Protein AF-0000000072905154 (afdb_homodimer)

Radius of gyration: 29.33 Å; Cα contacts (8 Å, |Δi|>4): 2226; chains: 2; bounding box: 59×84×64 Å

Sequence (910 aa):
MSSIKIYSPINNEYIGEVPAMTKEHIDDMIKELKENFKAFSELAVTKRAEYLKKVSAVLKEHSEELAVLMTKEISKGYKDSLTEVLRSVEMIDYTIEEGIRLQGEMSSGESYGVKDKICLSIREPLGVVLCIAPFNYPINLSLSKIVPALITGNVVLFKPPTQGSVVCTRLVELMNEVLPKGVLKIVTGRGSEIGDYINTHKDISFINFTGSTKVGERISNQAGLKGLMMELGGKDAAIVLQDADLEKASSEIVKGAFSYSGQRCTAIKRVLVVESVKEELVQLILDKVGKIKVGDPMDNATVTPLIDDKSADYVQGLIDDAKSKGAKVLIGDKREKNLIYPCVLDGVKENMRIYFEEPFGPVLPIISIKDVEEGIEIANKSEYGLQSSVFTKDMKKAFYVARKLEVGSVHINNKTQRGPDNFPFLGVKNSGLGVQGIKYSIESMTRLKNIIFDIMSSIKIYSPINNEYIGEVPAMTKEHIDDMIKELKENFKAFSELAVTKRAEYLKKVSAVLKEHSEELAVLMTKEISKGYKDSLTEVLRSVEMIDYTIEEGIRLQGEMSSGESYGVKDKICLSIREPLGVVLCIAPFNYPINLSLSKIVPALITGNVVLFKPPTQGSVVCTRLVELMNEVLPKGVLKIVTGRGSEIGDYINTHKDISFINFTGSTKVGERISNQAGLKGLMMELGGKDAAIVLQDADLEKASSEIVKGAFSYSGQRCTAIKRVLVVESVKEELVQLILDKVGKIKVGDPMDNATVTPLIDDKSADYVQGLIDDAKSKGAKVLIGDKREKNLIYPCVLDGVKENMRIYFEEPFGPVLPIISIKDVEEGIEIANKSEYGLQSSVFTKDMKKAFYVARKLEVGSVHINNKTQRGPDNFPFLGVKNSGLGVQGIKYSIESMTRLKNIIFDI

InterPro domains:
  IPR015590 Aldehyde dehydrogenase domain [PF00171] (3-451)
  IPR016160 Aldehyde dehydrogenase, cysteine active site [PS00070] (258-269)
  IPR016161 Aldehyde/histidinol dehydrogenase [SSF53720] (4-453)
  IPR016162 Aldehyde dehydrogenase, N-terminal [G3DSA:3.40.605.10] (3-232)
  IPR016163 Aldehyde dehydrogenase, C-terminal [G3DSA:3.40.309.10] (235-425)
  IPR029510 Aldehyde dehydrogenase, glutamic acid active site [PS00687] (230-237)
  IPR051020 Aldehyde dehydrogenase-related metabolic enzymes [PTHR42991] (2-453)

Organism: NCBI:txid187101

pLDDT: mean 97.35, std 2.44, range [71.38, 98.94]

Foldseek 3Di:
DDWDWAAFLFPRHTLDIDDADALVNVVVLQVLQQVCLVVQLPDDLVVLLVLLLQLLVLLLVCLQVLLVSLCRLFVAFSVVSSVLSNLLSVQLNVLSVLLNPDDWDKDDCVVVPDPQKIKTKGKGFQEEEEEEEESLSQRNSRSLQQSLNSSNRYAYEYEYDQRNVVSVVVSVVSSCVRDPPSRYDYHYHDCVRCVLVVLQPPRHQAYEEEEALVSVVVSVVRNPPHHYWYFYAAQAEEEEEDAFPLLLSLVQLLCQCQAQQNLDRQRNLEYEYAPVCVVVSVVSNVVVLVPFAFGGSHVVGRFTFGRAQVLQVQLLVLVVQQVVVPKDWPDFSDDDRRGGRATEIEPGDDVGPSLADRSSGRYYYYDYDNHLVRVQVSQQVHQWAFEYEYGHPDVVVRVVSQVSHRHDYYHYSHGGDCPRQQDWGAIDRSRIDFIGGSNRSSVSSIDIDIDMDGD/DDWAWAAFLFPRHTLDIGDADALVNVVVLLVLQQVCLVVQQPDDLVVLLVLLLQLLVLLLVCLQVLLVSLCRLQVAFSVVSSVLSNLLSVQLNVLSVLLNVDDWDKDACVVVPDPQKIKTKGKGFQEEEEEEEESLSQRNSRSLQQSLNSSNRYAYEYEYDQRNVVSVVVSVVSSCVRDPPSRYHYHYHDCVRCVLVVLQPPRHQAYEEEEELVSVVVSVVRNPPHHYWYFYAAQAEEEEEDAFPLLLSLVQLLLQCQAQQNLDRQRHLEYEYAPVCQVVSVVSNCVVLVPFAFGGSHVVGRFTFGRAQVLQVQLLVLVVQQVVVPKDWPDFSDDDRRGGRATEIEPGDDVGPSLADRSSGRYYYYDYDNHLVRVQVSQQVHQWAFEYEYGHPDVVVRVVSQVSHRHPYYHYSHGGDCPRQQDWGAIDRSRIDFIGGSNRSSVSSIDIDIDMDGD

Nearest PDB structures (foldseek):
  1euh-assembly1_A  TM=9.919E-01  e=2.123E-71  Streptococcus mutans
  7pkj-assembly1_C  TM=9.924E-01  e=4.894E-71  Streptococcus pyogenes M49 591
  2id2-assembly1_C  TM=9.933E-01  e=1.063E-70  Streptococcus mutans
  1qi1-assembly1_C  TM=9.931E-01  e=1.350E-70  Streptococcus mutans
  7pkc-assembly3_I  TM=9.903E-01  e=6.367E-70  Streptococcus pyogenes M49 591

Secondary structure (DSSP, 8-state):
--EEEEE-TTT--EEEEEE---HHHHHHHHHHHHHHHHHHHHS-HHHHHHHHHHHHHHHHHTHHHHHHHHHHHH---HHHHHHHHHHHHHHHHHHHHHHHT---EEEEGGGGT-TTEEEEEEEEE-SEEEEE--SSSTTHHHHHHHHHHHHTT-EEEEE--STTHHHHHHHHHHHHTTSPTTSEEE--S-IIIIIHHHHH-TTEEEEEEES-HHHHHHHHTT-TT-EEEEE-----EEEE-TTS-HHHHHHHHHHHHHGGGG-STTS--EEEEEHHHHHHHHHHHHHHHTT--BS-GGGT-SB---SSHHHHHHHHHHHHHHHHTT-EEEE---EETTEE--EEEES--TTSGGGTS---SSEEEEEEESSHHHHHHHHHHSSEESEEEEE-S-HHHHHHHHHHS-SSEEEESS-----STTS-B--EETTEES-BSHHHHHHHTEEEEEEEEE-/--EEEEE-TTT--EEEEEE---HHHHHHHHHHHHHHHHHHHHS-HHHHHHHHHHHHHHHHHTHHHHHHHHHHHH---HHHHHHHHHHHHHHHHHHHHHHHT---EEEEGGGGT-TTEEEEEEEEE-SEEEEE--SSSTTHHHHHHHHHHHHTT-EEEEE--STTHHHHHHHHHHHHTTSPTTSEEE--S-IIIIIHHHHH-TTEEEEEEES-HHHHHHHHTT-TT-EEEEE-----EEEE-TTS-HHHHHHHHHHHHHGGGG-STTS--EEEEEHHHHHHHHHHHHHHHTT--BS-GGGT-SB---SSHHHHHHHHHHHHHHHHTT-EEEE---EETTEE--EEEES--TTSGGGTS---SSEEEEEEESSHHHHHHHHHHSSEESEEEEE-S-HHHHHHHHHHS-SSEEEESS-----STTS-B--EETTEES-BSHHHHHHHTEEEEEEEEE-

Solvent-accessible surface area (backbone atoms only — not comparable to full-atom values): 44276 Å² total; per-residue (Å²): 128,58,64,44,78,41,54,15,41,74,78,61,43,81,75,47,66,46,57,42,54,50,72,66,56,50,52,52,52,52,52,45,27,59,67,35,27,61,65,54,43,69,47,54,52,69,56,44,37,50,35,48,50,49,34,33,51,53,49,59,75,40,27,65,61,49,10,51,48,38,17,48,40,45,24,33,18,32,64,58,28,35,47,40,46,54,51,35,32,52,47,49,56,52,39,43,57,50,49,69,62,64,72,62,48,74,46,62,25,55,89,73,74,37,76,50,33,38,33,42,32,37,71,38,48,65,45,36,32,35,34,34,24,37,46,76,48,41,61,36,56,35,46,65,45,51,49,37,29,41,45,52,23,23,16,38,44,33,35,55,22,75,65,34,32,63,51,41,49,52,50,50,52,59,37,56,72,57,38,69,83,52,40,68,46,79,51,47,49,58,56,94,74,43,39,66,57,63,52,53,35,85,75,46,40,30,40,42,39,35,46,52,39,70,58,50,38,51,47,35,37,46,35,43,64,40,50,68,34,33,44,28,35,28,61,14,34,37,36,37,45,82,65,28,60,50,70,59,48,26,51,30,46,50,52,22,20,31,48,59,17,8,51,42,63,46,20,33,43,30,35,35,26,25,60,91,45,36,68,65,37,49,51,51,33,50,59,54,57,72,66,58,46,72,44,55,18,85,73,50,18,40,27,19,31,36,72,36,58,67,57,30,50,50,36,50,46,33,53,51,47,27,44,76,72,63,24,42,78,78,43,56,86,42,70,60,83,25,27,54,44,63,23,36,33,35,68,53,46,82,92,25,58,56,65,68,52,63,61,64,30,29,51,38,40,35,29,79,24,88,43,71,68,52,41,44,50,58,57,50,68,39,68,31,7,22,36,25,18,40,28,51,73,47,62,71,57,48,52,53,51,51,72,67,41,64,35,15,30,30,20,49,69,40,46,37,61,79,71,51,64,81,41,78,44,40,20,28,65,52,3,20,34,59,54,36,31,46,66,39,33,38,55,67,46,31,41,69,32,33,43,32,38,73,108,128,59,65,44,78,40,52,14,42,74,77,60,44,81,74,47,68,45,56,41,55,51,71,68,56,49,52,52,52,52,53,46,26,59,67,37,27,62,65,54,42,67,47,52,51,69,58,43,36,52,36,50,51,48,33,31,51,53,49,59,73,41,27,66,62,50,11,51,47,37,18,46,39,44,23,34,18,32,66,59,29,35,46,40,45,52,52,35,33,52,48,47,56,52,38,42,56,50,50,69,64,63,74,63,48,77,43,64,25,53,89,74,73,37,76,50,34,38,35,42,32,37,73,37,50,65,45,35,33,35,34,34,25,37,44,76,47,41,61,38,54,35,47,64,46,50,49,36,29,41,43,52,23,23,16,37,43,31,33,56,23,74,63,35,33,64,50,41,50,53,51,50,53,57,38,56,72,57,38,69,81,52,42,67,46,80,52,47,48,58,55,93,74,44,40,67,57,63,53,52,35,85,74,46,42,31,41,42,38,36,45,51,39,70,58,49,37,52,46,36,37,47,34,42,63,42,50,69,33,33,44,28,35,28,60,12,34,36,36,36,44,82,65,28,59,49,72,59,49,26,51,31,47,50,54,24,20,31,48,58,18,7,49,42,61,46,19,32,44,31,35,35,25,25,59,93,43,36,67,64,36,50,50,51,33,50,59,54,57,72,65,58,47,70,43,55,18,86,75,50,17,40,28,17,30,35,72,35,57,68,56,29,51,50,37,51,48,35,53,49,46,26,44,75,71,64,23,42,77,77,43,56,87,43,70,58,84,25,28,55,44,64,23,37,33,35,67,55,47,82,92,25,58,56,66,69,52,63,62,62,30,29,51,38,40,35,28,78,24,88,42,70,69,52,41,44,50,58,58,50,68,40,68,32,7,22,38,27,18,40,27,50,72,47,62,71,56,47,52,51,51,51,72,68,42,64,34,15,30,29,20,49,70,39,44,35,61,80,71,52,63,81,40,76,43,40,19,29,64,52,4,19,34,60,52,36,32,47,67,40,34,37,54,68,48,31,40,71,32,34,42,31,38,72,108

Structure (mmCIF, N/CA/C/O backbone):
data_AF-0000000072905154-model_v1
#
loop_
_entity.id
_entity.type
_entity.pdbx_description
1 polymer 'Glyceraldehyde-3-phosphate dehydrogenase'
#
loop_
_atom_site.group_PDB
_atom_site.id
_atom_site.type_symbol
_atom_site.label_atom_id
_atom_site.label_alt_id
_atom_site.label_comp_id
_atom_site.label_asym_id
_atom_site.label_entity_id
_atom_site.label_seq_id
_atom_site.pdbx_PDB_ins_code
_atom_site.Cartn_x
_atom_site.Cartn_y
_atom_site.Cartn_z
_atom_site.occupancy
_atom_site.B_iso_or_equiv
_atom_site.auth_seq_id
_atom_site.auth_comp_id
_atom_site.auth_asym_id
_atom_site.auth_atom_id
_atom_site.pdbx_PDB_model_num
ATOM 1 N N . MET A 1 1 ? -30.547 -6.383 -22.703 1 71.44 1 MET A N 1
ATOM 2 C CA . MET A 1 1 ? -29.141 -6.215 -22.375 1 71.44 1 MET A CA 1
ATOM 3 C C . MET A 1 1 ? -28.281 -7.227 -23.125 1 71.44 1 MET A C 1
ATOM 5 O O . MET A 1 1 ? -28.703 -8.367 -23.344 1 71.44 1 MET A O 1
ATOM 9 N N . SER A 1 2 ? -27.281 -6.738 -23.828 1 90.06 2 SER A N 1
ATOM 10 C CA . SER A 1 2 ? -26.375 -7.633 -24.531 1 90.06 2 SER A CA 1
ATOM 11 C C . SER A 1 2 ? -25.75 -8.641 -23.578 1 90.06 2 SER A C 1
ATOM 13 O O . SER A 1 2 ? -25.734 -8.43 -22.359 1 90.06 2 SER A O 1
ATOM 15 N N . SER A 1 3 ? -25.531 -9.922 -24.031 1 95.38 3 SER A N 1
ATOM 16 C CA . SER A 1 3 ? -24.969 -10.977 -23.188 1 95.38 3 SER A CA 1
ATOM 17 C C . SER A 1 3 ? -23.672 -11.508 -23.75 1 95.38 3 SER A C 1
ATOM 19 O O . SER A 1 3 ? -23.359 -11.305 -24.938 1 95.38 3 SER A O 1
ATOM 21 N N . ILE A 1 4 ? -22.906 -12.016 -22.938 1 96.81 4 ILE A N 1
ATOM 22 C CA . ILE A 1 4 ? -21.688 -12.727 -23.297 1 96.81 4 ILE A CA 1
ATOM 23 C C . ILE A 1 4 ? -21.906 -14.234 -23.156 1 96.81 4 ILE A C 1
ATOM 25 O O . ILE A 1 4 ? -22.203 -14.727 -22.078 1 96.81 4 ILE A O 1
ATOM 29 N N . LYS A 1 5 ? -21.734 -14.906 -24.266 1 97.75 5 LYS A N 1
ATOM 30 C CA . LYS A 1 5 ? -21.875 -16.359 -24.25 1 97.75 5 LYS A CA 1
ATOM 31 C C . LYS A 1 5 ? -20.578 -17.031 -23.859 1 97.75 5 LYS A C 1
ATOM 33 O O . LYS A 1 5 ? -19.5 -16.641 -24.312 1 97.75 5 LYS A O 1
ATOM 38 N N . ILE A 1 6 ? -20.703 -18 -23.031 1 97.94 6 ILE A N 1
ATOM 39 C CA . ILE A 1 6 ? -19.531 -18.719 -22.531 1 97.94 6 ILE A CA 1
ATOM 40 C C . ILE A 1 6 ? -19.547 -20.156 -23.047 1 97.94 6 ILE A C 1
ATOM 42 O O . ILE A 1 6 ? -20.562 -20.859 -22.938 1 97.94 6 ILE A O 1
ATOM 46 N N . TYR A 1 7 ? -18.422 -20.547 -23.594 1 98.25 7 TYR A N 1
ATOM 47 C CA . TYR A 1 7 ? -18.281 -21.891 -24.141 1 98.25 7 TYR A CA 1
ATOM 48 C C . TYR A 1 7 ? -17.172 -22.656 -23.438 1 98.25 7 TYR A C 1
ATOM 50 O O . TYR A 1 7 ? -16.188 -22.062 -23.016 1 98.25 7 TYR A O 1
ATOM 58 N N . SER A 1 8 ? -17.359 -23.969 -23.344 1 98.38 8 SER A N 1
ATOM 59 C CA . SER A 1 8 ? -16.391 -24.828 -22.703 1 98.38 8 SER A CA 1
ATOM 60 C C . SER A 1 8 ? -15.117 -24.953 -23.531 1 98.38 8 SER A C 1
ATOM 62 O O . SER A 1 8 ? -15.188 -25.219 -24.734 1 98.38 8 SER A O 1
ATOM 64 N N . PRO A 1 9 ? -13.953 -24.781 -22.906 1 98.19 9 PRO A N 1
ATOM 65 C CA . PRO A 1 9 ? -12.703 -25.016 -23.625 1 98.19 9 PRO A CA 1
ATOM 66 C C . PRO A 1 9 ? -12.5 -26.484 -23.969 1 98.19 9 PRO A C 1
ATOM 68 O O . PRO A 1 9 ? -11.617 -26.828 -24.766 1 98.19 9 PRO A O 1
ATOM 71 N N . ILE A 1 10 ? -13.289 -27.359 -23.375 1 98 10 ILE A N 1
ATOM 72 C CA . ILE A 1 10 ? -13.117 -28.797 -23.531 1 98 10 ILE A CA 1
ATOM 73 C C . ILE A 1 10 ? -13.625 -29.219 -24.906 1 98 10 ILE A C 1
ATOM 75 O O . ILE A 1 10 ? -12.938 -29.938 -25.641 1 98 10 ILE A O 1
ATOM 79 N N . ASN A 1 11 ? -14.805 -28.734 -25.328 1 96.75 11 ASN A N 1
ATOM 80 C CA . ASN A 1 11 ? -15.453 -29.219 -26.547 1 96.75 11 ASN A CA 1
ATOM 81 C C . ASN A 1 11 ? -16.312 -28.125 -27.188 1 96.75 11 ASN A C 1
ATOM 83 O O . ASN A 1 11 ? -17.125 -28.422 -28.062 1 96.75 11 ASN A O 1
ATOM 87 N N . ASN A 1 12 ? -16.25 -26.891 -26.641 1 96.75 12 ASN A N 1
ATOM 88 C CA . ASN A 1 12 ? -16.953 -25.734 -27.172 1 96.75 12 ASN A CA 1
ATOM 89 C C . ASN A 1 12 ? -18.453 -25.828 -26.922 1 96.75 12 ASN A C 1
ATOM 91 O O . ASN A 1 12 ? -19.25 -25.188 -27.609 1 96.75 12 ASN A O 1
ATOM 95 N N . GLU A 1 13 ? -18.75 -26.609 -25.953 1 97.44 13 GLU A N 1
ATOM 96 C CA . GLU A 1 13 ? -20.156 -26.672 -25.531 1 97.44 13 GLU A CA 1
ATOM 97 C C . GLU A 1 13 ? -20.594 -25.359 -24.891 1 97.44 13 GLU A C 1
ATOM 99 O O . GLU A 1 13 ? -19.828 -24.75 -24.141 1 97.44 13 GLU A O 1
ATOM 104 N N . TYR A 1 14 ? -21.828 -25.016 -25.203 1 98 14 TYR A N 1
ATOM 105 C CA . TYR A 1 14 ? -22.406 -23.844 -24.562 1 98 14 TYR A CA 1
ATOM 106 C C . TYR A 1 14 ? -22.625 -24.094 -23.062 1 98 14 TYR A C 1
ATOM 108 O O . TYR A 1 14 ? -23.312 -25.047 -22.688 1 98 14 TYR A O 1
ATOM 116 N N . ILE A 1 15 ? -22.094 -23.281 -22.188 1 97.5 15 ILE A N 1
ATOM 117 C CA . ILE A 1 15 ? -22.172 -23.422 -20.75 1 97.5 15 ILE A CA 1
ATOM 118 C C . ILE A 1 15 ? -23.266 -22.516 -20.188 1 97.5 15 ILE A C 1
ATOM 120 O O . ILE A 1 15 ? -24 -22.906 -19.281 1 97.5 15 ILE A O 1
ATOM 124 N N . GLY A 1 16 ? -23.281 -21.312 -20.703 1 97.56 16 GLY A N 1
ATOM 125 C CA . GLY A 1 16 ? -24.203 -20.281 -20.25 1 97.56 16 GLY A CA 1
ATOM 126 C C . GLY A 1 16 ? -23.859 -18.906 -20.766 1 97.56 16 GLY A C 1
ATOM 127 O O . GLY A 1 16 ? -23.078 -18.766 -21.703 1 97.56 16 GLY A O 1
ATOM 128 N N . GLU A 1 17 ? -24.562 -17.953 -20.312 1 97.5 17 GLU A N 1
ATOM 129 C CA . GLU A 1 17 ? -24.297 -16.578 -20.688 1 97.5 17 GLU A CA 1
ATOM 130 C C . GLU A 1 17 ? -24.453 -15.625 -19.516 1 97.5 17 GLU A C 1
ATOM 132 O O . GLU A 1 17 ? -25.156 -15.938 -18.547 1 97.5 17 GLU A O 1
ATOM 137 N N . VAL A 1 18 ? -23.797 -14.562 -19.516 1 97.5 18 VAL A N 1
ATOM 138 C CA . VAL A 1 18 ? -23.859 -13.523 -18.484 1 97.5 18 VAL A CA 1
ATOM 139 C C . VAL A 1 18 ? -24.125 -12.164 -19.141 1 97.5 18 VAL A C 1
ATOM 141 O O . VAL A 1 18 ? -23.781 -11.953 -20.312 1 97.5 18 VAL A O 1
ATOM 144 N N . PRO A 1 19 ? -24.766 -11.203 -18.469 1 96.81 19 PRO A N 1
ATOM 145 C CA . PRO A 1 19 ? -25.047 -9.891 -19.047 1 96.81 19 PRO A CA 1
ATOM 146 C C . PRO A 1 19 ? -23.766 -9.102 -19.344 1 96.81 19 PRO A C 1
ATOM 148 O O . PRO A 1 19 ? -22.812 -9.148 -18.578 1 96.81 19 PRO A O 1
ATOM 151 N N . ALA A 1 20 ? -23.656 -8.508 -20.469 1 96.81 20 ALA A N 1
ATOM 152 C CA . ALA A 1 20 ? -22.672 -7.465 -20.734 1 96.81 20 ALA A CA 1
ATOM 153 C C . ALA A 1 20 ? -23.109 -6.125 -20.156 1 96.81 20 ALA A C 1
ATOM 155 O O . ALA A 1 20 ? -23.75 -5.324 -20.844 1 96.81 20 ALA A O 1
ATOM 156 N N . MET A 1 21 ? -22.734 -5.836 -19 1 96 21 MET A N 1
ATOM 157 C CA . MET A 1 21 ? -23.266 -4.707 -18.25 1 96 21 MET A CA 1
ATOM 158 C C . MET A 1 21 ? -22.641 -3.398 -18.719 1 96 21 MET A C 1
ATOM 160 O O . MET A 1 21 ? -21.5 -3.385 -19.188 1 96 21 MET A O 1
ATOM 164 N N . THR A 1 22 ? -23.359 -2.34 -18.609 1 95.06 22 THR A N 1
ATOM 165 C CA . THR A 1 22 ? -22.938 -1.014 -19.047 1 95.06 22 THR A CA 1
ATOM 166 C C . THR A 1 22 ? -22.484 -0.169 -17.844 1 95.06 22 THR A C 1
ATOM 168 O O . THR A 1 22 ? -22.625 -0.584 -16.703 1 95.06 22 THR A O 1
ATOM 171 N N . LYS A 1 23 ? -21.969 1.022 -18.156 1 95.75 23 LYS A N 1
ATOM 172 C CA . LYS A 1 23 ? -21.562 1.971 -17.125 1 95.75 23 LYS A CA 1
ATOM 173 C C . LYS A 1 23 ? -22.734 2.346 -16.219 1 95.75 23 LYS A C 1
ATOM 175 O O . LYS A 1 23 ? -22.562 2.514 -15.016 1 95.75 23 LYS A O 1
ATOM 180 N N . GLU A 1 24 ? -23.875 2.455 -16.812 1 96 24 GLU A N 1
ATOM 181 C CA . GLU A 1 24 ? -25.062 2.814 -16.047 1 96 24 GLU A CA 1
ATOM 182 C C . GLU A 1 24 ? -25.406 1.732 -15.031 1 96 24 GLU A C 1
ATOM 184 O O . GLU A 1 24 ? -25.75 2.037 -13.883 1 96 24 GLU A O 1
ATOM 189 N N . HIS A 1 25 ? -25.375 0.448 -15.469 1 96.19 25 HIS A N 1
ATOM 190 C CA . HIS A 1 25 ? -25.594 -0.66 -14.547 1 96.19 25 HIS A CA 1
ATOM 191 C C . HIS A 1 25 ? -24.625 -0.602 -13.375 1 96.19 25 HIS A C 1
ATOM 193 O O . HIS A 1 25 ? -25.016 -0.781 -12.219 1 96.19 25 HIS A O 1
ATOM 199 N N . ILE A 1 26 ? -23.422 -0.346 -13.703 1 97.25 26 ILE A N 1
ATOM 200 C CA . ILE A 1 26 ? -22.344 -0.323 -12.719 1 97.25 26 ILE A CA 1
ATOM 201 C C . ILE A 1 26 ? -22.594 0.812 -11.727 1 97.25 26 ILE A C 1
ATOM 203 O O . ILE A 1 26 ? -22.438 0.627 -10.516 1 97.25 26 ILE A O 1
ATOM 207 N N . ASP A 1 27 ? -22.953 1.985 -12.203 1 97.75 27 ASP A N 1
ATOM 208 C CA . ASP A 1 27 ? -23.25 3.125 -11.344 1 97.75 27 ASP A CA 1
ATOM 209 C C . ASP A 1 27 ? -24.375 2.785 -10.352 1 97.75 27 ASP A C 1
ATOM 211 O O . ASP A 1 27 ? -24.266 3.113 -9.172 1 97.75 27 ASP A O 1
ATOM 215 N N . ASP A 1 28 ? -25.359 2.129 -10.867 1 97.88 28 ASP A N 1
ATOM 216 C CA . ASP A 1 28 ? -26.484 1.749 -10.016 1 97.88 28 ASP A CA 1
ATOM 217 C C . ASP A 1 28 ? -26.047 0.764 -8.938 1 97.88 28 ASP A C 1
ATOM 219 O O . ASP A 1 28 ? -26.469 0.868 -7.781 1 97.88 28 ASP A O 1
ATOM 223 N N . MET A 1 29 ? -25.266 -0.196 -9.312 1 97.88 29 MET A N 1
ATOM 224 C CA . MET A 1 29 ? -24.766 -1.196 -8.367 1 97.88 29 MET A CA 1
ATOM 225 C C . MET A 1 29 ? -23.922 -0.548 -7.281 1 97.88 29 MET A C 1
ATOM 227 O O . MET A 1 29 ? -24.094 -0.84 -6.098 1 97.88 29 MET A O 1
ATOM 231 N N . ILE A 1 30 ? -23.031 0.333 -7.695 1 98.31 30 ILE A N 1
ATOM 232 C CA . ILE A 1 30 ? -22.141 0.992 -6.746 1 98.31 30 ILE A CA 1
ATOM 233 C C . ILE A 1 30 ? -22.953 1.885 -5.812 1 98.31 30 ILE A C 1
ATOM 235 O O . ILE A 1 30 ? -22.672 1.945 -4.609 1 98.31 30 ILE A O 1
ATOM 239 N N . LYS A 1 31 ? -23.922 2.598 -6.375 1 97.94 31 LYS A N 1
ATOM 240 C CA . LYS A 1 31 ? -24.812 3.418 -5.551 1 97.94 31 LYS A CA 1
ATOM 241 C C . LYS A 1 31 ? -25.5 2.58 -4.477 1 97.94 31 LYS A C 1
ATOM 243 O O . LYS A 1 31 ? -25.562 2.986 -3.316 1 97.94 31 LYS A O 1
ATOM 248 N N . GLU A 1 32 ? -26.016 1.456 -4.84 1 98.25 32 GLU A N 1
ATOM 249 C CA . GLU A 1 32 ? -26.688 0.567 -3.896 1 98.25 32 GLU A CA 1
ATOM 250 C C . GLU A 1 32 ? -25.703 0.052 -2.84 1 98.25 32 GLU A C 1
ATOM 252 O O . GLU A 1 32 ? -26.047 -0.026 -1.658 1 98.25 32 GLU A O 1
ATOM 257 N N . LEU A 1 33 ? -24.531 -0.36 -3.256 1 98.75 33 LEU A N 1
ATOM 258 C CA . LEU A 1 33 ? -23.5 -0.809 -2.322 1 98.75 33 LEU A CA 1
ATOM 259 C C . LEU A 1 33 ? -23.188 0.274 -1.294 1 98.75 33 LEU A C 1
ATOM 261 O O . LEU A 1 33 ? -23.125 -0.002 -0.094 1 98.75 33 LEU A O 1
ATOM 265 N N . LYS A 1 34 ? -23.016 1.493 -1.736 1 97.19 34 LYS A N 1
ATOM 266 C CA . LYS A 1 34 ? -22.703 2.609 -0.849 1 97.19 34 LYS A CA 1
ATOM 267 C C . LYS A 1 34 ? -23.812 2.83 0.169 1 97.19 34 LYS A C 1
ATOM 269 O O . LYS A 1 34 ? -23.547 3.096 1.343 1 97.19 34 LYS A O 1
ATOM 274 N N . GLU A 1 35 ? -25.031 2.729 -0.334 1 96.88 35 GLU A N 1
ATOM 275 C CA . GLU A 1 35 ? -26.188 2.92 0.53 1 96.88 35 GLU A CA 1
ATOM 276 C C . GLU A 1 35 ? -26.25 1.859 1.625 1 96.88 35 GLU A C 1
ATOM 278 O O . GLU A 1 35 ? -26.656 2.145 2.754 1 96.88 35 GLU A O 1
ATOM 283 N N . ASN A 1 36 ? -25.828 0.671 1.287 1 98 36 ASN A N 1
ATOM 284 C CA . ASN A 1 36 ? -25.922 -0.446 2.221 1 98 36 ASN A CA 1
ATOM 285 C C . ASN A 1 36 ? -24.672 -0.539 3.105 1 98 36 ASN A C 1
ATOM 287 O O . ASN A 1 36 ? -24.688 -1.229 4.125 1 98 36 ASN A O 1
ATOM 291 N N . PHE A 1 37 ? -23.656 0.137 2.771 1 98 37 PHE A N 1
ATOM 292 C CA . PHE A 1 37 ? -22.391 0.09 3.492 1 98 37 PHE A CA 1
ATOM 293 C C . PHE A 1 37 ? -22.578 0.519 4.945 1 98 37 PHE A C 1
ATOM 295 O O . PHE A 1 37 ? -22.062 -0.125 5.859 1 98 37 PHE A O 1
ATOM 302 N N . LYS A 1 38 ? -23.25 1.621 5.129 1 93.75 38 LYS A N 1
ATOM 303 C CA . LYS A 1 38 ? -23.391 2.164 6.477 1 93.75 38 LYS A CA 1
ATOM 304 C C . LYS A 1 38 ? -24.016 1.142 7.418 1 93.75 38 LYS A C 1
ATOM 306 O O . LYS A 1 38 ? -23.438 0.814 8.461 1 93.75 38 LYS A O 1
ATOM 311 N N . ALA A 1 39 ? -25.141 0.595 6.988 1 96.31 39 ALA A N 1
ATOM 312 C CA . ALA A 1 39 ? -25.844 -0.374 7.832 1 96.31 39 ALA A CA 1
ATOM 313 C C . ALA A 1 39 ? -25.016 -1.64 8.016 1 96.31 39 ALA A C 1
ATOM 315 O O . ALA A 1 39 ? -24.953 -2.197 9.117 1 96.31 39 ALA A O 1
ATOM 316 N N . PHE A 1 40 ? -24.406 -2.139 7 1 98.31 40 PHE A N 1
ATOM 317 C CA . PHE A 1 40 ? -23.641 -3.383 7.051 1 98.31 40 PHE A CA 1
ATOM 318 C C . PHE A 1 40 ? -22.406 -3.227 7.93 1 98.31 40 PHE A C 1
ATOM 320 O O . PHE A 1 40 ? -22.094 -4.113 8.719 1 98.31 40 PHE A O 1
ATOM 327 N N . SER A 1 41 ? -21.703 -2.082 7.805 1 97 41 SER A N 1
ATOM 328 C CA . SER A 1 41 ? -20.469 -1.826 8.555 1 97 41 SER A CA 1
ATOM 329 C C . SER A 1 41 ? -20.75 -1.684 10.047 1 97 41 SER A C 1
ATOM 331 O O . SER A 1 41 ? -19.875 -1.918 10.875 1 97 41 SER A O 1
ATOM 333 N N . GLU A 1 42 ? -21.922 -1.327 10.398 1 95.06 42 GLU A N 1
ATOM 334 C CA . GLU A 1 42 ? -22.266 -1.088 11.797 1 95.06 42 GLU A CA 1
ATOM 335 C C . GLU A 1 42 ? -22.703 -2.377 12.484 1 95.06 42 GLU A C 1
ATOM 337 O O . GLU A 1 42 ? -22.812 -2.428 13.711 1 95.06 42 GLU A O 1
ATOM 342 N N . LEU A 1 43 ? -22.922 -3.426 11.688 1 97.12 43 LEU A N 1
ATOM 343 C CA . LEU A 1 43 ? -23.203 -4.715 12.312 1 97.12 43 LEU A CA 1
ATOM 344 C C . LEU A 1 43 ? -22.031 -5.176 13.164 1 97.12 43 LEU A C 1
ATOM 346 O O . LEU A 1 43 ? -20.875 -4.961 12.797 1 97.12 43 LEU A O 1
ATOM 350 N N . ALA A 1 44 ? -22.375 -5.855 14.258 1 96.62 44 ALA A N 1
ATOM 351 C CA . ALA A 1 44 ? -21.328 -6.516 15.023 1 96.62 44 ALA A CA 1
ATOM 352 C C . ALA A 1 44 ? -20.578 -7.535 14.164 1 96.62 44 ALA A C 1
ATOM 354 O O . ALA A 1 44 ? -21.188 -8.211 13.328 1 96.62 44 ALA A O 1
ATOM 355 N N . VAL A 1 45 ? -19.328 -7.68 14.391 1 97.44 45 VAL A N 1
ATOM 356 C CA . VAL A 1 45 ? -18.516 -8.617 13.617 1 97.44 45 VAL A CA 1
ATOM 357 C C . VAL A 1 45 ? -19.078 -10.031 13.773 1 97.44 45 VAL A C 1
ATOM 359 O O . VAL A 1 45 ? -19.047 -10.828 12.828 1 97.44 45 VAL A O 1
ATOM 362 N N . THR A 1 46 ? -19.672 -10.32 14.922 1 98.06 46 THR A N 1
ATOM 363 C CA . THR A 1 46 ? -20.25 -11.641 15.172 1 98.06 46 THR A CA 1
ATOM 364 C C . THR A 1 46 ? -21.469 -11.883 14.281 1 98.06 46 THR A C 1
ATOM 366 O O . THR A 1 46 ? -21.719 -13.016 13.867 1 98.06 46 THR A O 1
ATOM 369 N N . LYS A 1 47 ? -22.203 -10.82 13.984 1 98.44 47 LYS A N 1
ATOM 370 C CA . LYS A 1 47 ? -23.328 -10.953 13.086 1 98.44 47 LYS A CA 1
ATOM 371 C C . LYS A 1 47 ? -22.875 -11.148 11.641 1 98.44 47 LYS A C 1
ATOM 373 O O . LYS A 1 47 ? -23.438 -11.969 10.914 1 98.44 47 LYS A O 1
ATOM 378 N N . ARG A 1 48 ? -21.891 -10.414 11.227 1 98.69 48 ARG A N 1
ATOM 379 C CA . ARG A 1 48 ? -21.312 -10.633 9.906 1 98.69 48 ARG A CA 1
ATOM 380 C C . ARG A 1 48 ? -20.734 -12.039 9.781 1 98.69 48 ARG A C 1
ATOM 382 O O . ARG A 1 48 ? -20.891 -12.695 8.75 1 98.69 48 ARG A O 1
ATOM 389 N N . ALA A 1 49 ? -20.094 -12.516 10.867 1 98.81 49 ALA A N 1
ATOM 390 C CA . ALA A 1 49 ? -19.562 -13.875 10.922 1 98.81 49 ALA A CA 1
ATOM 391 C C . ALA A 1 49 ? -20.672 -14.906 10.742 1 98.81 49 ALA A C 1
ATOM 393 O O . ALA A 1 49 ? -20.484 -15.922 10.062 1 98.81 49 ALA A O 1
ATOM 394 N N . GLU A 1 50 ? -21.812 -14.617 11.344 1 98.75 50 GLU A N 1
ATOM 395 C CA . GLU A 1 50 ? -22.953 -15.516 11.211 1 98.75 50 GLU A CA 1
ATOM 396 C C . GLU A 1 50 ? -23.375 -15.648 9.75 1 98.75 50 GLU A C 1
ATOM 398 O O . GLU A 1 50 ? -23.656 -16.75 9.281 1 98.75 50 GLU A O 1
ATOM 403 N N . TYR A 1 51 ? -23.484 -14.547 9.039 1 98.81 51 TYR A N 1
ATOM 404 C CA . TYR A 1 51 ? -23.828 -14.57 7.625 1 98.81 51 TYR A CA 1
ATOM 405 C C . TYR A 1 51 ? -22.812 -15.375 6.828 1 98.81 51 TYR A C 1
ATOM 407 O O . TYR A 1 51 ? -23.172 -16.172 5.965 1 98.81 51 TYR A O 1
ATOM 415 N N . LEU A 1 52 ? -21.531 -15.211 7.113 1 98.94 52 LEU A N 1
ATOM 416 C CA . LEU A 1 52 ? -20.469 -15.875 6.352 1 98.94 52 LEU A CA 1
ATOM 417 C C . LEU A 1 52 ? -20.422 -17.359 6.664 1 98.94 52 LEU A C 1
ATOM 419 O O . LEU A 1 52 ? -20.094 -18.172 5.797 1 98.94 52 LEU A O 1
ATOM 423 N N . LYS A 1 53 ? -20.781 -17.719 7.902 1 98.81 53 LYS A N 1
ATOM 424 C CA . LYS A 1 53 ? -20.906 -19.141 8.227 1 98.81 53 LYS A CA 1
ATOM 425 C C . LYS A 1 53 ? -22 -19.797 7.391 1 98.81 53 LYS A C 1
ATOM 427 O O . LYS A 1 53 ? -21.844 -20.938 6.957 1 98.81 53 LYS A O 1
ATOM 432 N N . LYS A 1 54 ? -23.078 -19.078 7.219 1 98.88 54 LYS A N 1
ATOM 433 C CA . LYS A 1 54 ? -24.141 -19.578 6.355 1 98.88 54 LYS A CA 1
ATOM 434 C C . LYS A 1 54 ? -23.656 -19.703 4.91 1 98.88 54 LYS A C 1
ATOM 436 O O . LYS A 1 54 ? -24.047 -20.641 4.199 1 98.88 54 LYS A O 1
ATOM 441 N N . VAL A 1 55 ? -22.844 -18.734 4.496 1 98.88 55 VAL A N 1
ATOM 442 C CA . VAL A 1 55 ? -22.25 -18.812 3.164 1 98.88 55 VAL A CA 1
ATOM 443 C C . VAL A 1 55 ? -21.422 -20.094 3.037 1 98.88 55 VAL A C 1
ATOM 445 O O . VAL A 1 55 ? -21.547 -20.812 2.047 1 98.88 55 VAL A O 1
ATOM 448 N N . SER A 1 56 ? -20.562 -20.328 4.023 1 98.75 56 SER A N 1
ATOM 449 C CA . SER A 1 56 ? -19.75 -21.531 4.047 1 98.75 56 SER A CA 1
ATOM 450 C C . SER A 1 56 ? -20.609 -22.781 3.908 1 98.75 56 SER A C 1
ATOM 452 O O . SER A 1 56 ? -20.312 -23.672 3.1 1 98.75 56 SER A O 1
ATOM 454 N N . ALA A 1 57 ? -21.688 -22.844 4.602 1 98.81 57 ALA A N 1
ATOM 455 C CA . ALA A 1 57 ? -22.578 -24 4.598 1 98.81 57 ALA A CA 1
ATOM 456 C C . ALA A 1 57 ? -23.234 -24.172 3.234 1 98.81 57 ALA A C 1
ATOM 458 O O . ALA A 1 57 ? -23.281 -25.281 2.705 1 98.81 57 ALA A O 1
ATOM 459 N N . VAL A 1 58 ? -23.734 -23.109 2.67 1 98.81 58 VAL A N 1
ATOM 460 C CA . VAL A 1 58 ? -24.438 -23.172 1.395 1 98.81 58 VAL A CA 1
ATOM 461 C C . VAL A 1 58 ? -23.469 -23.609 0.293 1 98.81 58 VAL A C 1
ATOM 463 O O . VAL A 1 58 ? -23.828 -24.406 -0.569 1 98.81 58 VAL A O 1
ATOM 466 N N . LEU A 1 59 ? -22.281 -23.094 0.328 1 98.88 59 LEU A N 1
ATOM 467 C CA . LEU A 1 59 ? -21.297 -23.453 -0.691 1 98.88 59 LEU A CA 1
ATOM 468 C C . LEU A 1 59 ? -20.891 -24.906 -0.554 1 98.88 59 LEU A C 1
ATOM 470 O O . LEU A 1 59 ? -20.672 -25.594 -1.557 1 98.88 59 LEU A O 1
ATOM 474 N N . LYS A 1 60 ? -20.719 -25.359 0.686 1 98.75 60 LYS A N 1
ATOM 475 C CA . LYS A 1 60 ? -20.406 -26.766 0.918 1 98.75 60 LYS A CA 1
ATOM 476 C C . LYS A 1 60 ? -21.5 -27.672 0.359 1 98.75 60 LYS A C 1
ATOM 478 O O . LYS A 1 60 ? -21.203 -28.688 -0.278 1 98.75 60 LYS A O 1
ATOM 483 N N . GLU A 1 61 ? -22.734 -27.281 0.553 1 98.69 61 GLU A N 1
ATOM 484 C CA . GLU A 1 61 ? -23.875 -28.047 0.077 1 98.69 61 GLU A CA 1
ATOM 485 C C . GLU A 1 61 ? -23.906 -28.109 -1.447 1 98.69 61 GLU A C 1
ATOM 487 O O . GLU A 1 61 ? -24.359 -29.109 -2.02 1 98.69 61 GLU A O 1
ATOM 492 N N . HIS A 1 62 ? -23.406 -27.141 -2.123 1 98.81 62 HIS A N 1
ATOM 493 C CA . HIS A 1 62 ? -23.453 -27.062 -3.578 1 98.81 62 HIS A CA 1
ATOM 494 C C . HIS A 1 62 ? -22.094 -27.328 -4.195 1 98.81 62 HIS A C 1
ATOM 496 O O . HIS A 1 62 ? -21.828 -26.938 -5.332 1 98.81 62 HIS A O 1
ATOM 502 N N . SER A 1 63 ? -21.172 -27.906 -3.439 1 98.75 63 SER A N 1
ATOM 503 C CA . SER A 1 63 ? -19.781 -28.062 -3.85 1 98.75 63 SER A CA 1
ATOM 504 C C . SER A 1 63 ? -19.672 -28.844 -5.148 1 98.75 63 SER A C 1
ATOM 506 O O . SER A 1 63 ? -18.906 -28.469 -6.047 1 98.75 63 SER A O 1
ATOM 508 N N . GLU A 1 64 ? -20.438 -29.922 -5.328 1 98.69 64 GLU A N 1
ATOM 509 C CA . GLU A 1 64 ? -20.359 -30.75 -6.527 1 98.69 64 GLU A CA 1
ATOM 510 C C . GLU A 1 64 ? -20.891 -30 -7.75 1 98.69 64 GLU A C 1
ATOM 512 O O . GLU A 1 64 ? -20.297 -30.062 -8.828 1 98.69 64 GLU A O 1
ATOM 517 N N . GLU A 1 65 ? -21.984 -29.328 -7.551 1 98.75 65 GLU A N 1
ATOM 518 C CA . GLU A 1 65 ? -22.547 -28.516 -8.625 1 98.75 65 GLU A CA 1
ATOM 519 C C . GLU A 1 65 ? -21.531 -27.484 -9.125 1 98.75 65 GLU A C 1
ATOM 521 O O . GLU A 1 65 ? -21.312 -27.359 -10.328 1 98.75 65 GLU A O 1
ATOM 526 N N . LEU A 1 66 ? -20.969 -26.797 -8.203 1 98.88 66 LEU A N 1
ATOM 527 C CA . LEU A 1 66 ? -19.984 -25.75 -8.539 1 98.88 66 LEU A CA 1
ATOM 528 C C . LEU A 1 66 ? -18.75 -26.359 -9.203 1 98.88 66 LEU A C 1
ATOM 530 O O . LEU A 1 66 ? -18.219 -25.797 -10.156 1 98.88 66 LEU A O 1
ATOM 534 N N . ALA A 1 67 ? -18.312 -27.531 -8.703 1 98.81 67 ALA A N 1
ATOM 535 C CA . ALA A 1 67 ? -17.125 -28.188 -9.234 1 98.81 67 ALA A CA 1
ATOM 536 C C . ALA A 1 67 ? -17.344 -28.609 -10.688 1 98.81 67 ALA A C 1
ATOM 538 O O . ALA A 1 67 ? -16.469 -28.391 -11.539 1 98.81 67 ALA A O 1
ATOM 539 N N . VAL A 1 68 ? -18.5 -29.188 -10.953 1 98.75 68 VAL A N 1
ATOM 540 C CA . VAL A 1 68 ? -18.812 -29.641 -12.305 1 98.75 68 VAL A CA 1
ATOM 541 C C . VAL A 1 68 ? -18.859 -28.453 -13.258 1 98.75 68 VAL A C 1
ATOM 543 O O . VAL A 1 68 ? -18.281 -28.484 -14.344 1 98.75 68 VAL A O 1
ATOM 546 N N . LEU A 1 69 ? -19.578 -27.453 -12.82 1 98.62 69 LEU A N 1
ATOM 547 C CA . LEU A 1 69 ? -19.688 -26.234 -13.633 1 98.62 69 LEU A CA 1
ATOM 548 C C . LEU A 1 69 ? -18.312 -25.625 -13.891 1 98.62 69 LEU A C 1
ATOM 550 O O . LEU A 1 69 ? -18.016 -25.219 -15.023 1 98.62 69 LEU A O 1
ATOM 554 N N . MET A 1 70 ? -17.531 -25.547 -12.875 1 98.62 70 MET A N 1
ATOM 555 C CA . MET A 1 70 ? -16.172 -25 -12.984 1 98.62 70 MET A CA 1
ATOM 556 C C . MET A 1 70 ? -15.328 -25.828 -13.945 1 98.62 70 MET A C 1
ATOM 558 O O . MET A 1 70 ? -14.641 -25.266 -14.805 1 98.62 70 MET A O 1
ATOM 562 N N . THR A 1 71 ? -15.352 -27.156 -13.82 1 98.75 71 THR A N 1
ATOM 563 C CA . THR A 1 71 ? -14.602 -28.047 -14.695 1 98.75 71 THR A CA 1
ATOM 564 C C . THR A 1 71 ? -14.969 -27.812 -16.156 1 98.75 71 THR A C 1
ATOM 566 O O . THR A 1 71 ? -14.094 -27.641 -17 1 98.75 71 THR A O 1
ATOM 569 N N . LYS A 1 72 ? -16.25 -27.734 -16.391 1 98.62 72 LYS A N 1
ATOM 570 C CA . LYS A 1 72 ? -16.719 -27.547 -17.766 1 98.62 72 LYS A CA 1
ATOM 571 C C . LYS A 1 72 ? -16.312 -26.172 -18.297 1 98.62 72 LYS A C 1
ATOM 573 O O . LYS A 1 72 ? -16 -26.031 -19.484 1 98.62 72 LYS A O 1
ATOM 578 N N . GLU A 1 73 ? -16.312 -25.266 -17.422 1 98.56 73 GLU A N 1
ATOM 579 C CA . GLU A 1 73 ? -16.156 -23.875 -17.875 1 98.56 73 GLU A CA 1
ATOM 580 C C . GLU A 1 73 ? -14.68 -23.531 -18.062 1 98.56 73 GLU A C 1
ATOM 582 O O . GLU A 1 73 ? -14.336 -22.703 -18.906 1 98.56 73 GLU A O 1
ATOM 587 N N . ILE A 1 74 ? -13.773 -24.125 -17.281 1 98.56 74 ILE A N 1
ATOM 588 C CA . ILE A 1 74 ? -12.398 -23.641 -17.375 1 98.56 74 ILE A CA 1
ATOM 589 C C . ILE A 1 74 ? -11.445 -24.812 -17.594 1 98.56 74 ILE A C 1
ATOM 591 O O . ILE A 1 74 ? -10.227 -24.641 -17.547 1 98.56 74 ILE A O 1
ATOM 595 N N . SER A 1 75 ? -11.93 -26 -17.719 1 98.56 75 SER A N 1
ATOM 596 C CA . SER A 1 75 ? -11.172 -27.203 -18.062 1 98.56 75 SER A CA 1
ATOM 597 C C . SER A 1 75 ? -10.242 -27.625 -16.938 1 98.56 75 SER A C 1
ATOM 599 O O . SER A 1 75 ? -9.148 -28.141 -17.172 1 98.56 75 SER A O 1
ATOM 601 N N . LYS A 1 76 ? -10.523 -27.297 -15.711 1 98.5 76 LYS A N 1
ATOM 602 C CA . LYS A 1 76 ? -9.82 -27.828 -14.547 1 98.5 76 LYS A CA 1
ATOM 603 C C . LYS A 1 76 ? -10.312 -29.234 -14.219 1 98.5 76 LYS A C 1
ATOM 605 O O . LYS A 1 76 ? -11.508 -29.531 -14.32 1 98.5 76 LYS A O 1
ATOM 610 N N . GLY A 1 77 ? -9.414 -30.125 -13.836 1 98.44 77 GLY A N 1
ATOM 611 C CA . GLY A 1 77 ? -9.844 -31.469 -13.461 1 98.44 77 GLY A CA 1
ATOM 612 C C . GLY A 1 77 ? -10.938 -31.469 -12.406 1 98.44 77 GLY A C 1
ATOM 613 O O . GLY A 1 77 ? -10.906 -30.656 -11.477 1 98.44 77 GLY A O 1
ATOM 614 N N . TYR A 1 78 ? -11.867 -32.406 -12.539 1 98.44 78 TYR A N 1
ATOM 615 C CA . TYR A 1 78 ? -13.023 -32.406 -11.648 1 98.44 78 TYR A CA 1
ATOM 616 C C . TYR A 1 78 ? -12.594 -32.5 -10.195 1 98.44 78 TYR A C 1
ATOM 618 O O . TYR A 1 78 ? -13.078 -31.75 -9.352 1 98.44 78 TYR A O 1
ATOM 626 N N . LYS A 1 79 ? -11.727 -33.375 -9.875 1 98.44 79 LYS A N 1
ATOM 627 C CA . LYS A 1 79 ? -11.281 -33.562 -8.492 1 98.44 79 LYS A CA 1
ATOM 628 C C . LYS A 1 79 ? -10.641 -32.281 -7.973 1 98.44 79 LYS A C 1
ATOM 630 O O . LYS A 1 79 ? -10.859 -31.891 -6.824 1 98.44 79 LYS A O 1
ATOM 635 N N . ASP A 1 80 ? -9.82 -31.641 -8.82 1 98.25 80 ASP A N 1
ATOM 636 C CA . ASP A 1 80 ? -9.195 -30.391 -8.438 1 98.25 80 ASP A CA 1
ATOM 637 C C . ASP A 1 80 ? -10.234 -29.281 -8.266 1 98.25 80 ASP A C 1
ATOM 639 O O . ASP A 1 80 ? -10.094 -28.422 -7.398 1 98.25 80 ASP A O 1
ATOM 643 N N . SER A 1 81 ? -11.234 -29.234 -9.125 1 98.75 81 SER A N 1
ATOM 644 C CA . SER A 1 81 ? -12.328 -28.281 -8.992 1 98.75 81 SER A CA 1
ATOM 645 C C . SER A 1 81 ? -13.07 -28.453 -7.672 1 98.75 81 SER A C 1
ATOM 647 O O . SER A 1 81 ? -13.344 -27.484 -6.973 1 98.75 81 SER A O 1
ATOM 649 N N . LEU A 1 82 ? -13.375 -29.719 -7.395 1 98.81 82 LEU A N 1
ATOM 650 C CA . LEU A 1 82 ? -14.055 -30.016 -6.137 1 98.81 82 LEU A CA 1
ATOM 651 C C . LEU A 1 82 ? -13.195 -29.594 -4.949 1 98.81 82 LEU A C 1
ATOM 653 O O . LEU A 1 82 ? -13.688 -29 -3.996 1 98.81 82 LEU A O 1
ATOM 657 N N . THR A 1 83 ? -11.938 -29.922 -5.023 1 98.06 83 THR A N 1
ATOM 658 C CA . THR A 1 83 ? -11 -29.547 -3.975 1 98.06 83 THR A CA 1
ATOM 659 C C . THR A 1 83 ? -10.961 -28.031 -3.803 1 98.06 83 THR A C 1
ATOM 661 O O . THR A 1 83 ? -10.898 -27.531 -2.678 1 98.06 83 THR A O 1
ATOM 664 N N . GLU A 1 84 ? -10.969 -27.297 -4.891 1 98.25 84 GLU A N 1
ATOM 665 C CA . GLU A 1 84 ? -10.969 -25.844 -4.809 1 98.25 84 GLU A CA 1
ATOM 666 C C . GLU A 1 84 ? -12.172 -25.328 -4.023 1 98.25 84 GLU A C 1
ATOM 668 O O . GLU A 1 84 ? -12.039 -24.453 -3.17 1 98.25 84 GLU A O 1
ATOM 673 N N . VAL A 1 85 ? -13.352 -25.859 -4.332 1 98.81 85 VAL A N 1
ATOM 674 C CA . VAL A 1 85 ? -14.555 -25.422 -3.645 1 98.81 85 VAL A CA 1
ATOM 675 C C . VAL A 1 85 ? -14.445 -25.719 -2.152 1 98.81 85 VAL A C 1
ATOM 677 O O . VAL A 1 85 ? -14.68 -24.844 -1.314 1 98.81 85 VAL A O 1
ATOM 680 N N . LEU A 1 86 ? -14.023 -26.938 -1.852 1 98.31 86 LEU A N 1
ATOM 681 C CA . LEU A 1 86 ? -13.977 -27.359 -0.458 1 98.31 86 LEU A CA 1
ATOM 682 C C . LEU A 1 86 ? -12.906 -26.594 0.313 1 98.31 86 LEU A C 1
ATOM 684 O O . LEU A 1 86 ? -13.125 -26.219 1.468 1 98.31 86 LEU A O 1
ATOM 688 N N . ARG A 1 87 ? -11.805 -26.406 -0.344 1 96.88 87 ARG A N 1
ATOM 689 C CA . ARG A 1 87 ? -10.75 -25.594 0.255 1 96.88 87 ARG A CA 1
ATOM 690 C C . ARG A 1 87 ? -11.242 -24.172 0.515 1 96.88 87 ARG A C 1
ATOM 692 O O . ARG A 1 87 ? -10.852 -23.547 1.504 1 96.88 87 ARG A O 1
ATOM 699 N N . SER A 1 88 ? -12.008 -23.656 -0.344 1 98.25 88 SER A N 1
ATOM 700 C CA . SER A 1 88 ? -12.555 -22.297 -0.196 1 98.25 88 SER A CA 1
ATOM 701 C C . SER A 1 88 ? -13.5 -22.219 0.996 1 98.25 88 SER A C 1
ATOM 703 O O . SER A 1 88 ? -13.531 -21.203 1.698 1 98.25 88 SER A O 1
ATOM 705 N N . VAL A 1 89 ? -14.273 -23.266 1.192 1 98.38 89 VAL A N 1
ATOM 706 C CA . VAL A 1 89 ? -15.148 -23.344 2.354 1 98.38 89 VAL A CA 1
ATOM 707 C C . VAL A 1 89 ? -14.32 -23.266 3.635 1 98.38 89 VAL A C 1
ATOM 709 O O . VAL A 1 89 ? -14.648 -22.5 4.547 1 98.38 89 VAL A O 1
ATOM 712 N N . GLU A 1 90 ? -13.258 -24.031 3.656 1 97.19 90 GLU A N 1
ATOM 713 C CA . GLU A 1 90 ? -12.359 -24 4.805 1 97.19 90 GLU A CA 1
ATOM 714 C C . GLU A 1 90 ? -11.758 -22.609 5 1 97.19 90 GLU A C 1
ATOM 716 O O . GLU A 1 90 ? -11.602 -22.156 6.133 1 97.19 90 GLU A O 1
ATOM 721 N N . MET A 1 91 ? -11.398 -22.031 3.938 1 97.62 91 MET A N 1
ATOM 722 C CA . MET A 1 91 ? -10.812 -20.703 3.982 1 97.62 91 MET A CA 1
ATOM 723 C C . MET A 1 91 ? -11.797 -19.688 4.566 1 97.62 91 MET A C 1
ATOM 725 O O . MET A 1 91 ? -11.406 -18.812 5.332 1 97.62 91 MET A O 1
ATOM 729 N N . ILE A 1 92 ? -13.086 -19.781 4.211 1 98.62 92 ILE A N 1
ATOM 730 C CA . ILE A 1 92 ? -14.109 -18.906 4.77 1 98.62 92 ILE A CA 1
ATOM 731 C C . ILE A 1 92 ? -14.125 -19.031 6.293 1 98.62 92 ILE A C 1
ATOM 733 O O . ILE A 1 92 ? -14.094 -18.031 7.008 1 98.62 92 ILE A O 1
ATOM 737 N N . ASP A 1 93 ? -14.109 -20.25 6.746 1 98.12 93 ASP A N 1
ATOM 738 C CA . ASP A 1 93 ? -14.188 -20.5 8.18 1 98.12 93 ASP A CA 1
ATOM 739 C C . ASP A 1 93 ? -12.984 -19.922 8.914 1 98.12 93 ASP A C 1
ATOM 741 O O . ASP A 1 93 ? -13.125 -19.312 9.969 1 98.12 93 ASP A O 1
ATOM 745 N N . TYR A 1 94 ? -11.844 -20.141 8.336 1 97.31 94 TYR A N 1
ATOM 746 C CA . TYR A 1 94 ? -10.633 -19.594 8.938 1 97.31 94 TYR A CA 1
ATOM 747 C C . TYR A 1 94 ? -10.664 -18.062 8.906 1 97.31 94 TYR A C 1
ATOM 749 O O . TYR A 1 94 ? -10.227 -17.406 9.859 1 97.31 94 TYR A O 1
ATOM 757 N N . THR A 1 95 ? -11.133 -17.484 7.844 1 98.31 95 THR A N 1
ATOM 758 C CA . THR A 1 95 ? -11.219 -16.031 7.707 1 98.31 95 THR A CA 1
ATOM 759 C C . THR A 1 95 ? -12.141 -15.453 8.781 1 98.31 95 THR A C 1
ATOM 761 O O . THR A 1 95 ? -11.844 -14.398 9.344 1 98.31 95 THR A O 1
ATOM 764 N N . ILE A 1 96 ? -13.227 -16.141 9.047 1 98.38 96 ILE A N 1
ATOM 765 C CA . ILE A 1 96 ? -14.148 -15.727 10.102 1 98.38 96 ILE A CA 1
ATOM 766 C C . ILE A 1 96 ? -13.414 -15.664 11.438 1 98.38 96 ILE A C 1
ATOM 768 O O . ILE A 1 96 ? -13.523 -14.672 12.164 1 98.38 96 ILE A O 1
ATOM 772 N N . GLU A 1 97 ? -12.609 -16.688 11.711 1 97.44 97 GLU A N 1
ATOM 773 C CA . GLU A 1 97 ? -11.875 -16.75 12.969 1 97.44 97 GLU A CA 1
ATOM 774 C C . GLU A 1 97 ? -10.891 -15.594 13.086 1 97.44 97 GLU A C 1
ATOM 776 O O . GLU A 1 97 ? -10.773 -14.977 14.148 1 97.44 97 GLU A O 1
ATOM 781 N N . GLU A 1 98 ? -10.195 -15.328 12.016 1 96.5 98 GLU A N 1
ATOM 782 C CA . GLU A 1 98 ? -9.25 -14.219 12.016 1 96.5 98 GLU A CA 1
ATOM 783 C C . GLU A 1 98 ? -9.977 -12.875 12.133 1 96.5 98 GLU A C 1
ATOM 785 O O . GLU A 1 98 ? -9.508 -11.969 12.82 1 96.5 98 GLU A O 1
ATOM 790 N N . GLY A 1 99 ? -11.102 -12.758 11.445 1 97 99 GLY A N 1
ATOM 791 C CA . GLY A 1 99 ? -11.852 -11.516 11.438 1 97 99 GLY A CA 1
ATOM 792 C C . GLY A 1 99 ? -12.406 -11.148 12.797 1 97 99 GLY A C 1
ATOM 793 O O . GLY A 1 99 ? -12.367 -9.977 13.195 1 97 99 GLY A O 1
ATOM 794 N N . ILE A 1 100 ? -12.859 -12.125 13.555 1 96.56 100 ILE A N 1
ATOM 795 C CA . ILE A 1 100 ? -13.453 -11.898 14.867 1 96.56 100 ILE A CA 1
ATOM 796 C C . ILE A 1 100 ? -12.367 -11.492 15.859 1 96.56 100 ILE A C 1
ATOM 798 O O . ILE A 1 100 ? -12.633 -10.773 16.828 1 96.56 100 ILE A O 1
ATOM 802 N N . ARG A 1 101 ? -11.109 -11.852 15.562 1 94.12 101 ARG A N 1
ATOM 803 C CA . ARG A 1 101 ? -10.016 -11.609 16.5 1 94.12 101 ARG A CA 1
ATOM 804 C C . ARG A 1 101 ? -9.203 -10.391 16.078 1 94.12 101 ARG A C 1
ATOM 806 O O . ARG A 1 101 ? -8.141 -10.117 16.641 1 94.12 101 ARG A O 1
ATOM 813 N N . LEU A 1 102 ? -9.672 -9.734 15.047 1 91.69 102 LEU A N 1
ATOM 814 C CA . LEU A 1 102 ? -8.992 -8.523 14.609 1 91.69 102 LEU A CA 1
ATOM 815 C C . LEU A 1 102 ? -8.922 -7.504 15.742 1 91.69 102 LEU A C 1
ATOM 817 O O . LEU A 1 102 ? -9.938 -7.188 16.359 1 91.69 102 LEU A O 1
ATOM 821 N N . GLN A 1 103 ? -7.699 -7.043 16.047 1 88.19 103 GLN A N 1
ATOM 822 C CA . GLN A 1 103 ? -7.508 -6.137 17.172 1 88.19 103 GLN A CA 1
ATOM 823 C C . GLN A 1 103 ? -6.957 -4.789 16.703 1 88.19 103 GLN A C 1
ATOM 825 O O . GLN A 1 103 ? -6.328 -4.703 15.656 1 88.19 103 GLN A O 1
ATOM 830 N N . GLY A 1 104 ? -7.289 -3.701 17.531 1 90.5 104 GLY A N 1
ATOM 831 C CA . GLY A 1 104 ? -6.605 -2.428 17.391 1 90.5 104 GLY A CA 1
ATOM 832 C C . GLY A 1 104 ? -5.32 -2.35 18.203 1 90.5 104 GLY A C 1
ATOM 833 O O . GLY A 1 104 ? -4.816 -3.369 18.672 1 90.5 104 GLY A O 1
ATOM 834 N N . GLU A 1 105 ? -4.68 -1.231 18.094 1 93.75 105 GLU A N 1
ATOM 835 C CA . GLU A 1 105 ? -3.443 -0.987 18.828 1 93.75 105 GLU A CA 1
ATOM 836 C C . GLU A 1 105 ? -3.572 0.234 19.734 1 93.75 105 GLU A C 1
ATOM 838 O O . GLU A 1 105 ? -4.449 1.077 19.531 1 93.75 105 GLU A O 1
ATOM 843 N N . MET A 1 106 ? -2.83 0.181 20.766 1 94.12 106 MET A N 1
ATOM 844 C CA . MET A 1 106 ? -2.721 1.334 21.656 1 94.12 106 MET A CA 1
ATOM 845 C C . MET A 1 106 ? -1.271 1.791 21.781 1 94.12 106 MET A C 1
ATOM 847 O O . MET A 1 106 ? -0.374 0.974 22 1 94.12 106 MET A O 1
ATOM 851 N N . SER A 1 107 ? -1.035 3.043 21.547 1 93.94 107 SER A N 1
ATOM 852 C CA . SER A 1 107 ? 0.276 3.652 21.75 1 93.94 107 SER A CA 1
ATOM 853 C C . SER A 1 107 ? 0.236 4.699 22.859 1 93.94 107 SER A C 1
ATOM 855 O O . SER A 1 107 ? -0.763 5.406 23.016 1 93.94 107 SER A O 1
ATOM 857 N N . SER A 1 108 ? 1.333 4.684 23.625 1 94.31 108 SER A N 1
ATOM 858 C CA . SER A 1 108 ? 1.505 5.691 24.656 1 94.31 108 SER A CA 1
ATOM 859 C C . SER A 1 108 ? 2.592 6.695 24.281 1 94.31 108 SER A C 1
ATOM 861 O O . SER A 1 108 ? 3.629 6.316 23.734 1 94.31 108 SER A O 1
ATOM 863 N N . GLY A 1 109 ? 2.309 7.938 24.578 1 93.25 109 GLY A N 1
ATOM 864 C CA . GLY A 1 109 ? 3.316 8.961 24.344 1 93.25 109 GLY A CA 1
ATOM 865 C C . GLY A 1 109 ? 4.469 8.891 25.328 1 93.25 109 GLY A C 1
ATOM 866 O O . GLY A 1 109 ? 5.492 9.555 25.156 1 93.25 109 GLY A O 1
ATOM 867 N N . GLU A 1 110 ? 4.414 8.07 26.25 1 90.62 110 GLU A N 1
ATOM 868 C CA . GLU A 1 110 ? 5.395 8.016 27.328 1 90.62 110 GLU A CA 1
ATOM 869 C C . GLU A 1 110 ? 6.781 7.66 26.797 1 90.62 110 GLU A C 1
ATOM 871 O O . GLU A 1 110 ? 7.785 8.195 27.266 1 90.62 110 GLU A O 1
ATOM 876 N N . SER A 1 111 ? 6.801 6.801 25.875 1 86.06 111 SER A N 1
ATOM 877 C CA . SER A 1 111 ? 8.086 6.367 25.328 1 86.06 111 SER A CA 1
ATOM 878 C C . SER A 1 111 ? 8.773 7.488 24.562 1 86.06 111 SER A C 1
ATOM 880 O O . SER A 1 111 ? 9.961 7.406 24.266 1 86.06 111 SER A O 1
ATOM 882 N N . TYR A 1 112 ? 8.016 8.539 24.281 1 89.38 112 TYR A N 1
ATOM 883 C CA . TYR A 1 112 ? 8.57 9.703 23.609 1 89.38 112 TYR A CA 1
ATOM 884 C C . TYR A 1 112 ? 8.617 10.906 24.547 1 89.38 112 TYR A C 1
ATOM 886 O O . TYR A 1 112 ? 8.773 12.039 24.094 1 89.38 112 TYR A O 1
ATOM 894 N N . GLY A 1 113 ? 8.336 10.703 25.766 1 88.19 113 GLY A N 1
ATOM 895 C CA . GLY A 1 113 ? 8.461 11.734 26.781 1 88.19 113 GLY A CA 1
ATOM 896 C C . GLY A 1 113 ? 7.203 12.562 26.953 1 88.19 113 GLY A C 1
ATOM 897 O O . GLY A 1 113 ? 7.23 13.617 27.594 1 88.19 113 GLY A O 1
ATOM 898 N N . VAL A 1 114 ? 6.121 12.203 26.297 1 91.69 114 VAL A N 1
ATOM 899 C CA . VAL A 1 114 ? 4.852 12.906 26.453 1 91.69 114 VAL A CA 1
ATOM 900 C C . VAL A 1 114 ? 3.922 12.109 27.359 1 91.69 114 VAL A C 1
ATOM 902 O O . VAL A 1 114 ? 3.281 11.156 26.922 1 91.69 114 VAL A O 1
ATOM 905 N N . LYS A 1 115 ? 3.777 12.633 28.531 1 90.94 115 LYS A N 1
ATOM 906 C CA . LYS A 1 115 ? 3 11.914 29.547 1 90.94 115 LYS A CA 1
ATOM 907 C C . LYS A 1 115 ? 1.503 12.07 29.297 1 90.94 115 LYS A C 1
ATOM 909 O O . LYS A 1 115 ? 1.049 13.117 28.828 1 90.94 115 LYS A O 1
ATOM 914 N N . ASP A 1 116 ? 0.772 11.094 29.516 1 91.94 116 ASP A N 1
ATOM 915 C CA . ASP A 1 116 ? -0.684 11.078 29.609 1 91.94 116 ASP A CA 1
ATOM 916 C C . ASP A 1 116 ? -1.335 11.258 28.25 1 91.94 116 ASP A C 1
ATOM 918 O O . ASP A 1 116 ? -2.441 11.797 28.141 1 91.94 116 ASP A O 1
ATOM 922 N N . LYS A 1 117 ? -0.657 11 27.219 1 96 117 LYS A N 1
ATOM 923 C CA . LYS A 1 117 ? -1.226 11.031 25.859 1 96 117 LYS A CA 1
ATOM 924 C C . LYS A 1 117 ? -1.343 9.625 25.281 1 96 117 LYS A C 1
ATOM 926 O O . LYS A 1 117 ? -0.38 8.852 25.312 1 96 117 LYS A O 1
ATOM 931 N N . ILE A 1 118 ? -2.52 9.336 24.812 1 96.12 118 ILE A N 1
ATOM 932 C CA . ILE A 1 118 ? -2.807 7.992 24.344 1 96.12 118 ILE A CA 1
ATOM 933 C C . ILE A 1 118 ? -3.34 8.055 22.906 1 96.12 118 ILE A C 1
ATOM 935 O O . ILE A 1 118 ? -4.086 8.977 22.562 1 96.12 118 ILE A O 1
ATOM 939 N N . CYS A 1 119 ? -2.941 7.145 22.141 1 97.31 119 CYS A N 1
ATOM 940 C CA . CYS A 1 119 ? -3.48 6.945 20.797 1 97.31 119 CYS A CA 1
ATOM 941 C C . CYS A 1 119 ? -4.102 5.562 20.672 1 97.31 119 CYS A C 1
ATOM 943 O O . CYS A 1 119 ? -3.402 4.551 20.75 1 97.31 119 CYS A O 1
ATOM 945 N N . LEU A 1 120 ? -5.41 5.52 20.594 1 97.38 120 LEU A N 1
ATOM 946 C CA . LEU A 1 120 ? -6.102 4.289 20.219 1 97.38 120 LEU A CA 1
ATOM 947 C C . LEU A 1 120 ? -6.199 4.164 18.703 1 97.38 120 LEU A C 1
ATOM 949 O O . LEU A 1 120 ? -6.781 5.027 18.031 1 97.38 120 LEU A O 1
ATOM 953 N N . SER A 1 121 ? -5.582 3.195 18.141 1 97.12 121 SER A N 1
ATOM 954 C CA . SER A 1 121 ? -5.664 2.914 16.703 1 97.12 121 SER A CA 1
ATOM 955 C C . SER A 1 121 ? -6.594 1.74 16.422 1 97.12 121 SER A C 1
ATOM 957 O O . SER A 1 121 ? -6.223 0.583 16.625 1 97.12 121 SER A O 1
ATOM 959 N N . ILE A 1 122 ? -7.742 2.037 15.969 1 96.5 122 ILE A N 1
ATOM 960 C CA . ILE A 1 122 ? -8.727 1.001 15.688 1 96.5 122 ILE A CA 1
ATOM 961 C C . ILE A 1 122 ? -8.781 0.737 14.18 1 96.5 122 ILE A C 1
ATOM 963 O O . ILE A 1 122 ? -8.305 1.551 13.383 1 96.5 122 ILE A O 1
ATOM 967 N N . ARG A 1 123 ? -9.305 -0.399 13.781 1 96.12 123 ARG A N 1
ATOM 968 C CA . ARG A 1 123 ? -9.422 -0.72 12.367 1 96.12 123 ARG A CA 1
ATOM 969 C C . ARG A 1 123 ? -10.844 -0.471 11.867 1 96.12 123 ARG A C 1
ATOM 971 O O . ARG A 1 123 ? -11.812 -0.802 12.555 1 96.12 123 ARG A O 1
ATOM 978 N N . GLU A 1 124 ? -10.922 0.161 10.758 1 96.19 124 GLU A N 1
ATOM 979 C CA . GLU A 1 124 ? -12.203 0.48 10.133 1 96.19 124 GLU A CA 1
ATOM 980 C C . GLU A 1 124 ? -12.258 -0.029 8.695 1 96.19 124 GLU A C 1
ATOM 982 O O . GLU A 1 124 ? -11.234 -0.091 8.016 1 96.19 124 GLU A O 1
ATOM 987 N N . PRO A 1 125 ? -13.531 -0.444 8.273 1 97.44 125 PRO A N 1
ATOM 988 C CA . PRO A 1 125 ? -13.656 -0.825 6.863 1 97.44 125 PRO A CA 1
ATOM 989 C C . PRO A 1 125 ? -13.414 0.343 5.91 1 97.44 125 PRO A C 1
ATOM 991 O O . PRO A 1 125 ? -13.469 1.504 6.324 1 97.44 125 PRO A O 1
ATOM 994 N N . LEU A 1 126 ? -13.195 0.061 4.664 1 97.5 126 LEU A N 1
ATOM 995 C CA . LEU A 1 126 ? -12.773 1.054 3.68 1 97.5 126 LEU A CA 1
ATOM 996 C C . LEU A 1 126 ? -13.977 1.582 2.902 1 97.5 126 LEU A C 1
ATOM 998 O O . LEU A 1 126 ? -13.953 2.711 2.406 1 97.5 126 LEU A O 1
ATOM 1002 N N . GLY A 1 127 ? -14.969 0.839 2.703 1 97.94 127 GLY A N 1
ATOM 1003 C CA . GLY A 1 127 ? -16.109 1.195 1.871 1 97.94 127 GLY A CA 1
ATOM 1004 C C . GLY A 1 127 ? -16.438 0.146 0.826 1 97.94 127 GLY A C 1
ATOM 1005 O O . GLY A 1 127 ? -16.594 -1.031 1.15 1 97.94 127 GLY A O 1
ATOM 1006 N N . VAL A 1 128 ? -16.5 0.559 -0.472 1 98.62 128 VAL A N 1
ATOM 1007 C CA . VAL A 1 128 ? -16.734 -0.358 -1.585 1 98.62 128 VAL A CA 1
ATOM 1008 C C . VAL A 1 128 ? -15.398 -0.923 -2.066 1 98.62 128 VAL A C 1
ATOM 1010 O O . VAL A 1 128 ? -14.531 -0.177 -2.533 1 98.62 128 VAL A O 1
ATOM 1013 N N . VAL A 1 129 ? -15.242 -2.215 -1.958 1 98.81 129 VAL A N 1
ATOM 1014 C CA . VAL A 1 129 ? -14.031 -2.896 -2.395 1 98.81 129 VAL A CA 1
ATOM 1015 C C . VAL A 1 129 ? -14.281 -3.586 -3.734 1 98.81 129 VAL A C 1
ATOM 1017 O O . VAL A 1 129 ? -15.25 -4.328 -3.889 1 98.81 129 VAL A O 1
ATOM 1020 N N . LEU A 1 130 ? -13.445 -3.281 -4.699 1 98.75 130 LEU A N 1
ATOM 1021 C CA . LEU A 1 130 ? -13.484 -3.961 -5.988 1 98.75 130 LEU A CA 1
ATOM 1022 C C . LEU A 1 130 ? -12.609 -5.215 -5.969 1 98.75 130 LEU A C 1
ATOM 1024 O O . LEU A 1 130 ? -11.398 -5.129 -5.75 1 98.75 130 LEU A O 1
ATOM 1028 N N . CYS A 1 131 ? -13.234 -6.355 -6.141 1 98.75 131 CYS A N 1
ATOM 1029 C CA . CYS A 1 131 ? -12.539 -7.637 -6.215 1 98.75 131 CYS A CA 1
ATOM 1030 C C . CYS A 1 131 ? -12.516 -8.164 -7.645 1 98.75 131 CYS A C 1
ATOM 1032 O O . CYS A 1 131 ? -13.57 -8.359 -8.25 1 98.75 131 CYS A O 1
ATOM 1034 N N . ILE A 1 132 ? -11.352 -8.336 -8.211 1 98.38 132 ILE A N 1
ATOM 1035 C CA . ILE A 1 132 ? -11.18 -8.859 -9.562 1 98.38 132 ILE A CA 1
ATOM 1036 C C . ILE A 1 132 ? -10.398 -10.164 -9.516 1 98.38 132 ILE A C 1
ATOM 1038 O O . ILE A 1 132 ? -9.258 -10.203 -9.039 1 98.38 132 ILE A O 1
ATOM 1042 N N . ALA A 1 133 ? -10.961 -11.195 -9.984 1 97.81 133 ALA A N 1
ATOM 1043 C CA . ALA A 1 133 ? -10.383 -12.531 -9.844 1 97.81 133 ALA A CA 1
ATOM 1044 C C . ALA A 1 133 ? -10.023 -13.117 -11.211 1 97.81 133 ALA A C 1
ATOM 1046 O O . ALA A 1 133 ? -10.602 -12.734 -12.227 1 97.81 133 ALA A O 1
ATOM 1047 N N . PRO A 1 134 ? -9.102 -14.016 -11.289 1 97.81 134 PRO A N 1
ATOM 1048 C CA . PRO A 1 134 ? -8.688 -14.688 -12.523 1 97.81 134 PRO A CA 1
ATOM 1049 C C . PRO A 1 134 ? -9.492 -15.953 -12.805 1 97.81 134 PRO A C 1
ATOM 1051 O O . PRO A 1 134 ? -10.258 -16.406 -11.945 1 97.81 134 PRO A O 1
ATOM 1054 N N . PHE A 1 135 ? -9.273 -16.562 -13.938 1 98.06 135 PHE A N 1
ATOM 1055 C CA . PHE A 1 135 ? -10.117 -17.672 -14.375 1 98.06 135 PHE A CA 1
ATOM 1056 C C . PHE A 1 135 ? -9.648 -18.984 -13.742 1 98.06 135 PHE A C 1
ATOM 1058 O O . PHE A 1 135 ? -10.43 -19.938 -13.625 1 98.06 135 PHE A O 1
ATOM 1065 N N . ASN A 1 136 ? -8.383 -19.047 -13.336 1 98.12 136 ASN A N 1
ATOM 1066 C CA . ASN A 1 136 ? -7.82 -20.375 -13.086 1 98.12 136 ASN A CA 1
ATOM 1067 C C . ASN A 1 136 ? -8.234 -20.906 -11.719 1 98.12 136 ASN A C 1
ATOM 1069 O O . ASN A 1 136 ? -8.234 -22.125 -11.5 1 98.12 136 ASN A O 1
ATOM 1073 N N . TYR A 1 137 ? -8.5 -20.062 -10.758 1 98.19 137 TYR A N 1
ATOM 1074 C CA . TYR A 1 137 ? -9.133 -20.422 -9.5 1 98.19 137 TYR A CA 1
ATOM 1075 C C . TYR A 1 137 ? -10.289 -19.484 -9.18 1 98.19 137 TYR A C 1
ATOM 1077 O O . TYR A 1 137 ? -10.242 -18.75 -8.188 1 98.19 137 TYR A O 1
ATOM 1085 N N . PRO A 1 138 ? -11.297 -19.547 -9.953 1 98.38 138 PRO A N 1
ATOM 1086 C CA . PRO A 1 138 ? -12.336 -18.516 -9.945 1 98.38 138 PRO A CA 1
ATOM 1087 C C . PRO A 1 138 ? -13.148 -18.5 -8.648 1 98.38 138 PRO A C 1
ATOM 1089 O O . PRO A 1 138 ? -13.75 -17.484 -8.312 1 98.38 138 PRO A O 1
ATOM 1092 N N . ILE A 1 139 ? -13.211 -19.594 -7.926 1 98.69 139 ILE A N 1
ATOM 1093 C CA . ILE A 1 139 ? -13.953 -19.625 -6.672 1 98.69 139 ILE A CA 1
ATOM 1094 C C . ILE A 1 139 ? -13.023 -19.234 -5.52 1 98.69 139 ILE A C 1
ATOM 1096 O O . ILE A 1 139 ? -13.305 -18.281 -4.785 1 98.69 139 ILE A O 1
ATOM 1100 N N . ASN A 1 140 ? -11.922 -19.906 -5.414 1 98.44 140 ASN A N 1
ATOM 1101 C CA . ASN A 1 140 ? -11.023 -19.703 -4.289 1 98.44 140 ASN A CA 1
ATOM 1102 C C . ASN A 1 140 ? -10.461 -18.281 -4.27 1 98.44 140 ASN A C 1
ATOM 1104 O O . ASN A 1 140 ? -10.461 -17.625 -3.227 1 98.44 140 ASN A O 1
ATOM 1108 N N . LEU A 1 141 ? -9.977 -17.844 -5.418 1 98.25 141 LEU A N 1
ATOM 1109 C CA . LEU A 1 141 ? -9.336 -16.531 -5.461 1 98.25 141 LEU A CA 1
ATOM 1110 C C . LEU A 1 141 ? -10.375 -15.414 -5.355 1 98.25 141 LEU A C 1
ATOM 1112 O O . LEU A 1 141 ? -10.07 -14.32 -4.875 1 98.25 141 LEU A O 1
ATOM 1116 N N . SER A 1 142 ? -11.625 -15.648 -5.762 1 98.62 142 SER A N 1
ATOM 1117 C CA . SER A 1 142 ? -12.703 -14.695 -5.512 1 98.62 142 SER A CA 1
ATOM 1118 C C . SER A 1 142 ? -13.008 -14.578 -4.02 1 98.62 142 SER A C 1
ATOM 1120 O O . SER A 1 142 ? -13.055 -13.477 -3.477 1 98.62 142 SER A O 1
ATOM 1122 N N . LEU A 1 143 ? -13.156 -15.727 -3.406 1 98.81 143 LEU A N 1
ATOM 1123 C CA . LEU A 1 143 ? -13.555 -15.734 -2.004 1 98.81 143 LEU A CA 1
ATOM 1124 C C . LEU A 1 143 ? -12.422 -15.227 -1.111 1 98.81 143 LEU A C 1
ATOM 1126 O O . LEU A 1 143 ? -12.672 -14.633 -0.061 1 98.81 143 LEU A O 1
ATOM 1130 N N . SER A 1 144 ? -11.195 -15.438 -1.568 1 98.31 144 SER A N 1
ATOM 1131 C CA . SER A 1 144 ? -10.047 -14.938 -0.819 1 98.31 144 SER A CA 1
ATOM 1132 C C . SER A 1 144 ? -10.031 -13.414 -0.775 1 98.31 144 SER A C 1
ATOM 1134 O O . SER A 1 144 ? -9.328 -12.812 0.035 1 98.31 144 SER A O 1
ATOM 1136 N N . LYS A 1 145 ? -10.805 -12.766 -1.595 1 98.56 145 LYS A N 1
ATOM 1137 C CA . LYS A 1 145 ? -10.953 -11.312 -1.625 1 98.56 145 LYS A CA 1
ATOM 1138 C C . LYS A 1 145 ? -12.266 -10.883 -0.983 1 98.56 145 LYS A C 1
ATOM 1140 O O . LYS A 1 145 ? -12.297 -9.961 -0.167 1 98.56 145 LYS A O 1
ATOM 1145 N N . ILE A 1 146 ? -13.32 -11.562 -1.33 1 98.94 146 ILE A N 1
ATOM 1146 C CA . ILE A 1 146 ? -14.68 -11.172 -0.971 1 98.94 146 ILE A CA 1
ATOM 1147 C C . ILE A 1 146 ? -14.891 -11.367 0.528 1 98.94 146 ILE A C 1
ATOM 1149 O O . ILE A 1 146 ? -15.406 -10.477 1.209 1 98.94 146 ILE A O 1
ATOM 1153 N N . VAL A 1 147 ? -14.469 -12.477 1.07 1 98.94 147 VAL A N 1
ATOM 1154 C CA . VAL A 1 147 ? -14.812 -12.852 2.439 1 98.94 147 VAL A CA 1
ATOM 1155 C C . VAL A 1 147 ? -14.07 -11.945 3.422 1 98.94 147 VAL A C 1
ATOM 1157 O O . VAL A 1 147 ? -14.68 -11.414 4.355 1 98.94 147 VAL A O 1
ATOM 1160 N N . PRO A 1 148 ? -12.742 -11.727 3.201 1 98.69 148 PRO A N 1
ATOM 1161 C CA . PRO A 1 148 ? -12.078 -10.766 4.09 1 98.69 148 PRO A CA 1
ATOM 1162 C C . PRO A 1 148 ? -12.695 -9.375 4.023 1 98.69 148 PRO A C 1
ATOM 1164 O O . PRO A 1 148 ? -12.75 -8.672 5.031 1 98.69 148 PRO A O 1
ATOM 1167 N N . ALA A 1 149 ? -13.141 -8.961 2.869 1 98.81 149 ALA A N 1
ATOM 1168 C CA . ALA A 1 149 ? -13.789 -7.66 2.734 1 98.81 149 ALA A CA 1
ATOM 1169 C C . ALA A 1 149 ? -15.094 -7.613 3.529 1 98.81 149 ALA A C 1
ATOM 1171 O O . ALA A 1 149 ? -15.336 -6.664 4.281 1 98.81 149 ALA A O 1
ATOM 1172 N N . LEU A 1 150 ? -15.883 -8.641 3.43 1 98.94 150 LEU A N 1
ATOM 1173 C CA . LEU A 1 150 ? -17.188 -8.664 4.059 1 98.94 150 LEU A CA 1
ATOM 1174 C C . LEU A 1 150 ? -17.062 -8.773 5.574 1 98.94 150 LEU A C 1
ATOM 1176 O O . LEU A 1 150 ? -17.781 -8.094 6.312 1 98.94 150 LEU A O 1
ATOM 1180 N N . ILE A 1 151 ? -16.156 -9.625 6.078 1 98.81 151 ILE A N 1
ATOM 1181 C CA . ILE A 1 151 ? -16.062 -9.867 7.516 1 98.81 151 ILE A CA 1
ATOM 1182 C C . ILE A 1 151 ? -15.641 -8.578 8.227 1 98.81 151 ILE A C 1
ATOM 1184 O O . ILE A 1 151 ? -15.977 -8.367 9.391 1 98.81 151 ILE A O 1
ATOM 1188 N N . THR A 1 152 ? -14.969 -7.695 7.504 1 97.88 152 THR A N 1
ATOM 1189 C CA . THR A 1 152 ? -14.469 -6.469 8.117 1 97.88 152 THR A CA 1
ATOM 1190 C C . THR A 1 152 ? -15.484 -5.336 7.961 1 97.88 152 THR A C 1
ATOM 1192 O O . THR A 1 152 ? -15.266 -4.227 8.453 1 97.88 152 THR A O 1
ATOM 1195 N N . GLY A 1 153 ? -16.562 -5.598 7.25 1 98.38 153 GLY A N 1
ATOM 1196 C CA . GLY A 1 153 ? -17.656 -4.645 7.18 1 98.38 153 GLY A CA 1
ATOM 1197 C C . GLY A 1 153 ? -17.688 -3.867 5.875 1 98.38 153 GLY A C 1
ATOM 1198 O O . GLY A 1 153 ? -18.484 -2.938 5.723 1 98.38 153 GLY A O 1
ATOM 1199 N N . ASN A 1 154 ? -16.812 -4.145 4.918 1 98.81 154 ASN A N 1
ATOM 1200 C CA . ASN A 1 154 ? -16.875 -3.568 3.578 1 98.81 154 ASN A CA 1
ATOM 1201 C C . ASN A 1 154 ? -18.016 -4.176 2.764 1 98.81 154 ASN A C 1
ATOM 1203 O O . ASN A 1 154 ? -18.531 -5.246 3.104 1 98.81 154 ASN A O 1
ATOM 1207 N N . VAL A 1 155 ? -18.391 -3.471 1.734 1 98.88 155 VAL A N 1
ATOM 1208 C CA . VAL A 1 155 ? -19.234 -4.051 0.692 1 98.88 155 VAL A CA 1
ATOM 1209 C C . VAL A 1 155 ? -18.406 -4.285 -0.569 1 98.88 155 VAL A C 1
ATOM 1211 O O . VAL A 1 155 ? -17.328 -3.713 -0.725 1 98.88 155 VAL A O 1
ATOM 1214 N N . VAL A 1 156 ? -18.938 -5.188 -1.481 1 98.94 156 VAL A N 1
ATOM 1215 C CA . VAL A 1 156 ? -18.016 -5.699 -2.492 1 98.94 156 VAL A CA 1
ATOM 1216 C C . VAL A 1 156 ? -18.656 -5.574 -3.877 1 98.94 156 VAL A C 1
ATOM 1218 O O . VAL A 1 156 ? -19.797 -5.977 -4.078 1 98.94 156 VAL A O 1
ATOM 1221 N N . LEU A 1 157 ? -18.016 -4.934 -4.773 1 98.88 157 LEU A N 1
ATOM 1222 C CA . LEU A 1 157 ? -18.219 -5.09 -6.207 1 98.88 157 LEU A CA 1
ATOM 1223 C C . LEU A 1 157 ? -17.266 -6.125 -6.785 1 98.88 157 LEU A C 1
ATOM 1225 O O . LEU A 1 157 ? -16.047 -5.941 -6.754 1 98.88 157 LEU A O 1
ATOM 1229 N N . PHE A 1 158 ? -17.812 -7.23 -7.301 1 98.81 158 PHE A N 1
ATOM 1230 C CA . PHE A 1 158 ? -17 -8.352 -7.758 1 98.81 158 PHE A CA 1
ATOM 1231 C C . PHE A 1 158 ? -17.031 -8.445 -9.281 1 98.81 158 PHE A C 1
ATOM 1233 O O . PHE A 1 158 ? -18.094 -8.516 -9.891 1 98.81 158 PHE A O 1
ATOM 1240 N N . LYS A 1 159 ? -15.891 -8.336 -9.938 1 98.44 159 LYS A N 1
ATOM 1241 C CA . LYS A 1 159 ? -15.719 -8.586 -11.359 1 98.44 159 LYS A CA 1
ATOM 1242 C C . LYS A 1 159 ? -15.047 -9.93 -11.609 1 98.44 159 LYS A C 1
ATOM 1244 O O . LYS A 1 159 ? -13.82 -10.047 -11.5 1 98.44 159 LYS A O 1
ATOM 1249 N N . PRO A 1 160 ? -15.758 -10.93 -12.008 1 98.06 160 PRO A N 1
ATOM 1250 C CA . PRO A 1 160 ? -15.18 -12.242 -12.328 1 98.06 160 PRO A CA 1
ATOM 1251 C C . PRO A 1 160 ? -14.43 -12.242 -13.656 1 98.06 160 PRO A C 1
ATOM 1253 O O . PRO A 1 160 ? -14.531 -11.289 -14.43 1 98.06 160 PRO A O 1
ATOM 1256 N N . PRO A 1 161 ? -13.547 -13.219 -13.844 1 96.5 161 PRO A N 1
ATOM 1257 C CA . PRO A 1 161 ? -13.039 -13.383 -15.211 1 96.5 161 PRO A CA 1
ATOM 1258 C C . PRO A 1 161 ? -14.156 -13.656 -16.219 1 96.5 161 PRO A C 1
ATOM 1260 O O . PRO A 1 161 ? -15.234 -14.109 -15.852 1 96.5 161 PRO A O 1
ATOM 1263 N N . THR A 1 162 ? -13.875 -13.281 -17.484 1 95.44 162 THR A N 1
ATOM 1264 C CA . THR A 1 162 ? -14.891 -13.578 -18.484 1 95.44 162 THR A CA 1
ATOM 1265 C C . THR A 1 162 ? -15.117 -15.078 -18.594 1 95.44 162 THR A C 1
ATOM 1267 O O . THR A 1 162 ? -16.25 -15.555 -18.484 1 95.44 162 THR A O 1
ATOM 1270 N N . GLN A 1 163 ? -14.023 -15.812 -18.922 1 96.38 163 GLN A N 1
ATOM 1271 C CA . GLN A 1 163 ? -14.094 -17.266 -18.859 1 96.38 163 GLN A CA 1
ATOM 1272 C C . GLN A 1 163 ? -14.086 -17.75 -17.406 1 96.38 163 GLN A C 1
ATOM 1274 O O . GLN A 1 163 ? -13.023 -17.859 -16.797 1 96.38 163 GLN A O 1
ATOM 1279 N N . GLY A 1 164 ? -15.086 -18.062 -16.766 1 97.38 164 GLY A N 1
ATOM 1280 C CA . GLY A 1 164 ? -15.312 -18.344 -15.352 1 97.38 164 GLY A CA 1
ATOM 1281 C C . GLY A 1 164 ? -16.438 -17.531 -14.758 1 97.38 164 GLY A C 1
ATOM 1282 O O . GLY A 1 164 ? -16.766 -17.672 -13.57 1 97.38 164 GLY A O 1
ATOM 1283 N N . SER A 1 165 ? -17.125 -16.734 -15.562 1 98.06 165 SER A N 1
ATOM 1284 C CA . SER A 1 165 ? -18.141 -15.82 -15.078 1 98.06 165 SER A CA 1
ATOM 1285 C C . SER A 1 165 ? -19.438 -16.562 -14.734 1 98.06 165 SER A C 1
ATOM 1287 O O . SER A 1 165 ? -20.203 -16.109 -13.883 1 98.06 165 SER A O 1
ATOM 1289 N N . VAL A 1 166 ? -19.688 -17.703 -15.391 1 98.56 166 VAL A N 1
ATOM 1290 C CA . VAL A 1 166 ? -20.906 -18.453 -15.109 1 98.56 166 VAL A CA 1
ATOM 1291 C C . VAL A 1 166 ? -20.828 -19.078 -13.719 1 98.56 166 VAL A C 1
ATOM 1293 O O . VAL A 1 166 ? -21.75 -18.922 -12.906 1 98.56 166 VAL A O 1
ATOM 1296 N N . VAL A 1 167 ? -19.719 -19.719 -13.445 1 98.81 167 VAL A N 1
ATOM 1297 C CA . VAL A 1 167 ? -19.562 -20.344 -12.133 1 98.81 167 VAL A CA 1
ATOM 1298 C C . VAL A 1 167 ? -19.531 -19.266 -11.055 1 98.81 167 VAL A C 1
ATOM 1300 O O . VAL A 1 167 ? -20.078 -19.453 -9.961 1 98.81 167 VAL A O 1
ATOM 1303 N N . CYS A 1 168 ? -18.906 -18.125 -11.297 1 98.81 168 CYS A N 1
ATOM 1304 C CA . CYS A 1 168 ? -18.844 -17.031 -10.336 1 98.81 168 CYS A CA 1
ATOM 1305 C C . CYS A 1 168 ? -20.219 -16.422 -10.117 1 98.81 168 CYS A C 1
ATOM 1307 O O . CYS A 1 168 ? -20.547 -15.977 -9.016 1 98.81 168 CYS A O 1
ATOM 1309 N N . THR A 1 169 ? -20.984 -16.328 -11.203 1 98.69 169 THR A N 1
ATOM 1310 C CA . THR A 1 169 ? -22.344 -15.836 -11.062 1 98.69 169 THR A CA 1
ATOM 1311 C C . THR A 1 169 ? -23.156 -16.75 -10.148 1 98.69 169 THR A C 1
ATOM 1313 O O . THR A 1 169 ? -23.891 -16.281 -9.281 1 98.69 169 THR A O 1
ATOM 1316 N N . ARG A 1 170 ? -23.031 -18.062 -10.367 1 98.81 170 ARG A N 1
ATOM 1317 C CA . ARG A 1 170 ? -23.719 -19.016 -9.508 1 98.81 170 ARG A CA 1
ATOM 1318 C C . ARG A 1 170 ? -23.234 -18.891 -8.07 1 98.81 170 ARG A C 1
ATOM 1320 O O . ARG A 1 170 ? -24.047 -18.953 -7.137 1 98.81 170 ARG A O 1
ATOM 1327 N N . LEU A 1 171 ? -21.922 -18.719 -7.871 1 98.88 171 LEU A N 1
ATOM 1328 C CA . LEU A 1 171 ? -21.328 -18.484 -6.559 1 98.88 171 LEU A CA 1
ATOM 1329 C C . LEU A 1 171 ? -21.984 -17.312 -5.855 1 98.88 171 LEU A C 1
ATOM 1331 O O . LEU A 1 171 ? -22.438 -17.438 -4.711 1 98.88 171 LEU A O 1
ATOM 1335 N N . VAL A 1 172 ? -22.094 -16.188 -6.527 1 98.88 172 VAL A N 1
ATOM 1336 C CA . VAL A 1 172 ? -22.625 -14.961 -5.945 1 98.88 172 VAL A CA 1
ATOM 1337 C C . VAL A 1 172 ? -24.109 -15.141 -5.652 1 98.88 172 VAL A C 1
ATOM 1339 O O . VAL A 1 172 ? -24.609 -14.641 -4.641 1 98.88 172 VAL A O 1
ATOM 1342 N N . GLU A 1 173 ? -24.828 -15.875 -6.555 1 98.75 173 GLU A N 1
ATOM 1343 C CA . GLU A 1 173 ? -26.234 -16.188 -6.312 1 98.75 173 GLU A CA 1
ATOM 1344 C C . GLU A 1 173 ? -26.422 -16.938 -4.996 1 98.75 173 GLU A C 1
ATOM 1346 O O . GLU A 1 173 ? -27.281 -16.594 -4.191 1 98.75 173 GLU A O 1
ATOM 1351 N N . LEU A 1 174 ? -25.609 -17.953 -4.824 1 98.88 174 LEU A N 1
ATOM 1352 C CA . LEU A 1 174 ? -25.672 -18.75 -3.611 1 98.88 174 LEU A CA 1
ATOM 1353 C C . LEU A 1 174 ? -25.344 -17.906 -2.383 1 98.88 174 LEU A C 1
ATOM 1355 O O . LEU A 1 174 ? -26.016 -18.016 -1.354 1 98.88 174 LEU A O 1
ATOM 1359 N N . MET A 1 175 ? -24.328 -17.062 -2.438 1 98.94 175 MET A N 1
ATOM 1360 C CA . MET A 1 175 ? -23.938 -16.219 -1.316 1 98.94 175 MET A CA 1
ATOM 1361 C C . MET A 1 175 ? -25.062 -15.234 -0.969 1 98.94 175 MET A C 1
ATOM 1363 O O . MET A 1 175 ? -25.375 -15.039 0.206 1 98.94 175 MET A O 1
ATOM 1367 N N . ASN A 1 176 ? -25.656 -14.688 -2.02 1 98.75 176 ASN A N 1
ATOM 1368 C CA . ASN A 1 176 ? -26.672 -13.656 -1.828 1 98.75 176 ASN A CA 1
ATOM 1369 C C . ASN A 1 176 ? -27.953 -14.234 -1.263 1 98.75 176 ASN A C 1
ATOM 1371 O O . ASN A 1 176 ? -28.828 -13.492 -0.805 1 98.75 176 ASN A O 1
ATOM 1375 N N . GLU A 1 177 ? -28.109 -15.539 -1.287 1 98.38 177 GLU A N 1
ATOM 1376 C CA . GLU A 1 177 ? -29.25 -16.188 -0.632 1 98.38 177 GLU A CA 1
ATOM 1377 C C . GLU A 1 177 ? -29.219 -15.953 0.877 1 98.38 177 GLU A C 1
ATOM 1379 O O . GLU A 1 177 ? -30.25 -15.984 1.538 1 98.38 177 GLU A O 1
ATOM 1384 N N . VAL A 1 178 ? -28.031 -15.773 1.413 1 98.44 178 VAL A N 1
ATOM 1385 C CA . VAL A 1 178 ? -27.938 -15.758 2.869 1 98.44 178 VAL A CA 1
ATOM 1386 C C . VAL A 1 178 ? -27.328 -14.43 3.326 1 98.44 178 VAL A C 1
ATOM 1388 O O . VAL A 1 178 ? -27.516 -14.023 4.477 1 98.44 178 VAL A O 1
ATOM 1391 N N . LEU A 1 179 ? -26.625 -13.703 2.494 1 98.75 179 LEU A N 1
ATOM 1392 C CA . LEU A 1 179 ? -26.062 -12.406 2.84 1 98.75 179 LEU A CA 1
ATOM 1393 C C . LEU A 1 179 ? -27.141 -11.336 2.889 1 98.75 179 LEU A C 1
ATOM 1395 O O . LEU A 1 179 ? -28.172 -11.461 2.225 1 98.75 179 LEU A O 1
ATOM 1399 N N . PRO A 1 180 ? -26.875 -10.242 3.68 1 98.19 180 PRO A N 1
ATOM 1400 C CA . PRO A 1 180 ? -27.781 -9.102 3.57 1 98.19 180 PRO A CA 1
ATOM 1401 C C . PRO A 1 180 ? -27.859 -8.539 2.152 1 98.19 180 PRO A C 1
ATOM 1403 O O . PRO A 1 180 ? -26.859 -8.562 1.42 1 98.19 180 PRO A O 1
ATOM 1406 N N . LYS A 1 181 ? -29.016 -8.07 1.812 1 96.56 181 LYS A N 1
ATOM 1407 C CA . LYS A 1 181 ? -29.25 -7.566 0.46 1 96.56 181 LYS A CA 1
ATOM 1408 C C . LYS A 1 181 ? -28.312 -6.418 0.127 1 96.56 181 LYS A C 1
ATOM 1410 O O . LYS A 1 181 ? -28.141 -5.484 0.919 1 96.56 181 LYS A O 1
ATOM 1415 N N . GLY A 1 182 ? -27.672 -6.547 -0.964 1 97.62 182 GLY A N 1
ATOM 1416 C CA . GLY A 1 182 ? -26.969 -5.422 -1.559 1 97.62 182 GLY A CA 1
ATOM 1417 C C . GLY A 1 182 ? -25.562 -5.238 -1.016 1 97.62 182 GLY A C 1
ATOM 1418 O O . GLY A 1 182 ? -24.953 -4.18 -1.188 1 97.62 182 GLY A O 1
ATOM 1419 N N . VAL A 1 183 ? -24.938 -6.203 -0.285 1 98.81 183 VAL A N 1
ATOM 1420 C CA . VAL A 1 183 ? -23.594 -6.016 0.253 1 98.81 183 VAL A CA 1
ATOM 1421 C C . VAL A 1 183 ? -22.578 -6.68 -0.665 1 98.81 183 VAL A C 1
ATOM 1423 O O . VAL A 1 183 ? -21.375 -6.461 -0.523 1 98.81 183 VAL A O 1
ATOM 1426 N N . LEU A 1 184 ? -23 -7.5 -1.573 1 98.94 184 LEU A N 1
ATOM 1427 C CA . LEU A 1 184 ? -22.188 -8.156 -2.592 1 98.94 184 LEU A CA 1
ATOM 1428 C C . LEU A 1 184 ? -22.859 -8.086 -3.957 1 98.94 184 LEU A C 1
ATOM 1430 O O . LEU A 1 184 ? -23.969 -8.578 -4.129 1 98.94 184 LEU A O 1
ATOM 1434 N N . LYS A 1 185 ? -22.188 -7.465 -4.922 1 98.75 185 LYS A N 1
ATOM 1435 C CA . LYS A 1 185 ? -22.688 -7.375 -6.293 1 98.75 185 LYS A CA 1
ATOM 1436 C C . LYS A 1 185 ? -21.656 -7.891 -7.289 1 98.75 185 LYS A C 1
ATOM 1438 O O . LYS A 1 185 ? -20.453 -7.66 -7.121 1 98.75 185 LYS A O 1
ATOM 1443 N N . ILE A 1 186 ? -22.094 -8.562 -8.312 1 98.62 186 ILE A N 1
ATOM 1444 C CA . ILE A 1 186 ? -21.234 -9.078 -9.367 1 98.62 186 ILE A CA 1
ATOM 1445 C C . ILE A 1 186 ? -21.453 -8.281 -10.656 1 98.62 186 ILE A C 1
ATOM 1447 O O . ILE A 1 186 ? -22.594 -8.039 -11.055 1 98.62 186 ILE A O 1
ATOM 1451 N N . VAL A 1 187 ? -20.391 -7.844 -11.242 1 97.81 187 VAL A N 1
ATOM 1452 C CA . VAL A 1 187 ? -20.438 -7.113 -12.5 1 97.81 187 VAL A CA 1
ATOM 1453 C C . VAL A 1 187 ? -19.781 -7.949 -13.602 1 97.81 187 VAL A C 1
ATOM 1455 O O . VAL A 1 187 ? -18.625 -8.367 -13.477 1 97.81 187 VAL A O 1
ATOM 1458 N N . THR A 1 188 ? -20.5 -8.148 -14.656 1 97.06 188 THR A N 1
ATOM 1459 C CA . THR A 1 188 ? -19.969 -8.914 -15.781 1 97.06 188 THR A CA 1
ATOM 1460 C C . THR A 1 188 ? -19.875 -8.039 -17.031 1 97.06 188 THR A C 1
ATOM 1462 O O . THR A 1 188 ? -20.625 -7.066 -17.172 1 97.06 188 THR A O 1
ATOM 1465 N N . GLY A 1 189 ? -18.969 -8.25 -17.812 1 92.25 189 GLY A N 1
ATOM 1466 C CA . GLY A 1 189 ? -18.609 -7.539 -19.031 1 92.25 189 GLY A CA 1
ATOM 1467 C C . GLY A 1 189 ? -17.156 -7.691 -19.406 1 92.25 189 GLY A C 1
ATOM 1468 O O . GLY A 1 189 ? -16.328 -8.117 -18.594 1 92.25 189 GLY A O 1
ATOM 1469 N N . ARG A 1 190 ? -16.906 -7.426 -20.672 1 87.88 190 ARG A N 1
ATOM 1470 C CA . ARG A 1 190 ? -15.516 -7.523 -21.094 1 87.88 190 ARG A CA 1
ATOM 1471 C C . ARG A 1 190 ? -14.664 -6.438 -20.453 1 87.88 190 ARG A C 1
ATOM 1473 O O . ARG A 1 190 ? -15.078 -5.273 -20.391 1 87.88 190 ARG A O 1
ATOM 1480 N N . GLY A 1 191 ? -13.539 -6.816 -20.016 1 86.19 191 GLY A N 1
ATOM 1481 C CA . GLY A 1 191 ? -12.609 -5.883 -19.391 1 86.19 191 GLY A CA 1
ATOM 1482 C C . GLY A 1 191 ? -12.297 -4.684 -20.266 1 86.19 191 GLY A C 1
ATOM 1483 O O . GLY A 1 191 ? -12.164 -3.564 -19.766 1 86.19 191 GLY A O 1
ATOM 1484 N N . SER A 1 192 ? -12.219 -4.855 -21.547 1 85.56 192 SER A N 1
ATOM 1485 C CA . SER A 1 192 ? -11.875 -3.801 -22.5 1 85.56 192 SER A CA 1
ATOM 1486 C C . SER A 1 192 ? -12.969 -2.744 -22.562 1 85.56 192 SER A C 1
ATOM 1488 O O . SER A 1 192 ? -12.734 -1.62 -23.016 1 85.56 192 SER A O 1
ATOM 1490 N N . GLU A 1 193 ? -14.133 -3.15 -22.047 1 88.94 193 GLU A N 1
ATOM 1491 C CA . GLU A 1 193 ? -15.273 -2.25 -22.156 1 88.94 193 GLU A CA 1
ATOM 1492 C C . GLU A 1 193 ? -15.562 -1.553 -20.828 1 88.94 193 GLU A C 1
ATOM 1494 O O . GLU A 1 193 ? -15.828 -0.348 -20.797 1 88.94 193 GLU A O 1
ATOM 1499 N N . ILE A 1 194 ? -15.445 -2.32 -19.781 1 94.31 194 ILE A N 1
ATOM 1500 C CA . ILE A 1 194 ? -15.922 -1.74 -18.531 1 94.31 194 ILE A CA 1
ATOM 1501 C C . ILE A 1 194 ? -14.773 -1.661 -17.531 1 94.31 194 ILE A C 1
ATOM 1503 O O . ILE A 1 194 ? -14.891 -1.016 -16.484 1 94.31 194 ILE A O 1
ATOM 1507 N N . GLY A 1 195 ? -13.656 -2.275 -17.859 1 94.5 195 GLY A N 1
ATOM 1508 C CA . GLY A 1 195 ? -12.555 -2.385 -16.906 1 94.5 195 GLY A CA 1
ATOM 1509 C C . GLY A 1 195 ? -12.055 -1.04 -16.422 1 94.5 195 GLY A C 1
ATOM 1510 O O . GLY A 1 195 ? -12 -0.796 -15.211 1 94.5 195 GLY A O 1
ATOM 1511 N N . ASP A 1 196 ? -11.734 -0.156 -17.312 1 94.75 196 ASP A N 1
ATOM 1512 C CA . ASP A 1 196 ? -11.227 1.164 -16.969 1 94.75 196 ASP A CA 1
ATOM 1513 C C . ASP A 1 196 ? -12.242 1.94 -16.125 1 94.75 196 ASP A C 1
ATOM 1515 O O . ASP A 1 196 ? -11.859 2.676 -15.211 1 94.75 196 ASP A O 1
ATOM 1519 N N . TYR A 1 197 ? -13.492 1.743 -16.516 1 96.5 197 TYR A N 1
ATOM 1520 C CA . TYR A 1 197 ? -14.547 2.48 -15.82 1 96.5 197 TYR A CA 1
ATOM 1521 C C . TYR A 1 197 ? -14.625 2.076 -14.352 1 96.5 197 TYR A C 1
ATOM 1523 O O . TYR A 1 197 ? -14.688 2.934 -13.469 1 96.5 197 TYR A O 1
ATOM 1531 N N . ILE A 1 198 ? -14.602 0.806 -14.055 1 96.69 198 ILE A N 1
ATOM 1532 C CA . ILE A 1 198 ? -14.703 0.334 -12.68 1 96.69 198 ILE A CA 1
ATOM 1533 C C . ILE A 1 198 ? -13.43 0.701 -11.906 1 96.69 198 ILE A C 1
ATOM 1535 O O . ILE A 1 198 ? -13.5 1.097 -10.742 1 96.69 198 ILE A O 1
ATOM 1539 N N . ASN A 1 199 ? -12.266 0.588 -12.594 1 95.44 199 ASN A N 1
ATOM 1540 C CA . ASN A 1 199 ? -10.984 0.878 -11.961 1 95.44 199 ASN A CA 1
ATOM 1541 C C . ASN A 1 199 ? -10.898 2.336 -11.516 1 95.44 199 ASN A C 1
ATOM 1543 O O . ASN A 1 199 ? -10.242 2.646 -10.516 1 95.44 199 ASN A O 1
ATOM 1547 N N . THR A 1 200 ? -11.492 3.211 -12.273 1 96.25 200 THR A N 1
ATOM 1548 C CA . THR A 1 200 ? -11.297 4.641 -12.047 1 96.25 200 THR A CA 1
ATOM 1549 C C . THR A 1 200 ? -12.492 5.23 -11.297 1 96.25 200 THR A C 1
ATOM 1551 O O . THR A 1 200 ? -12.523 6.434 -11.023 1 96.25 200 THR A O 1
ATOM 1554 N N . HIS A 1 201 ? -13.484 4.383 -11.016 1 97.38 201 HIS A N 1
ATOM 1555 C CA . HIS A 1 201 ? -14.688 4.91 -10.383 1 97.38 201 HIS A CA 1
ATOM 1556 C C . HIS A 1 201 ? -14.367 5.539 -9.031 1 97.38 201 HIS A C 1
ATOM 1558 O O . HIS A 1 201 ? -13.742 4.902 -8.18 1 97.38 201 HIS A O 1
ATOM 1564 N N . LYS A 1 202 ? -14.867 6.699 -8.781 1 94.62 202 LYS A N 1
ATOM 1565 C CA . LYS A 1 202 ? -14.461 7.512 -7.637 1 94.62 202 LYS A CA 1
ATOM 1566 C C . LYS A 1 202 ? -14.922 6.875 -6.328 1 94.62 202 LYS A C 1
ATOM 1568 O O . LYS A 1 202 ? -14.328 7.117 -5.273 1 94.62 202 LYS A O 1
ATOM 1573 N N . ASP A 1 203 ? -15.977 6.023 -6.359 1 96.25 203 ASP A N 1
ATOM 1574 C CA . ASP A 1 203 ? -16.562 5.52 -5.125 1 96.25 203 ASP A CA 1
ATOM 1575 C C . ASP A 1 203 ? -15.953 4.172 -4.734 1 96.25 203 ASP A C 1
ATOM 1577 O O . ASP A 1 203 ? -16.328 3.582 -3.723 1 96.25 203 ASP A O 1
ATOM 1581 N N . ILE A 1 204 ? -15.016 3.652 -5.555 1 97.56 204 ILE A N 1
ATOM 1582 C CA . ILE A 1 204 ? -14.258 2.469 -5.172 1 97.56 204 ILE A CA 1
ATOM 1583 C C . ILE A 1 204 ? -13.102 2.869 -4.258 1 97.56 204 ILE A C 1
ATOM 1585 O O . ILE A 1 204 ? -12.289 3.729 -4.613 1 97.56 204 ILE A O 1
ATOM 1589 N N . SER A 1 205 ? -13.055 2.205 -3.152 1 96.81 205 SER A N 1
ATOM 1590 C CA . SER A 1 205 ? -12.086 2.609 -2.141 1 96.81 205 SER A CA 1
ATOM 1591 C C . SER A 1 205 ? -10.828 1.758 -2.211 1 96.81 205 SER A C 1
ATOM 1593 O O . SER A 1 205 ? -9.766 2.162 -1.724 1 96.81 205 SER A O 1
ATOM 1595 N N . PHE A 1 206 ? -10.906 0.607 -2.695 1 97.94 206 PHE A N 1
ATOM 1596 C CA . PHE A 1 206 ? -9.82 -0.367 -2.705 1 97.94 206 PHE A CA 1
ATOM 1597 C C . PHE A 1 206 ? -9.992 -1.357 -3.85 1 97.94 206 PHE A C 1
ATOM 1599 O O . PHE A 1 206 ? -11.117 -1.739 -4.184 1 97.94 206 PHE A O 1
ATOM 1606 N N . ILE A 1 207 ? -8.906 -1.761 -4.48 1 98.44 207 ILE A N 1
ATOM 1607 C CA . ILE A 1 207 ? -8.953 -2.748 -5.555 1 98.44 207 ILE A CA 1
ATOM 1608 C C . ILE A 1 207 ? -8.086 -3.951 -5.191 1 98.44 207 ILE A C 1
ATOM 1610 O O . ILE A 1 207 ? -6.887 -3.805 -4.934 1 98.44 207 ILE A O 1
ATOM 1614 N N . ASN A 1 208 ? -8.648 -5.109 -5.047 1 98.56 208 ASN A N 1
ATOM 1615 C CA . ASN A 1 208 ? -7.977 -6.395 -4.895 1 98.56 208 ASN A CA 1
ATOM 1616 C C . ASN A 1 208 ? -7.996 -7.195 -6.195 1 98.56 208 ASN A C 1
ATOM 1618 O O . ASN A 1 208 ? -9.047 -7.68 -6.617 1 98.56 208 ASN A O 1
ATOM 1622 N N . PHE A 1 209 ? -6.805 -7.285 -6.809 1 98.38 209 PHE A N 1
ATOM 1623 C CA . PHE A 1 209 ? -6.738 -7.805 -8.164 1 98.38 209 PHE A CA 1
ATOM 1624 C C . PHE A 1 209 ? -5.793 -9 -8.242 1 98.38 209 PHE A C 1
ATOM 1626 O O . PHE A 1 209 ? -4.703 -8.969 -7.664 1 98.38 209 PHE A O 1
ATOM 1633 N N . THR A 1 210 ? -6.18 -10.031 -8.867 1 98.31 210 THR A N 1
ATOM 1634 C CA . THR A 1 210 ? -5.305 -11.102 -9.32 1 98.31 210 THR A CA 1
ATOM 1635 C C . THR A 1 210 ? -5.426 -11.289 -10.836 1 98.31 210 THR A C 1
ATOM 1637 O O . THR A 1 210 ? -6.527 -11.438 -11.359 1 98.31 210 THR A O 1
ATOM 1640 N N . GLY A 1 211 ? -4.328 -11.242 -11.562 1 96.88 211 GLY A N 1
ATOM 1641 C CA . GLY A 1 211 ? -4.328 -11.398 -13.008 1 96.88 211 GLY A CA 1
ATOM 1642 C C . GLY A 1 211 ? -2.969 -11.156 -13.633 1 96.88 211 GLY A C 1
ATOM 1643 O O . GLY A 1 211 ? -1.938 -11.406 -13.008 1 96.88 211 GLY A O 1
ATOM 1644 N N . SER A 1 212 ? -2.996 -10.75 -14.875 1 95.5 212 SER A N 1
ATOM 1645 C CA . SER A 1 212 ? -1.742 -10.555 -15.602 1 95.5 212 SER A CA 1
ATOM 1646 C C . SER A 1 212 ? -1.047 -9.266 -15.156 1 95.5 212 SER A C 1
ATOM 1648 O O . SER A 1 212 ? -1.701 -8.32 -14.711 1 95.5 212 SER A O 1
ATOM 1650 N N . THR A 1 213 ? 0.251 -9.273 -15.305 1 95.62 213 THR A N 1
ATOM 1651 C CA . THR A 1 213 ? 1.07 -8.117 -14.953 1 95.62 213 THR A CA 1
ATOM 1652 C C . THR A 1 213 ? 0.652 -6.891 -15.766 1 95.62 213 THR A C 1
ATOM 1654 O O . THR A 1 213 ? 0.556 -5.789 -15.219 1 95.62 213 THR A O 1
ATOM 1657 N N . LYS A 1 214 ? 0.384 -7.082 -17 1 94.81 214 LYS A N 1
ATOM 1658 C CA . LYS A 1 214 ? 0.013 -5.977 -17.875 1 94.81 214 LYS A CA 1
ATOM 1659 C C . LYS A 1 214 ? -1.26 -5.289 -17.375 1 94.81 214 LYS A C 1
ATOM 1661 O O . LYS A 1 214 ? -1.319 -4.062 -17.297 1 94.81 214 LYS A O 1
ATOM 1666 N N . VAL A 1 215 ? -2.234 -6.09 -17.047 1 95.44 215 VAL A N 1
ATOM 1667 C CA . VAL A 1 215 ? -3.494 -5.547 -16.547 1 95.44 215 VAL A CA 1
ATOM 1668 C C . VAL A 1 215 ? -3.273 -4.902 -15.18 1 95.44 215 VAL A C 1
ATOM 1670 O O . VAL A 1 215 ? -3.816 -3.832 -14.891 1 95.44 215 VAL A O 1
ATOM 1673 N N . GLY A 1 216 ? -2.479 -5.594 -14.328 1 96.62 216 GLY A N 1
ATOM 1674 C CA . GLY A 1 216 ? -2.158 -5.039 -13.023 1 96.62 216 GLY A CA 1
ATOM 1675 C C . GLY A 1 216 ? -1.516 -3.668 -13.094 1 96.62 216 GLY A C 1
ATOM 1676 O O . GLY A 1 216 ? -1.883 -2.764 -12.344 1 96.62 216 GLY A O 1
ATOM 1677 N N . GLU A 1 217 ? -0.547 -3.506 -13.969 1 95.38 217 GLU A N 1
ATOM 1678 C CA . GLU A 1 217 ? 0.124 -2.223 -14.164 1 95.38 217 GLU A CA 1
ATOM 1679 C C . GLU A 1 217 ? -0.859 -1.15 -14.617 1 95.38 217 GLU A C 1
ATOM 1681 O O . GLU A 1 217 ? -0.789 -0.004 -14.172 1 95.38 217 GLU A O 1
ATOM 1686 N N . ARG A 1 218 ? -1.717 -1.519 -15.508 1 95.88 218 ARG A N 1
ATOM 1687 C CA . ARG A 1 218 ? -2.73 -0.586 -15.992 1 95.88 218 ARG A CA 1
ATOM 1688 C C . ARG A 1 218 ? -3.637 -0.127 -14.859 1 95.88 218 ARG A C 1
ATOM 1690 O O . ARG A 1 218 ? -3.902 1.067 -14.711 1 95.88 218 ARG A O 1
ATOM 1697 N N . ILE A 1 219 ? -4.129 -1.106 -14.086 1 96.81 219 ILE A N 1
ATOM 1698 C CA . ILE A 1 219 ? -4.988 -0.789 -12.945 1 96.81 219 ILE A CA 1
ATOM 1699 C C . ILE A 1 219 ? -4.266 0.164 -12 1 96.81 219 ILE A C 1
ATOM 1701 O O . ILE A 1 219 ? -4.836 1.167 -11.562 1 96.81 219 ILE A O 1
ATOM 1705 N N . SER A 1 220 ? -3.004 -0.178 -11.688 1 96.19 220 SER A N 1
ATOM 1706 C CA . SER A 1 220 ? -2.207 0.645 -10.781 1 96.19 220 SER A CA 1
ATOM 1707 C C . SER A 1 220 ? -2.084 2.074 -11.305 1 96.19 220 SER A C 1
ATOM 1709 O O . SER A 1 220 ? -2.238 3.031 -10.539 1 96.19 220 SER A O 1
ATOM 1711 N N . ASN A 1 221 ? -1.914 2.252 -12.578 1 95.12 221 ASN A N 1
ATOM 1712 C CA . ASN A 1 221 ? -1.698 3.562 -13.188 1 95.12 221 ASN A CA 1
ATOM 1713 C C . ASN A 1 221 ? -3.01 4.324 -13.359 1 95.12 221 ASN A C 1
ATOM 1715 O O . ASN A 1 221 ? -3.021 5.434 -13.891 1 95.12 221 ASN A O 1
ATOM 1719 N N . GLN A 1 222 ? -4.109 3.672 -12.945 1 94.5 222 GLN A N 1
ATOM 1720 C CA . GLN A 1 222 ? -5.422 4.301 -13.047 1 94.5 222 GLN A CA 1
ATOM 1721 C C . GLN A 1 222 ? -6.059 4.473 -11.672 1 94.5 222 GLN A C 1
ATOM 1723 O O . GLN A 1 222 ? -7.129 5.07 -11.555 1 94.5 222 GLN A O 1
ATOM 1728 N N . ALA A 1 223 ? -5.488 3.951 -10.688 1 93 223 ALA A N 1
ATOM 1729 C CA . ALA A 1 223 ? -6.152 3.752 -9.398 1 93 223 ALA A CA 1
ATOM 1730 C C . ALA A 1 223 ? -6.211 5.055 -8.609 1 93 223 ALA A C 1
ATOM 1732 O O . ALA A 1 223 ? -7.004 5.184 -7.672 1 93 223 ALA A O 1
ATOM 1733 N N . GLY A 1 224 ? -5.355 6.105 -8.984 1 93.62 224 GLY A N 1
ATOM 1734 C CA . GLY A 1 224 ? -5.266 7.289 -8.141 1 93.62 224 GLY A CA 1
ATOM 1735 C C . GLY A 1 224 ? -4.734 6.988 -6.754 1 93.62 224 GLY A C 1
ATOM 1736 O O . GLY A 1 224 ? -3.678 6.371 -6.605 1 93.62 224 GLY A O 1
ATOM 1737 N N . LEU A 1 225 ? -5.492 7.375 -5.734 1 94.44 225 LEU A N 1
ATOM 1738 C CA . LEU A 1 225 ? -5.027 7.195 -4.363 1 94.44 225 LEU A CA 1
ATOM 1739 C C . LEU A 1 225 ? -5.762 6.043 -3.689 1 94.44 225 LEU A C 1
ATOM 1741 O O . LEU A 1 225 ? -5.801 5.961 -2.459 1 94.44 225 LEU A O 1
ATOM 1745 N N . LYS A 1 226 ? -6.402 5.152 -4.441 1 95 226 LYS A N 1
ATOM 1746 C CA . LYS A 1 226 ? -7.012 3.939 -3.904 1 95 226 LYS A CA 1
ATOM 1747 C C . LYS A 1 226 ? -5.945 2.973 -3.391 1 95 226 LYS A C 1
ATOM 1749 O O . LYS A 1 226 ? -4.867 2.859 -3.979 1 95 226 LYS A O 1
ATOM 1754 N N . GLY A 1 227 ? -6.328 2.277 -2.268 1 94.69 227 GLY A N 1
ATOM 1755 C CA . GLY A 1 227 ? -5.484 1.151 -1.898 1 94.69 227 GLY A CA 1
ATOM 1756 C C . GLY A 1 227 ? -5.52 0.024 -2.914 1 94.69 227 GLY A C 1
ATOM 1757 O O . GLY A 1 227 ? -6.535 -0.194 -3.574 1 94.69 227 GLY A O 1
ATOM 1758 N N . LEU A 1 228 ? -4.367 -0.647 -3.039 1 96.5 228 LEU A N 1
ATOM 1759 C CA . LEU A 1 228 ? -4.238 -1.727 -4.012 1 96.5 228 LEU A CA 1
ATOM 1760 C C . LEU A 1 228 ? -3.635 -2.969 -3.369 1 96.5 228 LEU A C 1
ATOM 1762 O O . LEU A 1 228 ? -2.736 -2.865 -2.531 1 96.5 228 LEU A O 1
ATOM 1766 N N . MET A 1 229 ? -4.09 -4.09 -3.742 1 97.06 229 MET A N 1
ATOM 1767 C CA . MET A 1 229 ? -3.482 -5.398 -3.525 1 97.06 229 MET A CA 1
ATOM 1768 C C . MET A 1 229 ? -3.531 -6.238 -4.797 1 97.06 229 MET A C 1
ATOM 1770 O O . MET A 1 229 ? -4.605 -6.449 -5.363 1 97.06 229 MET A O 1
ATOM 1774 N N . MET A 1 230 ? -2.324 -6.676 -5.227 1 97.25 230 MET A N 1
ATOM 1775 C CA . MET A 1 230 ? -2.279 -7.309 -6.539 1 97.25 230 MET A CA 1
ATOM 1776 C C . MET A 1 230 ? -1.426 -8.57 -6.508 1 97.25 230 MET A C 1
ATOM 1778 O O . MET A 1 230 ? -0.312 -8.562 -5.98 1 97.25 230 MET A O 1
ATOM 1782 N N . GLU A 1 231 ? -1.96 -9.586 -6.988 1 97.31 231 GLU A N 1
ATOM 1783 C CA . GLU A 1 231 ? -1.24 -10.812 -7.309 1 97.31 231 GLU A CA 1
ATOM 1784 C C . GLU A 1 231 ? -1.12 -11 -8.82 1 97.31 231 GLU A C 1
ATOM 1786 O O . GLU A 1 231 ? -2.129 -11.125 -9.516 1 97.31 231 GLU A O 1
ATOM 1791 N N . LEU A 1 232 ? 0.106 -11.109 -9.266 1 97.94 232 LEU A N 1
ATOM 1792 C CA . LEU A 1 232 ? 0.321 -11.055 -10.711 1 97.94 232 LEU A CA 1
ATOM 1793 C C . LEU A 1 232 ? 1.171 -12.234 -11.172 1 97.94 232 LEU A C 1
ATOM 1795 O O . LEU A 1 232 ? 1.128 -13.312 -10.57 1 97.94 232 LEU A O 1
ATOM 1799 N N . GLY A 1 233 ? 1.766 -12.094 -12.312 1 95.81 233 GLY A N 1
ATOM 1800 C CA . GLY A 1 233 ? 2.439 -13.211 -12.945 1 95.81 233 GLY A CA 1
ATOM 1801 C C . GLY A 1 233 ? 3.707 -13.633 -12.227 1 95.81 233 GLY A C 1
ATOM 1802 O O . GLY A 1 233 ? 4.102 -13.008 -11.234 1 95.81 233 GLY A O 1
ATOM 1803 N N . GLY A 1 234 ? 4.27 -14.75 -12.688 1 96.94 234 GLY A N 1
ATOM 1804 C CA . GLY A 1 234 ? 5.492 -15.297 -12.117 1 96.94 234 GLY A CA 1
ATOM 1805 C C . GLY A 1 234 ? 6.289 -16.125 -13.109 1 96.94 234 GLY A C 1
ATOM 1806 O O . GLY A 1 234 ? 5.746 -16.594 -14.109 1 96.94 234 GLY A O 1
ATOM 1807 N N . LYS A 1 235 ? 7.555 -16.188 -12.914 1 98.44 235 LYS A N 1
ATOM 1808 C CA . LYS A 1 235 ? 8.469 -17.094 -13.609 1 98.44 235 LYS A CA 1
ATOM 1809 C C . LYS A 1 235 ? 9.219 -17.984 -12.617 1 98.44 235 LYS A C 1
ATOM 1811 O O . LYS A 1 235 ? 10.453 -18.016 -12.617 1 98.44 235 LYS A O 1
ATOM 1816 N N . ASP A 1 236 ? 8.445 -18.734 -11.883 1 98.88 236 ASP A N 1
ATOM 1817 C CA . ASP A 1 236 ? 8.906 -19.484 -10.719 1 98.88 236 ASP A CA 1
ATOM 1818 C C . ASP A 1 236 ? 9.945 -20.531 -11.125 1 98.88 236 ASP A C 1
ATOM 1820 O O . ASP A 1 236 ? 9.703 -21.344 -12.016 1 98.88 236 ASP A O 1
ATOM 1824 N N . ALA A 1 237 ? 11.086 -20.562 -10.422 1 98.88 237 ALA A N 1
ATOM 1825 C CA . ALA A 1 237 ? 12.203 -21.453 -10.758 1 98.88 237 ALA A CA 1
ATOM 1826 C C . ALA A 1 237 ? 12.352 -22.562 -9.734 1 98.88 237 ALA A C 1
ATOM 1828 O O . ALA A 1 237 ? 12.133 -22.359 -8.539 1 98.88 237 ALA A O 1
ATOM 1829 N N . ALA A 1 238 ? 12.672 -23.719 -10.203 1 98.94 238 ALA A N 1
ATOM 1830 C CA . ALA A 1 238 ? 13.203 -24.781 -9.367 1 98.94 238 ALA A CA 1
ATOM 1831 C C . ALA A 1 238 ? 14.711 -24.906 -9.516 1 98.94 238 ALA A C 1
ATOM 1833 O O . ALA A 1 238 ? 15.211 -25.312 -10.57 1 98.94 238 ALA A O 1
ATOM 1834 N N . ILE A 1 239 ? 15.391 -24.531 -8.508 1 98.94 239 ILE A N 1
ATOM 1835 C CA . ILE A 1 239 ? 16.844 -24.625 -8.523 1 98.94 239 ILE A CA 1
ATOM 1836 C C . ILE A 1 239 ? 17.281 -25.953 -7.895 1 98.94 239 ILE A C 1
ATOM 1838 O O . ILE A 1 239 ? 17.016 -26.203 -6.719 1 98.94 239 ILE A O 1
ATOM 1842 N N . VAL A 1 240 ? 17.984 -26.766 -8.664 1 98.94 240 VAL A N 1
ATOM 1843 C CA . VAL A 1 240 ? 18.375 -28.094 -8.203 1 98.94 240 VAL A CA 1
ATOM 1844 C C . VAL A 1 240 ? 19.891 -28.172 -8.078 1 98.94 240 VAL A C 1
ATOM 1846 O O . VAL A 1 240 ? 20.609 -28.078 -9.078 1 98.94 240 VAL A O 1
ATOM 1849 N N . LEU A 1 241 ? 20.328 -28.406 -6.883 1 98.75 241 LEU A N 1
ATOM 1850 C CA . LEU A 1 241 ? 21.766 -28.422 -6.609 1 98.75 241 LEU A CA 1
ATOM 1851 C C . LEU A 1 241 ? 22.297 -29.844 -6.609 1 98.75 241 LEU A C 1
ATOM 1853 O O . LEU A 1 241 ? 21.516 -30.812 -6.734 1 98.75 241 LEU A O 1
ATOM 1857 N N . GLN A 1 242 ? 23.609 -30.016 -6.434 1 98.19 242 GLN A N 1
ATOM 1858 C CA . GLN A 1 242 ? 24.328 -31.266 -6.641 1 98.19 242 GLN A CA 1
ATOM 1859 C C . GLN A 1 242 ? 23.891 -32.312 -5.629 1 98.19 242 GLN A C 1
ATOM 1861 O O . GLN A 1 242 ? 23.844 -33.5 -5.953 1 98.19 242 GLN A O 1
ATOM 1866 N N . ASP A 1 243 ? 23.547 -31.922 -4.441 1 98.44 243 ASP A N 1
ATOM 1867 C CA . ASP A 1 243 ? 23.281 -32.875 -3.375 1 98.44 243 ASP A CA 1
ATOM 1868 C C . ASP A 1 243 ? 21.781 -33.125 -3.205 1 98.44 243 ASP A C 1
ATOM 1870 O O . ASP A 1 243 ? 21.359 -33.75 -2.23 1 98.44 243 ASP A O 1
ATOM 1874 N N . ALA A 1 244 ? 20.984 -32.594 -4.16 1 98.62 244 ALA A N 1
ATOM 1875 C CA . ALA A 1 244 ? 19.531 -32.719 -4.062 1 98.62 244 ALA A CA 1
ATOM 1876 C C . ALA A 1 244 ? 19.094 -34.188 -4.094 1 98.62 244 ALA A C 1
ATOM 1878 O O . ALA A 1 244 ? 19.75 -35.031 -4.711 1 98.62 244 ALA A O 1
ATOM 1879 N N . ASP A 1 245 ? 18.016 -34.469 -3.355 1 98.75 245 ASP A N 1
ATOM 1880 C CA . ASP A 1 245 ? 17.281 -35.719 -3.605 1 98.75 245 ASP A CA 1
ATOM 1881 C C . ASP A 1 245 ? 16.562 -35.688 -4.949 1 98.75 245 ASP A C 1
ATOM 1883 O O . ASP A 1 245 ? 15.445 -35.156 -5.039 1 98.75 245 ASP A O 1
ATOM 1887 N N . LEU A 1 246 ? 17.156 -36.25 -5.938 1 98.81 246 LEU A N 1
ATOM 1888 C CA . LEU A 1 246 ? 16.703 -36.031 -7.312 1 98.81 246 LEU A CA 1
ATOM 1889 C C . LEU A 1 246 ? 15.352 -36.719 -7.547 1 98.81 246 LEU A C 1
ATOM 1891 O O . LEU A 1 246 ? 14.555 -36.219 -8.352 1 98.81 246 LEU A O 1
ATOM 1895 N N . GLU A 1 247 ? 15.141 -37.812 -6.863 1 98.81 247 GLU A N 1
ATOM 1896 C CA . GLU A 1 247 ? 13.836 -38.469 -6.969 1 98.81 247 GLU A CA 1
ATOM 1897 C C . GLU A 1 247 ? 12.727 -37.562 -6.449 1 98.81 247 GLU A C 1
ATOM 1899 O O . GLU A 1 247 ? 11.703 -37.375 -7.113 1 98.81 247 GLU A O 1
ATOM 1904 N N . LYS A 1 248 ? 12.945 -37 -5.32 1 98.69 248 LYS A N 1
ATOM 1905 C CA . LYS A 1 248 ? 11.961 -36.094 -4.754 1 98.69 248 LYS A CA 1
ATOM 1906 C C . LYS A 1 248 ? 11.836 -34.812 -5.602 1 98.69 248 LYS A C 1
ATOM 1908 O O . LYS A 1 248 ? 10.734 -34.344 -5.871 1 98.69 248 LYS A O 1
ATOM 1913 N N . ALA A 1 249 ? 12.977 -34.281 -5.965 1 98.88 249 ALA A N 1
ATOM 1914 C CA . ALA A 1 249 ? 12.992 -33.062 -6.766 1 98.88 249 ALA A CA 1
ATOM 1915 C C . ALA A 1 249 ? 12.203 -33.219 -8.055 1 98.88 249 ALA A C 1
ATOM 1917 O O . ALA A 1 249 ? 11.367 -32.375 -8.406 1 98.88 249 ALA A O 1
ATOM 1918 N N . SER A 1 250 ? 12.477 -34.344 -8.773 1 98.88 250 SER A N 1
ATOM 1919 C CA . SER A 1 250 ? 11.781 -34.594 -10.031 1 98.88 250 SER A CA 1
ATOM 1920 C C . SER A 1 250 ? 10.281 -34.719 -9.82 1 98.88 250 SER A C 1
ATOM 1922 O O . SER A 1 250 ? 9.492 -34.188 -10.617 1 98.88 250 SER A O 1
ATOM 1924 N N . SER A 1 251 ? 9.906 -35.406 -8.742 1 98.88 251 SER A N 1
ATOM 1925 C CA . SER A 1 251 ? 8.492 -35.562 -8.438 1 98.88 251 SER A CA 1
ATOM 1926 C C . SER A 1 251 ? 7.828 -34.219 -8.172 1 98.88 251 SER A C 1
ATOM 1928 O O . SER A 1 251 ? 6.77 -33.906 -8.734 1 98.88 251 SER A O 1
ATOM 1930 N N . GLU A 1 252 ? 8.445 -33.375 -7.328 1 98.81 252 GLU A N 1
ATOM 1931 C CA . GLU A 1 252 ? 7.918 -32.062 -6.996 1 98.81 252 GLU A CA 1
ATOM 1932 C C . GLU A 1 252 ? 7.898 -31.156 -8.219 1 98.81 252 GLU A C 1
ATOM 1934 O O . GLU A 1 252 ? 6.934 -30.406 -8.43 1 98.81 252 GLU A O 1
ATOM 1939 N N . ILE A 1 253 ? 8.898 -31.188 -8.992 1 98.94 253 ILE A N 1
ATOM 1940 C CA . ILE A 1 253 ? 9.016 -30.344 -10.18 1 98.94 253 ILE A CA 1
ATOM 1941 C C . ILE A 1 253 ? 7.91 -30.688 -11.172 1 98.94 253 ILE A C 1
ATOM 1943 O O . ILE A 1 253 ? 7.23 -29.797 -11.688 1 98.94 253 ILE A O 1
ATOM 1947 N N . VAL A 1 254 ? 7.727 -32 -11.422 1 98.94 254 VAL A N 1
ATOM 1948 C CA . VAL A 1 254 ? 6.738 -32.438 -12.398 1 98.94 254 VAL A CA 1
ATOM 1949 C C . VAL A 1 254 ? 5.336 -32.094 -11.914 1 98.94 254 VAL A C 1
ATOM 1951 O O . VAL A 1 254 ? 4.535 -31.531 -12.664 1 98.94 254 VAL A O 1
ATOM 1954 N N . LYS A 1 255 ? 5.07 -32.375 -10.695 1 98.56 255 LYS A N 1
ATOM 1955 C CA . LYS A 1 255 ? 3.775 -32 -10.125 1 98.56 255 LYS A CA 1
ATOM 1956 C C . LYS A 1 255 ? 3.574 -30.5 -10.156 1 98.56 255 LYS A C 1
ATOM 1958 O O . LYS A 1 255 ? 2.486 -30.016 -10.477 1 98.56 255 LYS A O 1
ATOM 1963 N N . GLY A 1 256 ? 4.586 -29.766 -9.797 1 98.62 256 GLY A N 1
ATOM 1964 C CA . GLY A 1 256 ? 4.527 -28.312 -9.742 1 98.62 256 GLY A CA 1
ATOM 1965 C C . GLY A 1 256 ? 4.371 -27.672 -11.102 1 98.62 256 GLY A C 1
ATOM 1966 O O . GLY A 1 256 ? 3.77 -26.594 -11.219 1 98.62 256 GLY A O 1
ATOM 1967 N N . ALA A 1 257 ? 4.871 -28.234 -12.109 1 98.81 257 ALA A N 1
ATOM 1968 C CA . ALA A 1 257 ? 4.902 -27.641 -13.438 1 98.81 257 ALA A CA 1
ATOM 1969 C C . ALA A 1 257 ? 3.619 -27.938 -14.211 1 98.81 257 ALA A C 1
ATOM 1971 O O . ALA A 1 257 ? 3.102 -27.078 -14.93 1 98.81 257 ALA A O 1
ATOM 1972 N N . PHE A 1 258 ? 3.049 -29.156 -14 1 98.81 258 PHE A N 1
ATOM 1973 C CA . PHE A 1 258 ? 2.109 -29.609 -15.016 1 98.81 258 PHE A CA 1
ATOM 1974 C C . PHE A 1 258 ? 0.699 -29.703 -14.445 1 98.81 258 PHE A C 1
ATOM 1976 O O . PHE A 1 258 ? -0.268 -29.859 -15.195 1 98.81 258 PHE A O 1
ATOM 1983 N N . SER A 1 259 ? 0.581 -29.625 -13.047 1 98.19 259 SER A N 1
ATOM 1984 C CA . SER A 1 259 ? -0.772 -29.609 -12.5 1 98.19 259 SER A CA 1
ATOM 1985 C C . SER A 1 259 ? -1.613 -28.516 -13.156 1 98.19 259 SER A C 1
ATOM 1987 O O . SER A 1 259 ? -1.134 -27.391 -13.367 1 98.19 259 SER A O 1
ATOM 1989 N N . TYR A 1 260 ? -2.887 -28.922 -13.562 1 98.5 260 TYR A N 1
ATOM 1990 C CA . TYR A 1 260 ? -3.822 -28.047 -14.258 1 98.5 260 TYR A CA 1
ATOM 1991 C C . TYR A 1 260 ? -3.184 -27.453 -15.508 1 98.5 260 TYR A C 1
ATOM 1993 O O . TYR A 1 260 ? -3.312 -26.25 -15.766 1 98.5 260 TYR A O 1
ATOM 2001 N N . SER A 1 261 ? -2.357 -28.266 -16.188 1 98.62 261 SER A N 1
ATOM 2002 C CA . SER A 1 261 ? -1.698 -27.906 -17.438 1 98.62 261 SER A CA 1
ATOM 2003 C C . SER A 1 261 ? -0.79 -26.703 -17.266 1 98.62 261 SER A C 1
ATOM 2005 O O . SER A 1 261 ? -0.65 -25.891 -18.188 1 98.62 261 SER A O 1
ATOM 2007 N N . GLY A 1 262 ? -0.315 -26.453 -16.047 1 98.44 262 GLY A N 1
ATOM 2008 C CA . GLY A 1 262 ? 0.583 -25.328 -15.797 1 98.44 262 GLY A CA 1
ATOM 2009 C C . GLY A 1 262 ? -0.131 -24 -15.734 1 98.44 262 GLY A C 1
ATOM 2010 O O . GLY A 1 262 ? 0.509 -22.953 -15.609 1 98.44 262 GLY A O 1
ATOM 2011 N N . GLN A 1 263 ? -1.487 -23.969 -15.742 1 98.31 263 GLN A N 1
ATOM 2012 C CA . GLN A 1 263 ? -2.25 -22.719 -15.711 1 98.31 263 GLN A CA 1
ATOM 2013 C C . GLN A 1 263 ? -2.408 -22.219 -14.281 1 98.31 263 GLN A C 1
ATOM 2015 O O . GLN A 1 263 ? -3.523 -21.938 -13.836 1 98.31 263 GLN A O 1
ATOM 2020 N N . ARG A 1 264 ? -1.307 -22.062 -13.641 1 97.88 264 ARG A N 1
ATOM 2021 C CA . ARG A 1 264 ? -1.199 -21.578 -12.266 1 97.88 264 ARG A CA 1
ATOM 2022 C C . ARG A 1 264 ? -0.096 -20.531 -12.141 1 97.88 264 ARG A C 1
ATOM 2024 O O . ARG A 1 264 ? 0.99 -20.688 -12.703 1 97.88 264 ARG A O 1
ATOM 2031 N N . CYS A 1 265 ? -0.36 -19.516 -11.43 1 97.31 265 CYS A N 1
ATOM 2032 C CA . CYS A 1 265 ? 0.671 -18.5 -11.227 1 97.31 265 CYS A CA 1
ATOM 2033 C C . CYS A 1 265 ? 1.864 -19.078 -10.477 1 97.31 265 CYS A C 1
ATOM 2035 O O . CYS A 1 265 ? 3 -18.656 -10.68 1 97.31 265 CYS A O 1
ATOM 2037 N N . THR A 1 266 ? 1.591 -20.156 -9.633 1 98 266 THR A N 1
ATOM 2038 C CA . THR A 1 266 ? 2.635 -20.734 -8.797 1 98 266 THR A CA 1
ATOM 2039 C C . THR A 1 266 ? 3.281 -21.922 -9.484 1 98 266 THR A C 1
ATOM 2041 O O . THR A 1 266 ? 4.098 -22.641 -8.883 1 98 266 THR A O 1
ATOM 2044 N N . ALA A 1 267 ? 2.949 -22.234 -10.68 1 98.69 267 ALA A N 1
ATOM 2045 C CA . ALA A 1 267 ? 3.564 -23.359 -11.367 1 98.69 267 ALA A CA 1
ATOM 2046 C C . ALA A 1 267 ? 5.07 -23.172 -11.508 1 98.69 267 ALA A C 1
ATOM 2048 O O . ALA A 1 267 ? 5.547 -22.047 -11.648 1 98.69 267 ALA A O 1
ATOM 2049 N N . ILE A 1 268 ? 5.828 -24.266 -11.391 1 98.81 268 ILE A N 1
ATOM 2050 C CA . ILE A 1 268 ? 7.234 -24.219 -11.766 1 98.81 268 ILE A CA 1
ATOM 2051 C C . ILE A 1 268 ? 7.359 -23.984 -13.273 1 98.81 268 ILE A C 1
ATOM 2053 O O . ILE A 1 268 ? 6.809 -24.75 -14.07 1 98.81 268 ILE A O 1
ATOM 2057 N N . LYS A 1 269 ? 8.078 -22.984 -13.664 1 98.75 269 LYS A N 1
ATOM 2058 C CA . LYS A 1 269 ? 8.07 -22.562 -15.062 1 98.75 269 LYS A CA 1
ATOM 2059 C C . LYS A 1 269 ? 9.453 -22.734 -15.688 1 98.75 269 LYS A C 1
ATOM 2061 O O . LYS A 1 269 ? 9.617 -22.609 -16.906 1 98.75 269 LYS A O 1
ATOM 2066 N N . ARG A 1 270 ? 10.414 -23.047 -14.898 1 98.81 270 ARG A N 1
ATOM 2067 C CA . ARG A 1 270 ? 11.75 -23.375 -15.383 1 98.81 270 ARG A CA 1
ATOM 2068 C C . ARG A 1 270 ? 12.547 -24.109 -14.312 1 98.81 270 ARG A C 1
ATOM 2070 O O . ARG A 1 270 ? 12.375 -23.875 -13.117 1 98.81 270 ARG A O 1
ATOM 2077 N N . VAL A 1 271 ? 13.406 -24.984 -14.773 1 98.94 271 VAL A N 1
ATOM 2078 C CA . VAL A 1 271 ? 14.328 -25.719 -13.906 1 98.94 271 VAL A CA 1
ATOM 2079 C C . VAL A 1 271 ? 15.75 -25.234 -14.141 1 98.94 271 VAL A C 1
ATOM 2081 O O . VAL A 1 271 ? 16.219 -25.172 -15.281 1 98.94 271 VAL A O 1
ATOM 2084 N N . LEU A 1 272 ? 16.391 -24.797 -13.133 1 98.94 272 LEU A N 1
ATOM 2085 C CA . LEU A 1 272 ? 17.812 -24.484 -13.117 1 98.94 272 LEU A CA 1
ATOM 2086 C C . LEU A 1 272 ? 18.594 -25.562 -12.391 1 98.94 272 LEU A C 1
ATOM 2088 O O . LEU A 1 272 ? 18.531 -25.688 -11.172 1 98.94 272 LEU A O 1
ATOM 2092 N N . VAL A 1 273 ? 19.344 -26.359 -13.125 1 98.88 273 VAL A N 1
ATOM 2093 C CA . VAL A 1 273 ? 19.953 -27.547 -12.523 1 98.88 273 VAL A CA 1
ATOM 2094 C C . VAL A 1 273 ? 21.453 -27.531 -12.766 1 98.88 273 VAL A C 1
ATOM 2096 O O . VAL A 1 273 ? 21.922 -27.203 -13.859 1 98.88 273 VAL A O 1
ATOM 2099 N N . VAL A 1 274 ? 22.203 -27.828 -11.766 1 98.5 274 VAL A N 1
ATOM 2100 C CA . VAL A 1 274 ? 23.641 -27.922 -11.898 1 98.5 274 VAL A CA 1
ATOM 2101 C C . VAL A 1 274 ? 24 -29.047 -12.867 1 98.5 274 VAL A C 1
ATOM 2103 O O . VAL A 1 274 ? 23.359 -30.109 -12.859 1 98.5 274 VAL A O 1
ATOM 2106 N N . GLU A 1 275 ? 25.031 -28.875 -13.562 1 97.94 275 GLU A N 1
ATOM 2107 C CA . GLU A 1 275 ? 25.422 -29.734 -14.688 1 97.94 275 GLU A CA 1
ATOM 2108 C C . GLU A 1 275 ? 25.656 -31.172 -14.227 1 97.94 275 GLU A C 1
ATOM 2110 O O . GLU A 1 275 ? 25.297 -32.125 -14.93 1 97.94 275 GLU A O 1
ATOM 2115 N N . SER A 1 276 ? 26.203 -31.375 -13.141 1 98.06 276 SER A N 1
ATOM 2116 C CA . SER A 1 276 ? 26.672 -32.688 -12.68 1 98.06 276 SER A CA 1
ATOM 2117 C C . SER A 1 276 ? 25.5 -33.625 -12.438 1 98.06 276 SER A C 1
ATOM 2119 O O . SER A 1 276 ? 25.672 -34.844 -12.445 1 98.06 276 SER A O 1
ATOM 2121 N N . VAL A 1 277 ? 24.281 -33.094 -12.234 1 98.44 277 VAL A N 1
ATOM 2122 C CA . VAL A 1 277 ? 23.172 -33.969 -11.914 1 98.44 277 VAL A CA 1
ATOM 2123 C C . VAL A 1 277 ? 22.062 -33.812 -12.953 1 98.44 277 VAL A C 1
ATOM 2125 O O . VAL A 1 277 ? 20.969 -34.344 -12.797 1 98.44 277 VAL A O 1
ATOM 2128 N N . LYS A 1 278 ? 22.281 -33.062 -13.977 1 98.56 278 LYS A N 1
ATOM 2129 C CA . LYS A 1 278 ? 21.266 -32.719 -14.961 1 98.56 278 LYS A CA 1
ATOM 2130 C C . LYS A 1 278 ? 20.719 -33.938 -15.664 1 98.56 278 LYS A C 1
ATOM 2132 O O . LYS A 1 278 ? 19.5 -34.125 -15.734 1 98.56 278 LYS A O 1
ATOM 2137 N N . GLU A 1 279 ? 21.594 -34.781 -16.141 1 98.56 279 GLU A N 1
ATOM 2138 C CA . GLU A 1 279 ? 21.172 -35.938 -16.938 1 98.56 279 GLU A CA 1
ATOM 2139 C C . GLU A 1 279 ? 20.25 -36.844 -16.109 1 98.56 279 GLU A C 1
ATOM 2141 O O . GLU A 1 279 ? 19.203 -37.281 -16.594 1 98.56 279 GLU A O 1
ATOM 2146 N N . GLU A 1 280 ? 20.703 -37.125 -14.93 1 98.75 280 GLU A N 1
ATOM 2147 C CA . GLU A 1 280 ? 19.906 -37.969 -14.062 1 98.75 280 GLU A CA 1
ATOM 2148 C C . GLU A 1 280 ? 18.562 -37.344 -13.742 1 98.75 280 GLU A C 1
ATOM 2150 O O . GLU A 1 280 ? 17.531 -38 -13.789 1 98.75 280 GLU A O 1
ATOM 2155 N N . LEU A 1 281 ? 18.531 -36.062 -13.414 1 98.88 281 LEU A N 1
ATOM 2156 C CA . LEU A 1 281 ? 17.297 -35.344 -13.109 1 98.88 281 LEU A CA 1
ATOM 2157 C C . LEU A 1 281 ? 16.359 -35.375 -14.305 1 98.88 281 LEU A C 1
ATOM 2159 O O . LEU A 1 281 ? 15.156 -35.625 -14.156 1 98.88 281 LEU A O 1
ATOM 2163 N N . VAL A 1 282 ? 16.859 -35.094 -15.453 1 98.75 282 VAL A N 1
ATOM 2164 C CA . VAL A 1 282 ? 16.062 -35 -16.672 1 98.75 282 VAL A CA 1
ATOM 2165 C C . VAL A 1 282 ? 15.406 -36.344 -16.953 1 98.75 282 VAL A C 1
ATOM 2167 O O . VAL A 1 282 ? 14.227 -36.406 -17.312 1 98.75 282 VAL A O 1
ATOM 2170 N N . GLN A 1 283 ? 16.203 -37.375 -16.797 1 98.81 283 GLN A N 1
ATOM 2171 C CA . GLN A 1 283 ? 15.641 -38.719 -17.031 1 98.81 283 GLN A CA 1
ATOM 2172 C C . GLN A 1 283 ? 14.477 -39 -16.094 1 98.81 283 GLN A C 1
ATOM 2174 O O . GLN A 1 283 ? 13.445 -39.531 -16.5 1 98.81 283 GLN A O 1
ATOM 2179 N N . LEU A 1 284 ? 14.711 -38.688 -14.828 1 98.88 284 LEU A N 1
ATOM 2180 C CA . LEU A 1 284 ? 13.656 -38.875 -13.844 1 98.88 284 LEU A CA 1
ATOM 2181 C C . LEU A 1 284 ? 12.422 -38.031 -14.195 1 98.88 284 LEU A C 1
ATOM 2183 O O . LEU A 1 284 ? 11.289 -38.5 -14.062 1 98.88 284 LEU A O 1
ATOM 2187 N N . ILE A 1 285 ? 12.602 -36.781 -14.648 1 98.88 285 ILE A N 1
ATOM 2188 C CA . ILE A 1 285 ? 11.508 -35.906 -15.047 1 98.88 285 ILE A CA 1
ATOM 2189 C C . ILE A 1 285 ? 10.766 -36.5 -16.234 1 98.88 285 ILE A C 1
ATOM 2191 O O . ILE A 1 285 ? 9.531 -36.562 -16.234 1 98.88 285 ILE A O 1
ATOM 2195 N N . LEU A 1 286 ? 11.531 -37 -17.234 1 98.88 286 LEU A N 1
ATOM 2196 C CA . LEU A 1 286 ? 10.93 -37.531 -18.438 1 98.88 286 LEU A CA 1
ATOM 2197 C C . LEU A 1 286 ? 10.086 -38.781 -18.109 1 98.88 286 LEU A C 1
ATOM 2199 O O . LEU A 1 286 ? 9 -38.969 -18.672 1 98.88 286 LEU A O 1
ATOM 2203 N N . ASP A 1 287 ? 10.609 -39.594 -17.219 1 98.75 287 ASP A N 1
ATOM 2204 C CA . ASP A 1 287 ? 9.875 -40.781 -16.797 1 98.75 287 ASP A CA 1
ATOM 2205 C C . ASP A 1 287 ? 8.531 -40.406 -16.188 1 98.75 287 ASP A C 1
ATOM 2207 O O . ASP A 1 287 ? 7.52 -41.062 -16.438 1 98.75 287 ASP A O 1
ATOM 2211 N N . LYS A 1 288 ? 8.562 -39.438 -15.406 1 98.75 288 LYS A N 1
ATOM 2212 C CA . LYS A 1 288 ? 7.348 -39 -14.711 1 98.75 288 LYS A CA 1
ATOM 2213 C C . LYS A 1 288 ? 6.414 -38.25 -15.656 1 98.75 288 LYS A C 1
ATOM 2215 O O . LYS A 1 288 ? 5.191 -38.406 -15.586 1 98.75 288 LYS A O 1
ATOM 2220 N N . VAL A 1 289 ? 6.945 -37.438 -16.562 1 98.81 289 VAL A N 1
ATOM 2221 C CA . VAL A 1 289 ? 6.145 -36.688 -17.516 1 98.81 289 VAL A CA 1
ATOM 2222 C C . VAL A 1 289 ? 5.434 -37.656 -18.469 1 98.81 289 VAL A C 1
ATOM 2224 O O . VAL A 1 289 ? 4.277 -37.438 -18.828 1 98.81 289 VAL A O 1
ATOM 2227 N N . GLY A 1 290 ? 6.133 -38.688 -18.828 1 98.31 290 GLY A N 1
ATOM 2228 C CA . GLY A 1 290 ? 5.566 -39.688 -19.719 1 98.31 290 GLY A CA 1
ATOM 2229 C C . GLY A 1 290 ? 4.344 -40.375 -19.141 1 98.31 290 GLY A C 1
ATOM 2230 O O . GLY A 1 290 ? 3.551 -40.969 -19.875 1 98.31 290 GLY A O 1
ATOM 2231 N N . LYS A 1 291 ? 4.156 -40.281 -17.844 1 98.19 291 LYS A N 1
ATOM 2232 C CA . LYS A 1 291 ? 3.07 -40.969 -17.156 1 98.19 291 LYS A CA 1
ATOM 2233 C C . LYS A 1 291 ? 1.897 -40.031 -16.891 1 98.19 291 LYS A C 1
ATOM 2235 O O . LYS A 1 291 ? 0.861 -40.438 -16.375 1 98.19 291 LYS A O 1
ATOM 2240 N N . ILE A 1 292 ? 2.025 -38.812 -17.25 1 98.5 292 ILE A N 1
ATOM 2241 C CA . ILE A 1 292 ? 0.985 -37.812 -16.984 1 98.5 292 ILE A CA 1
ATOM 2242 C C . ILE A 1 292 ? -0.244 -38.125 -17.828 1 98.5 292 ILE A C 1
ATOM 2244 O O . ILE A 1 292 ? -0.128 -38.375 -19.031 1 98.5 292 ILE A O 1
ATOM 2248 N N . LYS A 1 293 ? -1.396 -38.125 -17.219 1 98.38 293 LYS A N 1
ATOM 2249 C CA . LYS A 1 293 ? -2.656 -38.312 -17.938 1 98.38 293 LYS A CA 1
ATOM 2250 C C . LYS A 1 293 ? -3.055 -37 -18.656 1 98.38 293 LYS A C 1
ATOM 2252 O O . LYS A 1 293 ? -3.156 -35.969 -18.031 1 98.38 293 LYS A O 1
ATOM 2257 N N . VAL A 1 294 ? -3.268 -37.062 -20 1 98.5 294 VAL A N 1
ATOM 2258 C CA . VAL A 1 294 ? -3.641 -35.938 -20.828 1 98.5 294 VAL A CA 1
ATOM 2259 C C . VAL A 1 294 ? -5.031 -36.156 -21.422 1 98.5 294 VAL A C 1
ATOM 2261 O O . VAL A 1 294 ? -5.32 -37.25 -21.938 1 98.5 294 VAL A O 1
ATOM 2264 N N . GLY A 1 295 ? -5.867 -35.219 -21.234 1 97.88 295 GLY A N 1
ATOM 2265 C CA . GLY A 1 295 ? -7.145 -35.406 -21.906 1 97.88 295 GLY A CA 1
ATOM 2266 C C . GLY A 1 295 ? -8.289 -34.688 -21.219 1 97.88 295 GLY A C 1
ATOM 2267 O O . GLY A 1 295 ? -8.195 -33.5 -20.906 1 97.88 295 GLY A O 1
ATOM 2268 N N . ASP A 1 296 ? -9.344 -35.375 -21 1 97.5 296 ASP A N 1
ATOM 2269 C CA . ASP A 1 296 ? -10.609 -34.812 -20.531 1 97.5 296 ASP A CA 1
ATOM 2270 C C . ASP A 1 296 ? -10.555 -34.5 -19.047 1 97.5 296 ASP A C 1
ATOM 2272 O O . ASP A 1 296 ? -10.289 -35.375 -18.219 1 97.5 296 ASP A O 1
ATOM 2276 N N . PRO A 1 297 ? -10.82 -33.25 -18.672 1 98.38 297 PRO A N 1
ATOM 2277 C CA . PRO A 1 297 ? -10.797 -32.875 -17.266 1 98.38 297 PRO A CA 1
ATOM 2278 C C . PRO A 1 297 ? -11.812 -33.656 -16.422 1 98.38 297 PRO A C 1
ATOM 2280 O O . PRO A 1 297 ? -11.602 -33.875 -15.234 1 98.38 297 PRO A O 1
ATOM 2283 N N . MET A 1 298 ? -12.867 -34.125 -17 1 97.44 298 MET A N 1
ATOM 2284 C CA . MET A 1 298 ? -13.875 -34.875 -16.266 1 97.44 298 MET A CA 1
ATOM 2285 C C . MET A 1 298 ? -13.336 -36.25 -15.867 1 97.44 298 MET A C 1
ATOM 2287 O O . MET A 1 298 ? -13.875 -36.906 -14.969 1 97.44 298 MET A O 1
ATOM 2291 N N . ASP A 1 299 ? -12.25 -36.656 -16.531 1 97.62 299 ASP A N 1
ATOM 2292 C CA . ASP A 1 299 ? -11.57 -37.906 -16.188 1 97.62 299 ASP A CA 1
ATOM 2293 C C . ASP A 1 299 ? -10.375 -37.656 -15.273 1 97.62 299 ASP A C 1
ATOM 2295 O O . ASP A 1 299 ? -9.484 -38.5 -15.148 1 97.62 299 ASP A O 1
ATOM 2299 N N . ASN A 1 300 ? -10.336 -36.438 -14.797 1 97.56 300 ASN A N 1
ATOM 2300 C CA . ASN A 1 300 ? -9.305 -36 -13.859 1 97.56 300 ASN A CA 1
ATOM 2301 C C . ASN A 1 300 ? -7.914 -36.062 -14.492 1 97.56 300 ASN A C 1
ATOM 2303 O O . ASN A 1 300 ? -6.949 -36.469 -13.836 1 97.56 300 ASN A O 1
ATOM 2307 N N . ALA A 1 301 ? -7.871 -35.781 -15.75 1 98.25 301 ALA A N 1
ATOM 2308 C CA . ALA A 1 301 ? -6.562 -35.656 -16.375 1 98.25 301 ALA A CA 1
ATOM 2309 C C . ALA A 1 301 ? -5.77 -34.5 -15.742 1 98.25 301 ALA A C 1
ATOM 2311 O O . ALA A 1 301 ? -6.344 -33.5 -15.328 1 98.25 301 ALA A O 1
ATOM 2312 N N . THR A 1 302 ? -4.461 -34.719 -15.609 1 97.88 302 THR A N 1
ATOM 2313 C CA . THR A 1 302 ? -3.568 -33.688 -15.07 1 97.88 302 THR A CA 1
ATOM 2314 C C . THR A 1 302 ? -3.379 -32.562 -16.078 1 97.88 302 THR A C 1
ATOM 2316 O O . THR A 1 302 ? -3.367 -31.375 -15.695 1 97.88 302 THR A O 1
ATOM 2319 N N . VAL A 1 303 ? -3.184 -32.906 -17.266 1 98.69 303 VAL A N 1
ATOM 2320 C CA . VAL A 1 303 ? -3.051 -31.938 -18.359 1 98.69 303 VAL A CA 1
ATOM 2321 C C . VAL A 1 303 ? -4.32 -31.922 -19.203 1 98.69 303 VAL A C 1
ATOM 2323 O O . VAL A 1 303 ? -4.707 -32.969 -19.766 1 98.69 303 VAL A O 1
ATOM 2326 N N . THR A 1 304 ? -4.98 -30.859 -19.172 1 98.75 304 THR A N 1
ATOM 2327 C CA . THR A 1 304 ? -6.258 -30.641 -19.844 1 98.75 304 THR A CA 1
ATOM 2328 C C . THR A 1 304 ? -6.16 -29.5 -20.859 1 98.75 304 THR A C 1
ATOM 2330 O O . THR A 1 304 ? -5.129 -28.828 -20.938 1 98.75 304 THR A O 1
ATOM 2333 N N . PRO A 1 305 ? -7.18 -29.312 -21.672 1 98.62 305 PRO A N 1
ATOM 2334 C CA . PRO A 1 305 ? -7.137 -28.203 -22.625 1 98.62 305 PRO A CA 1
ATOM 2335 C C . PRO A 1 305 ? -6.902 -26.844 -21.953 1 98.62 305 PRO A C 1
ATOM 2337 O O . PRO A 1 305 ? -7.43 -26.594 -20.859 1 98.62 305 PRO A O 1
ATOM 2340 N N . LEU A 1 306 ? -6.039 -26.047 -22.594 1 98.69 306 LEU A N 1
ATOM 2341 C CA . LEU A 1 306 ? -5.867 -24.672 -22.125 1 98.69 306 LEU A CA 1
ATOM 2342 C C . LEU A 1 306 ? -7.164 -23.875 -22.266 1 98.69 306 LEU A C 1
ATOM 2344 O O . LEU A 1 306 ? -8.094 -24.328 -22.938 1 98.69 306 LEU A O 1
ATOM 2348 N N . ILE A 1 307 ? -7.25 -22.734 -21.703 1 98.25 307 ILE A N 1
ATOM 2349 C CA . ILE A 1 307 ? -8.477 -21.984 -21.484 1 98.25 307 ILE A CA 1
ATOM 2350 C C . ILE A 1 307 ? -9.062 -21.547 -22.812 1 98.25 307 ILE A C 1
ATOM 2352 O O . ILE A 1 307 ? -10.273 -21.328 -22.938 1 98.25 307 ILE A O 1
ATOM 2356 N N . ASP A 1 308 ? -8.234 -21.359 -23.828 1 97.5 308 ASP A N 1
ATOM 2357 C CA . ASP A 1 308 ? -8.703 -21 -25.156 1 97.5 308 ASP A CA 1
ATOM 2358 C C . ASP A 1 308 ? -7.602 -21.219 -26.203 1 97.5 308 ASP A C 1
ATOM 2360 O O . ASP A 1 308 ? -6.48 -21.594 -25.859 1 97.5 308 ASP A O 1
ATOM 2364 N N . ASP A 1 309 ? -7.961 -20.969 -27.438 1 97.62 309 ASP A N 1
ATOM 2365 C CA . ASP A 1 309 ? -7.035 -21.172 -28.562 1 97.62 309 ASP A CA 1
ATOM 2366 C C . ASP A 1 309 ? -5.898 -20.156 -28.516 1 97.62 309 ASP A C 1
ATOM 2368 O O . ASP A 1 309 ? -4.758 -20.469 -28.859 1 97.62 309 ASP A O 1
ATOM 2372 N N . LYS A 1 310 ? -6.203 -19.016 -28.156 1 97.56 310 LYS A N 1
ATOM 2373 C CA . LYS A 1 310 ? -5.188 -17.969 -28.094 1 97.56 310 LYS A CA 1
ATOM 2374 C C . LYS A 1 310 ? -4.074 -18.328 -27.109 1 97.56 310 LYS A C 1
ATOM 2376 O O . LYS A 1 310 ? -2.893 -18.125 -27.406 1 97.56 310 LYS A O 1
ATOM 2381 N N . SER A 1 311 ? -4.469 -18.828 -25.953 1 98.19 311 SER A N 1
ATOM 2382 C CA . SER A 1 311 ? -3.49 -19.281 -24.969 1 98.19 311 SER A CA 1
ATOM 2383 C C . SER A 1 311 ? -2.643 -20.422 -25.516 1 98.19 311 SER A C 1
ATOM 2385 O O . SER A 1 311 ? -1.426 -20.453 -25.312 1 98.19 311 SER A O 1
ATOM 2387 N N . ALA A 1 312 ? -3.303 -21.344 -26.156 1 98.56 312 ALA A N 1
ATOM 2388 C CA . ALA A 1 312 ? -2.582 -22.469 -26.766 1 98.56 312 ALA A CA 1
ATOM 2389 C C . ALA A 1 312 ? -1.606 -21.984 -27.828 1 98.56 312 ALA A C 1
ATOM 2391 O O . ALA A 1 312 ? -0.475 -22.469 -27.906 1 98.56 312 ALA A O 1
ATOM 2392 N N . ASP A 1 313 ? -2.078 -21.031 -28.656 1 98.75 313 ASP A N 1
ATOM 2393 C CA . ASP A 1 313 ? -1.215 -20.438 -29.672 1 98.75 313 ASP A CA 1
ATOM 2394 C C . ASP A 1 313 ? 0.02 -19.797 -29.047 1 98.75 313 ASP A C 1
ATOM 2396 O O . ASP A 1 313 ? 1.129 -19.938 -29.578 1 98.75 313 ASP A O 1
ATOM 2400 N N . TYR A 1 314 ? -0.206 -19.141 -28.016 1 98.62 314 TYR A N 1
ATOM 2401 C CA . TYR A 1 314 ? 0.887 -18.469 -27.328 1 98.62 314 TYR A CA 1
ATOM 2402 C C . TYR A 1 314 ? 1.91 -19.469 -26.812 1 98.62 314 TYR A C 1
ATOM 2404 O O . TYR A 1 314 ? 3.109 -19.328 -27.062 1 98.62 314 TYR A O 1
ATOM 2412 N N . VAL A 1 315 ? 1.467 -20.531 -26.109 1 98.75 315 VAL A N 1
ATOM 2413 C CA . VAL A 1 315 ? 2.348 -21.547 -25.531 1 98.75 315 VAL A CA 1
ATOM 2414 C C . VAL A 1 315 ? 3.09 -22.266 -26.656 1 98.75 315 VAL A C 1
ATOM 2416 O O . VAL A 1 315 ? 4.301 -22.484 -26.578 1 98.75 315 VAL A O 1
ATOM 2419 N N . GLN A 1 316 ? 2.336 -22.625 -27.672 1 98.75 316 GLN A N 1
ATOM 2420 C CA . GLN A 1 316 ? 2.973 -23.266 -28.812 1 98.75 316 GLN A CA 1
ATOM 2421 C C . GLN A 1 316 ? 4.031 -22.359 -29.438 1 98.75 316 GLN A C 1
ATOM 2423 O O . GLN A 1 316 ? 5.078 -22.828 -29.875 1 98.75 316 GLN A O 1
ATOM 2428 N N . GLY A 1 317 ? 3.719 -21.062 -29.5 1 98.81 317 GLY A N 1
ATOM 2429 C CA . GLY A 1 317 ? 4.68 -20.094 -30 1 98.81 317 GLY A CA 1
ATOM 2430 C C . GLY A 1 317 ? 5.98 -20.094 -29.219 1 98.81 317 GLY A C 1
ATOM 2431 O O . GLY A 1 317 ? 7.055 -19.922 -29.797 1 98.81 317 GLY A O 1
ATOM 2432 N N . LEU A 1 318 ? 5.926 -20.219 -27.906 1 98.81 318 LEU A N 1
ATOM 2433 C CA . LEU A 1 318 ? 7.121 -20.281 -27.078 1 98.81 318 LEU A CA 1
ATOM 2434 C C . LEU A 1 318 ? 7.941 -21.531 -27.406 1 98.81 318 LEU A C 1
ATOM 2436 O O . LEU A 1 318 ? 9.172 -21.453 -27.484 1 98.81 318 LEU A O 1
ATOM 2440 N N . ILE A 1 319 ? 7.262 -22.672 -27.547 1 98.75 319 ILE A N 1
ATOM 2441 C CA . ILE A 1 319 ? 7.922 -23.938 -27.875 1 98.75 319 ILE A CA 1
ATOM 2442 C C . ILE A 1 319 ? 8.609 -23.828 -29.234 1 98.75 319 ILE A C 1
ATOM 2444 O O . ILE A 1 319 ? 9.781 -24.172 -29.375 1 98.75 319 ILE A O 1
ATOM 2448 N N . ASP A 1 320 ? 7.871 -23.266 -30.203 1 98.81 320 ASP A N 1
ATOM 2449 C CA . ASP A 1 320 ? 8.391 -23.125 -31.562 1 98.81 320 ASP A CA 1
ATOM 2450 C C . ASP A 1 320 ? 9.602 -22.203 -31.594 1 98.81 320 ASP A C 1
ATOM 2452 O O . ASP A 1 320 ? 10.586 -22.469 -32.281 1 98.81 320 ASP A O 1
ATOM 2456 N N . ASP A 1 321 ? 9.469 -21.109 -30.906 1 98.81 321 ASP A N 1
ATOM 2457 C CA . ASP A 1 321 ? 10.594 -20.188 -30.828 1 98.81 321 ASP A CA 1
ATOM 2458 C C . ASP A 1 321 ? 11.836 -20.875 -30.266 1 98.81 321 ASP A C 1
ATOM 2460 O O . ASP A 1 321 ? 12.93 -20.719 -30.812 1 98.81 321 ASP A O 1
ATOM 2464 N N . ALA A 1 322 ? 11.703 -21.609 -29.188 1 98.75 322 ALA A N 1
ATOM 2465 C CA . ALA A 1 322 ? 12.82 -22.297 -28.547 1 98.75 322 ALA A CA 1
ATOM 2466 C C . ALA A 1 322 ? 13.445 -23.312 -29.5 1 98.75 322 ALA A C 1
ATOM 2468 O O . ALA A 1 322 ? 14.664 -23.375 -29.641 1 98.75 322 ALA A O 1
ATOM 2469 N N . LYS A 1 323 ? 12.617 -24.078 -30.188 1 98.19 323 LYS A N 1
ATOM 2470 C CA . LYS A 1 323 ? 13.086 -25.078 -31.141 1 98.19 323 LYS A CA 1
ATOM 2471 C C . LYS A 1 323 ? 13.883 -24.422 -32.281 1 98.19 323 LYS A C 1
ATOM 2473 O O . LYS A 1 323 ? 14.969 -24.891 -32.625 1 98.19 323 LYS A O 1
ATOM 2478 N N . SER A 1 324 ? 13.312 -23.391 -32.75 1 98.5 324 SER A N 1
ATOM 2479 C CA . SER A 1 324 ? 13.945 -22.703 -33.875 1 98.5 324 SER A CA 1
ATOM 2480 C C . SER A 1 324 ? 15.297 -22.125 -33.469 1 98.5 324 SER A C 1
ATOM 2482 O O . SER A 1 324 ? 16.172 -21.922 -34.312 1 98.5 324 SER A O 1
ATOM 2484 N N . LYS A 1 325 ? 15.469 -21.938 -32.25 1 98.56 325 LYS A N 1
ATOM 2485 C CA . LYS A 1 325 ? 16.703 -21.297 -31.781 1 98.56 325 LYS A CA 1
ATOM 2486 C C . LYS A 1 325 ? 17.625 -22.328 -31.141 1 98.56 325 LYS A C 1
ATOM 2488 O O . LYS A 1 325 ? 18.578 -21.969 -30.453 1 98.56 325 LYS A O 1
ATOM 2493 N N . GLY A 1 326 ? 17.281 -23.609 -31.234 1 98.19 326 GLY A N 1
ATOM 2494 C CA . GLY A 1 326 ? 18.25 -24.641 -30.953 1 98.19 326 GLY A CA 1
ATOM 2495 C C . GLY A 1 326 ? 17.906 -25.469 -29.734 1 98.19 326 GLY A C 1
ATOM 2496 O O . GLY A 1 326 ? 18.625 -26.406 -29.375 1 98.19 326 GLY A O 1
ATOM 2497 N N . ALA A 1 327 ? 16.812 -25.234 -29.062 1 98.56 327 ALA A N 1
ATOM 2498 C CA . ALA A 1 327 ? 16.406 -26.078 -27.938 1 98.56 327 ALA A CA 1
ATOM 2499 C C . ALA A 1 327 ? 15.961 -27.453 -28.422 1 98.56 327 ALA A C 1
ATOM 2501 O O . ALA A 1 327 ? 15.461 -27.594 -29.531 1 98.56 327 ALA A O 1
ATOM 2502 N N . LYS A 1 328 ? 16.156 -28.391 -27.609 1 98.56 328 LYS A N 1
ATOM 2503 C CA . LYS A 1 328 ? 15.758 -29.766 -27.922 1 98.56 328 LYS A CA 1
ATOM 2504 C C . LYS A 1 328 ? 14.469 -30.141 -27.203 1 98.56 328 LYS A C 1
ATOM 2506 O O . LYS A 1 328 ? 14.375 -29.984 -25.984 1 98.56 328 LYS A O 1
ATOM 2511 N N . VAL A 1 329 ? 13.508 -30.594 -27.969 1 98.62 329 VAL A N 1
ATOM 2512 C CA . VAL A 1 329 ? 12.305 -31.156 -27.375 1 98.62 329 VAL A CA 1
ATOM 2513 C C . VAL A 1 329 ? 12.586 -32.562 -26.875 1 98.62 329 VAL A C 1
ATOM 2515 O O . VAL A 1 329 ? 12.836 -33.5 -27.672 1 98.62 329 VAL A O 1
ATOM 2518 N N . LEU A 1 330 ? 12.547 -32.812 -25.609 1 98.75 330 LEU A N 1
ATOM 2519 C CA . LEU A 1 330 ? 12.82 -34.125 -25.047 1 98.75 330 LEU A CA 1
ATOM 2520 C C . LEU A 1 330 ? 11.555 -34.969 -25.016 1 98.75 330 LEU A C 1
ATOM 2522 O O . LEU A 1 330 ? 11.625 -36.188 -25.125 1 98.75 330 LEU A O 1
ATOM 2526 N N . ILE A 1 331 ? 10.477 -34.375 -24.797 1 98.5 331 ILE A N 1
ATOM 2527 C CA . ILE A 1 331 ? 9.156 -34.969 -24.844 1 98.5 331 ILE A CA 1
ATOM 2528 C C . ILE A 1 331 ? 8.102 -33.906 -25.141 1 98.5 331 ILE A C 1
ATOM 2530 O O . ILE A 1 331 ? 8.266 -32.75 -24.781 1 98.5 331 ILE A O 1
ATOM 2534 N N . GLY A 1 332 ? 7.02 -34.375 -25.797 1 97.5 332 GLY A N 1
ATOM 2535 C CA . GLY A 1 332 ? 5.914 -33.469 -26.047 1 97.5 332 GLY A CA 1
ATOM 2536 C C . GLY A 1 332 ? 5.977 -32.812 -27.422 1 97.5 332 GLY A C 1
ATOM 2537 O O . GLY A 1 332 ? 6.242 -33.5 -28.422 1 97.5 332 GLY A O 1
ATOM 2538 N N . ASP A 1 333 ? 5.629 -31.516 -27.484 1 96.62 333 ASP A N 1
ATOM 2539 C CA . ASP A 1 333 ? 5.469 -30.781 -28.734 1 96.62 333 ASP A CA 1
ATOM 2540 C C . ASP A 1 333 ? 4.348 -31.375 -29.578 1 96.62 333 ASP A C 1
ATOM 2542 O O . ASP A 1 333 ? 4.551 -31.688 -30.766 1 96.62 333 ASP A O 1
ATOM 2546 N N . LYS A 1 334 ? 3.34 -31.688 -28.938 1 98.12 334 LYS A N 1
ATOM 2547 C CA . LYS A 1 334 ? 2.092 -32.188 -29.516 1 98.12 334 LYS A CA 1
ATOM 2548 C C . LYS A 1 334 ? 0.906 -31.344 -29.062 1 98.12 334 LYS A C 1
ATOM 2550 O O . LYS A 1 334 ? 0.822 -30.938 -27.906 1 98.12 334 LYS A O 1
ATOM 2555 N N . ARG A 1 335 ? 0.126 -31.031 -30.016 1 97.88 335 ARG A N 1
ATOM 2556 C CA . ARG A 1 335 ? -1.012 -30.156 -29.75 1 97.88 335 ARG A CA 1
ATOM 2557 C C . ARG A 1 335 ? -2.256 -30.625 -30.484 1 97.88 335 ARG A C 1
ATOM 2559 O O . ARG A 1 335 ? -2.174 -31.047 -31.641 1 97.88 335 ARG A O 1
ATOM 2566 N N . GLU A 1 336 ? -3.332 -30.688 -29.891 1 98.12 336 GLU A N 1
ATOM 2567 C CA . GLU A 1 336 ? -4.668 -30.844 -30.453 1 98.12 336 GLU A CA 1
ATOM 2568 C C . GLU A 1 336 ? -5.582 -29.688 -30.062 1 98.12 336 GLU A C 1
ATOM 2570 O O . GLU A 1 336 ? -6.137 -29.672 -28.953 1 98.12 336 GLU A O 1
ATOM 2575 N N . LYS A 1 337 ? -5.73 -28.75 -31 1 97.19 337 LYS A N 1
ATOM 2576 C CA . LYS A 1 337 ? -6.484 -27.531 -30.703 1 97.19 337 LYS A CA 1
ATOM 2577 C C . LYS A 1 337 ? -5.91 -26.812 -29.484 1 97.19 337 LYS A C 1
ATOM 2579 O O . LYS A 1 337 ? -4.719 -26.5 -29.453 1 97.19 337 LYS A O 1
ATOM 2584 N N . ASN A 1 338 ? -6.734 -26.703 -28.453 1 98.44 338 ASN A N 1
ATOM 2585 C CA . ASN A 1 338 ? -6.227 -25.984 -27.281 1 98.44 338 ASN A CA 1
ATOM 2586 C C . ASN A 1 338 ? -5.66 -26.953 -26.25 1 98.44 338 ASN A C 1
ATOM 2588 O O . ASN A 1 338 ? -5.426 -26.562 -25.094 1 98.44 338 ASN A O 1
ATOM 2592 N N . LEU A 1 339 ? -5.457 -28.188 -26.609 1 98.69 339 LEU A N 1
ATOM 2593 C CA . LEU A 1 339 ? -4.777 -29.156 -25.75 1 98.69 339 LEU A CA 1
ATOM 2594 C C . LEU A 1 339 ? -3.309 -29.281 -26.141 1 98.69 339 LEU A C 1
ATOM 2596 O O . LEU A 1 339 ? -2.988 -29.766 -27.234 1 98.69 339 LEU A O 1
ATOM 2600 N N . ILE A 1 340 ? -2.477 -28.828 -25.281 1 98.75 340 ILE A N 1
ATOM 2601 C CA . ILE A 1 340 ? -1.035 -28.953 -25.469 1 98.75 340 ILE A CA 1
ATOM 2602 C C . ILE A 1 340 ? -0.495 -30.047 -24.547 1 98.75 340 ILE A C 1
ATOM 2604 O O . ILE A 1 340 ? -0.74 -30.016 -23.344 1 98.75 340 ILE A O 1
ATOM 2608 N N . TYR A 1 341 ? 0.154 -31 -25.078 1 98.69 341 TYR A N 1
ATOM 2609 C CA . TYR A 1 341 ? 0.736 -32.094 -24.281 1 98.69 341 TYR A CA 1
ATOM 2610 C C . TYR A 1 341 ? 1.958 -31.594 -23.516 1 98.69 341 TYR A C 1
ATOM 2612 O O . TYR A 1 341 ? 2.617 -30.641 -23.922 1 98.69 341 TYR A O 1
ATOM 2620 N N . PRO A 1 342 ? 2.236 -32.25 -22.344 1 98.81 342 PRO A N 1
ATOM 2621 C CA . PRO A 1 342 ? 3.404 -31.844 -21.562 1 98.81 342 PRO A CA 1
ATOM 2622 C C . PRO A 1 342 ? 4.691 -31.828 -22.391 1 98.81 342 PRO A C 1
ATOM 2624 O O . PRO A 1 342 ? 5.004 -32.812 -23.062 1 98.81 342 PRO A O 1
ATOM 2627 N N . CYS A 1 343 ? 5.352 -30.719 -22.297 1 98.88 343 CYS A N 1
ATOM 2628 C CA . CYS A 1 343 ? 6.555 -30.547 -23.109 1 98.88 343 CYS A CA 1
ATOM 2629 C C . CYS A 1 343 ? 7.75 -30.188 -22.219 1 98.88 343 CYS A C 1
ATOM 2631 O O . CYS A 1 343 ? 7.645 -29.359 -21.328 1 98.88 343 CYS A O 1
ATOM 2633 N N . VAL A 1 344 ? 8.836 -30.922 -22.391 1 98.88 344 VAL A N 1
ATOM 2634 C CA . VAL A 1 344 ? 10.086 -30.609 -21.703 1 98.88 344 VAL A CA 1
ATOM 2635 C C . VAL A 1 344 ? 11.141 -30.188 -22.719 1 98.88 344 VAL A C 1
ATOM 2637 O O . VAL A 1 344 ? 11.391 -30.906 -23.703 1 98.88 344 VAL A O 1
ATOM 2640 N N . LEU A 1 345 ? 11.68 -29.031 -22.516 1 98.88 345 LEU A N 1
ATOM 2641 C CA . LEU A 1 345 ? 12.688 -28.469 -23.422 1 98.88 345 LEU A CA 1
ATOM 2642 C C . LEU A 1 345 ? 14.062 -28.453 -22.75 1 98.88 345 LEU A C 1
ATOM 2644 O O . LEU A 1 345 ? 14.188 -28.031 -21.609 1 98.88 345 LEU A O 1
ATOM 2648 N N . ASP A 1 346 ? 15.008 -28.906 -23.438 1 98.5 346 ASP A N 1
ATOM 2649 C CA . ASP A 1 346 ? 16.406 -28.844 -22.984 1 98.5 346 ASP A CA 1
ATOM 2650 C C . ASP A 1 346 ? 17.203 -27.859 -23.844 1 98.5 346 ASP A C 1
ATOM 2652 O O . ASP A 1 346 ? 16.797 -27.516 -24.953 1 98.5 346 ASP A O 1
ATOM 2656 N N . GLY A 1 347 ? 18.266 -27.344 -23.266 1 96.88 347 GLY A N 1
ATOM 2657 C CA . GLY A 1 347 ? 19.125 -26.438 -23.984 1 96.88 347 GLY A CA 1
ATOM 2658 C C . GLY A 1 347 ? 18.547 -25.047 -24.156 1 96.88 347 GLY A C 1
ATOM 2659 O O . GLY A 1 347 ? 18.766 -24.391 -25.172 1 96.88 347 GLY A O 1
ATOM 2660 N N . VAL A 1 348 ? 17.703 -24.656 -23.281 1 98.31 348 VAL A N 1
ATOM 2661 C CA . VAL A 1 348 ? 17.078 -23.344 -23.344 1 98.31 348 VAL A CA 1
ATOM 2662 C C . VAL A 1 348 ? 18.094 -22.266 -22.953 1 98.31 348 VAL A C 1
ATOM 2664 O O . VAL A 1 348 ? 18.828 -22.406 -21.984 1 98.31 348 VAL A O 1
ATOM 2667 N N . LYS A 1 349 ? 18.094 -21.188 -23.75 1 97.56 349 LYS A N 1
ATOM 2668 C CA . LYS A 1 349 ? 19.062 -20.094 -23.578 1 97.56 349 LYS A CA 1
ATOM 2669 C C . LYS A 1 349 ? 18.359 -18.75 -23.516 1 97.56 349 LYS A C 1
ATOM 2671 O O . LYS A 1 349 ? 17.156 -18.656 -23.781 1 97.56 349 LYS A O 1
ATOM 2676 N N . GLU A 1 350 ? 19.109 -17.75 -23.25 1 97.19 350 GLU A N 1
ATOM 2677 C CA . GLU A 1 350 ? 18.594 -16.422 -22.969 1 97.19 350 GLU A CA 1
ATOM 2678 C C . GLU A 1 350 ? 17.938 -15.805 -24.188 1 97.19 350 GLU A C 1
ATOM 2680 O O . GLU A 1 350 ? 17.047 -14.945 -24.078 1 97.19 350 GLU A O 1
ATOM 2685 N N . ASN A 1 351 ? 18.359 -16.156 -25.359 1 98.06 351 ASN A N 1
ATOM 2686 C CA . ASN A 1 351 ? 17.828 -15.57 -26.578 1 98.06 351 ASN A CA 1
ATOM 2687 C C . ASN A 1 351 ? 16.469 -16.156 -26.938 1 98.06 351 ASN A C 1
ATOM 2689 O O . ASN A 1 351 ? 15.844 -15.742 -27.922 1 98.06 351 ASN A O 1
ATOM 2693 N N . MET A 1 352 ? 15.992 -17.141 -26.203 1 98.75 352 MET A N 1
ATOM 2694 C CA . MET A 1 352 ? 14.695 -17.781 -26.422 1 98.75 352 MET A CA 1
ATOM 2695 C C . MET A 1 352 ? 13.617 -17.109 -25.578 1 98.75 352 MET A C 1
ATOM 2697 O O . MET A 1 352 ? 13.859 -16.781 -24.406 1 98.75 352 MET A O 1
ATOM 2701 N N . ARG A 1 353 ? 12.367 -16.938 -26.078 1 98.62 353 ARG A N 1
ATOM 2702 C CA . ARG A 1 353 ? 11.266 -16.266 -25.391 1 98.62 353 ARG A CA 1
ATOM 2703 C C . ARG A 1 353 ? 10.914 -17 -24.094 1 98.62 353 ARG A C 1
ATOM 2705 O O . ARG A 1 353 ? 10.672 -16.375 -23.062 1 98.62 353 ARG A O 1
ATOM 2712 N N . ILE A 1 354 ? 10.977 -18.328 -24.109 1 98.69 354 ILE A N 1
ATOM 2713 C CA . ILE A 1 354 ? 10.539 -19.156 -22.984 1 98.69 354 ILE A CA 1
ATOM 2714 C C . ILE A 1 354 ? 11.484 -18.984 -21.812 1 98.69 354 ILE A C 1
ATOM 2716 O O . ILE A 1 354 ? 11.156 -19.359 -20.672 1 98.69 354 ILE A O 1
ATOM 2720 N N . TYR A 1 355 ? 12.688 -18.406 -22.062 1 98.62 355 TYR A N 1
ATOM 2721 C CA . TYR A 1 355 ? 13.648 -18.125 -21 1 98.62 355 TYR A CA 1
ATOM 2722 C C . TYR A 1 355 ? 13.117 -17.062 -20.031 1 98.62 355 TYR A C 1
ATOM 2724 O O . TYR A 1 355 ? 13.32 -17.156 -18.828 1 98.62 355 TYR A O 1
ATOM 2732 N N . PHE A 1 356 ? 12.273 -16.109 -20.531 1 98 356 PHE A N 1
ATOM 2733 C CA . PHE A 1 356 ? 11.867 -14.953 -19.734 1 98 356 PHE A CA 1
ATOM 2734 C C . PHE A 1 356 ? 10.352 -14.922 -19.562 1 98 356 PHE A C 1
ATOM 2736 O O . PHE A 1 356 ? 9.859 -14.555 -18.5 1 98 356 PHE A O 1
ATOM 2743 N N . GLU A 1 357 ? 9.609 -15.266 -20.578 1 98.25 357 GLU A N 1
ATOM 2744 C CA . GLU A 1 357 ? 8.156 -15.078 -20.594 1 98.25 357 GLU A CA 1
ATOM 2745 C C . GLU A 1 357 ? 7.453 -16.156 -19.781 1 98.25 357 GLU A C 1
ATOM 2747 O O . GLU A 1 357 ? 7.914 -17.297 -19.719 1 98.25 357 GLU A O 1
ATOM 2752 N N . GLU A 1 358 ? 6.398 -15.82 -19.062 1 98.06 358 GLU A N 1
ATOM 2753 C CA . GLU A 1 358 ? 5.547 -16.781 -18.391 1 98.06 358 GLU A CA 1
ATOM 2754 C C . GLU A 1 358 ? 4.695 -17.562 -19.375 1 98.06 358 GLU A C 1
ATOM 2756 O O . GLU A 1 358 ? 3.875 -16.984 -20.094 1 98.06 358 GLU A O 1
ATOM 2761 N N . PRO A 1 359 ? 4.879 -18.859 -19.344 1 97.88 359 PRO A N 1
ATOM 2762 C CA . PRO A 1 359 ? 4.133 -19.625 -20.344 1 97.88 359 PRO A CA 1
ATOM 2763 C C . PRO A 1 359 ? 2.662 -19.797 -19.969 1 97.88 359 PRO A C 1
ATOM 2765 O O . PRO A 1 359 ? 1.792 -19.75 -20.844 1 97.88 359 PRO A O 1
ATOM 2768 N N . PHE A 1 360 ? 2.414 -20.047 -18.641 1 98.19 360 PHE A N 1
ATOM 2769 C CA . PHE A 1 360 ? 1.072 -20.359 -18.156 1 98.19 360 PHE A CA 1
ATOM 2770 C C . PHE A 1 360 ? 0.476 -21.516 -18.953 1 98.19 360 PHE A C 1
ATOM 2772 O O . PHE A 1 360 ? -0.67 -21.438 -19.406 1 98.19 360 PHE A O 1
ATOM 2779 N N . GLY A 1 361 ? 1.221 -22.531 -19.203 1 98.62 361 GLY A N 1
ATOM 2780 C CA . GLY A 1 361 ? 0.932 -23.75 -19.953 1 98.62 361 GLY A CA 1
ATOM 2781 C C . GLY A 1 361 ? 1.877 -24.891 -19.625 1 98.62 361 GLY A C 1
ATOM 2782 O O . GLY A 1 361 ? 2.811 -24.719 -18.828 1 98.62 361 GLY A O 1
ATOM 2783 N N . PRO A 1 362 ? 1.642 -26.031 -20.188 1 98.81 362 PRO A N 1
ATOM 2784 C CA . PRO A 1 362 ? 2.359 -27.234 -19.766 1 98.81 362 PRO A CA 1
ATOM 2785 C C . PRO A 1 362 ? 3.695 -27.422 -20.484 1 98.81 362 PRO A C 1
ATOM 2787 O O . PRO A 1 362 ? 3.922 -28.438 -21.125 1 98.81 362 PRO A O 1
ATOM 2790 N N . VAL A 1 363 ? 4.586 -26.484 -20.312 1 98.81 363 VAL A N 1
ATOM 2791 C CA . VAL A 1 363 ? 5.922 -26.516 -20.906 1 98.81 363 VAL A CA 1
ATOM 2792 C C . VAL A 1 363 ? 6.969 -26.25 -19.828 1 98.81 363 VAL A C 1
ATOM 2794 O O . VAL A 1 363 ? 6.824 -25.312 -19.031 1 98.81 363 VAL A O 1
ATOM 2797 N N . LEU A 1 364 ? 8 -27.062 -19.766 1 98.81 364 LEU A N 1
ATOM 2798 C CA . LEU A 1 364 ? 9.016 -26.984 -18.719 1 98.81 364 LEU A CA 1
ATOM 2799 C C . LEU A 1 364 ? 10.414 -26.891 -19.328 1 98.81 364 LEU A C 1
ATOM 2801 O O . LEU A 1 364 ? 10.961 -27.906 -19.781 1 98.81 364 LEU A O 1
ATOM 2805 N N . PRO A 1 365 ? 10.977 -25.734 -19.406 1 98.88 365 PRO A N 1
ATOM 2806 C CA . PRO A 1 365 ? 12.367 -25.609 -19.859 1 98.88 365 PRO A CA 1
ATOM 2807 C C . PRO A 1 365 ? 13.375 -26.031 -18.797 1 98.88 365 PRO A C 1
ATOM 2809 O O . PRO A 1 365 ? 13.195 -25.734 -17.609 1 98.88 365 PRO A O 1
ATOM 2812 N N . ILE A 1 366 ? 14.391 -26.688 -19.203 1 98.75 366 ILE A N 1
ATOM 2813 C CA . ILE A 1 366 ? 15.531 -27.062 -18.359 1 98.75 366 ILE A CA 1
ATOM 2814 C C . ILE A 1 366 ? 16.75 -26.234 -18.75 1 98.75 366 ILE A C 1
ATOM 2816 O O . ILE A 1 366 ? 17.141 -26.203 -19.922 1 98.75 366 ILE A O 1
ATOM 2820 N N . ILE A 1 367 ? 17.297 -25.578 -17.844 1 98.69 367 ILE A N 1
ATOM 2821 C CA . ILE A 1 367 ? 18.469 -24.734 -18.016 1 98.69 367 ILE A CA 1
ATOM 2822 C C . ILE A 1 367 ? 19.609 -25.234 -17.141 1 98.69 367 ILE A C 1
ATOM 2824 O O . ILE A 1 367 ? 19.453 -25.375 -15.93 1 98.69 367 ILE A O 1
ATOM 2828 N N . SER A 1 368 ? 20.703 -25.516 -17.781 1 98 368 SER A N 1
ATOM 2829 C CA . SER A 1 368 ? 21.891 -25.953 -17.031 1 98 368 SER A CA 1
ATOM 2830 C C . SER A 1 368 ? 22.594 -24.766 -16.391 1 98 368 SER A C 1
ATOM 2832 O O . SER A 1 368 ? 22.719 -23.703 -17.016 1 98 368 SER A O 1
ATOM 2834 N N . ILE A 1 369 ? 23.047 -24.969 -15.18 1 98.44 369 ILE A N 1
ATOM 2835 C CA . ILE A 1 369 ? 23.812 -23.938 -14.5 1 98.44 369 ILE A CA 1
ATOM 2836 C C . ILE A 1 369 ? 25.125 -24.531 -13.992 1 98.44 369 ILE A C 1
ATOM 2838 O O . ILE A 1 369 ? 25.219 -25.719 -13.719 1 98.44 369 ILE A O 1
ATOM 2842 N N . LYS A 1 370 ? 26.109 -23.688 -13.805 1 97.88 370 LYS A N 1
ATOM 2843 C CA . LYS A 1 370 ? 27.422 -24.125 -13.352 1 97.88 370 LYS A CA 1
ATOM 2844 C C . LYS A 1 370 ? 27.438 -24.344 -11.844 1 97.88 370 LYS A C 1
ATOM 2846 O O . LYS A 1 370 ? 28.125 -25.234 -11.344 1 97.88 370 LYS A O 1
ATOM 2851 N N . ASP A 1 371 ? 26.812 -23.469 -11.117 1 97.44 371 ASP A N 1
ATOM 2852 C CA . ASP A 1 371 ? 26.781 -23.516 -9.656 1 97.44 371 ASP A CA 1
ATOM 2853 C C . ASP A 1 371 ? 25.578 -22.75 -9.109 1 97.44 371 ASP A C 1
ATOM 2855 O O . ASP A 1 371 ? 24.75 -22.266 -9.875 1 97.44 371 ASP A O 1
ATOM 2859 N N . VAL A 1 372 ? 25.516 -22.75 -7.812 1 97.75 372 VAL A N 1
ATOM 2860 C CA . VAL A 1 372 ? 24.375 -22.156 -7.129 1 97.75 372 VAL A CA 1
ATOM 2861 C C . VAL A 1 372 ? 24.328 -20.656 -7.406 1 97.75 372 VAL A C 1
ATOM 2863 O O . VAL A 1 372 ? 23.25 -20.062 -7.531 1 97.75 372 VAL A O 1
ATOM 2866 N N . GLU A 1 373 ? 25.453 -19.969 -7.551 1 98.25 373 GLU A N 1
ATOM 2867 C CA . GLU A 1 373 ? 25.516 -18.531 -7.797 1 98.25 373 GLU A CA 1
ATOM 2868 C C . GLU A 1 373 ? 24.906 -18.172 -9.148 1 98.25 373 GLU A C 1
ATOM 2870 O O . GLU A 1 373 ? 24.172 -17.188 -9.273 1 98.25 373 GLU A O 1
ATOM 2875 N N . GLU A 1 374 ? 25.219 -18.969 -10.109 1 98.38 374 GLU A N 1
ATOM 2876 C CA . GLU A 1 374 ? 24.625 -18.75 -11.43 1 98.38 374 GLU A CA 1
ATOM 2877 C C . GLU A 1 374 ? 23.109 -18.969 -11.391 1 98.38 374 GLU A C 1
ATOM 2879 O O . GLU A 1 374 ? 22.359 -18.25 -12.062 1 98.38 374 GLU A O 1
ATOM 2884 N N . GLY A 1 375 ? 22.641 -20.016 -10.656 1 98.5 375 GLY A N 1
ATOM 2885 C CA . GLY A 1 375 ? 21.219 -20.234 -10.484 1 98.5 375 GLY A CA 1
ATOM 2886 C C . GLY A 1 375 ? 20.5 -19.031 -9.898 1 98.5 375 GLY A C 1
ATOM 2887 O O . GLY A 1 375 ? 19.438 -18.625 -10.391 1 98.5 375 GLY A O 1
ATOM 2888 N N . ILE A 1 376 ? 21.094 -18.438 -8.875 1 98.56 376 ILE A N 1
ATOM 2889 C CA . ILE A 1 376 ? 20.547 -17.25 -8.219 1 98.56 376 ILE A CA 1
ATOM 2890 C C . ILE A 1 376 ? 20.5 -16.094 -9.219 1 98.56 376 ILE A C 1
ATOM 2892 O O . ILE A 1 376 ? 19.5 -15.391 -9.312 1 98.56 376 ILE A O 1
ATOM 2896 N N . GLU A 1 377 ? 21.547 -15.93 -9.938 1 98.12 377 GLU A N 1
ATOM 2897 C CA . GLU A 1 377 ? 21.641 -14.844 -10.906 1 98.12 377 GLU A CA 1
ATOM 2898 C C . GLU A 1 377 ? 20.562 -14.961 -11.969 1 98.12 377 GLU A C 1
ATOM 2900 O O . GLU A 1 377 ? 19.891 -13.977 -12.281 1 98.12 377 GLU A O 1
ATOM 2905 N N . ILE A 1 378 ? 20.438 -16.141 -12.523 1 98.44 378 ILE A N 1
ATOM 2906 C CA . ILE A 1 378 ? 19.453 -16.375 -13.578 1 98.44 378 ILE A CA 1
ATOM 2907 C C . ILE A 1 378 ? 18.047 -16.156 -13.023 1 98.44 378 ILE A C 1
ATOM 2909 O O . ILE A 1 378 ? 17.219 -15.484 -13.664 1 98.44 378 ILE A O 1
ATOM 2913 N N . ALA A 1 379 ? 17.75 -16.688 -11.867 1 98.5 379 ALA A N 1
ATOM 2914 C CA . ALA A 1 379 ? 16.438 -16.531 -11.25 1 98.5 379 ALA A CA 1
ATOM 2915 C C . ALA A 1 379 ? 16.109 -15.055 -11.023 1 98.5 379 ALA A C 1
ATOM 2917 O O . ALA A 1 379 ? 15.008 -14.609 -11.312 1 98.5 379 ALA A O 1
ATOM 2918 N N . ASN A 1 380 ? 17.078 -14.289 -10.602 1 97.5 380 ASN A N 1
ATOM 2919 C CA . ASN A 1 380 ? 16.875 -12.891 -10.242 1 97.5 380 ASN A CA 1
ATOM 2920 C C . ASN A 1 380 ? 16.797 -12 -11.484 1 97.5 380 ASN A C 1
ATOM 2922 O O . ASN A 1 380 ? 16.312 -10.875 -11.414 1 97.5 380 ASN A O 1
ATOM 2926 N N . LYS A 1 381 ? 17.25 -12.492 -12.594 1 97.38 381 LYS A N 1
ATOM 2927 C CA . LYS A 1 381 ? 17.234 -11.719 -13.828 1 97.38 381 LYS A CA 1
ATOM 2928 C C . LYS A 1 381 ? 15.805 -11.562 -14.352 1 97.38 381 LYS A C 1
ATOM 2930 O O . LYS A 1 381 ? 15.531 -10.672 -15.164 1 97.38 381 LYS A O 1
ATOM 2935 N N . SER A 1 382 ? 14.93 -12.375 -13.859 1 97.44 382 SER A N 1
ATOM 2936 C CA . SER A 1 382 ? 13.531 -12.328 -14.258 1 97.44 382 SER A CA 1
ATOM 2937 C C . SER A 1 382 ? 12.867 -11.031 -13.797 1 97.44 382 SER A C 1
ATOM 2939 O O . SER A 1 382 ? 13.172 -10.523 -12.711 1 97.44 382 SER A O 1
ATOM 2941 N N . GLU A 1 383 ? 11.938 -10.484 -14.609 1 96.31 383 GLU A N 1
ATOM 2942 C CA . GLU A 1 383 ? 11.156 -9.328 -14.18 1 96.31 383 GLU A CA 1
ATOM 2943 C C . GLU A 1 383 ? 10.117 -9.719 -13.125 1 96.31 383 GLU A C 1
ATOM 2945 O O . GLU A 1 383 ? 9.523 -8.852 -12.484 1 96.31 383 GLU A O 1
ATOM 2950 N N . TYR A 1 384 ? 9.938 -10.969 -12.992 1 97.75 384 TYR A N 1
ATOM 2951 C CA . TYR A 1 384 ? 8.984 -11.5 -12.023 1 97.75 384 TYR A CA 1
ATOM 2952 C C . TYR A 1 384 ? 9.68 -11.898 -10.727 1 97.75 384 TYR A C 1
ATOM 2954 O O . TYR A 1 384 ? 10.883 -12.164 -10.719 1 97.75 384 TYR A O 1
ATOM 2962 N N . GLY A 1 385 ? 8.945 -11.906 -9.633 1 98.25 385 GLY A N 1
ATOM 2963 C CA . GLY A 1 385 ? 9.43 -12.328 -8.328 1 98.25 385 GLY A CA 1
ATOM 2964 C C . GLY A 1 385 ? 8.352 -12.93 -7.449 1 98.25 385 GLY A C 1
ATOM 2965 O O . GLY A 1 385 ? 8.211 -12.547 -6.285 1 98.25 385 GLY A O 1
ATOM 2966 N N . LEU A 1 386 ? 7.598 -13.922 -7.992 1 98.25 386 LEU A N 1
ATOM 2967 C CA . LEU A 1 386 ? 6.535 -14.539 -7.203 1 98.25 386 LEU A CA 1
ATOM 2968 C C . LEU A 1 386 ? 7.102 -15.602 -6.262 1 98.25 386 LEU A C 1
ATOM 2970 O O . LEU A 1 386 ? 7.141 -15.398 -5.047 1 98.25 386 LEU A O 1
ATOM 2974 N N . GLN A 1 387 ? 7.617 -16.734 -6.867 1 98.62 387 GLN A N 1
ATOM 2975 C CA . GLN A 1 387 ? 8.156 -17.797 -6.02 1 98.62 387 GLN A CA 1
ATOM 2976 C C . GLN A 1 387 ? 9.359 -18.453 -6.676 1 98.62 387 GLN A C 1
ATOM 2978 O O . GLN A 1 387 ? 9.625 -18.25 -7.863 1 98.62 387 GLN A O 1
ATOM 2983 N N . SER A 1 388 ? 10.078 -19.188 -5.852 1 98.81 388 SER A N 1
ATOM 2984 C CA . SER A 1 388 ? 11.102 -20.125 -6.289 1 98.81 388 SER A CA 1
ATOM 2985 C C . SER A 1 388 ? 11.195 -21.328 -5.352 1 98.81 388 SER A C 1
ATOM 2987 O O . SER A 1 388 ? 10.672 -21.297 -4.234 1 98.81 388 SER A O 1
ATOM 2989 N N . SER A 1 389 ? 11.766 -22.359 -5.84 1 98.81 389 SER A N 1
ATOM 2990 C CA . SER A 1 389 ? 12.141 -23.5 -5.023 1 98.81 389 SER A CA 1
ATOM 2991 C 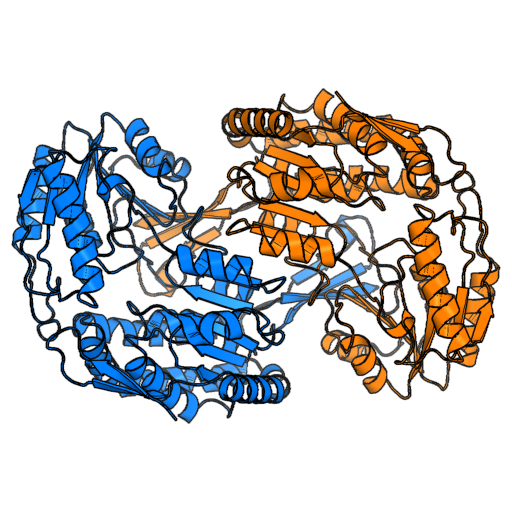C . SER A 1 389 ? 13.633 -23.781 -5.113 1 98.81 389 SER A C 1
ATOM 2993 O O . SER A 1 389 ? 14.266 -23.484 -6.129 1 98.81 389 SER A O 1
ATOM 2995 N N . VAL A 1 390 ? 14.148 -24.312 -4.062 1 98.94 390 VAL A N 1
ATOM 2996 C CA . VAL A 1 390 ? 15.531 -24.797 -4.062 1 98.94 390 VAL A CA 1
ATOM 2997 C C . VAL A 1 390 ? 15.578 -26.219 -3.506 1 98.94 390 VAL A C 1
ATOM 2999 O O . VAL A 1 390 ? 14.953 -26.516 -2.482 1 98.94 390 VAL A O 1
ATOM 3002 N N . PHE A 1 391 ? 16.234 -27.094 -4.215 1 98.94 391 PHE A N 1
ATOM 3003 C CA . PHE A 1 391 ? 16.375 -28.5 -3.812 1 98.94 391 PHE A CA 1
ATOM 3004 C C . PHE A 1 391 ? 17.828 -28.797 -3.434 1 98.94 391 PHE A C 1
ATOM 3006 O O . PHE A 1 391 ? 18.719 -28.719 -4.273 1 98.94 391 PHE A O 1
ATOM 3013 N N . THR A 1 392 ? 18.094 -29.078 -2.232 1 98.81 392 THR A N 1
ATOM 3014 C CA . THR A 1 392 ? 19.406 -29.391 -1.657 1 98.81 392 THR A CA 1
ATOM 3015 C C . THR A 1 392 ? 19.25 -30.062 -0.29 1 98.81 392 THR A C 1
ATOM 3017 O O . THR A 1 392 ? 18.266 -29.797 0.421 1 98.81 392 THR A O 1
ATOM 3020 N N . LYS A 1 393 ? 20.125 -30.922 0.1 1 98.19 393 LYS A N 1
ATOM 3021 C CA . LYS A 1 393 ? 20.125 -31.531 1.423 1 98.19 393 LYS A CA 1
ATOM 3022 C C . LYS A 1 393 ? 20.828 -30.641 2.443 1 98.19 393 LYS A C 1
ATOM 3024 O O . LYS A 1 393 ? 20.734 -30.891 3.65 1 98.19 393 LYS A O 1
ATOM 3029 N N . ASP A 1 394 ? 21.5 -29.641 1.951 1 97.94 394 ASP A N 1
ATOM 3030 C CA . ASP A 1 394 ? 22.234 -28.703 2.801 1 97.94 394 ASP A CA 1
ATOM 3031 C C . ASP A 1 394 ? 21.344 -27.516 3.191 1 97.94 394 ASP A C 1
ATOM 3033 O O . ASP A 1 394 ? 21.203 -26.562 2.422 1 97.94 394 ASP A O 1
ATOM 3037 N N . MET A 1 395 ? 20.859 -27.531 4.406 1 96.94 395 MET A N 1
ATOM 3038 C CA . MET A 1 395 ? 19.922 -26.516 4.855 1 96.94 395 MET A CA 1
ATOM 3039 C C . MET A 1 395 ? 20.578 -25.141 4.922 1 96.94 395 MET A C 1
ATOM 3041 O O . MET A 1 395 ? 19.938 -24.125 4.668 1 96.94 395 MET A O 1
ATOM 3045 N N . LYS A 1 396 ? 21.844 -25.125 5.324 1 97.25 396 LYS A N 1
ATOM 3046 C CA . LYS A 1 396 ? 22.562 -23.859 5.336 1 97.25 396 LYS A CA 1
ATOM 3047 C C . LYS A 1 396 ? 22.594 -23.234 3.941 1 97.25 396 LYS A C 1
ATOM 3049 O O . LYS A 1 396 ? 22.391 -22.031 3.789 1 97.25 396 LYS A O 1
ATOM 3054 N N . LYS A 1 397 ? 22.844 -24.094 2.967 1 97.31 397 LYS A N 1
ATOM 3055 C CA . LYS A 1 397 ? 22.875 -23.625 1.581 1 97.31 397 LYS A CA 1
ATOM 3056 C C . LYS A 1 397 ? 21.484 -23.203 1.115 1 97.31 397 LYS A C 1
ATOM 3058 O O . LYS A 1 397 ? 21.328 -22.219 0.385 1 97.31 397 LYS A O 1
ATOM 3063 N N . ALA A 1 398 ? 20.5 -24 1.473 1 98.31 398 ALA A N 1
ATOM 3064 C CA . ALA A 1 398 ? 19.109 -23.672 1.12 1 98.31 398 ALA A CA 1
ATOM 3065 C C . ALA A 1 398 ? 18.75 -22.281 1.61 1 98.31 398 ALA A C 1
ATOM 3067 O O . ALA A 1 398 ? 18.172 -21.469 0.858 1 98.31 398 ALA A O 1
ATOM 3068 N N . PHE A 1 399 ? 19.078 -21.938 2.838 1 97.81 399 PHE A N 1
ATOM 3069 C CA . PHE A 1 399 ? 18.75 -20.641 3.422 1 97.81 399 PHE A CA 1
ATOM 3070 C C . PHE A 1 399 ? 19.547 -19.531 2.752 1 97.81 399 PHE A C 1
ATOM 3072 O O . PHE A 1 399 ? 19.047 -18.422 2.549 1 97.81 399 PHE A O 1
ATOM 3079 N N . TYR A 1 400 ? 20.797 -19.875 2.451 1 97.56 400 TYR A N 1
ATOM 3080 C CA . TYR A 1 400 ? 21.625 -18.922 1.716 1 97.56 400 TYR A CA 1
ATOM 3081 C C . TYR A 1 400 ? 20.969 -18.531 0.396 1 97.56 400 TYR A C 1
ATOM 3083 O O . TYR A 1 400 ? 20.828 -17.359 0.088 1 97.56 400 TYR A O 1
ATOM 3091 N N . VAL A 1 401 ? 20.547 -19.516 -0.354 1 98.44 401 VAL A N 1
ATOM 3092 C CA . VAL A 1 401 ? 19.906 -19.29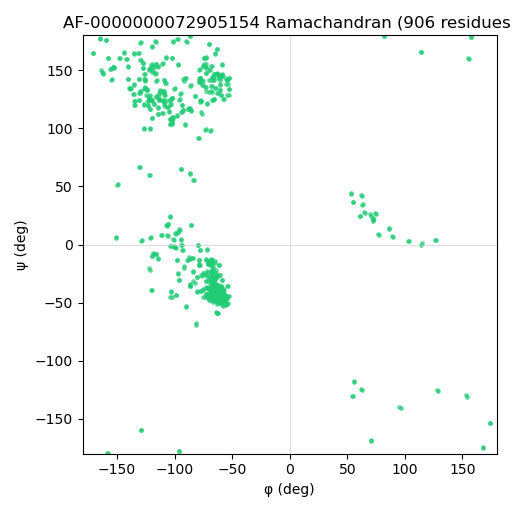7 -1.643 1 98.44 401 VAL A CA 1
ATOM 3093 C C . VAL A 1 401 ? 18.609 -18.516 -1.443 1 98.44 401 VAL A C 1
ATOM 3095 O O . VAL A 1 401 ? 18.344 -17.547 -2.168 1 98.44 401 VAL A O 1
ATOM 3098 N N . ALA A 1 402 ? 17.812 -18.906 -0.463 1 98.44 402 ALA A N 1
ATOM 3099 C CA . ALA A 1 402 ? 16.516 -18.266 -0.196 1 98.44 402 ALA A CA 1
ATOM 3100 C C . ALA A 1 402 ? 16.688 -16.781 0.078 1 98.44 402 ALA A C 1
ATOM 3102 O O . ALA A 1 402 ? 15.898 -15.953 -0.401 1 98.44 402 ALA A O 1
ATOM 3103 N N . ARG A 1 403 ? 17.703 -16.391 0.757 1 95.88 403 ARG A N 1
ATOM 3104 C CA . ARG A 1 403 ? 17.938 -15 1.14 1 95.88 403 ARG A CA 1
ATOM 3105 C C . ARG A 1 403 ? 18.422 -14.18 -0.05 1 95.88 403 ARG A C 1
ATOM 3107 O O . ARG A 1 403 ? 18.203 -12.969 -0.098 1 95.88 403 ARG A O 1
ATOM 3114 N N . LYS A 1 404 ? 19 -14.883 -0.986 1 96.81 404 LYS A N 1
ATOM 3115 C CA . LYS A 1 404 ? 19.578 -14.164 -2.111 1 96.81 404 LYS A CA 1
ATOM 3116 C C . LYS A 1 404 ? 18.594 -14.023 -3.26 1 96.81 404 LYS A C 1
ATOM 3118 O O . LYS A 1 404 ? 18.781 -13.195 -4.156 1 96.81 404 LYS A O 1
ATOM 3123 N N . LEU A 1 405 ? 17.562 -14.844 -3.268 1 98.31 405 LEU A N 1
ATOM 3124 C CA . LEU A 1 405 ? 16.578 -14.805 -4.34 1 98.31 405 LEU A CA 1
ATOM 3125 C C . LEU A 1 405 ? 15.641 -13.602 -4.172 1 98.31 405 LEU A C 1
ATOM 3127 O O . LEU A 1 405 ? 15.227 -13.289 -3.055 1 98.31 405 LEU A O 1
ATOM 3131 N N . GLU A 1 406 ? 15.328 -12.898 -5.254 1 97.06 406 GLU A N 1
ATOM 3132 C CA . GLU A 1 406 ? 14.438 -11.742 -5.258 1 97.06 406 GLU A CA 1
ATOM 3133 C C . GLU A 1 406 ? 13.008 -12.141 -5.609 1 97.06 406 GLU A C 1
ATOM 3135 O O . GLU A 1 406 ? 12.477 -11.719 -6.637 1 97.06 406 GLU A O 1
ATOM 3140 N N . VAL A 1 407 ? 12.391 -12.938 -4.746 1 98.5 407 VAL A N 1
ATOM 3141 C CA . VAL A 1 407 ? 11.031 -13.438 -4.902 1 98.5 407 VAL A CA 1
ATOM 3142 C C . VAL A 1 407 ? 10.273 -13.312 -3.58 1 98.5 407 VAL A C 1
ATOM 3144 O O . VAL A 1 407 ? 10.883 -13.086 -2.531 1 98.5 407 VAL A O 1
ATOM 3147 N N . GLY A 1 408 ? 8.992 -13.43 -3.645 1 98.19 408 GLY A N 1
ATOM 3148 C CA . GLY A 1 408 ? 8.164 -13.336 -2.453 1 98.19 408 GLY A CA 1
ATOM 3149 C C . GLY A 1 408 ? 8.289 -14.547 -1.543 1 98.19 408 GLY A C 1
ATOM 3150 O O . GLY A 1 408 ? 8.281 -14.414 -0.318 1 98.19 408 GLY A O 1
ATOM 3151 N N . SER A 1 409 ? 8.406 -15.75 -2.184 1 98.62 409 SER A N 1
ATOM 3152 C CA . SER A 1 409 ? 8.477 -16.984 -1.391 1 98.62 409 SER A CA 1
ATOM 3153 C C . SER A 1 409 ? 9.477 -17.969 -1.979 1 98.62 409 SER A C 1
ATOM 3155 O O . SER A 1 409 ? 9.594 -18.078 -3.199 1 98.62 409 SER A O 1
ATOM 3157 N N . VAL A 1 410 ? 10.148 -18.625 -1.097 1 98.88 410 VAL A N 1
ATOM 3158 C CA . VAL A 1 410 ? 11.055 -19.703 -1.496 1 98.88 410 VAL A CA 1
ATOM 3159 C C . VAL A 1 410 ? 10.656 -21 -0.788 1 98.88 410 VAL A C 1
ATOM 3161 O O . VAL A 1 410 ? 10.578 -21.047 0.442 1 98.88 410 VAL A O 1
ATOM 3164 N N . HIS A 1 411 ? 10.398 -22.016 -1.525 1 98.88 411 HIS A N 1
ATOM 3165 C CA . HIS A 1 411 ? 10.109 -23.344 -1.005 1 98.88 411 HIS A CA 1
ATOM 3166 C C . HIS A 1 411 ? 11.359 -24.219 -0.984 1 98.88 411 HIS A C 1
ATOM 3168 O O . HIS A 1 411 ? 12.016 -24.391 -2.016 1 98.88 411 HIS A O 1
ATOM 3174 N N . ILE A 1 412 ? 11.688 -24.75 0.15 1 98.75 412 ILE A N 1
ATOM 3175 C CA . ILE A 1 412 ? 12.852 -25.625 0.264 1 98.75 412 ILE A CA 1
ATOM 3176 C C . ILE A 1 412 ? 12.422 -27.078 0.092 1 98.75 412 ILE A C 1
ATOM 3178 O O . ILE A 1 412 ? 11.625 -27.594 0.877 1 98.75 412 ILE A O 1
ATOM 3182 N N . ASN A 1 413 ? 12.875 -27.688 -0.96 1 98.69 413 ASN A N 1
ATOM 3183 C CA . ASN A 1 413 ? 12.68 -29.094 -1.294 1 98.69 413 ASN A CA 1
ATOM 3184 C C . ASN A 1 413 ? 11.211 -29.406 -1.553 1 98.69 413 ASN A C 1
ATOM 3186 O O . ASN A 1 413 ? 10.742 -30.516 -1.244 1 98.69 413 ASN A O 1
ATOM 3190 N N . ASN A 1 414 ? 10.508 -28.438 -1.983 1 98.19 414 ASN A N 1
ATOM 3191 C CA . ASN A 1 414 ? 9.117 -28.562 -2.385 1 98.19 414 ASN A CA 1
ATOM 3192 C C . ASN A 1 414 ? 8.805 -27.703 -3.604 1 98.19 414 ASN A C 1
ATOM 3194 O O . ASN A 1 414 ? 9.539 -26.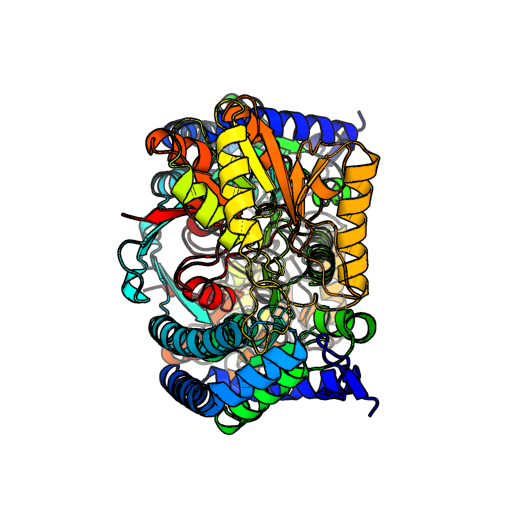766 -3.906 1 98.19 414 ASN A O 1
ATOM 3198 N N . LYS A 1 415 ? 7.766 -28.062 -4.242 1 98.44 415 LYS A N 1
ATOM 3199 C CA . LYS A 1 415 ? 7.328 -27.266 -5.379 1 98.44 415 LYS A CA 1
ATOM 3200 C C . LYS A 1 415 ? 6.828 -25.891 -4.922 1 98.44 415 LYS A C 1
ATOM 3202 O O . LYS A 1 415 ? 6.422 -25.719 -3.771 1 98.44 415 LYS A O 1
ATOM 3207 N N . THR A 1 416 ? 6.91 -24.906 -5.801 1 98.25 416 THR A N 1
ATOM 3208 C CA . THR A 1 416 ? 6.211 -23.656 -5.59 1 98.25 416 THR A CA 1
ATOM 3209 C C . THR A 1 416 ? 4.703 -23.875 -5.508 1 98.25 416 THR A C 1
ATOM 3211 O O . THR A 1 416 ? 4.152 -24.703 -6.238 1 98.25 416 THR A O 1
ATOM 3214 N N . GLN A 1 417 ? 4.094 -23.219 -4.621 1 96.62 417 GLN A N 1
ATOM 3215 C CA . GLN A 1 417 ? 2.666 -23.359 -4.355 1 96.62 417 GLN A CA 1
ATOM 3216 C C . GLN A 1 417 ? 2.178 -22.297 -3.385 1 96.62 417 GLN A C 1
ATOM 3218 O O . GLN A 1 417 ? 2.982 -21.609 -2.744 1 96.62 417 GLN A O 1
ATOM 3223 N N . ARG A 1 418 ? 0.937 -22.125 -3.307 1 92.12 418 ARG A N 1
ATOM 3224 C CA . ARG A 1 418 ? 0.343 -21.219 -2.33 1 92.12 418 ARG A CA 1
ATOM 3225 C C . ARG A 1 418 ? 0.561 -21.719 -0.908 1 92.12 418 ARG A C 1
ATOM 3227 O O . ARG A 1 418 ? 0.814 -20.938 0.006 1 92.12 418 ARG A O 1
ATOM 3234 N N . GLY A 1 419 ? 0.546 -23.062 -0.648 1 88.88 419 GLY A N 1
ATOM 3235 C CA . GLY A 1 419 ? 0.602 -23.625 0.692 1 88.88 419 GLY A CA 1
ATOM 3236 C C . GLY A 1 419 ? -0.67 -23.391 1.487 1 88.88 419 GLY A C 1
ATOM 3237 O O . GLY A 1 419 ? -1.727 -23.125 0.914 1 88.88 419 GLY A O 1
ATOM 3238 N N . PRO A 1 420 ? -0.555 -23.688 2.768 1 92.56 420 PRO A N 1
ATOM 3239 C CA . PRO A 1 420 ? -1.711 -23.375 3.611 1 92.56 420 PRO A CA 1
ATOM 3240 C C . PRO A 1 420 ? -2.145 -21.906 3.502 1 92.56 420 PRO A C 1
ATOM 3242 O O . PRO A 1 420 ? -1.298 -21.016 3.447 1 92.56 420 PRO A O 1
ATOM 3245 N N . ASP A 1 421 ? -3.393 -21.703 3.521 1 92.56 421 ASP A N 1
ATOM 3246 C CA . ASP A 1 421 ? -3.93 -20.375 3.205 1 92.56 421 ASP A CA 1
ATOM 3247 C C . ASP A 1 421 ? -3.617 -19.375 4.316 1 92.56 421 ASP A C 1
ATOM 3249 O O . ASP A 1 421 ? -3.748 -18.172 4.125 1 92.56 421 ASP A O 1
ATOM 3253 N N . ASN A 1 422 ? -3.207 -19.875 5.488 1 93.44 422 ASN A N 1
ATOM 3254 C CA . ASN A 1 422 ? -2.861 -18.953 6.566 1 93.44 422 ASN A CA 1
ATOM 3255 C C . ASN A 1 422 ? -1.468 -18.359 6.375 1 93.44 422 ASN A C 1
ATOM 3257 O O . ASN A 1 422 ? -1.072 -17.453 7.098 1 93.44 422 ASN A O 1
ATOM 3261 N N . PHE A 1 423 ? -0.675 -18.969 5.426 1 96.12 423 PHE A N 1
ATOM 3262 C CA . PHE A 1 423 ? 0.624 -18.375 5.117 1 96.12 423 PHE A CA 1
ATOM 3263 C C . PHE A 1 423 ? 0.462 -17.094 4.324 1 96.12 423 PHE A C 1
ATOM 3265 O O . PHE A 1 423 ? -0.47 -16.953 3.527 1 96.12 423 PHE A O 1
ATOM 3272 N N . PRO A 1 424 ? 1.396 -16.156 4.562 1 96.19 424 PRO A N 1
ATOM 3273 C CA . PRO A 1 424 ? 1.399 -14.984 3.676 1 96.19 424 PRO A CA 1
ATOM 3274 C C . PRO A 1 424 ? 1.769 -15.336 2.236 1 96.19 424 PRO A C 1
ATOM 3276 O O . PRO A 1 424 ? 2.559 -16.25 2.008 1 96.19 424 PRO A O 1
ATOM 3279 N N . PHE A 1 425 ? 1.157 -14.734 1.338 1 96.94 425 PHE A N 1
ATOM 3280 C CA . PHE A 1 425 ? 1.387 -14.906 -0.092 1 96.94 425 PHE A CA 1
ATOM 3281 C C . PHE A 1 425 ? 1.651 -13.562 -0.762 1 96.94 425 PHE A C 1
ATOM 3283 O O . PHE A 1 425 ? 0.827 -12.648 -0.681 1 96.94 425 PHE A O 1
ATOM 3290 N N . LEU A 1 426 ? 2.842 -13.422 -1.402 1 96.56 426 LEU A N 1
ATOM 3291 C CA . LEU A 1 426 ? 3.152 -12.141 -2.033 1 96.56 426 LEU A CA 1
ATOM 3292 C C . LEU A 1 426 ? 4.133 -12.328 -3.186 1 96.56 426 LEU A C 1
ATOM 3294 O O . LEU A 1 426 ? 4.867 -13.32 -3.227 1 96.56 426 LEU A O 1
ATOM 3298 N N . GLY A 1 427 ? 4.059 -11.438 -4.129 1 96.62 427 GLY A N 1
ATOM 3299 C CA . GLY A 1 427 ? 5.055 -11.281 -5.172 1 96.62 427 GLY A CA 1
ATOM 3300 C C . GLY A 1 427 ? 5.785 -9.953 -5.102 1 96.62 427 GLY A C 1
ATOM 3301 O O . GLY A 1 427 ? 5.258 -8.977 -4.574 1 96.62 427 GLY A O 1
ATOM 3302 N N . VAL A 1 428 ? 6.988 -10.008 -5.602 1 96.25 428 VAL A N 1
ATOM 3303 C CA . VAL A 1 428 ? 7.781 -8.789 -5.691 1 96.25 428 VAL A CA 1
ATOM 3304 C C . VAL A 1 428 ? 8.055 -8.453 -7.156 1 96.25 428 VAL A C 1
ATOM 3306 O O . VAL A 1 428 ? 7.664 -9.211 -8.055 1 96.25 428 VAL A O 1
ATOM 3309 N N . LYS A 1 429 ? 8.68 -7.301 -7.418 1 95.69 429 LYS A N 1
ATOM 3310 C CA . LYS A 1 429 ? 8.867 -6.848 -8.789 1 95.69 429 LYS A CA 1
ATOM 3311 C C . LYS A 1 429 ? 7.543 -6.793 -9.539 1 95.69 429 LYS A C 1
ATOM 3313 O O . LYS A 1 429 ? 6.574 -6.199 -9.062 1 95.69 429 LYS A O 1
ATOM 3318 N N . ASN A 1 430 ? 7.484 -7.363 -10.719 1 96.56 430 ASN A N 1
ATOM 3319 C CA . ASN A 1 430 ? 6.281 -7.305 -11.547 1 96.56 430 ASN A CA 1
ATOM 3320 C C . ASN A 1 430 ? 5.297 -8.414 -11.188 1 96.56 430 ASN A C 1
ATOM 3322 O O . ASN A 1 430 ? 4.359 -8.68 -11.938 1 96.56 430 ASN A O 1
ATOM 3326 N N . SER A 1 431 ? 5.477 -9.047 -9.984 1 97.88 431 SER A N 1
ATOM 3327 C CA . SER A 1 431 ? 4.617 -10.164 -9.602 1 97.88 431 SER A CA 1
ATOM 3328 C C . SER A 1 431 ? 3.572 -9.727 -8.578 1 97.88 431 SER A C 1
ATOM 3330 O O . SER A 1 431 ? 2.734 -10.531 -8.164 1 97.88 431 SER A O 1
ATOM 3332 N N . GLY A 1 432 ? 3.65 -8.469 -8.211 1 96.19 432 GLY A N 1
ATOM 3333 C CA . GLY A 1 432 ? 2.527 -8.109 -7.359 1 96.19 432 GLY A CA 1
ATOM 3334 C C . GLY A 1 432 ? 2.809 -6.91 -6.477 1 96.19 432 GLY A C 1
ATOM 3335 O O . GLY A 1 432 ? 3.873 -6.293 -6.574 1 96.19 432 GLY A O 1
ATOM 3336 N N . LEU A 1 433 ? 1.792 -6.52 -5.684 1 95.62 433 LEU A N 1
ATOM 3337 C CA . LEU A 1 433 ? 1.791 -5.461 -4.676 1 95.62 433 LEU A CA 1
ATOM 3338 C C . LEU A 1 433 ? 1.024 -5.898 -3.432 1 95.62 433 LEU A C 1
ATOM 3340 O O . LEU A 1 433 ? -0.076 -6.445 -3.535 1 95.62 433 LEU A O 1
ATOM 3344 N N . GLY A 1 434 ? 1.629 -5.629 -2.281 1 94.19 434 GLY A N 1
ATOM 3345 C CA . GLY A 1 434 ? 0.958 -6 -1.046 1 94.19 434 GLY A CA 1
ATOM 3346 C C . GLY A 1 434 ? 1.148 -7.457 -0.678 1 94.19 434 GLY A C 1
ATOM 3347 O O . GLY A 1 434 ? 1.879 -8.188 -1.355 1 94.19 434 GLY A O 1
ATOM 3348 N N . VAL A 1 435 ? 0.597 -7.832 0.398 1 95.38 435 VAL A N 1
ATOM 3349 C CA . VAL A 1 435 ? 0.672 -9.195 0.905 1 95.38 435 VAL A CA 1
ATOM 3350 C C . VAL A 1 435 ? -0.734 -9.781 1.033 1 95.38 435 VAL A C 1
ATOM 3352 O O . VAL A 1 435 ? -1.611 -9.172 1.65 1 95.38 435 VAL A O 1
ATOM 3355 N N . GLN A 1 436 ? -0.892 -10.852 0.423 1 93.81 436 GLN A N 1
ATOM 3356 C CA . GLN A 1 436 ? -2.162 -11.562 0.526 1 93.81 436 GLN A CA 1
ATOM 3357 C C . GLN A 1 436 ? -2.1 -12.648 1.593 1 93.81 436 GLN A C 1
ATOM 3359 O O . GLN A 1 436 ? -1.078 -12.812 2.262 1 93.81 436 GLN A O 1
ATOM 3364 N N . GLY A 1 437 ? -3.168 -13.367 1.73 1 93.69 437 GLY A N 1
ATOM 3365 C CA . GLY A 1 437 ? -3.416 -14.258 2.855 1 93.69 437 GLY A CA 1
ATOM 3366 C C . GLY A 1 437 ? -4.578 -13.812 3.721 1 93.69 437 GLY A C 1
ATOM 3367 O O . GLY A 1 437 ? -4.996 -12.648 3.662 1 93.69 437 GLY A O 1
ATOM 3368 N N . ILE A 1 438 ? -5.008 -14.688 4.527 1 96.25 438 ILE A N 1
ATOM 3369 C CA . ILE A 1 438 ? -6.242 -14.422 5.258 1 96.25 438 ILE A CA 1
ATOM 3370 C C . ILE A 1 438 ? -6.047 -13.219 6.184 1 96.25 438 ILE A C 1
ATOM 3372 O O . ILE A 1 438 ? -6.707 -12.195 6.023 1 96.25 438 ILE A O 1
ATOM 3376 N N . LYS A 1 439 ? -5.07 -13.344 7.078 1 94.88 439 LYS A N 1
ATOM 3377 C CA . LYS A 1 439 ? -4.781 -12.258 8.008 1 94.88 439 LYS A CA 1
ATOM 3378 C C . LYS A 1 439 ? -4.406 -10.977 7.266 1 94.88 439 LYS A C 1
ATOM 3380 O O . LYS A 1 439 ? -4.93 -9.906 7.566 1 94.88 439 LYS A O 1
ATOM 3385 N N . TYR A 1 440 ? -3.615 -11.078 6.301 1 95 440 TYR A N 1
ATOM 3386 C CA . TYR A 1 440 ? -3.059 -9.938 5.582 1 95 440 TYR A CA 1
ATOM 3387 C C . TYR A 1 440 ? -4.117 -9.273 4.707 1 95 440 TYR A C 1
ATOM 3389 O O . TYR A 1 440 ? -4.133 -8.047 4.562 1 95 440 TYR A O 1
ATOM 3397 N N . SER A 1 441 ? -4.977 -10.086 4.133 1 96.81 441 SER A N 1
ATOM 3398 C CA . SER A 1 441 ? -6.074 -9.539 3.344 1 96.81 441 SER A CA 1
ATOM 3399 C C . SER A 1 441 ? -7.031 -8.734 4.211 1 96.81 441 SER A C 1
ATOM 3401 O O . SER A 1 441 ? -7.496 -7.664 3.807 1 96.81 441 SER A O 1
ATOM 3403 N N . ILE A 1 442 ? -7.34 -9.273 5.387 1 97.62 442 ILE A N 1
ATOM 3404 C CA . ILE A 1 442 ? -8.195 -8.578 6.344 1 97.62 442 ILE A CA 1
ATOM 3405 C C . ILE A 1 442 ? -7.566 -7.23 6.703 1 97.62 442 ILE A C 1
ATOM 3407 O O . ILE A 1 442 ? -8.242 -6.199 6.676 1 97.62 442 ILE A O 1
ATOM 3411 N N . GLU A 1 443 ? -6.293 -7.25 6.949 1 95.5 443 GLU A N 1
ATOM 3412 C CA . GLU A 1 443 ? -5.586 -6.027 7.328 1 95.5 443 GLU A CA 1
ATOM 3413 C C . GLU A 1 443 ? -5.547 -5.035 6.172 1 95.5 443 GLU A C 1
ATOM 3415 O O . GLU A 1 443 ? -5.719 -3.83 6.375 1 95.5 443 GLU A O 1
ATOM 3420 N N . SER A 1 444 ? -5.328 -5.559 4.973 1 95.62 444 SER A N 1
ATOM 3421 C CA . SER A 1 444 ? -5.207 -4.703 3.797 1 95.62 444 SER A CA 1
ATOM 3422 C C . SER A 1 444 ? -6.539 -4.047 3.447 1 95.62 444 SER A C 1
ATOM 3424 O O . SER A 1 444 ? -6.57 -2.965 2.861 1 95.62 444 SER A O 1
ATOM 3426 N N . MET A 1 445 ? -7.602 -4.676 3.809 1 97.31 445 MET A N 1
ATOM 3427 C CA . MET A 1 445 ? -8.906 -4.148 3.424 1 97.31 445 MET A CA 1
ATOM 3428 C C . MET A 1 445 ? -9.586 -3.471 4.605 1 97.31 445 MET A C 1
ATOM 3430 O O . MET A 1 445 ? -10.82 -3.441 4.688 1 97.31 445 MET A O 1
ATOM 3434 N N . THR A 1 446 ? -8.812 -3.043 5.543 1 97.06 446 THR A N 1
ATOM 3435 C CA . THR A 1 446 ? -9.156 -2.107 6.609 1 97.06 446 THR A CA 1
ATOM 3436 C C . THR A 1 446 ? -8.109 -1.006 6.719 1 97.06 446 THR A C 1
ATOM 3438 O O . THR A 1 446 ? -7.039 -1.097 6.109 1 97.06 446 THR A O 1
ATOM 3441 N N . ARG A 1 447 ? -8.422 0.005 7.387 1 96.19 447 ARG A N 1
ATOM 3442 C CA . ARG A 1 447 ? -7.477 1.073 7.684 1 96.19 447 ARG A CA 1
ATOM 3443 C C . ARG A 1 447 ? -7.473 1.405 9.172 1 96.19 447 ARG A C 1
ATOM 3445 O O . ARG A 1 447 ? -8.469 1.171 9.867 1 96.19 447 ARG A O 1
ATOM 3452 N N . LEU A 1 448 ? -6.383 2.021 9.586 1 96.31 448 LEU A N 1
ATOM 3453 C CA . LEU A 1 448 ? -6.32 2.527 10.953 1 96.31 448 LEU A CA 1
ATOM 3454 C C . LEU A 1 448 ? -7.098 3.834 11.086 1 96.31 448 LEU A C 1
ATOM 3456 O O . LEU A 1 448 ? -7.152 4.629 10.148 1 96.31 448 LEU A O 1
ATOM 3460 N N . LYS A 1 449 ? -7.711 4.008 12.133 1 97.44 449 LYS A N 1
ATOM 3461 C CA . LYS A 1 449 ? -8.25 5.262 12.648 1 97.44 449 LYS A CA 1
ATOM 3462 C C . LYS A 1 449 ? -7.691 5.574 14.039 1 97.44 449 LYS A C 1
ATOM 3464 O O . LYS A 1 449 ? -7.871 4.793 14.969 1 97.44 449 LYS A O 1
ATOM 3469 N N . ASN A 1 450 ? -7.039 6.676 14.109 1 98.19 450 ASN A N 1
ATOM 3470 C CA . ASN A 1 450 ? -6.434 7.051 15.383 1 98.19 450 ASN A CA 1
ATOM 3471 C C . ASN A 1 450 ? -7.344 7.977 16.188 1 98.19 450 ASN A C 1
ATOM 3473 O O . ASN A 1 450 ? -7.859 8.961 15.648 1 98.19 450 ASN A O 1
ATOM 3477 N N . ILE A 1 451 ? -7.562 7.66 17.375 1 98.5 451 ILE A N 1
ATOM 3478 C CA . ILE A 1 451 ? -8.227 8.523 18.344 1 98.5 451 ILE A CA 1
ATOM 3479 C C . ILE A 1 451 ? -7.246 8.906 19.453 1 98.5 451 ILE A C 1
ATOM 3481 O O . ILE A 1 451 ? -6.805 8.055 20.219 1 98.5 451 ILE A O 1
ATOM 3485 N N . ILE A 1 452 ? -6.91 10.102 19.5 1 98.38 452 ILE A N 1
ATOM 3486 C CA . ILE A 1 452 ? -5.848 10.578 20.391 1 98.38 452 ILE A CA 1
ATOM 3487 C C . ILE A 1 452 ? -6.441 11.469 21.469 1 98.38 452 ILE A C 1
ATOM 3489 O O . ILE A 1 452 ? -7.262 12.344 21.188 1 98.38 452 ILE A O 1
ATOM 3493 N N . PHE A 1 453 ? -6.094 11.273 22.688 1 97.06 453 PHE A N 1
ATOM 3494 C CA . PHE A 1 453 ? -6.613 12.086 23.781 1 97.06 453 PHE A CA 1
ATOM 3495 C C . PHE A 1 453 ? -5.68 12.023 24.984 1 97.06 453 PHE A C 1
ATOM 3497 O O . PHE A 1 453 ? -4.816 11.148 25.062 1 97.06 453 PHE A O 1
ATOM 3504 N N . ASP A 1 454 ? -5.816 12.984 25.859 1 95.25 454 ASP A N 1
ATOM 3505 C CA . ASP A 1 454 ? -5.066 13.039 27.109 1 95.25 454 ASP A CA 1
ATOM 3506 C C . ASP A 1 454 ? -5.828 12.336 28.234 1 95.25 454 ASP A C 1
ATOM 3508 O O . ASP A 1 454 ? -7.059 12.383 28.281 1 95.25 454 ASP A O 1
ATOM 3512 N N . ILE A 1 455 ? -5.047 11.664 29.109 1 91.62 455 ILE A N 1
ATOM 3513 C CA . ILE A 1 455 ? -5.668 11.039 30.266 1 91.62 455 ILE A CA 1
ATOM 3514 C C . ILE A 1 455 ? -5.133 11.68 31.547 1 91.62 455 ILE A C 1
ATOM 3516 O O . ILE A 1 455 ? -3.996 12.156 31.578 1 91.62 455 ILE A O 1
ATOM 3520 N N . MET B 1 1 ? 26.875 23.297 -15 1 71.38 1 MET B N 1
ATOM 3521 C CA . MET B 1 1 ? 25.531 22.828 -14.68 1 71.38 1 MET B CA 1
ATOM 3522 C C . MET B 1 1 ? 24.625 23.969 -14.242 1 71.38 1 MET B C 1
ATOM 3524 O O . MET B 1 1 ? 25.094 24.906 -13.586 1 71.38 1 MET B O 1
ATOM 3528 N N . SER B 1 2 ? 23.5 24.109 -14.883 1 90.19 2 SER B N 1
ATOM 3529 C CA . SER B 1 2 ? 22.547 25.125 -14.484 1 90.19 2 SER B CA 1
ATOM 3530 C C . SER B 1 2 ? 22.172 25 -13.008 1 90.19 2 SER B C 1
ATOM 3532 O O . SER B 1 2 ? 22.375 23.953 -12.406 1 90.19 2 SER B O 1
ATOM 3534 N N . SER B 1 3 ? 21.984 26.172 -12.281 1 95.44 3 SER B N 1
ATOM 3535 C CA . SER B 1 3 ? 21.672 26.156 -10.859 1 95.44 3 SER B CA 1
ATOM 3536 C C . SER B 1 3 ? 20.328 26.844 -10.586 1 95.44 3 SER B C 1
ATOM 3538 O O . SER B 1 3 ? 19.812 27.562 -11.43 1 95.44 3 SER B O 1
ATOM 3540 N N . ILE B 1 4 ? 19.766 26.469 -9.562 1 96.81 4 ILE B N 1
ATOM 3541 C CA . ILE B 1 4 ? 18.547 27.109 -9.039 1 96.81 4 ILE B CA 1
ATOM 3542 C C . ILE B 1 4 ? 18.906 28 -7.855 1 96.81 4 ILE B C 1
ATOM 3544 O O . ILE B 1 4 ? 19.438 27.531 -6.848 1 96.81 4 ILE B O 1
ATOM 3548 N N . LYS B 1 5 ? 18.594 29.266 -8.008 1 97.69 5 LYS B N 1
ATOM 3549 C CA . LYS B 1 5 ? 18.859 30.203 -6.922 1 97.69 5 LYS B CA 1
ATOM 3550 C C . LYS B 1 5 ? 17.703 30.25 -5.934 1 97.69 5 LYS B C 1
ATOM 3552 O O . LYS B 1 5 ? 16.531 30.234 -6.336 1 97.69 5 LYS B O 1
ATOM 3557 N N . ILE B 1 6 ? 18.062 30.25 -4.699 1 97.94 6 ILE B N 1
ATOM 3558 C CA . ILE B 1 6 ? 17.047 30.234 -3.641 1 97.94 6 ILE B CA 1
ATOM 3559 C C . ILE B 1 6 ? 17.094 31.562 -2.879 1 97.94 6 ILE B C 1
ATOM 3561 O O . ILE B 1 6 ? 18.156 32 -2.465 1 97.94 6 ILE B O 1
ATOM 3565 N N . TYR B 1 7 ? 15.922 32.156 -2.748 1 98.25 7 TYR B N 1
ATOM 3566 C CA . TYR B 1 7 ? 15.805 33.406 -2.051 1 98.25 7 TYR B CA 1
ATOM 3567 C C . TYR B 1 7 ? 14.898 33.281 -0.833 1 98.25 7 TYR B C 1
ATOM 3569 O O . TYR B 1 7 ? 13.945 32.5 -0.838 1 98.25 7 TYR B O 1
ATOM 3577 N N . SER B 1 8 ? 15.195 34.094 0.182 1 98.38 8 SER B N 1
ATOM 3578 C CA . SER B 1 8 ? 14.422 34.062 1.416 1 98.38 8 SER B CA 1
ATOM 3579 C C . SER B 1 8 ? 13.039 34.688 1.205 1 98.38 8 SER B C 1
ATOM 3581 O O . SER B 1 8 ? 12.922 35.781 0.644 1 98.38 8 SER B O 1
ATOM 3583 N N . PRO B 1 9 ? 12 34 1.669 1 98.19 9 PRO B N 1
ATOM 3584 C CA . PRO B 1 9 ? 10.672 34.625 1.608 1 98.19 9 PRO B CA 1
ATOM 3585 C C . PRO B 1 9 ? 10.523 35.812 2.545 1 98.19 9 PRO B C 1
ATOM 3587 O O . PRO B 1 9 ? 9.547 36.562 2.451 1 98.19 9 PRO B O 1
ATOM 3590 N N . ILE B 1 10 ? 11.469 35.969 3.439 1 98.06 10 ILE B N 1
ATOM 3591 C CA . ILE B 1 10 ? 11.398 37.031 4.453 1 98.06 10 ILE B CA 1
ATOM 3592 C C . ILE B 1 10 ? 11.688 38.375 3.82 1 98.06 10 ILE B C 1
ATOM 3594 O O . ILE B 1 10 ? 10.953 39.344 4.031 1 98.06 10 ILE B O 1
ATOM 3598 N N . ASN B 1 11 ? 12.727 38.469 2.982 1 96.81 11 ASN B N 1
ATOM 3599 C CA . ASN B 1 11 ? 13.188 39.75 2.469 1 96.81 11 ASN B CA 1
ATOM 3600 C C . ASN B 1 11 ? 13.836 39.625 1.094 1 96.81 11 ASN B C 1
ATOM 3602 O O . ASN B 1 11 ? 14.508 40.531 0.619 1 96.81 11 ASN B O 1
ATOM 3606 N N . ASN B 1 12 ? 13.766 38.375 0.515 1 96.75 12 ASN B N 1
ATOM 3607 C CA . ASN B 1 12 ? 14.273 38.094 -0.817 1 96.75 12 ASN B CA 1
ATOM 3608 C C . ASN B 1 12 ? 15.805 38.094 -0.846 1 96.75 12 ASN B C 1
ATOM 3610 O O . ASN B 1 12 ? 16.406 38.281 -1.903 1 96.75 12 ASN B O 1
ATOM 3614 N N . GLU B 1 13 ? 16.328 37.875 0.302 1 97.38 13 GLU B N 1
ATOM 3615 C CA . GLU B 1 13 ? 17.781 37.719 0.364 1 97.38 13 GLU B CA 1
ATOM 3616 C C . GLU B 1 13 ? 18.219 36.406 -0.292 1 97.38 13 GLU B C 1
ATOM 3618 O O . GLU B 1 13 ? 17.547 35.375 -0.15 1 97.38 13 GLU B O 1
ATOM 3623 N N . TYR B 1 14 ? 19.344 36.531 -0.969 1 98 14 TYR B N 1
ATOM 3624 C CA . TYR B 1 14 ? 19.938 35.312 -1.549 1 98 14 TYR B CA 1
ATOM 3625 C C . TYR B 1 14 ? 20.422 34.375 -0.46 1 98 14 TYR B C 1
ATOM 3627 O O . TYR B 1 14 ? 21.25 34.75 0.381 1 98 14 TYR B O 1
ATOM 3635 N N . ILE B 1 15 ? 19.984 33.156 -0.425 1 97.5 15 ILE B N 1
ATOM 3636 C CA . ILE B 1 15 ? 20.328 32.156 0.584 1 97.5 15 ILE B CA 1
ATOM 3637 C C . ILE B 1 15 ? 21.422 31.234 0.052 1 97.5 15 ILE B C 1
ATOM 3639 O O . ILE B 1 15 ? 22.344 30.859 0.79 1 97.5 15 ILE B O 1
ATOM 3643 N N . GLY B 1 16 ? 21.266 30.844 -1.177 1 97.56 16 GLY B N 1
ATOM 3644 C CA . GLY B 1 16 ? 22.156 29.906 -1.832 1 97.56 16 GLY B CA 1
ATOM 3645 C C . GLY B 1 16 ? 21.625 29.375 -3.145 1 97.56 16 GLY B C 1
ATOM 3646 O O . GLY B 1 16 ? 20.672 29.938 -3.703 1 97.56 16 GLY B O 1
ATOM 3647 N N . GLU B 1 17 ? 22.328 28.469 -3.701 1 97.5 17 GLU B N 1
ATOM 3648 C CA . GLU B 1 17 ? 21.875 27.844 -4.941 1 97.5 17 GLU B CA 1
ATOM 3649 C C . GLU B 1 17 ? 22.156 26.344 -4.941 1 97.5 17 GLU B C 1
ATOM 3651 O O . GLU B 1 17 ? 23.047 25.875 -4.211 1 97.5 17 GLU B O 1
ATOM 3656 N N . VAL B 1 18 ? 21.438 25.594 -5.637 1 97.56 18 VAL B N 1
ATOM 3657 C CA . VAL B 1 18 ? 21.594 24.156 -5.789 1 97.56 18 VAL B CA 1
ATOM 3658 C C . VAL B 1 18 ? 21.641 23.797 -7.27 1 97.56 18 VAL B C 1
ATOM 3660 O O . VAL B 1 18 ? 21.078 24.5 -8.109 1 97.56 18 VAL B O 1
ATOM 3663 N N . PRO B 1 19 ? 22.312 22.719 -7.676 1 96.81 19 PRO B N 1
ATOM 3664 C CA . PRO B 1 19 ? 22.359 22.328 -9.086 1 96.81 19 PRO B CA 1
ATOM 3665 C C . PRO B 1 19 ? 21 21.938 -9.648 1 96.81 19 PRO B C 1
ATOM 3667 O O . PRO B 1 19 ? 20.203 21.297 -8.961 1 96.81 19 PRO B O 1
ATOM 3670 N N . ALA B 1 20 ? 20.656 22.391 -10.797 1 96.81 20 ALA B N 1
ATOM 3671 C CA . ALA B 1 20 ? 19.547 21.844 -11.586 1 96.81 20 ALA B CA 1
ATOM 3672 C C . ALA B 1 20 ? 19.969 20.562 -12.312 1 96.81 20 ALA B C 1
ATOM 3674 O O . ALA B 1 20 ? 20.422 20.625 -13.461 1 96.81 20 ALA B O 1
ATOM 3675 N N . MET B 1 21 ? 19.781 19.469 -11.734 1 96 21 MET B N 1
ATOM 3676 C CA . MET B 1 21 ? 20.344 18.219 -12.211 1 96 21 MET B CA 1
ATOM 3677 C C . MET B 1 21 ? 19.531 17.672 -13.391 1 96 21 MET B C 1
ATOM 3679 O O . MET B 1 21 ? 18.328 17.922 -13.492 1 96 21 MET B O 1
ATOM 3683 N N . THR B 1 22 ? 20.188 16.969 -14.242 1 95.12 22 THR B N 1
ATOM 3684 C CA . THR B 1 22 ? 19.594 16.406 -15.445 1 95.12 22 THR B CA 1
ATOM 3685 C C . THR B 1 22 ? 19.281 14.922 -15.266 1 95.12 22 THR B C 1
ATOM 3687 O O . THR B 1 22 ? 19.656 14.328 -14.25 1 95.12 22 THR B O 1
ATOM 3690 N N . LYS B 1 23 ? 18.641 14.336 -16.266 1 95.75 23 LYS B N 1
ATOM 3691 C CA . LYS B 1 23 ? 18.328 12.906 -16.266 1 95.75 23 LYS B CA 1
ATOM 3692 C C . LYS B 1 23 ? 19.609 12.078 -16.188 1 95.75 23 LYS B C 1
ATOM 3694 O O . LYS B 1 23 ? 19.641 11.031 -15.531 1 95.75 23 LYS B O 1
ATOM 3699 N N . GLU B 1 24 ? 20.609 12.539 -16.844 1 96.06 24 GLU B N 1
ATOM 3700 C CA . GLU B 1 24 ? 21.891 11.828 -16.844 1 96.06 24 GLU B CA 1
ATOM 3701 C C . GLU B 1 24 ? 22.5 11.789 -15.445 1 96.06 24 GLU B C 1
ATOM 3703 O O . GLU B 1 24 ? 23 10.75 -15.016 1 96.06 24 GLU B O 1
ATOM 3708 N N . HIS B 1 25 ? 22.484 12.953 -14.742 1 96.25 25 HIS B N 1
ATOM 3709 C CA . HIS B 1 25 ? 22.953 12.992 -13.359 1 96.25 25 HIS B CA 1
ATOM 3710 C C . HIS B 1 25 ? 22.188 11.984 -12.492 1 96.25 25 HIS B C 1
ATOM 3712 O O . HIS B 1 25 ? 22.797 11.258 -11.703 1 96.25 25 HIS B O 1
ATOM 3718 N N . ILE B 1 26 ? 20.938 11.969 -12.688 1 97.31 26 ILE B N 1
ATOM 3719 C CA . ILE B 1 26 ? 20.062 11.117 -11.898 1 97.31 26 ILE B CA 1
ATOM 3720 C C . ILE B 1 26 ? 20.375 9.648 -12.172 1 97.31 26 ILE B C 1
ATOM 3722 O O . ILE B 1 26 ? 20.453 8.844 -11.242 1 97.31 26 ILE B O 1
ATOM 3726 N N . ASP B 1 27 ? 20.547 9.289 -13.43 1 97.75 27 ASP B N 1
ATOM 3727 C CA . ASP B 1 27 ? 20.906 7.922 -13.797 1 97.75 27 ASP B CA 1
ATOM 3728 C C . ASP B 1 27 ? 22.203 7.48 -13.109 1 97.75 27 ASP B C 1
ATOM 3730 O O . ASP B 1 27 ? 22.281 6.363 -12.594 1 97.75 27 ASP B O 1
ATOM 3734 N N . ASP B 1 28 ? 23.141 8.375 -13.117 1 97.88 28 ASP B N 1
ATOM 3735 C CA . ASP B 1 28 ? 24.422 8.07 -12.484 1 97.88 28 ASP B CA 1
ATOM 3736 C C . ASP B 1 28 ? 24.25 7.852 -10.984 1 97.88 28 ASP B C 1
ATOM 3738 O O . ASP B 1 28 ? 24.859 6.949 -10.414 1 97.88 28 ASP B O 1
ATOM 3742 N N . MET B 1 29 ? 23.5 8.703 -10.352 1 97.94 29 MET B N 1
ATOM 3743 C CA . MET B 1 29 ? 23.266 8.594 -8.922 1 97.94 29 MET B CA 1
ATOM 3744 C C . MET B 1 29 ? 22.562 7.285 -8.578 1 97.94 29 MET B C 1
ATOM 3746 O O . MET B 1 29 ? 22.953 6.59 -7.641 1 97.94 29 MET B O 1
ATOM 3750 N N . ILE B 1 30 ? 21.547 6.949 -9.352 1 98.31 30 ILE B N 1
ATOM 3751 C CA . ILE B 1 30 ? 20.781 5.73 -9.102 1 98.31 30 ILE B CA 1
ATOM 3752 C C . ILE B 1 30 ? 21.672 4.512 -9.328 1 98.31 30 ILE B C 1
ATOM 3754 O O . ILE B 1 30 ? 21.609 3.539 -8.57 1 98.31 30 ILE B O 1
ATOM 3758 N N . LYS B 1 31 ? 22.469 4.562 -10.383 1 97.94 31 LYS B N 1
ATOM 3759 C CA . LYS B 1 31 ? 23.422 3.479 -10.641 1 97.94 31 LYS B CA 1
ATOM 3760 C C . LYS B 1 31 ? 24.344 3.264 -9.453 1 97.94 31 LYS B C 1
ATOM 3762 O O . LYS B 1 31 ? 24.578 2.127 -9.039 1 97.94 31 LYS B O 1
ATOM 3767 N N . GLU B 1 32 ? 24.875 4.305 -8.922 1 98.25 32 GLU B N 1
ATOM 3768 C CA . GLU B 1 32 ? 25.766 4.219 -7.77 1 98.25 32 GLU B CA 1
ATOM 3769 C C . GLU B 1 32 ? 25.031 3.676 -6.547 1 98.25 32 GLU B C 1
ATOM 3771 O O . GLU B 1 32 ? 25.594 2.859 -5.801 1 98.25 32 GLU B O 1
ATOM 3776 N N . LEU B 1 33 ? 23.844 4.16 -6.293 1 98.75 33 LEU B N 1
ATOM 3777 C CA . LEU B 1 33 ? 23.031 3.66 -5.184 1 98.75 33 LEU B CA 1
ATOM 3778 C C . LEU B 1 33 ? 22.828 2.154 -5.305 1 98.75 33 LEU B C 1
ATOM 3780 O O . LEU B 1 33 ? 23 1.42 -4.328 1 98.75 33 LEU B O 1
ATOM 3784 N N . LYS B 1 34 ? 22.469 1.693 -6.48 1 97.25 34 LYS B N 1
ATOM 3785 C CA . LYS B 1 34 ? 22.234 0.272 -6.711 1 97.25 34 LYS B CA 1
ATOM 3786 C C . LYS B 1 34 ? 23.484 -0.548 -6.43 1 97.25 34 LYS B C 1
ATOM 3788 O O . LYS B 1 34 ? 23.406 -1.632 -5.848 1 97.25 34 LYS B O 1
ATOM 3793 N N . GLU B 1 35 ? 24.609 -0.007 -6.875 1 96.88 35 GLU B N 1
ATOM 3794 C CA . GLU B 1 35 ? 25.875 -0.691 -6.676 1 96.88 35 GLU B CA 1
ATOM 3795 C C . GLU B 1 35 ? 26.203 -0.828 -5.191 1 96.88 35 GLU B C 1
ATOM 3797 O O . GLU B 1 35 ? 26.781 -1.834 -4.77 1 96.88 35 GLU B O 1
ATOM 3802 N N . ASN B 1 36 ? 25.828 0.162 -4.434 1 98 36 ASN B N 1
ATOM 3803 C CA . ASN B 1 36 ? 26.172 0.183 -3.014 1 98 36 ASN B CA 1
ATOM 3804 C C . ASN B 1 36 ? 25.109 -0.53 -2.174 1 98 36 ASN B C 1
ATOM 3806 O O . ASN B 1 36 ? 25.344 -0.854 -1.01 1 98 36 ASN B O 1
ATOM 3810 N N . PHE B 1 37 ? 24 -0.801 -2.725 1 98.06 37 PHE B N 1
ATOM 3811 C CA . PHE B 1 37 ? 22.891 -1.418 -2.018 1 98.06 37 PHE B CA 1
ATOM 3812 C C . PHE B 1 37 ? 23.297 -2.777 -1.456 1 98.06 37 PHE B C 1
ATOM 3814 O O . PHE B 1 37 ? 23 -3.09 -0.302 1 98.06 37 PHE B O 1
ATOM 3821 N N . LYS B 1 38 ? 23.875 -3.586 -2.287 1 93.75 38 LYS B N 1
ATOM 3822 C CA . LYS B 1 38 ? 24.203 -4.949 -1.874 1 93.75 38 LYS B CA 1
ATOM 3823 C C . LYS B 1 38 ? 25.062 -4.949 -0.614 1 93.75 38 LYS B C 1
ATOM 3825 O O . LYS B 1 38 ? 24.703 -5.559 0.392 1 93.75 38 LYS B O 1
ATOM 3830 N N . ALA B 1 39 ? 26.156 -4.184 -0.665 1 96.25 39 ALA B N 1
ATOM 3831 C CA . ALA B 1 39 ? 27.062 -4.137 0.481 1 96.25 39 ALA B CA 1
ATOM 3832 C C . ALA B 1 39 ? 26.375 -3.521 1.697 1 96.25 39 ALA B C 1
ATOM 3834 O O . ALA B 1 39 ? 26.562 -3.996 2.822 1 96.25 39 ALA B O 1
ATOM 3835 N N . PHE B 1 40 ? 25.656 -2.482 1.533 1 98.31 40 PHE B N 1
ATOM 3836 C CA . PHE B 1 40 ? 25.016 -1.774 2.635 1 98.31 40 PHE B CA 1
ATOM 3837 C C . PHE B 1 40 ? 23.938 -2.639 3.281 1 98.31 40 PHE B C 1
ATOM 3839 O O . PHE B 1 40 ? 23.812 -2.684 4.508 1 98.31 40 PHE B O 1
ATOM 3846 N N . SER B 1 41 ? 23.125 -3.342 2.457 1 97 41 SER B N 1
ATOM 3847 C CA . SER B 1 41 ? 22.016 -4.172 2.945 1 97 41 SER B CA 1
ATOM 3848 C C . SER B 1 41 ? 22.547 -5.371 3.729 1 97 41 SER B C 1
ATOM 3850 O O . SER B 1 41 ? 21.844 -5.918 4.578 1 97 41 SER B O 1
ATOM 3852 N N . GLU B 1 42 ? 23.719 -5.773 3.486 1 95 42 GLU B N 1
ATOM 3853 C CA . GLU B 1 42 ? 24.297 -6.961 4.125 1 95 42 GLU B CA 1
ATOM 3854 C C . GLU B 1 42 ? 24.938 -6.609 5.461 1 95 42 GLU B C 1
ATOM 3856 O O . GLU B 1 42 ? 25.25 -7.496 6.254 1 95 42 GLU B O 1
ATOM 3861 N N . LEU B 1 43 ? 25.109 -5.312 5.723 1 97.12 43 LEU B N 1
ATOM 3862 C CA . LEU B 1 43 ? 25.594 -4.926 7.043 1 97.12 43 LEU B CA 1
ATOM 3863 C C . LEU B 1 43 ? 24.609 -5.367 8.133 1 97.12 43 LEU B C 1
ATOM 3865 O O . LEU B 1 43 ? 23.391 -5.316 7.938 1 97.12 43 LEU B O 1
ATOM 3869 N N . ALA B 1 44 ? 25.188 -5.742 9.273 1 96.56 44 ALA B N 1
ATOM 3870 C CA . ALA B 1 44 ? 24.344 -5.977 10.43 1 96.56 44 ALA B CA 1
ATOM 3871 C C . ALA B 1 44 ? 23.547 -4.727 10.789 1 96.56 44 ALA B C 1
ATOM 3873 O O . ALA B 1 44 ? 24.047 -3.605 10.664 1 96.56 44 ALA B O 1
ATOM 3874 N N . VAL B 1 45 ? 22.359 -4.895 11.266 1 97.44 45 VAL B N 1
ATOM 3875 C CA . VAL B 1 45 ? 21.516 -3.764 11.633 1 97.44 45 VAL B CA 1
ATOM 3876 C C . VAL B 1 45 ? 22.203 -2.918 12.695 1 97.44 45 VAL B C 1
ATOM 3878 O O . VAL B 1 45 ? 22.062 -1.693 12.711 1 97.44 45 VAL B O 1
ATOM 3881 N N . THR B 1 46 ? 23.016 -3.559 13.539 1 98.06 46 THR B N 1
ATOM 3882 C CA . THR B 1 46 ? 23.719 -2.842 14.594 1 98.06 46 THR B CA 1
ATOM 3883 C C . THR B 1 46 ? 24.781 -1.913 14 1 98.06 46 THR B C 1
ATOM 3885 O O . THR B 1 46 ? 25.047 -0.844 14.555 1 98.06 46 THR B O 1
ATOM 3888 N N . LYS B 1 47 ? 25.359 -2.312 12.891 1 98.44 47 LYS B N 1
ATOM 3889 C CA . LYS B 1 47 ? 26.344 -1.455 12.219 1 98.44 47 LYS B CA 1
ATOM 3890 C C . LYS B 1 47 ? 25.656 -0.273 11.547 1 98.44 47 LYS B C 1
ATOM 3892 O O . LYS B 1 47 ? 26.141 0.854 11.602 1 98.44 47 LYS B O 1
ATOM 3897 N N . ARG B 1 48 ? 24.547 -0.521 10.898 1 98.62 48 ARG B N 1
ATOM 3898 C CA . ARG B 1 48 ? 23.781 0.575 10.328 1 98.62 48 ARG B CA 1
ATOM 3899 C C . ARG B 1 48 ? 23.297 1.529 11.414 1 98.62 48 ARG B C 1
ATOM 3901 O O . ARG B 1 48 ? 23.328 2.748 11.234 1 98.62 48 ARG B O 1
ATOM 3908 N N . ALA B 1 49 ? 22.891 0.974 12.578 1 98.81 49 ALA B N 1
ATOM 3909 C CA . ALA B 1 49 ? 22.5 1.773 13.734 1 98.81 49 ALA B CA 1
ATOM 3910 C C . ALA B 1 49 ? 23.641 2.666 14.203 1 98.81 49 ALA B C 1
ATOM 3912 O O . ALA B 1 49 ? 23.422 3.822 14.578 1 98.81 49 ALA B O 1
ATOM 3913 N N . GLU B 1 50 ? 24.828 2.117 14.18 1 98.75 50 GLU B N 1
ATOM 3914 C CA . GLU B 1 50 ? 26 2.895 14.578 1 98.75 50 GLU B CA 1
ATOM 3915 C C . GLU B 1 50 ? 26.188 4.117 13.68 1 98.75 50 GLU B C 1
ATOM 3917 O O . GLU B 1 50 ? 26.453 5.215 14.172 1 98.75 50 GLU B O 1
ATOM 3922 N N . TYR B 1 51 ? 26.078 3.947 12.375 1 98.81 51 TYR B N 1
ATOM 3923 C CA . TYR B 1 51 ? 26.172 5.066 11.445 1 98.81 51 TYR B CA 1
ATOM 3924 C C . TYR B 1 51 ? 25.094 6.109 11.727 1 98.81 51 TYR B C 1
ATOM 3926 O O . TYR B 1 51 ? 25.375 7.309 11.719 1 98.81 51 TYR B O 1
ATOM 3934 N N . LEU B 1 52 ? 23.875 5.68 12.008 1 98.94 52 LEU B N 1
ATOM 3935 C CA . LEU B 1 52 ? 22.766 6.598 12.211 1 98.94 52 LEU B CA 1
ATOM 3936 C C . LEU B 1 52 ? 22.891 7.328 13.547 1 98.94 52 LEU B C 1
ATOM 3938 O O . LEU B 1 52 ? 22.469 8.484 13.672 1 98.94 52 LEU B O 1
ATOM 3942 N N . LYS B 1 53 ? 23.484 6.652 14.531 1 98.81 53 LYS B N 1
ATOM 3943 C CA . LYS B 1 53 ? 23.781 7.332 15.789 1 98.81 53 LYS B CA 1
ATOM 3944 C C . LYS B 1 53 ? 24.766 8.484 15.57 1 98.81 53 LYS B C 1
ATOM 3946 O O . LYS B 1 53 ? 24.625 9.539 16.188 1 98.81 53 LYS B O 1
ATOM 3951 N N . LYS B 1 54 ? 25.719 8.227 14.734 1 98.88 54 LYS B N 1
ATOM 3952 C CA . LYS B 1 54 ? 26.656 9.297 14.391 1 98.88 54 LYS B CA 1
ATOM 3953 C C . LYS B 1 54 ? 25.953 10.43 13.656 1 98.88 54 LYS B C 1
ATOM 3955 O O . LYS B 1 54 ? 26.281 11.602 13.844 1 98.88 54 LYS B O 1
ATOM 3960 N N . VAL B 1 55 ? 25 10.047 12.797 1 98.88 55 VAL B N 1
ATOM 3961 C CA . VAL B 1 55 ? 24.203 11.055 12.117 1 98.88 55 VAL B CA 1
ATOM 3962 C C . VAL B 1 55 ? 23.453 11.914 13.141 1 98.88 55 VAL B C 1
ATOM 3964 O O . VAL B 1 55 ? 23.453 13.141 13.047 1 98.88 55 VAL B O 1
ATOM 3967 N N . SER B 1 56 ? 22.812 11.25 14.094 1 98.75 56 SER B N 1
ATOM 3968 C CA . SER B 1 56 ? 22.109 11.945 15.156 1 98.75 56 SER B CA 1
ATOM 3969 C C . SER B 1 56 ? 23.031 12.93 15.875 1 98.75 56 SER B C 1
ATOM 3971 O O . SER B 1 56 ? 22.656 14.094 16.094 1 98.75 56 SER B O 1
ATOM 3973 N N . ALA B 1 57 ? 24.203 12.531 16.172 1 98.81 57 ALA B N 1
ATOM 3974 C CA . ALA B 1 57 ? 25.172 13.352 16.891 1 98.81 57 ALA B CA 1
ATOM 3975 C C . ALA B 1 57 ? 25.594 14.555 16.062 1 98.81 57 ALA B C 1
ATOM 3977 O O . ALA B 1 57 ? 25.656 15.68 16.562 1 98.81 57 ALA B O 1
ATOM 3978 N N . VAL B 1 58 ? 25.906 14.336 14.805 1 98.81 58 VAL B N 1
ATOM 3979 C CA . VAL B 1 58 ? 26.375 15.398 13.93 1 98.81 58 VAL B CA 1
ATOM 3980 C C . VAL B 1 58 ? 25.281 16.438 13.734 1 98.81 58 VAL B C 1
ATOM 3982 O O . VAL B 1 58 ? 25.547 17.641 13.742 1 98.81 58 VAL B O 1
ATOM 3985 N N . LEU B 1 59 ? 24.062 15.969 13.562 1 98.88 59 LEU B N 1
ATOM 3986 C CA . LEU B 1 59 ? 22.953 16.906 13.367 1 98.88 59 LEU B CA 1
ATOM 3987 C C . LEU B 1 59 ? 22.688 17.703 14.633 1 98.88 59 LEU B C 1
ATOM 3989 O O . LEU B 1 59 ? 22.359 18.891 14.555 1 98.88 59 LEU B O 1
ATOM 3993 N N . LYS B 1 60 ? 22.781 17.047 15.781 1 98.81 60 LYS B N 1
ATOM 3994 C CA . LYS B 1 60 ? 22.625 17.766 17.047 1 98.81 60 LYS B CA 1
ATOM 3995 C C . LYS B 1 60 ? 23.672 18.859 17.188 1 98.81 60 LYS B C 1
ATOM 3997 O O . LYS B 1 60 ? 23.359 19.984 17.609 1 98.81 60 LYS B O 1
ATOM 4002 N N . GLU B 1 61 ? 24.875 18.562 16.797 1 98.69 61 GLU B N 1
ATOM 4003 C CA . GLU B 1 61 ? 25.984 19.516 16.891 1 98.69 61 GLU B CA 1
ATOM 4004 C C . GLU B 1 61 ? 25.75 20.719 15.977 1 98.69 61 GLU B C 1
ATOM 4006 O O . GLU B 1 61 ? 26.172 21.828 16.281 1 98.69 61 GLU B O 1
ATOM 4011 N N . HIS B 1 62 ? 25.062 20.547 14.898 1 98.81 62 HIS B N 1
ATOM 4012 C CA . HIS B 1 62 ? 24.859 21.594 13.914 1 98.81 62 HIS B CA 1
ATOM 4013 C C . HIS B 1 62 ? 23.438 22.141 13.969 1 98.81 62 HIS B C 1
ATOM 4015 O O . HIS B 1 62 ? 22.953 22.719 12.992 1 98.81 62 HIS B O 1
ATOM 4021 N N . SER B 1 63 ? 22.719 21.859 15.039 1 98.81 63 SER B N 1
ATOM 4022 C CA . SER B 1 63 ? 21.281 22.156 15.125 1 98.81 63 SER B CA 1
ATOM 4023 C C . SER B 1 63 ? 21.016 23.641 14.938 1 98.81 63 SER B C 1
ATOM 4025 O O . SER B 1 63 ? 20.078 24.016 14.219 1 98.81 63 SER B O 1
ATOM 4027 N N . GLU B 1 64 ? 21.812 24.531 15.508 1 98.69 64 GLU B N 1
ATOM 4028 C CA . GLU B 1 64 ? 21.609 25.969 15.398 1 98.69 64 GLU B CA 1
ATOM 4029 C C . GLU B 1 64 ? 21.844 26.453 13.969 1 98.69 64 GLU B C 1
ATOM 4031 O O . GLU B 1 64 ? 21.078 27.281 13.453 1 98.69 64 GLU B O 1
ATOM 4036 N N . GLU B 1 65 ? 22.906 25.969 13.398 1 98.69 65 GLU B N 1
ATOM 4037 C CA . GLU B 1 65 ? 23.203 26.297 12.008 1 98.69 65 GLU B CA 1
ATOM 4038 C C . GLU B 1 65 ? 22.047 25.922 11.086 1 98.69 65 GLU B C 1
ATOM 4040 O O . GLU B 1 65 ? 21.609 26.75 10.273 1 98.69 65 GLU B O 1
ATOM 4045 N N . LEU B 1 66 ? 21.594 24.734 11.234 1 98.88 66 LEU B N 1
ATOM 4046 C CA . LEU B 1 66 ? 20.5 24.234 10.406 1 98.88 66 LEU B CA 1
ATOM 4047 C C . LEU B 1 66 ? 19.219 25.031 10.656 1 98.88 66 LEU B C 1
ATOM 4049 O O . LEU B 1 66 ? 18.484 25.344 9.719 1 98.88 66 LEU B O 1
ATOM 4053 N N . ALA B 1 67 ? 18.969 25.359 11.938 1 98.81 67 ALA B N 1
ATOM 4054 C CA . ALA B 1 67 ? 17.75 26.109 12.305 1 98.81 67 ALA B CA 1
ATOM 4055 C C . ALA B 1 67 ? 17.75 27.5 11.672 1 98.81 67 ALA B C 1
ATOM 4057 O O . ALA B 1 67 ? 16.734 27.938 11.133 1 98.81 67 ALA B O 1
ATOM 4058 N N . VAL B 1 68 ? 18.875 28.172 11.734 1 98.75 68 VAL B N 1
ATOM 4059 C CA . VAL B 1 68 ? 18.984 29.516 11.18 1 98.75 68 VAL B CA 1
ATOM 4060 C C . VAL B 1 68 ? 18.781 29.469 9.664 1 98.75 68 VAL B C 1
ATOM 4062 O O . VAL B 1 68 ? 18.016 30.266 9.109 1 98.75 68 VAL B O 1
ATOM 4065 N N . LEU B 1 69 ? 19.469 28.547 9.062 1 98.69 69 LEU B N 1
ATOM 4066 C CA . LEU B 1 69 ? 19.344 28.391 7.613 1 98.69 69 LEU B CA 1
ATOM 4067 C C . LEU B 1 69 ? 17.906 28.078 7.223 1 98.69 69 LEU B C 1
ATOM 4069 O O . LEU B 1 69 ? 17.375 28.641 6.262 1 98.69 69 LEU B O 1
ATOM 4073 N N . MET B 1 70 ? 17.297 27.188 7.945 1 98.62 70 MET B N 1
ATOM 4074 C CA . MET B 1 70 ? 15.914 26.797 7.699 1 98.62 70 MET B CA 1
ATOM 4075 C C . MET B 1 70 ? 14.984 28 7.863 1 98.62 70 MET B C 1
ATOM 4077 O O . MET B 1 70 ? 14.109 28.234 7.023 1 98.62 70 MET B O 1
ATOM 4081 N N . THR B 1 71 ? 15.133 28.766 8.945 1 98.75 71 THR B N 1
ATOM 4082 C CA . THR B 1 71 ? 14.32 29.953 9.203 1 98.75 71 THR B CA 1
ATOM 4083 C C . THR B 1 71 ? 14.406 30.938 8.031 1 98.75 71 THR B C 1
ATOM 4085 O O . THR B 1 71 ? 13.383 31.406 7.527 1 98.75 71 THR B O 1
ATOM 4088 N N . LYS B 1 72 ? 15.617 31.172 7.602 1 98.62 72 LYS B N 1
ATOM 4089 C CA . LYS B 1 72 ? 15.828 32.125 6.516 1 98.62 72 LYS B CA 1
ATOM 4090 C C . LYS B 1 72 ? 15.219 31.609 5.211 1 98.62 72 LYS B C 1
ATOM 4092 O O . LYS B 1 72 ? 14.695 32.406 4.414 1 98.62 72 LYS B O 1
ATOM 4097 N N . GLU B 1 73 ? 15.305 30.359 5.07 1 98.56 73 GLU B N 1
ATOM 4098 C CA . GLU B 1 73 ? 14.953 29.781 3.77 1 98.56 73 GLU B CA 1
ATOM 4099 C C . GLU B 1 73 ? 13.445 29.594 3.643 1 98.56 73 GLU B C 1
ATOM 4101 O O . GLU B 1 73 ? 12.898 29.656 2.541 1 98.56 73 GLU B O 1
ATOM 4106 N N . ILE B 1 74 ? 12.742 29.297 4.746 1 98.56 74 ILE B N 1
ATOM 4107 C CA . ILE B 1 74 ? 11.344 28.953 4.551 1 98.56 74 ILE B CA 1
ATOM 4108 C C . ILE B 1 74 ? 10.461 29.781 5.469 1 98.56 74 ILE B C 1
ATOM 4110 O O . ILE B 1 74 ? 9.258 29.547 5.574 1 98.56 74 ILE B O 1
ATOM 4114 N N . SER B 1 75 ? 11.016 30.703 6.223 1 98.62 75 SER B N 1
ATOM 4115 C CA . SER B 1 75 ? 10.305 31.688 7.039 1 98.62 75 SER B CA 1
ATOM 4116 C C . SER B 1 75 ? 9.625 31.016 8.234 1 98.62 75 SER B C 1
ATOM 4118 O O . SER B 1 75 ? 8.562 31.469 8.672 1 98.62 75 SER B O 1
ATOM 4120 N N . LYS B 1 76 ? 10.078 29.891 8.695 1 98.5 76 LYS B N 1
ATOM 4121 C CA . LYS B 1 76 ? 9.633 29.312 9.953 1 98.5 76 LYS B CA 1
ATOM 4122 C C . LYS B 1 76 ? 10.281 30 11.148 1 98.5 76 LYS B C 1
ATOM 4124 O O . LYS B 1 76 ? 11.461 30.359 11.094 1 98.5 76 LYS B O 1
ATOM 4129 N N . GLY B 1 77 ? 9.539 30.234 12.219 1 98.5 77 GLY B N 1
ATOM 4130 C CA . GLY B 1 77 ? 10.141 30.844 13.391 1 98.5 77 GLY B CA 1
ATOM 4131 C C . GLY B 1 77 ? 11.391 30.125 13.867 1 98.5 77 GLY B C 1
ATOM 4132 O O . GLY B 1 77 ? 11.453 28.906 13.844 1 98.5 77 GLY B O 1
ATOM 4133 N N . TYR B 1 78 ? 12.359 30.906 14.336 1 98.5 78 TYR B N 1
ATOM 4134 C CA . TYR B 1 78 ? 13.656 30.328 14.703 1 98.5 78 TYR B CA 1
ATOM 4135 C C . TYR B 1 78 ? 13.492 29.25 15.758 1 98.5 78 TYR B C 1
ATOM 4137 O O . TYR B 1 78 ? 14.047 28.156 15.625 1 98.5 78 TYR B O 1
ATOM 4145 N N . LYS B 1 79 ? 12.766 29.516 16.781 1 98.44 79 LYS B N 1
ATOM 4146 C CA . LYS B 1 79 ? 12.578 28.531 17.844 1 98.44 79 LYS B CA 1
ATOM 4147 C C . LYS B 1 79 ? 11.93 27.25 17.312 1 98.44 79 LYS B C 1
ATOM 4149 O O . LYS B 1 79 ?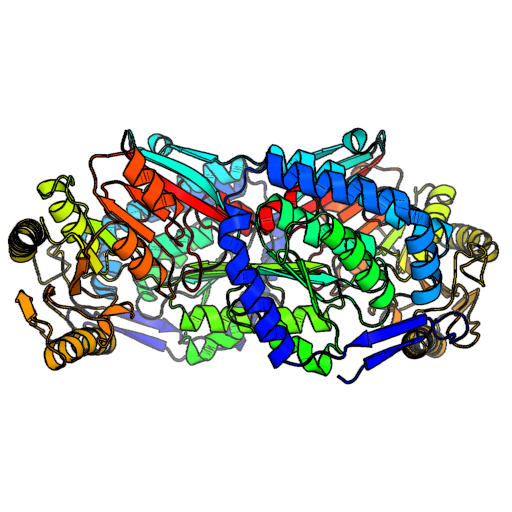 12.312 26.156 17.719 1 98.44 79 LYS B O 1
ATOM 4154 N N . ASP B 1 80 ? 10.93 27.422 16.453 1 98.31 80 ASP B N 1
ATOM 4155 C CA . ASP B 1 80 ? 10.273 26.266 15.836 1 98.31 80 ASP B CA 1
ATOM 4156 C C . ASP B 1 80 ? 11.242 25.5 14.93 1 98.31 80 ASP B C 1
ATOM 4158 O O . ASP B 1 80 ? 11.18 24.281 14.852 1 98.31 80 ASP B O 1
ATOM 4162 N N . SER B 1 81 ? 12.078 26.219 14.188 1 98.75 81 SER B N 1
ATOM 4163 C CA . SER B 1 81 ? 13.094 25.578 13.352 1 98.75 81 SER B CA 1
ATOM 4164 C C . SER B 1 81 ? 14.062 24.766 14.195 1 98.75 81 SER B C 1
ATOM 4166 O O . SER B 1 81 ? 14.383 23.625 13.844 1 98.75 81 SER B O 1
ATOM 4168 N N . LEU B 1 82 ? 14.516 25.406 15.273 1 98.81 82 LEU B N 1
ATOM 4169 C CA . LEU B 1 82 ? 15.43 24.688 16.172 1 98.81 82 LEU B CA 1
ATOM 4170 C C . LEU B 1 82 ? 14.758 23.453 16.75 1 98.81 82 LEU B C 1
ATOM 4172 O O . LEU B 1 82 ? 15.367 22.375 16.812 1 98.81 82 LEU B O 1
ATOM 4176 N N . THR B 1 83 ? 13.539 23.609 17.156 1 98.06 83 THR B N 1
ATOM 4177 C CA . THR B 1 83 ? 12.766 22.5 17.703 1 98.06 83 THR B CA 1
ATOM 4178 C C . THR B 1 83 ? 12.641 21.375 16.656 1 98.06 83 THR B C 1
ATOM 4180 O O . THR B 1 83 ? 12.734 20.203 17 1 98.06 83 THR B O 1
ATOM 4183 N N . GLU B 1 84 ? 12.398 21.734 15.422 1 98.25 84 GLU B N 1
ATOM 4184 C CA . GLU B 1 84 ? 12.297 20.719 14.367 1 98.25 84 GLU B CA 1
ATOM 4185 C C . GLU B 1 84 ? 13.578 19.891 14.266 1 98.25 84 GLU B C 1
ATOM 4187 O O . GLU B 1 84 ? 13.523 18.672 14.156 1 98.25 84 GLU B O 1
ATOM 4192 N N . VAL B 1 85 ? 14.719 20.578 14.273 1 98.81 85 VAL B N 1
ATOM 4193 C CA . VAL B 1 85 ? 15.984 19.859 14.156 1 98.81 85 VAL B CA 1
ATOM 4194 C C . VAL B 1 85 ? 16.156 18.922 15.344 1 98.81 85 VAL B C 1
ATOM 4196 O O . VAL B 1 85 ? 16.469 17.734 15.172 1 98.81 85 VAL B O 1
ATOM 4199 N N . LEU B 1 86 ? 15.898 19.453 16.531 1 98.31 86 LEU B N 1
ATOM 4200 C CA . LEU B 1 86 ? 16.125 18.672 17.734 1 98.31 86 LEU B CA 1
ATOM 4201 C C . LEU B 1 86 ? 15.148 17.5 17.828 1 98.31 86 LEU B C 1
ATOM 4203 O O . LEU B 1 86 ? 15.531 16.391 18.234 1 98.31 86 LEU B O 1
ATOM 4207 N N . ARG B 1 87 ? 13.938 17.781 17.469 1 96.88 87 ARG B N 1
ATOM 4208 C CA . ARG B 1 87 ? 12.945 16.719 17.406 1 96.88 87 ARG B CA 1
ATOM 4209 C C . ARG B 1 87 ? 13.352 15.633 16.406 1 96.88 87 ARG B C 1
ATOM 4211 O O . ARG B 1 87 ? 13.094 14.453 16.625 1 96.88 87 ARG B O 1
ATOM 4218 N N . SER B 1 88 ? 13.914 16.016 15.344 1 98.31 88 SER B N 1
ATOM 4219 C CA . SER B 1 88 ? 14.359 15.07 14.32 1 98.31 88 SER B CA 1
ATOM 4220 C C . SER B 1 88 ? 15.492 14.188 14.844 1 98.31 88 SER B C 1
ATOM 4222 O O . SER B 1 88 ? 15.562 13.008 14.516 1 98.31 88 SER B O 1
ATOM 4224 N N . VAL B 1 89 ? 16.375 14.789 15.625 1 98.38 89 VAL B N 1
ATOM 4225 C CA . VAL B 1 89 ? 17.438 14.031 16.266 1 98.38 89 VAL B CA 1
ATOM 4226 C C . VAL B 1 89 ? 16.844 12.953 17.156 1 98.38 89 VAL B C 1
ATOM 4228 O O . VAL B 1 89 ? 17.25 11.789 17.094 1 98.38 89 VAL B O 1
ATOM 4231 N N . GLU B 1 90 ? 15.859 13.336 17.938 1 97.25 90 GLU B N 1
ATOM 4232 C CA . GLU B 1 90 ? 15.172 12.375 18.797 1 97.25 90 GLU B CA 1
ATOM 4233 C C . GLU B 1 90 ? 14.5 11.281 17.969 1 97.25 90 GLU B C 1
ATOM 4235 O O . GLU B 1 90 ? 14.508 10.109 18.359 1 97.25 90 GLU B O 1
ATOM 4240 N N . MET B 1 91 ? 13.922 11.68 16.922 1 97.69 91 MET B N 1
ATOM 4241 C CA . MET B 1 91 ? 13.25 10.734 16.047 1 97.69 91 MET B CA 1
ATOM 4242 C C . MET B 1 91 ? 14.234 9.719 15.477 1 97.69 91 MET B C 1
ATOM 4244 O O . MET B 1 91 ? 13.914 8.531 15.359 1 97.69 91 MET B O 1
ATOM 4248 N N . ILE B 1 92 ? 15.445 10.156 15.102 1 98.69 92 ILE B N 1
ATOM 4249 C CA . ILE B 1 92 ? 16.484 9.25 14.609 1 98.69 92 ILE B CA 1
ATOM 4250 C C . ILE B 1 92 ? 16.766 8.18 15.656 1 98.69 92 ILE B C 1
ATOM 4252 O O . ILE B 1 92 ? 16.781 6.988 15.352 1 98.69 92 ILE B O 1
ATOM 4256 N N . ASP B 1 93 ? 16.938 8.625 16.875 1 98.19 93 ASP B N 1
ATOM 4257 C CA . ASP B 1 93 ? 17.281 7.711 17.953 1 98.19 93 ASP B CA 1
ATOM 4258 C C . ASP B 1 93 ? 16.172 6.684 18.188 1 98.19 93 ASP B C 1
ATOM 4260 O O . ASP B 1 93 ? 16.453 5.492 18.359 1 98.19 93 ASP B O 1
ATOM 4264 N N . TYR B 1 94 ? 14.969 7.168 18.188 1 97.38 94 TYR B N 1
ATOM 4265 C CA . TYR B 1 94 ? 13.844 6.258 18.344 1 97.38 94 TYR B CA 1
ATOM 4266 C C . TYR B 1 94 ? 13.75 5.289 17.172 1 97.38 94 TYR B C 1
ATOM 4268 O O . TYR B 1 94 ? 13.43 4.113 17.359 1 97.38 94 TYR B O 1
ATOM 4276 N N . THR B 1 95 ? 13.977 5.758 15.984 1 98.31 95 THR B N 1
ATOM 4277 C CA . THR B 1 95 ? 13.93 4.93 14.789 1 98.31 95 THR B CA 1
ATOM 4278 C C . THR B 1 95 ? 14.969 3.812 14.859 1 98.31 95 THR B C 1
ATOM 4280 O O . THR B 1 95 ? 14.695 2.676 14.469 1 98.31 95 THR B O 1
ATOM 4283 N N . ILE B 1 96 ? 16.141 4.145 15.359 1 98.38 96 ILE B N 1
ATOM 4284 C CA . ILE B 1 96 ? 17.188 3.152 15.555 1 98.38 96 ILE B CA 1
ATOM 4285 C C . ILE B 1 96 ? 16.688 2.039 16.469 1 98.38 96 ILE B C 1
ATOM 4287 O O . ILE B 1 96 ? 16.844 0.855 16.156 1 98.38 96 ILE B O 1
ATOM 4291 N N . GLU B 1 97 ? 16.031 2.439 17.562 1 97.38 97 GLU B N 1
ATOM 4292 C CA . GLU B 1 97 ? 15.531 1.468 18.516 1 97.38 97 GLU B CA 1
ATOM 4293 C C . GLU B 1 97 ? 14.492 0.545 17.891 1 97.38 97 GLU B C 1
ATOM 4295 O O . GLU B 1 97 ? 14.523 -0.669 18.094 1 97.38 97 GLU B O 1
ATOM 4300 N N . GLU B 1 98 ? 13.609 1.122 17.141 1 96.5 98 GLU B N 1
ATOM 4301 C CA . GLU B 1 98 ? 12.594 0.32 16.453 1 96.5 98 GLU B CA 1
ATOM 4302 C C . GLU B 1 98 ? 13.219 -0.571 15.391 1 96.5 98 GLU B C 1
ATOM 4304 O O . GLU B 1 98 ? 12.812 -1.721 15.211 1 96.5 98 GLU B O 1
ATOM 4309 N N . GLY B 1 99 ? 14.195 -0.038 14.672 1 97.06 99 GLY B N 1
ATOM 4310 C CA . GLY B 1 99 ? 14.836 -0.776 13.594 1 97.06 99 GLY B CA 1
ATOM 4311 C C . GLY B 1 99 ? 15.578 -2.004 14.078 1 97.06 99 GLY B C 1
ATOM 4312 O O . GLY B 1 99 ? 15.516 -3.062 13.453 1 97.06 99 GLY B O 1
ATOM 4313 N N . ILE B 1 100 ? 16.234 -1.893 15.219 1 96.56 100 ILE B N 1
ATOM 4314 C CA . ILE B 1 100 ? 17.031 -2.988 15.773 1 96.56 100 ILE B CA 1
ATOM 4315 C C . ILE B 1 100 ? 16.094 -4.09 16.266 1 96.56 100 ILE B C 1
ATOM 4317 O O . ILE B 1 100 ? 16.469 -5.27 16.266 1 96.56 100 ILE B O 1
ATOM 4321 N N . ARG B 1 101 ? 14.852 -3.738 16.578 1 94.19 101 ARG B N 1
ATOM 4322 C CA . ARG B 1 101 ? 13.906 -4.688 17.172 1 94.19 101 ARG B CA 1
ATOM 4323 C C . ARG B 1 101 ? 12.953 -5.234 16.125 1 94.19 101 ARG B C 1
ATOM 4325 O O . ARG B 1 101 ? 11.992 -5.938 16.453 1 94.19 101 ARG B O 1
ATOM 4332 N N . LEU B 1 102 ? 13.18 -4.836 14.898 1 91.69 102 LEU B N 1
ATOM 4333 C CA . LEU B 1 102 ? 12.344 -5.348 13.82 1 91.69 102 LEU B CA 1
ATOM 4334 C C . LEU B 1 102 ? 12.398 -6.871 13.773 1 91.69 102 LEU B C 1
ATOM 4336 O O . LEU B 1 102 ? 13.477 -7.457 13.75 1 91.69 102 LEU B O 1
ATOM 4340 N N . GLN B 1 103 ? 11.211 -7.504 13.828 1 88.25 103 GLN B N 1
ATOM 4341 C CA . GLN B 1 103 ? 11.148 -8.961 13.875 1 88.25 103 GLN B CA 1
ATOM 4342 C C . GLN B 1 103 ? 10.414 -9.516 12.656 1 88.25 103 GLN B C 1
ATOM 4344 O O . GLN B 1 103 ? 9.609 -8.82 12.039 1 88.25 103 GLN B O 1
ATOM 4349 N N . GLY B 1 104 ? 10.797 -10.828 12.297 1 90.44 104 GLY B N 1
ATOM 4350 C CA . GLY B 1 104 ? 9.992 -11.602 11.359 1 90.44 104 GLY B CA 1
ATOM 4351 C C . GLY B 1 104 ? 8.867 -12.359 12.031 1 90.44 104 GLY B C 1
ATOM 4352 O O . GLY B 1 104 ? 8.547 -12.109 13.195 1 90.44 104 GLY B O 1
ATOM 4353 N N . GLU B 1 105 ? 8.117 -13.047 11.227 1 93.75 105 GLU B N 1
ATOM 4354 C CA . GLU B 1 105 ? 7.016 -13.859 11.719 1 93.75 105 GLU B CA 1
ATOM 4355 C C . GLU B 1 105 ? 7.199 -15.328 11.344 1 93.75 105 GLU B C 1
ATOM 4357 O O . GLU B 1 105 ? 7.949 -15.648 10.422 1 93.75 105 GLU B O 1
ATOM 4362 N N . MET B 1 106 ? 6.664 -16.141 12.172 1 94.12 106 MET B N 1
ATOM 4363 C CA . MET B 1 106 ? 6.613 -17.562 11.875 1 94.12 106 MET B CA 1
ATOM 4364 C C . MET B 1 106 ? 5.176 -18.062 11.859 1 94.12 106 MET B C 1
ATOM 4366 O O . MET B 1 106 ? 4.402 -17.781 12.773 1 94.12 106 MET B O 1
ATOM 4370 N N . SER B 1 107 ? 4.805 -18.734 10.812 1 93.88 107 SER B N 1
ATOM 4371 C CA . SER B 1 107 ? 3.502 -19.375 10.711 1 93.88 107 SER B CA 1
ATOM 4372 C C . SER B 1 107 ? 3.646 -20.891 10.602 1 93.88 107 SER B C 1
ATOM 4374 O O . SER B 1 107 ? 4.586 -21.391 9.984 1 93.88 107 SER B O 1
ATOM 4376 N N . SER B 1 108 ? 2.709 -21.547 11.305 1 94.25 108 SER B N 1
ATOM 4377 C CA . SER B 1 108 ? 2.631 -23 11.219 1 94.25 108 SER B CA 1
ATOM 4378 C C . SER B 1 108 ? 1.414 -23.453 10.414 1 94.25 108 SER B C 1
ATOM 4380 O O . SER B 1 108 ? 0.337 -22.859 10.531 1 94.25 108 SER B O 1
ATOM 4382 N N . GLY B 1 109 ? 1.629 -24.453 9.602 1 93.25 109 GLY B N 1
ATOM 4383 C CA . GLY B 1 109 ? 0.51 -25.016 8.859 1 93.25 109 GLY B CA 1
ATOM 4384 C C . GLY B 1 109 ? -0.445 -25.812 9.734 1 93.25 109 GLY B C 1
ATOM 4385 O O . GLY B 1 109 ? -1.529 -26.203 9.289 1 93.25 109 GLY B O 1
ATOM 4386 N N . GLU B 1 110 ? -0.172 -25.969 10.93 1 90.38 110 GLU B N 1
ATOM 4387 C CA . GLU B 1 110 ? -0.941 -26.828 11.82 1 90.38 110 GLU B CA 1
ATOM 4388 C C . GLU B 1 110 ? -2.371 -26.312 11.984 1 90.38 110 GLU B C 1
ATOM 4390 O O . GLU B 1 110 ? -3.316 -27.109 12.023 1 90.38 110 GLU B O 1
ATOM 4395 N N . SER B 1 111 ? -2.486 -25.047 12.062 1 85.94 111 SER B N 1
ATOM 4396 C CA . SER B 1 111 ? -3.811 -24.469 12.266 1 85.94 111 SER B CA 1
ATOM 4397 C C . SER B 1 111 ? -4.695 -24.672 11.039 1 85.94 111 SER B C 1
ATOM 4399 O O . SER B 1 111 ? -5.914 -24.5 11.109 1 85.94 111 SER B O 1
ATOM 4401 N N . TYR B 1 112 ? -4.062 -25.062 9.945 1 89.25 112 TYR B N 1
ATOM 4402 C CA . TYR B 1 112 ? -4.809 -25.344 8.727 1 89.25 112 TYR B CA 1
ATOM 4403 C C . TYR B 1 112 ? -4.781 -26.844 8.406 1 89.25 112 TYR B C 1
ATOM 4405 O O . TYR B 1 112 ? -5.07 -27.25 7.277 1 89.25 112 TYR B O 1
ATOM 4413 N N . GLY B 1 113 ? -4.293 -27.625 9.273 1 88 113 GLY B N 1
ATOM 4414 C CA . GLY B 1 113 ? -4.328 -29.078 9.164 1 88 113 GLY B CA 1
ATOM 4415 C C . GLY B 1 113 ? -3.127 -29.641 8.43 1 88 113 GLY B C 1
ATOM 4416 O O . GLY B 1 113 ? -3.133 -30.812 8.031 1 88 113 GLY B O 1
ATOM 4417 N N . VAL B 1 114 ? -2.143 -28.844 8.117 1 91.38 114 VAL B N 1
ATOM 4418 C CA . VAL B 1 114 ? -0.927 -29.312 7.461 1 91.38 114 VAL B CA 1
ATOM 4419 C C . VAL B 1 114 ? 0.206 -29.422 8.477 1 91.38 114 VAL B C 1
ATOM 4421 O O . VAL B 1 114 ? 0.832 -28.406 8.82 1 91.38 114 VAL B O 1
ATOM 4424 N N . LYS B 1 115 ? 0.501 -30.641 8.789 1 90.62 115 LYS B N 1
ATOM 4425 C CA . LYS B 1 115 ? 1.493 -30.859 9.836 1 90.62 115 LYS B CA 1
ATOM 4426 C C . LYS B 1 115 ? 2.91 -30.656 9.305 1 90.62 115 LYS B C 1
ATOM 4428 O O . LYS B 1 115 ? 3.191 -30.938 8.141 1 90.62 115 LYS B O 1
ATOM 4433 N N . ASP B 1 116 ? 3.746 -30.125 10.062 1 91.69 116 ASP B N 1
ATOM 4434 C CA . ASP B 1 116 ? 5.195 -30.062 9.891 1 91.69 116 ASP B CA 1
ATOM 4435 C C . ASP B 1 116 ? 5.586 -29.094 8.773 1 91.69 116 ASP B C 1
ATOM 4437 O O . ASP B 1 116 ? 6.621 -29.266 8.133 1 91.69 116 ASP B O 1
ATOM 4441 N N . LYS B 1 117 ? 4.754 -28.203 8.414 1 95.94 117 LYS B N 1
ATOM 4442 C CA . LYS B 1 117 ? 5.078 -27.172 7.445 1 95.94 117 LYS B CA 1
ATOM 4443 C C . LYS B 1 117 ? 5.207 -25.812 8.125 1 95.94 117 LYS B C 1
ATOM 4445 O O . LYS B 1 117 ? 4.324 -25.406 8.891 1 95.94 117 LYS B O 1
ATOM 4450 N N . ILE B 1 118 ? 6.309 -25.172 7.844 1 96.12 118 ILE B N 1
ATOM 4451 C CA . ILE B 1 118 ? 6.613 -23.906 8.508 1 96.12 118 ILE B CA 1
ATOM 4452 C C . ILE B 1 118 ? 6.891 -22.828 7.469 1 96.12 118 ILE B C 1
ATOM 4454 O O . ILE B 1 118 ? 7.492 -23.094 6.426 1 96.12 118 ILE B O 1
ATOM 4458 N N . CYS B 1 119 ? 6.434 -21.688 7.75 1 97.38 119 CYS B N 1
ATOM 4459 C CA . CYS B 1 119 ? 6.746 -20.5 6.961 1 97.38 119 CYS B CA 1
ATOM 4460 C C . CYS B 1 119 ? 7.445 -19.453 7.812 1 97.38 119 CYS B C 1
ATOM 4462 O O . CYS B 1 119 ? 6.855 -18.906 8.75 1 97.38 119 CYS B O 1
ATOM 4464 N N . LEU B 1 120 ? 8.719 -19.266 7.57 1 97.38 120 LEU B N 1
ATOM 4465 C CA . LEU B 1 120 ? 9.438 -18.125 8.141 1 97.38 120 LEU B CA 1
ATOM 4466 C C . LEU B 1 120 ? 9.289 -16.891 7.266 1 97.38 120 LEU B C 1
ATOM 4468 O O . LEU B 1 120 ? 9.68 -16.906 6.098 1 97.38 120 LEU B O 1
ATOM 4472 N N . SER B 1 121 ? 8.656 -15.891 7.746 1 97.12 121 SER B N 1
ATOM 4473 C CA . SER B 1 121 ? 8.516 -14.617 7.047 1 97.12 121 SER B CA 1
ATOM 4474 C C . SER B 1 121 ? 9.477 -13.57 7.598 1 97.12 121 SER B C 1
ATOM 4476 O O . SER B 1 121 ? 9.234 -13.016 8.672 1 97.12 121 SER B O 1
ATOM 4478 N N . ILE B 1 122 ? 10.492 -13.32 6.887 1 96.44 122 ILE B N 1
ATOM 4479 C CA . ILE B 1 122 ? 11.492 -12.352 7.324 1 96.44 122 ILE B CA 1
ATOM 4480 C C . ILE B 1 122 ? 11.305 -11.039 6.57 1 96.44 122 ILE B C 1
ATOM 4482 O O . ILE B 1 122 ? 10.641 -11 5.535 1 96.44 122 ILE B O 1
ATOM 4486 N N . ARG B 1 123 ? 11.836 -9.969 7.098 1 96.12 123 ARG B N 1
ATOM 4487 C CA . ARG B 1 123 ? 11.734 -8.68 6.426 1 96.12 123 ARG B CA 1
ATOM 4488 C C . ARG B 1 123 ? 13.023 -8.352 5.676 1 96.12 123 ARG B C 1
ATOM 4490 O O . ARG B 1 123 ? 14.125 -8.578 6.191 1 96.12 123 ARG B O 1
ATOM 4497 N N . GLU B 1 124 ? 12.859 -7.902 4.484 1 96.12 124 GLU B N 1
ATOM 4498 C CA . GLU B 1 124 ? 13.984 -7.539 3.631 1 96.12 124 GLU B CA 1
ATOM 4499 C C . GLU B 1 124 ? 13.836 -6.113 3.1 1 96.12 124 GLU B C 1
ATOM 4501 O O . GLU B 1 124 ? 12.719 -5.641 2.893 1 96.12 124 GLU B O 1
ATOM 4506 N N . PRO B 1 125 ? 15.039 -5.422 2.924 1 97.44 125 PRO B N 1
ATOM 4507 C CA . PRO B 1 125 ? 14.953 -4.098 2.305 1 97.44 125 PRO B CA 1
ATOM 4508 C C . PRO B 1 125 ? 14.453 -4.152 0.864 1 97.44 125 PRO B C 1
ATOM 4510 O O . PRO B 1 125 ? 14.484 -5.215 0.237 1 97.44 125 PRO B O 1
ATOM 4513 N N . LEU B 1 126 ? 14.047 -3.045 0.331 1 97.56 126 LEU B N 1
ATOM 4514 C CA . LEU B 1 126 ? 13.391 -2.973 -0.97 1 97.56 126 LEU B CA 1
ATOM 4515 C C . LEU B 1 126 ? 14.391 -2.629 -2.066 1 97.56 126 LEU B C 1
ATOM 4517 O O . LEU B 1 126 ? 14.195 -2.986 -3.23 1 97.56 126 LEU B O 1
ATOM 4521 N N . GLY B 1 127 ? 15.391 -1.912 -1.793 1 97.94 127 GLY B N 1
ATOM 4522 C CA . GLY B 1 127 ? 16.328 -1.422 -2.783 1 97.94 127 GLY B CA 1
ATOM 4523 C C . GLY B 1 127 ? 16.562 0.076 -2.703 1 97.94 127 GLY B C 1
ATOM 4524 O O . GLY B 1 127 ? 16.875 0.607 -1.635 1 97.94 127 GLY B O 1
ATOM 4525 N N . VAL B 1 128 ? 16.375 0.799 -3.85 1 98.62 128 VAL B N 1
ATOM 4526 C CA . VAL B 1 128 ? 16.469 2.254 -3.893 1 98.62 128 VAL B CA 1
ATOM 4527 C C . VAL B 1 128 ? 15.125 2.879 -3.539 1 98.62 128 VAL B C 1
ATOM 4529 O O . VAL B 1 128 ? 14.141 2.68 -4.25 1 98.62 128 VAL B O 1
ATOM 4532 N N . VAL B 1 129 ? 15.094 3.615 -2.465 1 98.81 129 VAL B N 1
ATOM 4533 C CA . VAL B 1 129 ? 13.883 4.289 -2.016 1 98.81 129 VAL B CA 1
ATOM 4534 C C . VAL B 1 129 ? 13.953 5.773 -2.383 1 98.81 129 VAL B C 1
ATOM 4536 O O . VAL B 1 129 ? 14.938 6.445 -2.088 1 98.81 129 VAL B O 1
ATOM 4539 N N . LEU B 1 130 ? 12.945 6.246 -3.068 1 98.81 130 LEU B N 1
ATOM 4540 C CA . LEU B 1 130 ? 12.812 7.664 -3.373 1 98.81 130 LEU B CA 1
ATOM 4541 C C . LEU B 1 130 ? 12.062 8.391 -2.264 1 98.81 130 LEU B C 1
ATOM 4543 O O . LEU B 1 130 ? 10.906 8.078 -1.981 1 98.81 130 LEU B O 1
ATOM 4547 N N . CYS B 1 131 ? 12.727 9.305 -1.615 1 98.75 131 CYS B N 1
ATOM 4548 C CA . CYS B 1 131 ? 12.141 10.141 -0.572 1 98.75 131 CYS B CA 1
ATOM 4549 C C . CYS B 1 131 ? 11.914 11.562 -1.069 1 98.75 131 CYS B C 1
ATOM 4551 O O . CYS B 1 131 ? 12.852 12.234 -1.487 1 98.75 131 CYS B O 1
ATOM 4553 N N . ILE B 1 132 ? 10.688 12.008 -1.092 1 98.44 132 ILE B N 1
ATOM 4554 C CA . ILE B 1 132 ? 10.32 13.352 -1.52 1 98.44 132 ILE B CA 1
ATOM 4555 C C . ILE B 1 132 ? 9.664 14.102 -0.363 1 98.44 132 ILE B C 1
ATOM 4557 O O . ILE B 1 132 ? 8.641 13.664 0.165 1 98.44 132 ILE B O 1
ATOM 4561 N N . ALA B 1 133 ? 10.219 15.18 0.023 1 97.81 133 ALA B N 1
ATOM 4562 C CA . ALA B 1 133 ? 9.781 15.891 1.22 1 97.81 133 ALA B CA 1
ATOM 4563 C C . ALA B 1 133 ? 9.234 17.266 0.867 1 97.81 133 ALA B C 1
ATOM 4565 O O . ALA B 1 133 ? 9.586 17.844 -0.169 1 97.81 133 ALA B O 1
ATOM 4566 N N . PRO B 1 134 ? 8.391 17.844 1.662 1 97.81 134 PRO B N 1
ATOM 4567 C CA . PRO B 1 134 ? 7.828 19.172 1.46 1 97.81 134 PRO B CA 1
ATOM 4568 C C . PRO B 1 134 ? 8.672 20.281 2.107 1 97.81 134 PRO B C 1
ATOM 4570 O O . PRO B 1 134 ? 9.609 19.984 2.854 1 97.81 134 PRO B O 1
ATOM 4573 N N . PHE B 1 135 ? 8.305 21.5 1.905 1 98.06 135 PHE B N 1
ATOM 4574 C CA . PHE B 1 135 ? 9.141 22.625 2.328 1 98.06 135 PHE B CA 1
ATOM 4575 C C . PHE B 1 135 ? 8.898 22.953 3.797 1 98.06 135 PHE B C 1
ATOM 4577 O O . PHE B 1 135 ? 9.758 23.547 4.453 1 98.06 135 PHE B O 1
ATOM 4584 N N . ASN B 1 136 ? 7.73 22.594 4.32 1 98.19 136 ASN B N 1
ATOM 4585 C CA . ASN B 1 136 ? 7.332 23.219 5.578 1 98.19 136 ASN B CA 1
ATOM 4586 C C . ASN B 1 136 ? 8.016 22.562 6.773 1 98.19 136 ASN B C 1
ATOM 4588 O O . ASN B 1 136 ? 8.148 23.172 7.832 1 98.19 136 ASN B O 1
ATOM 4592 N N . TYR B 1 137 ? 8.367 21.297 6.684 1 98.19 137 TYR B N 1
ATOM 4593 C CA . TYR B 1 137 ? 9.242 20.625 7.641 1 98.19 137 TYR B CA 1
ATOM 4594 C C . TYR B 1 137 ? 10.359 19.875 6.926 1 98.19 137 TYR B C 1
ATOM 4596 O O . TYR B 1 137 ? 10.43 18.641 7.008 1 98.19 137 TYR B O 1
ATOM 4604 N N . PRO B 1 138 ? 11.211 20.594 6.32 1 98.38 138 PRO B N 1
ATOM 4605 C CA . PRO B 1 138 ? 12.148 20 5.359 1 98.38 138 PRO B CA 1
ATOM 4606 C C . PRO B 1 138 ? 13.172 19.078 6.023 1 98.38 138 PRO B C 1
ATOM 4608 O O . PRO B 1 138 ? 13.742 18.203 5.359 1 98.38 138 PRO B O 1
ATOM 4611 N N . ILE B 1 139 ? 13.445 19.234 7.289 1 98.69 139 ILE B N 1
ATOM 4612 C CA . ILE B 1 139 ? 14.391 18.359 7.969 1 98.69 139 ILE B CA 1
ATOM 4613 C C . ILE B 1 139 ? 13.656 17.156 8.562 1 98.69 139 ILE B C 1
ATOM 4615 O O . ILE B 1 139 ? 13.977 16.016 8.25 1 98.69 139 ILE B O 1
ATOM 4619 N N . ASN B 1 140 ? 12.648 17.422 9.328 1 98.44 140 ASN B N 1
ATOM 4620 C CA . ASN B 1 140 ? 11.938 16.359 10.039 1 98.44 140 ASN B CA 1
ATOM 4621 C C . ASN B 1 140 ? 11.273 15.383 9.07 1 98.44 140 ASN B C 1
ATOM 4623 O O . ASN B 1 140 ? 11.406 14.172 9.227 1 98.44 140 ASN B O 1
ATOM 4627 N N . LEU B 1 141 ? 10.57 15.93 8.102 1 98.25 141 LEU B N 1
ATOM 4628 C CA . LEU B 1 141 ? 9.828 15.062 7.188 1 98.25 141 LEU B CA 1
ATOM 4629 C C . LEU B 1 141 ? 10.773 14.344 6.234 1 98.25 141 LEU B C 1
ATOM 4631 O O . LEU B 1 141 ? 10.477 13.242 5.766 1 98.25 141 LEU B O 1
ATOM 4635 N N . SER B 1 142 ? 11.961 14.906 5.941 1 98.69 142 SER B N 1
ATOM 4636 C CA . SER B 1 142 ? 12.977 14.188 5.191 1 98.69 142 SER B CA 1
ATOM 4637 C C . SER B 1 142 ? 13.523 13.008 5.988 1 98.69 142 SER B C 1
ATOM 4639 O O . SER B 1 142 ? 13.578 11.883 5.488 1 98.69 142 SER B O 1
ATOM 4641 N N . LEU B 1 143 ? 13.875 13.297 7.211 1 98.81 143 LEU B N 1
ATOM 4642 C CA . LEU B 1 143 ? 14.508 12.273 8.031 1 98.81 143 LEU B CA 1
ATOM 4643 C C . LEU B 1 143 ? 13.516 11.18 8.414 1 98.81 143 LEU B C 1
ATOM 4645 O O . LEU B 1 143 ? 13.898 10.023 8.578 1 98.81 143 LEU B O 1
ATOM 4649 N N . SER B 1 144 ? 12.25 11.555 8.5 1 98.31 144 SER B N 1
ATOM 4650 C CA . SER B 1 144 ? 11.211 10.57 8.789 1 98.31 144 SER B CA 1
ATOM 4651 C C . SER B 1 144 ? 11.086 9.547 7.668 1 98.31 144 SER B C 1
ATOM 4653 O O . SER B 1 144 ? 10.484 8.492 7.852 1 98.31 144 SER B O 1
ATOM 4655 N N . LYS B 1 145 ? 11.633 9.828 6.52 1 98.56 145 LYS B N 1
ATOM 4656 C CA . LYS B 1 145 ? 11.664 8.914 5.379 1 98.56 145 LYS B CA 1
ATOM 4657 C C . LYS B 1 145 ? 13.031 8.258 5.23 1 98.56 145 LYS B C 1
ATOM 4659 O O . LYS B 1 145 ? 13.117 7.043 5.031 1 98.56 145 LYS B O 1
ATOM 4664 N N . ILE B 1 146 ? 14.062 9.047 5.344 1 98.94 146 ILE B N 1
ATOM 4665 C CA . ILE B 1 146 ? 15.422 8.633 5.039 1 98.94 146 ILE B CA 1
ATOM 4666 C C . ILE B 1 146 ? 15.906 7.637 6.094 1 98.94 146 ILE B C 1
ATOM 4668 O O . ILE B 1 146 ? 16.453 6.586 5.758 1 98.94 146 ILE B O 1
ATOM 4672 N N . VAL B 1 147 ? 15.68 7.914 7.348 1 98.94 147 VAL B N 1
ATOM 4673 C CA . VAL B 1 147 ? 16.281 7.148 8.438 1 98.94 147 VAL B CA 1
ATOM 4674 C C . VAL B 1 147 ? 15.656 5.758 8.492 1 98.94 147 VAL B C 1
ATOM 4676 O O . VAL B 1 147 ? 16.359 4.754 8.57 1 98.94 147 VAL B O 1
ATOM 4679 N N . PRO B 1 148 ? 14.289 5.668 8.422 1 98.69 148 PRO B N 1
ATOM 4680 C CA . PRO B 1 148 ? 13.719 4.32 8.367 1 98.69 148 PRO B CA 1
ATOM 4681 C C . PRO B 1 148 ? 14.203 3.52 7.164 1 98.69 148 PRO B C 1
ATOM 4683 O O . PRO B 1 148 ? 14.367 2.301 7.258 1 98.69 148 PRO B O 1
ATOM 4686 N N . ALA B 1 149 ? 14.406 4.164 6.047 1 98.81 149 ALA B N 1
ATOM 4687 C CA . ALA B 1 149 ? 14.914 3.473 4.867 1 98.81 149 ALA B CA 1
ATOM 4688 C C . ALA B 1 149 ? 16.328 2.945 5.105 1 98.81 149 ALA B C 1
ATOM 4690 O O . ALA B 1 149 ? 16.625 1.782 4.824 1 98.81 149 ALA B O 1
ATOM 4691 N N . LEU B 1 150 ? 17.172 3.756 5.688 1 98.94 150 LEU B N 1
ATOM 4692 C CA . LEU B 1 150 ? 18.562 3.398 5.875 1 98.94 150 LEU B CA 1
ATOM 4693 C C . LEU B 1 150 ? 18.719 2.311 6.934 1 98.94 150 LEU B C 1
ATOM 4695 O O . LEU B 1 150 ? 19.5 1.371 6.758 1 98.94 150 LEU B O 1
ATOM 4699 N N . ILE B 1 151 ? 17.969 2.412 8.055 1 98.81 151 ILE B N 1
ATOM 4700 C CA . ILE B 1 151 ? 18.141 1.47 9.156 1 98.81 151 ILE B CA 1
ATOM 4701 C C . ILE B 1 151 ? 17.75 0.065 8.703 1 98.81 151 ILE B C 1
ATOM 4703 O O . ILE B 1 151 ? 18.266 -0.927 9.227 1 98.81 151 ILE B O 1
ATOM 4707 N N . THR B 1 152 ? 16.906 -0.023 7.691 1 97.88 152 THR B N 1
ATOM 4708 C CA . THR B 1 152 ? 16.422 -1.325 7.238 1 97.88 152 THR B CA 1
ATOM 4709 C C . THR B 1 152 ? 17.297 -1.858 6.105 1 97.88 152 THR B C 1
ATOM 4711 O O . THR B 1 152 ? 17.078 -2.967 5.613 1 97.88 152 THR B O 1
ATOM 4714 N N . GLY B 1 153 ? 18.25 -1.061 5.668 1 98.38 153 GLY B N 1
ATOM 4715 C CA . GLY B 1 153 ? 19.234 -1.535 4.711 1 98.38 153 GLY B CA 1
ATOM 4716 C C . GLY B 1 153 ? 18.984 -1.051 3.299 1 98.38 153 GLY B C 1
ATOM 4717 O O . GLY B 1 153 ? 19.656 -1.475 2.359 1 98.38 153 GLY B O 1
ATOM 4718 N N . ASN B 1 154 ? 17.984 -0.217 3.057 1 98.81 154 ASN B N 1
ATOM 4719 C CA . ASN B 1 154 ? 17.766 0.431 1.767 1 98.81 154 ASN B CA 1
ATOM 4720 C C . ASN B 1 154 ? 18.797 1.533 1.517 1 98.81 154 ASN B C 1
ATOM 4722 O O . ASN B 1 154 ? 19.438 2.01 2.451 1 98.81 154 ASN B O 1
ATOM 4726 N N . VAL B 1 155 ? 18.922 1.889 0.269 1 98.94 155 VAL B N 1
ATOM 4727 C CA . VAL B 1 155 ? 19.625 3.121 -0.093 1 98.94 155 VAL B CA 1
ATOM 4728 C C . VAL B 1 155 ? 18.609 4.164 -0.565 1 98.94 155 VAL B C 1
ATOM 4730 O O . VAL B 1 155 ? 17.469 3.822 -0.91 1 98.94 155 VAL B O 1
ATOM 4733 N N . VAL B 1 156 ? 19.047 5.48 -0.55 1 98.94 156 VAL B N 1
ATOM 4734 C CA . VAL B 1 156 ? 18 6.504 -0.641 1 98.94 156 VAL B CA 1
ATOM 4735 C C . VAL B 1 156 ? 18.375 7.523 -1.715 1 98.94 156 VAL B C 1
ATOM 4737 O O . VAL B 1 156 ? 19.5 8.031 -1.733 1 98.94 156 VAL B O 1
ATOM 4740 N N . LEU B 1 157 ? 17.547 7.738 -2.654 1 98.88 157 LEU B N 1
ATOM 4741 C CA . LEU B 1 157 ? 17.516 8.945 -3.479 1 98.88 157 LEU B CA 1
ATOM 4742 C C . LEU B 1 157 ? 16.562 9.977 -2.891 1 98.88 157 LEU B C 1
ATOM 4744 O O . LEU B 1 157 ? 15.352 9.734 -2.805 1 98.88 157 LEU B O 1
ATOM 4748 N N . PHE B 1 158 ? 17.094 11.117 -2.471 1 98.81 158 PHE B N 1
ATOM 4749 C CA . PHE B 1 158 ? 16.312 12.133 -1.77 1 98.81 158 PHE B CA 1
ATOM 4750 C C . PHE B 1 158 ? 16.078 13.344 -2.66 1 98.81 158 PHE B C 1
ATOM 4752 O O . PHE B 1 158 ? 17.031 13.938 -3.176 1 98.81 158 PHE B O 1
ATOM 4759 N N . LYS B 1 159 ? 14.836 13.68 -2.961 1 98.5 159 LYS B N 1
ATOM 4760 C CA . LYS B 1 159 ? 14.445 14.906 -3.645 1 98.5 159 LYS B CA 1
ATOM 4761 C C . LYS B 1 159 ? 13.844 15.914 -2.666 1 98.5 159 LYS B C 1
ATOM 4763 O O . LYS B 1 159 ? 12.664 15.812 -2.305 1 98.5 159 LYS B O 1
ATOM 4768 N N . PRO B 1 160 ? 14.555 16.922 -2.281 1 98.12 160 PRO B N 1
ATOM 4769 C CA . PRO B 1 160 ? 14.031 17.953 -1.392 1 98.12 160 PRO B CA 1
ATOM 4770 C C . PRO B 1 160 ? 13.07 18.906 -2.096 1 98.12 160 PRO B C 1
ATOM 4772 O O . PRO B 1 160 ? 12.953 18.875 -3.324 1 98.12 160 PRO B O 1
ATOM 4775 N N . PRO B 1 161 ? 12.25 19.609 -1.315 1 96.56 161 PRO B N 1
ATOM 4776 C CA . PRO B 1 161 ? 11.531 20.703 -1.966 1 96.56 161 PRO B CA 1
ATOM 4777 C C . PRO B 1 161 ? 12.461 21.734 -2.6 1 96.56 161 PRO B C 1
ATOM 4779 O O . PRO B 1 161 ? 13.633 21.828 -2.223 1 96.56 161 PRO B O 1
ATOM 4782 N N . THR B 1 162 ? 11.93 22.438 -3.617 1 95.38 162 THR B N 1
ATOM 4783 C CA . THR B 1 162 ? 12.781 23.469 -4.199 1 95.38 162 THR B CA 1
ATOM 4784 C C . THR B 1 162 ? 13.109 24.547 -3.17 1 95.38 162 THR B C 1
ATOM 4786 O O . THR B 1 162 ? 14.273 24.859 -2.939 1 95.38 162 THR B O 1
ATOM 4789 N N . GLN B 1 163 ? 12.039 25.188 -2.635 1 96.31 163 GLN B N 1
ATOM 4790 C CA . GLN B 1 163 ? 12.234 26.078 -1.498 1 96.31 163 GLN B CA 1
ATOM 4791 C C . GLN B 1 163 ? 12.523 25.281 -0.223 1 96.31 163 GLN B C 1
ATOM 4793 O O . GLN B 1 163 ? 11.602 24.781 0.419 1 96.31 163 GLN B O 1
ATOM 4798 N N . GLY B 1 164 ? 13.648 25.094 0.247 1 97.38 164 GLY B N 1
ATOM 4799 C CA . GLY B 1 164 ? 14.133 24.219 1.309 1 97.38 164 GLY B CA 1
ATOM 4800 C C . GLY B 1 164 ? 15.281 23.328 0.872 1 97.38 164 GLY B C 1
ATOM 4801 O O . GLY B 1 164 ? 15.82 22.562 1.675 1 97.38 164 GLY B O 1
ATOM 4802 N N . SER B 1 165 ? 15.734 23.5 -0.352 1 98.06 165 SER B N 1
ATOM 4803 C CA . SER B 1 165 ? 16.75 22.609 -0.916 1 98.06 165 SER B CA 1
ATOM 4804 C C . SER B 1 165 ? 18.141 22.938 -0.361 1 98.06 165 SER B C 1
ATOM 4806 O O . SER B 1 165 ? 19 22.062 -0.295 1 98.06 165 SER B O 1
ATOM 4808 N N . VAL B 1 166 ? 18.359 24.203 0.051 1 98.56 166 VAL B N 1
ATOM 4809 C CA . VAL B 1 166 ? 19.672 24.578 0.58 1 98.56 166 VAL B CA 1
ATOM 4810 C C . VAL B 1 166 ? 19.891 23.906 1.941 1 98.56 166 VAL B C 1
ATOM 4812 O O . VAL B 1 166 ? 20.922 23.281 2.178 1 98.56 166 VAL B O 1
ATOM 4815 N N . VAL B 1 167 ? 18.891 24.016 2.793 1 98.81 167 VAL B N 1
ATOM 4816 C CA . VAL B 1 167 ? 19.016 23.422 4.113 1 98.81 167 VAL B CA 1
ATOM 4817 C C . VAL B 1 167 ? 19.094 21.891 3.982 1 98.81 167 VAL B C 1
ATOM 4819 O O . VAL B 1 167 ? 19.828 21.234 4.715 1 98.81 167 VAL B O 1
ATOM 4822 N N . CYS B 1 168 ? 18.344 21.297 3.074 1 98.81 168 CYS B N 1
ATOM 4823 C CA . CYS B 1 168 ? 18.359 19.859 2.865 1 98.81 168 CYS B CA 1
ATOM 4824 C C . CYS B 1 168 ? 19.703 19.406 2.293 1 98.81 168 CYS B C 1
ATOM 4826 O O . CYS B 1 168 ? 20.172 18.312 2.604 1 98.81 168 CYS B O 1
ATOM 4828 N N . THR B 1 169 ? 20.234 20.234 1.407 1 98.69 169 THR B N 1
ATOM 4829 C CA . THR B 1 169 ? 21.562 19.906 0.889 1 98.69 169 THR B CA 1
ATOM 4830 C C . THR B 1 169 ? 22.594 19.875 2.016 1 98.69 169 THR B C 1
ATOM 4832 O O . THR B 1 169 ? 23.422 18.969 2.082 1 98.69 169 THR B O 1
ATOM 4835 N N . ARG B 1 170 ? 22.547 20.891 2.887 1 98.81 170 ARG B N 1
ATOM 4836 C CA . ARG B 1 170 ? 23.438 20.922 4.039 1 98.81 170 ARG B CA 1
ATOM 4837 C C . ARG B 1 170 ? 23.219 19.703 4.941 1 98.81 170 ARG B C 1
ATOM 4839 O O . ARG B 1 170 ? 24.172 19.109 5.43 1 98.81 170 ARG B O 1
ATOM 4846 N N . LEU B 1 171 ? 21.938 19.328 5.156 1 98.88 171 LEU B N 1
ATOM 4847 C CA . LEU B 1 171 ? 21.562 18.141 5.918 1 98.88 171 LEU B CA 1
ATOM 4848 C C . LEU B 1 171 ? 22.25 16.906 5.352 1 98.88 171 LEU B C 1
ATOM 4850 O O . LEU B 1 171 ? 22.891 16.156 6.09 1 98.88 171 LEU B O 1
ATOM 4854 N N . VAL B 1 172 ? 22.141 16.703 4.062 1 98.88 172 VAL B N 1
ATOM 4855 C CA . VAL B 1 172 ? 22.672 15.508 3.406 1 98.88 172 VAL B CA 1
ATOM 4856 C C . VAL B 1 172 ? 24.188 15.516 3.465 1 98.88 172 VAL B C 1
ATOM 4858 O O . VAL B 1 172 ? 24.828 14.469 3.639 1 98.88 172 VAL B O 1
ATOM 4861 N N . GLU B 1 173 ? 24.797 16.734 3.32 1 98.81 173 GLU B N 1
ATOM 4862 C CA . GLU B 1 173 ? 26.25 16.859 3.465 1 98.81 173 GLU B CA 1
ATOM 4863 C C . GLU B 1 173 ? 26.719 16.375 4.836 1 98.81 173 GLU B C 1
ATOM 4865 O O . GLU B 1 173 ? 27.672 15.609 4.934 1 98.81 173 GLU B O 1
ATOM 4870 N N . LEU B 1 174 ? 26.031 16.828 5.855 1 98.88 174 LEU B N 1
ATOM 4871 C CA . LEU B 1 174 ? 26.375 16.438 7.215 1 98.88 174 LEU B CA 1
ATOM 4872 C C . LEU B 1 174 ? 26.203 14.93 7.41 1 98.88 174 LEU B C 1
ATOM 4874 O O . LEU B 1 174 ? 27.047 14.281 8.023 1 98.88 174 LEU B O 1
ATOM 4878 N N . MET B 1 175 ? 25.109 14.344 6.906 1 98.94 175 MET B N 1
ATOM 4879 C CA . MET B 1 175 ? 24.859 12.914 7.035 1 98.94 175 MET B CA 1
ATOM 4880 C C . MET B 1 175 ? 25.938 12.109 6.32 1 98.94 175 MET B C 1
ATOM 4882 O O . MET B 1 175 ? 26.438 11.117 6.855 1 98.94 175 MET B O 1
ATOM 4886 N N . ASN B 1 176 ? 26.297 12.594 5.141 1 98.75 176 ASN B N 1
ATOM 4887 C CA . ASN B 1 176 ? 27.25 11.867 4.305 1 98.75 176 ASN B CA 1
ATOM 4888 C C . ASN B 1 176 ? 28.656 11.922 4.875 1 98.75 176 ASN B C 1
ATOM 4890 O O . ASN B 1 176 ? 29.531 11.164 4.453 1 98.75 176 ASN B O 1
ATOM 4894 N N . GLU B 1 177 ? 28.906 12.789 5.82 1 98.38 177 GLU B N 1
ATOM 4895 C CA . GLU B 1 177 ? 30.188 12.805 6.52 1 98.38 177 GLU B CA 1
ATOM 4896 C C . GLU B 1 177 ? 30.406 11.516 7.305 1 98.38 177 GLU B C 1
ATOM 4898 O O . GLU B 1 177 ? 31.547 11.117 7.566 1 98.38 177 GLU B O 1
ATOM 4903 N N . VAL B 1 178 ? 29.328 10.891 7.719 1 98.44 178 VAL B N 1
ATOM 4904 C CA . VAL B 1 178 ? 29.484 9.766 8.633 1 98.44 178 VAL B CA 1
ATOM 4905 C C . VAL B 1 178 ? 28.875 8.516 8.016 1 98.44 178 VAL B C 1
ATOM 4907 O O . VAL B 1 178 ? 29.219 7.391 8.391 1 98.44 178 VAL B O 1
ATOM 4910 N N . LEU B 1 179 ? 27.953 8.609 7.066 1 98.75 179 LEU B N 1
ATOM 4911 C CA . LEU B 1 179 ? 27.359 7.461 6.395 1 98.75 179 LEU B CA 1
ATOM 4912 C C . LEU B 1 179 ? 28.344 6.82 5.426 1 98.75 179 LEU B C 1
ATOM 4914 O O . LEU B 1 179 ? 29.25 7.492 4.926 1 98.75 179 LEU B O 1
ATOM 4918 N N . PRO B 1 180 ? 28.125 5.5 5.152 1 98.19 180 PRO B N 1
ATOM 4919 C CA . PRO B 1 180 ? 28.906 4.914 4.062 1 98.19 180 PRO B CA 1
ATOM 4920 C C . PRO B 1 180 ? 28.688 5.633 2.732 1 98.19 180 PRO B C 1
ATOM 4922 O O . PRO B 1 180 ? 27.594 6.121 2.459 1 98.19 180 PRO B O 1
ATOM 4925 N N . LYS B 1 181 ? 29.734 5.676 1.95 1 96.56 181 LYS B N 1
ATOM 4926 C CA . LYS B 1 181 ? 29.688 6.395 0.68 1 96.56 181 LYS B CA 1
ATOM 4927 C C . LYS B 1 181 ? 28.609 5.824 -0.238 1 96.56 181 LYS B C 1
ATOM 4929 O O . LYS B 1 181 ? 28.516 4.609 -0.421 1 96.56 181 LYS B O 1
ATOM 4934 N N . GLY B 1 182 ? 27.812 6.684 -0.709 1 97.62 182 GLY B N 1
ATOM 4935 C CA . GLY B 1 182 ? 26.922 6.348 -1.815 1 97.62 182 GLY B CA 1
ATOM 4936 C C . GLY B 1 182 ? 25.625 5.711 -1.366 1 97.62 182 GLY B C 1
ATOM 4937 O O . GLY B 1 182 ? 24.906 5.117 -2.174 1 97.62 182 GLY B O 1
ATOM 4938 N N . VAL B 1 183 ? 25.219 5.723 -0.069 1 98.81 183 VAL B N 1
ATOM 4939 C CA . VAL B 1 183 ? 23.984 5.086 0.363 1 98.81 183 VAL B CA 1
ATOM 4940 C C . VAL B 1 183 ? 22.875 6.129 0.466 1 98.81 183 VAL B C 1
ATOM 4942 O O . VAL B 1 183 ? 21.703 5.781 0.598 1 98.81 183 VAL B O 1
ATOM 4945 N N . LEU B 1 184 ? 23.203 7.387 0.442 1 98.94 184 LEU B N 1
ATOM 4946 C CA . LEU B 1 184 ? 22.281 8.508 0.436 1 98.94 184 LEU B CA 1
ATOM 4947 C C . LEU B 1 184 ? 22.688 9.555 -0.593 1 98.94 184 LEU B C 1
ATOM 4949 O O . LEU B 1 184 ? 23.797 10.094 -0.521 1 98.94 184 LEU B O 1
ATOM 4953 N N . LYS B 1 185 ? 21.828 9.828 -1.553 1 98.75 185 LYS B N 1
ATOM 4954 C CA . LYS B 1 185 ? 22.062 10.844 -2.566 1 98.75 185 LYS B CA 1
ATOM 4955 C C . LYS B 1 185 ? 20.922 11.852 -2.629 1 98.75 185 LYS B C 1
ATOM 4957 O O . LYS B 1 185 ? 19.75 11.477 -2.488 1 98.75 185 LYS B O 1
ATOM 4962 N N . ILE B 1 186 ? 21.234 13.102 -2.842 1 98.62 186 ILE B N 1
ATOM 4963 C CA . ILE B 1 186 ? 20.234 14.156 -2.961 1 98.62 186 ILE B CA 1
ATOM 4964 C C . ILE B 1 186 ? 20.156 14.641 -4.41 1 98.62 186 ILE B C 1
ATOM 4966 O O . ILE B 1 186 ? 21.188 14.875 -5.043 1 98.62 186 ILE B O 1
ATOM 4970 N N . VAL B 1 187 ? 18.984 14.719 -4.922 1 97.81 187 VAL B N 1
ATOM 4971 C CA . VAL B 1 187 ? 18.75 15.211 -6.277 1 97.81 187 VAL B CA 1
ATOM 4972 C C . VAL B 1 187 ? 17.984 16.531 -6.227 1 97.81 187 VAL B C 1
ATOM 4974 O O . VAL B 1 187 ? 16.906 16.609 -5.637 1 97.81 187 VAL B O 1
ATOM 4977 N N . THR B 1 188 ? 18.531 17.516 -6.855 1 97.12 188 THR B N 1
ATOM 4978 C CA . THR B 1 188 ? 17.875 18.812 -6.891 1 97.12 188 THR B CA 1
ATOM 4979 C C . THR B 1 188 ? 17.484 19.188 -8.32 1 97.12 188 THR B C 1
ATOM 4981 O O . THR B 1 188 ? 18.109 18.719 -9.273 1 97.12 188 THR B O 1
ATOM 4984 N N . GLY B 1 189 ? 16.469 19.859 -8.492 1 92.31 189 GLY B N 1
ATOM 4985 C CA . GLY B 1 189 ? 15.852 20.281 -9.734 1 92.31 189 GLY B CA 1
ATOM 4986 C C . GLY B 1 189 ? 14.359 20.547 -9.602 1 92.31 189 GLY B C 1
ATOM 4987 O O . GLY B 1 189 ? 13.742 20.141 -8.617 1 92.31 189 GLY B O 1
ATOM 4988 N N . ARG B 1 190 ? 13.883 21.297 -10.555 1 88 190 ARG B N 1
ATOM 4989 C CA . ARG B 1 190 ? 12.445 21.578 -10.508 1 88 190 ARG B CA 1
ATOM 4990 C C . ARG B 1 190 ? 11.641 20.312 -10.781 1 88 190 ARG B C 1
ATOM 4992 O O . ARG B 1 190 ? 11.969 19.531 -11.688 1 88 190 ARG B O 1
ATOM 4999 N N . GLY B 1 191 ? 10.641 20.125 -10.023 1 86.38 191 GLY B N 1
ATOM 5000 C CA . GLY B 1 191 ? 9.766 18.984 -10.18 1 86.38 191 GLY B CA 1
ATOM 5001 C C . GLY B 1 191 ? 9.211 18.844 -11.586 1 86.38 191 GLY B C 1
ATOM 5002 O O . GLY B 1 191 ? 9.078 17.719 -12.094 1 86.38 191 GLY B O 1
ATOM 5003 N N . SER B 1 192 ? 8.922 19.906 -12.242 1 85.75 192 SER B N 1
ATOM 5004 C CA . SER B 1 192 ? 8.336 19.906 -13.578 1 85.75 192 SER B CA 1
ATOM 5005 C C . SER B 1 192 ? 9.32 19.375 -14.617 1 85.75 192 SER B C 1
ATOM 5007 O O . SER B 1 192 ? 8.922 18.953 -15.703 1 85.75 192 SER B O 1
ATOM 5009 N N . GLU B 1 193 ? 10.578 19.344 -14.188 1 89.12 193 GLU B N 1
ATOM 5010 C CA . GLU B 1 193 ? 11.609 18.938 -15.141 1 89.12 193 GLU B CA 1
ATOM 5011 C C . GLU B 1 193 ? 12.07 17.5 -14.883 1 89.12 193 GLU B C 1
ATOM 5013 O O . GLU B 1 193 ? 12.242 16.719 -15.82 1 89.12 193 GLU B O 1
ATOM 5018 N N . ILE B 1 194 ? 12.195 17.203 -13.609 1 94.38 194 ILE B N 1
ATOM 5019 C CA . ILE B 1 194 ? 12.836 15.922 -13.344 1 94.38 194 ILE B CA 1
ATOM 5020 C C . ILE B 1 194 ? 11.875 15.016 -12.578 1 94.38 194 ILE B C 1
ATOM 5022 O O . ILE B 1 194 ? 12.125 13.82 -12.43 1 94.38 194 ILE B O 1
ATOM 5026 N N . GLY B 1 195 ? 10.773 15.57 -12.125 1 94.69 195 GLY B N 1
ATOM 5027 C CA . GLY B 1 195 ? 9.867 14.828 -11.266 1 94.69 195 GLY B CA 1
ATOM 5028 C C . GLY B 1 195 ? 9.359 13.547 -11.891 1 94.69 195 GLY B C 1
ATOM 5029 O O . GLY B 1 195 ? 9.492 12.469 -11.312 1 94.69 195 GLY B O 1
ATOM 5030 N N . ASP B 1 196 ? 8.82 13.625 -13.07 1 94.94 196 ASP B N 1
ATOM 5031 C CA . ASP B 1 196 ? 8.273 12.461 -13.766 1 94.94 196 ASP B CA 1
ATOM 5032 C C . ASP B 1 196 ? 9.359 11.406 -14 1 94.94 196 ASP B C 1
ATOM 5034 O O . ASP B 1 196 ? 9.094 10.211 -13.922 1 94.94 196 ASP B O 1
ATOM 5038 N N . TYR B 1 197 ? 10.539 11.938 -14.305 1 96.56 197 TYR B N 1
ATOM 5039 C CA . TYR B 1 197 ? 11.633 11.023 -14.609 1 96.56 197 TYR B CA 1
ATOM 5040 C C . TYR B 1 197 ? 12 10.18 -13.391 1 96.56 197 TYR B C 1
ATOM 5042 O O . TYR B 1 197 ? 12.148 8.961 -13.5 1 96.56 197 TYR B O 1
ATOM 5050 N N . ILE B 1 198 ? 12.125 10.773 -12.234 1 96.75 198 ILE B N 1
ATOM 5051 C CA . ILE B 1 198 ? 12.508 10.039 -11.031 1 96.75 198 ILE B CA 1
ATOM 5052 C C . ILE B 1 198 ? 11.367 9.117 -10.602 1 96.75 198 ILE B C 1
ATOM 5054 O O . ILE B 1 198 ? 11.602 7.984 -10.18 1 96.75 198 ILE B O 1
ATOM 5058 N N . ASN B 1 199 ? 10.117 9.609 -10.75 1 95.56 199 ASN B N 1
ATOM 5059 C CA . ASN B 1 199 ? 8.953 8.828 -10.352 1 95.56 199 ASN B CA 1
ATOM 5060 C C . ASN B 1 199 ? 8.828 7.543 -11.164 1 95.56 199 ASN B C 1
ATOM 5062 O O . ASN B 1 199 ? 8.336 6.535 -10.664 1 95.56 199 ASN B O 1
ATOM 5066 N N . THR B 1 200 ? 9.203 7.605 -12.406 1 96.31 200 THR B N 1
ATOM 5067 C CA . THR B 1 200 ? 8.945 6.492 -13.312 1 96.31 200 THR B CA 1
ATOM 5068 C C . THR B 1 200 ? 10.195 5.641 -13.5 1 96.31 200 THR B C 1
ATOM 5070 O O . THR B 1 200 ? 10.18 4.652 -14.234 1 96.31 200 THR B O 1
ATOM 5073 N N . HIS B 1 201 ? 11.289 6.062 -12.859 1 97.38 201 HIS B N 1
ATOM 5074 C CA . HIS B 1 201 ? 12.531 5.34 -13.07 1 97.38 201 HIS B CA 1
ATOM 5075 C C . HIS B 1 201 ? 12.406 3.881 -12.641 1 97.38 201 HIS B C 1
ATOM 5077 O O . HIS B 1 201 ? 11.984 3.598 -11.516 1 97.38 201 HIS B O 1
ATOM 5083 N N . LYS B 1 202 ? 12.844 2.984 -13.453 1 94.62 202 LYS B N 1
ATOM 5084 C CA . LYS B 1 202 ? 12.586 1.558 -13.281 1 94.62 202 LYS B CA 1
ATOM 5085 C C . LYS B 1 202 ? 13.312 1.013 -12.055 1 94.62 202 LYS B C 1
ATOM 5087 O O . LYS B 1 202 ? 12.891 0.009 -11.469 1 94.62 202 LYS B O 1
ATOM 5092 N N . ASP B 1 203 ? 14.406 1.68 -11.602 1 96.25 203 ASP B N 1
ATOM 5093 C CA . ASP B 1 203 ? 15.234 1.118 -10.539 1 96.25 203 ASP B CA 1
ATOM 5094 C C . ASP B 1 203 ? 14.812 1.648 -9.172 1 96.25 203 ASP B C 1
ATOM 5096 O O . ASP B 1 203 ? 15.414 1.304 -8.156 1 96.25 203 ASP B O 1
ATOM 5100 N N . ILE B 1 204 ? 13.789 2.525 -9.141 1 97.62 204 ILE B N 1
ATOM 5101 C CA . ILE B 1 204 ? 13.203 2.941 -7.871 1 97.62 204 ILE B CA 1
ATOM 5102 C C . ILE B 1 204 ? 12.195 1.896 -7.398 1 97.62 204 ILE B C 1
ATOM 5104 O O . ILE B 1 204 ? 11.266 1.542 -8.133 1 97.62 204 ILE B O 1
ATOM 5108 N N . SER B 1 205 ? 12.398 1.482 -6.184 1 96.81 205 SER B N 1
ATOM 5109 C CA . SER B 1 205 ? 11.594 0.375 -5.684 1 96.81 205 SER B CA 1
ATOM 5110 C C . SER B 1 205 ? 10.414 0.878 -4.867 1 96.81 205 SER B C 1
ATOM 5112 O O . SER B 1 205 ? 9.43 0.158 -4.676 1 96.81 205 SER B O 1
ATOM 5114 N N . PHE B 1 206 ? 10.484 1.999 -4.316 1 97.94 206 PHE B N 1
ATOM 5115 C CA . PHE B 1 206 ? 9.5 2.551 -3.396 1 97.94 206 PHE B CA 1
ATOM 5116 C C . PHE B 1 206 ? 9.547 4.074 -3.4 1 97.94 206 PHE B C 1
ATOM 5118 O O . PHE B 1 206 ? 10.625 4.668 -3.518 1 97.94 206 PHE B O 1
ATOM 5125 N N . ILE B 1 207 ? 8.398 4.723 -3.307 1 98.44 207 ILE B N 1
ATOM 5126 C CA . ILE B 1 207 ? 8.344 6.18 -3.244 1 98.44 207 ILE B CA 1
ATOM 5127 C C . ILE B 1 207 ? 7.648 6.617 -1.955 1 98.44 207 ILE B C 1
ATOM 5129 O O . ILE B 1 207 ? 6.504 6.234 -1.698 1 98.44 207 ILE B O 1
ATOM 5133 N N . ASN B 1 208 ? 8.32 7.297 -1.079 1 98.56 208 ASN B N 1
ATOM 5134 C CA . ASN B 1 208 ? 7.793 7.961 0.108 1 98.56 208 ASN B CA 1
ATOM 5135 C C . ASN B 1 208 ? 7.648 9.469 -0.108 1 98.56 208 ASN B C 1
ATOM 5137 O O . ASN B 1 208 ? 8.648 10.18 -0.188 1 98.56 208 ASN B O 1
ATOM 5141 N N . PHE B 1 209 ? 6.383 9.898 -0.215 1 98.38 209 PHE B N 1
ATOM 5142 C CA . PHE B 1 209 ? 6.121 11.258 -0.665 1 98.38 209 PHE B CA 1
ATOM 5143 C C . PHE B 1 209 ? 5.27 12.008 0.352 1 98.38 209 PHE B C 1
ATOM 5145 O O . PHE B 1 209 ? 4.301 11.469 0.882 1 98.38 209 PHE B O 1
ATOM 5152 N N . THR B 1 210 ? 5.629 13.18 0.68 1 98.31 210 THR B N 1
ATOM 5153 C CA . THR B 1 210 ? 4.777 14.148 1.357 1 98.31 210 THR B CA 1
ATOM 5154 C C . THR B 1 210 ? 4.648 15.43 0.53 1 98.31 210 THR B C 1
ATOM 5156 O O . THR B 1 210 ? 5.656 16.016 0.12 1 98.31 210 THR B O 1
ATOM 5159 N N . GLY B 1 211 ? 3.451 15.852 0.223 1 96.88 211 GLY B N 1
ATOM 5160 C CA . GLY B 1 211 ? 3.213 17.047 -0.564 1 96.88 211 GLY B CA 1
ATOM 5161 C C . GLY B 1 211 ? 1.749 17.25 -0.909 1 96.88 211 GLY B C 1
ATOM 5162 O O . GLY B 1 211 ? 0.865 16.859 -0.141 1 96.88 211 GLY B O 1
ATOM 5163 N N . SER B 1 212 ? 1.517 17.938 -2.006 1 95.44 212 SER B N 1
ATOM 5164 C CA . SER B 1 212 ? 0.146 18.25 -2.393 1 95.44 212 SER B CA 1
ATOM 5165 C C . SER B 1 212 ? -0.564 17.031 -2.963 1 95.44 212 SER B C 1
ATOM 5167 O O . SER B 1 212 ? 0.077 16.125 -3.514 1 95.44 212 SER B O 1
ATOM 5169 N N . THR B 1 213 ? -1.859 17.031 -2.84 1 95.62 213 THR B N 1
ATOM 5170 C CA . THR B 1 213 ? -2.695 15.961 -3.354 1 95.62 213 THR B CA 1
ATOM 5171 C C . THR B 1 213 ? -2.523 15.812 -4.863 1 95.62 213 THR B C 1
ATOM 5173 O O . THR B 1 213 ? -2.426 14.695 -5.379 1 95.62 213 THR B O 1
ATOM 5176 N N . LYS B 1 214 ? -2.465 16.891 -5.531 1 94.81 214 LYS B N 1
ATOM 5177 C CA . LYS B 1 214 ? -2.34 16.875 -6.984 1 94.81 214 LYS B CA 1
ATOM 5178 C C . LYS B 1 214 ? -1.061 16.156 -7.418 1 94.81 214 LYS B C 1
ATOM 5180 O O . LYS B 1 214 ? -1.088 15.312 -8.312 1 94.81 214 LYS B O 1
ATOM 5185 N N . VAL B 1 215 ? 0.017 16.5 -6.77 1 95.44 215 VAL B N 1
ATOM 5186 C CA . VAL B 1 215 ? 1.295 15.875 -7.086 1 95.44 215 VAL B CA 1
ATOM 5187 C C . VAL B 1 215 ? 1.262 14.398 -6.676 1 95.44 215 VAL B C 1
ATOM 5189 O O . VAL B 1 215 ? 1.758 13.539 -7.402 1 95.44 215 VAL B O 1
ATOM 5192 N N . GLY B 1 216 ? 0.684 14.141 -5.488 1 96.62 216 GLY B N 1
ATOM 5193 C CA . GLY B 1 216 ? 0.55 12.766 -5.031 1 96.62 216 GLY B CA 1
ATOM 5194 C C . GLY B 1 216 ? -0.202 11.883 -6.012 1 96.62 216 GLY B C 1
ATOM 5195 O O . GLY B 1 216 ? 0.218 10.758 -6.293 1 96.62 216 GLY B O 1
ATOM 5196 N N . GLU B 1 217 ? -1.31 12.359 -6.512 1 95.31 217 GLU B N 1
ATOM 5197 C CA . GLU B 1 217 ? -2.102 11.625 -7.492 1 95.31 217 GLU B CA 1
ATOM 5198 C C . GLU B 1 217 ? -1.298 11.359 -8.758 1 95.31 217 GLU B C 1
ATOM 5200 O O . GLU B 1 217 ? -1.378 10.266 -9.336 1 95.31 217 GLU B O 1
ATOM 5205 N N . ARG B 1 218 ? -0.587 12.336 -9.188 1 95.88 218 ARG B N 1
ATOM 5206 C CA . ARG B 1 218 ? 0.251 12.18 -10.367 1 95.88 218 ARG B CA 1
ATOM 5207 C C . ARG B 1 218 ? 1.3 11.094 -10.156 1 95.88 218 ARG B C 1
ATOM 5209 O O . ARG B 1 218 ? 1.489 10.234 -11.016 1 95.88 218 ARG B O 1
ATOM 5216 N N . ILE B 1 219 ? 1.996 11.18 -9.016 1 96.81 219 ILE B N 1
ATOM 5217 C CA . ILE B 1 219 ? 3.012 10.188 -8.695 1 96.81 219 ILE B CA 1
ATOM 5218 C C . ILE B 1 219 ? 2.389 8.789 -8.695 1 96.81 219 ILE B C 1
ATOM 5220 O O . ILE B 1 219 ? 2.941 7.855 -9.281 1 96.81 219 ILE B O 1
ATOM 5224 N N . SER B 1 220 ? 1.234 8.672 -8.023 1 96.12 220 SER B N 1
ATOM 5225 C CA . SER B 1 220 ? 0.543 7.387 -7.941 1 96.12 220 SER B CA 1
ATOM 5226 C C . SER B 1 220 ? 0.219 6.848 -9.328 1 96.12 220 SER B C 1
ATOM 5228 O O . SER B 1 220 ? 0.422 5.66 -9.602 1 96.12 220 SER B O 1
ATOM 5230 N N . ASN B 1 221 ? -0.187 7.691 -10.234 1 95.06 221 ASN B N 1
ATOM 5231 C CA . ASN B 1 221 ? -0.606 7.289 -11.578 1 95.06 221 ASN B CA 1
ATOM 5232 C C . ASN B 1 221 ? 0.592 7.035 -12.484 1 95.06 221 ASN B C 1
ATOM 5234 O O . ASN B 1 221 ? 0.426 6.723 -13.664 1 95.06 221 ASN B O 1
ATOM 5238 N N . GLN B 1 222 ? 1.793 7.234 -11.914 1 94.5 222 GLN B N 1
ATOM 5239 C CA . GLN B 1 222 ? 3.014 7.008 -12.68 1 94.5 222 GLN B CA 1
ATOM 5240 C C . GLN B 1 222 ? 3.861 5.906 -12.055 1 94.5 222 GLN B C 1
ATOM 5242 O O . GLN B 1 222 ? 4.879 5.5 -12.625 1 94.5 222 GLN B O 1
ATOM 5247 N N . ALA B 1 223 ? 3.521 5.457 -10.945 1 93.25 223 ALA B N 1
ATOM 5248 C CA . ALA B 1 223 ? 4.414 4.664 -10.102 1 93.25 223 ALA B CA 1
ATOM 5249 C C . ALA B 1 223 ? 4.496 3.225 -10.594 1 93.25 223 ALA B C 1
ATOM 5251 O O . ALA B 1 223 ? 5.422 2.49 -10.234 1 93.25 223 ALA B O 1
ATOM 5252 N N . GLY B 1 224 ? 3.508 2.758 -11.484 1 93.69 224 GLY B N 1
ATOM 5253 C CA . GLY B 1 224 ? 3.467 1.348 -11.836 1 93.69 224 GLY B CA 1
ATOM 5254 C C . GLY B 1 224 ? 3.207 0.445 -10.641 1 93.69 224 GLY B C 1
ATOM 5255 O O . GLY B 1 224 ? 2.248 0.653 -9.898 1 93.69 224 GLY B O 1
ATOM 5256 N N . LEU B 1 225 ? 4.102 -0.505 -10.414 1 94.5 225 LEU B N 1
ATOM 5257 C CA . LEU B 1 225 ? 3.891 -1.466 -9.336 1 94.5 225 LEU B CA 1
ATOM 5258 C C . LEU B 1 225 ? 4.816 -1.173 -8.156 1 94.5 225 LEU B C 1
ATOM 5260 O O . LEU B 1 225 ? 5.059 -2.045 -7.32 1 94.5 225 LEU B O 1
ATOM 5264 N N . LYS B 1 226 ? 5.391 0.026 -8.078 1 95 226 LYS B N 1
ATOM 5265 C CA . LYS B 1 226 ? 6.18 0.454 -6.922 1 95 226 LYS B CA 1
ATOM 5266 C C . LYS B 1 226 ? 5.301 0.604 -5.684 1 95 226 LYS B C 1
ATOM 5268 O O . LYS B 1 226 ? 4.148 1.032 -5.781 1 95 226 LYS B O 1
ATOM 5273 N N . GLY B 1 227 ? 5.922 0.229 -4.512 1 94.69 227 GLY B N 1
ATOM 5274 C CA . GLY B 1 227 ? 5.25 0.612 -3.283 1 94.69 227 GLY B CA 1
ATOM 5275 C C . GLY B 1 227 ? 5.195 2.113 -3.072 1 94.69 227 GLY B C 1
ATOM 5276 O O . GLY B 1 227 ? 6.098 2.838 -3.5 1 94.69 227 GLY B O 1
ATOM 5277 N N . LEU B 1 228 ? 4.102 2.553 -2.451 1 96.56 228 LEU B N 1
ATOM 5278 C CA . LEU B 1 228 ? 3.896 3.98 -2.227 1 96.56 228 LEU B CA 1
ATOM 5279 C C . LEU B 1 228 ? 3.516 4.25 -0.774 1 96.56 228 LEU B C 1
ATOM 5281 O O . LEU B 1 228 ? 2.77 3.479 -0.168 1 96.56 228 LEU B O 1
ATOM 5285 N N . MET B 1 229 ? 3.99 5.285 -0.243 1 97.12 229 MET B N 1
ATOM 5286 C CA . MET B 1 229 ? 3.537 5.922 0.991 1 97.12 229 MET B CA 1
ATOM 5287 C C . MET B 1 229 ? 3.426 7.434 0.816 1 97.12 229 MET B C 1
ATOM 5289 O O . MET B 1 229 ? 4.391 8.094 0.425 1 97.12 229 MET B O 1
ATOM 5293 N N . MET B 1 230 ? 2.209 7.941 1.085 1 97.31 230 MET B N 1
ATOM 5294 C CA . MET B 1 230 ? 1.979 9.344 0.743 1 97.31 230 MET B CA 1
ATOM 5295 C C . MET B 1 230 ? 1.254 10.062 1.872 1 97.31 230 MET B C 1
ATOM 5297 O O . MET B 1 230 ? 0.254 9.57 2.393 1 97.31 230 MET B O 1
ATOM 5301 N N . GLU B 1 231 ? 1.777 11.125 2.24 1 97.38 231 GLU B N 1
ATOM 5302 C CA . GLU B 1 231 ? 1.116 12.109 3.096 1 97.38 231 GLU B CA 1
ATOM 5303 C C . GLU B 1 231 ? 0.75 13.367 2.311 1 97.38 231 GLU B C 1
ATOM 5305 O O . GLU B 1 231 ? 1.628 14.055 1.785 1 97.38 231 GLU B O 1
ATOM 5310 N N . LEU B 1 232 ? -0.518 13.672 2.326 1 97.88 232 LEU B N 1
ATOM 5311 C CA . LEU B 1 232 ? -0.984 14.719 1.421 1 97.88 232 LEU B CA 1
ATOM 5312 C C . LEU B 1 232 ? -1.806 15.766 2.172 1 97.88 232 LEU B C 1
ATOM 5314 O O . LEU B 1 232 ? -1.578 16 3.359 1 97.88 232 LEU B O 1
ATOM 5318 N N . GLY B 1 233 ? -2.6 16.484 1.445 1 95.88 233 GLY B N 1
ATOM 5319 C CA . GLY B 1 233 ? -3.283 17.641 2.01 1 95.88 233 GLY B CA 1
ATOM 5320 C C . GLY B 1 233 ? -4.367 17.266 3 1 95.88 233 GLY B C 1
ATOM 5321 O O . GLY B 1 233 ? -4.637 16.078 3.215 1 95.88 233 GLY B O 1
ATOM 5322 N N . GLY B 1 234 ? -4.906 18.281 3.662 1 96.88 234 GLY B N 1
ATOM 5323 C CA . GLY B 1 234 ? -5.973 18.109 4.637 1 96.88 234 GLY B CA 1
ATOM 5324 C C . GLY B 1 234 ? -6.855 19.328 4.781 1 96.88 234 GLY B C 1
ATOM 5325 O O . GLY B 1 234 ? -6.453 20.438 4.422 1 96.88 234 GLY B O 1
ATOM 5326 N N . LYS B 1 235 ? -8.055 19.141 5.16 1 98.44 235 LYS B N 1
ATOM 5327 C CA . LYS B 1 235 ? -9 20.172 5.566 1 98.44 235 LYS B CA 1
ATOM 5328 C C . LYS B 1 235 ? -9.492 19.938 6.988 1 98.44 235 LYS B C 1
ATOM 5330 O O . LYS B 1 235 ? -10.703 19.859 7.227 1 98.44 235 LYS B O 1
ATOM 5335 N N . ASP B 1 236 ? -8.555 19.938 7.898 1 98.88 236 ASP B N 1
ATOM 5336 C CA . ASP B 1 236 ? -8.75 19.5 9.281 1 98.88 236 ASP B CA 1
ATOM 5337 C C . ASP B 1 236 ? -9.75 20.391 10 1 98.88 236 ASP B C 1
ATOM 5339 O O . ASP B 1 236 ? -9.609 21.625 10 1 98.88 236 ASP B O 1
ATOM 5343 N N . ALA B 1 237 ? -10.75 19.797 10.664 1 98.88 237 ALA B N 1
ATOM 5344 C CA . ALA B 1 237 ? -11.836 20.531 11.305 1 98.88 237 ALA B CA 1
ATOM 5345 C C . ALA B 1 237 ? -11.711 20.469 12.828 1 98.88 237 ALA B C 1
ATOM 5347 O O . ALA B 1 237 ? -11.297 19.453 13.383 1 98.88 237 ALA B O 1
ATOM 5348 N N . ALA B 1 238 ? -12.023 21.547 13.453 1 98.94 238 ALA B N 1
ATOM 5349 C CA . ALA B 1 238 ? -12.312 21.562 14.883 1 98.94 238 ALA B CA 1
ATOM 5350 C C . ALA B 1 238 ? -13.812 21.625 15.133 1 98.94 238 ALA B C 1
ATOM 5352 O O . ALA B 1 238 ? -14.445 22.656 14.859 1 98.94 238 ALA B O 1
ATOM 5353 N N . ILE B 1 239 ? -14.336 20.578 15.602 1 98.94 239 ILE B N 1
ATOM 5354 C CA . ILE B 1 239 ? -15.758 20.531 15.922 1 98.94 239 ILE B CA 1
ATOM 5355 C C . ILE B 1 239 ? -15.977 20.875 17.391 1 98.94 239 ILE B C 1
ATOM 5357 O O . ILE B 1 239 ? -15.492 20.172 18.281 1 98.94 239 ILE B O 1
ATOM 5361 N N . VAL B 1 240 ? -16.719 21.922 17.641 1 98.94 240 VAL B N 1
ATOM 5362 C CA . VAL B 1 240 ? -16.922 22.422 19.016 1 98.94 240 VAL B CA 1
ATOM 5363 C C . VAL B 1 240 ? -18.375 22.25 19.406 1 98.94 240 VAL B C 1
ATOM 5365 O O . VAL B 1 240 ? -19.266 22.891 18.828 1 98.94 240 VAL B O 1
ATOM 5368 N N . LEU B 1 241 ? -18.594 21.453 20.406 1 98.75 241 LEU B N 1
ATOM 5369 C CA . LEU B 1 241 ? -19.953 21.141 20.844 1 98.75 241 LEU B CA 1
ATOM 5370 C C . LEU B 1 241 ? -20.359 22.031 22.016 1 98.75 241 LEU B C 1
ATOM 5372 O O . LEU B 1 241 ? -19.562 22.797 22.531 1 98.75 241 LEU B O 1
ATOM 5376 N N . GLN B 1 242 ? -21.609 21.891 22.469 1 98.19 242 GLN B N 1
ATOM 5377 C CA . GLN B 1 242 ? -22.25 22.797 23.406 1 98.19 242 GLN B CA 1
ATOM 5378 C C . GLN B 1 242 ? -21.562 22.75 24.766 1 98.19 242 GLN B C 1
ATOM 5380 O O . GLN B 1 242 ? -21.484 23.781 25.453 1 98.19 242 GLN B O 1
ATOM 5385 N N . ASP B 1 243 ? -21.047 21.625 25.156 1 98.44 243 ASP B N 1
ATOM 5386 C CA . ASP B 1 243 ? -20.531 21.453 26.516 1 98.44 243 ASP B CA 1
ATOM 5387 C C . ASP B 1 243 ? -19 21.609 26.531 1 98.44 243 ASP B C 1
ATOM 5389 O O . ASP B 1 243 ? -18.375 21.312 27.547 1 98.44 243 ASP B O 1
ATOM 5393 N N . ALA B 1 244 ? -18.422 22.062 25.406 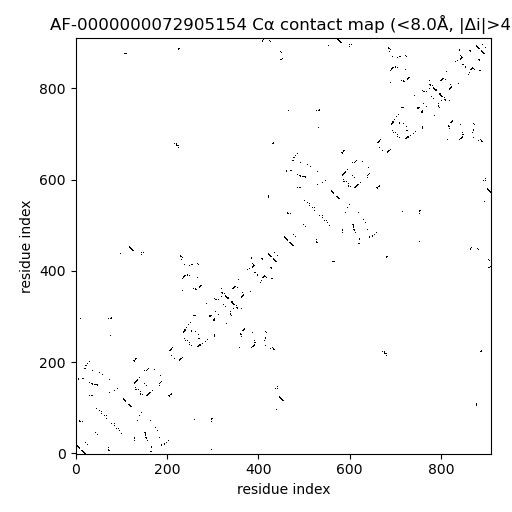1 98.62 244 ALA B N 1
ATOM 5394 C CA . ALA B 1 244 ? -16.969 22.172 25.312 1 98.62 244 ALA B CA 1
ATOM 5395 C C . ALA B 1 244 ? -16.438 23.188 26.312 1 98.62 244 ALA B C 1
ATOM 5397 O O . ALA B 1 244 ? -17.125 24.141 26.688 1 98.62 244 ALA B O 1
ATOM 5398 N N . ASP B 1 245 ? -15.219 22.906 26.828 1 98.75 245 ASP B N 1
ATOM 5399 C CA . ASP B 1 245 ? -14.445 23.953 27.484 1 98.75 245 ASP B CA 1
ATOM 5400 C C . ASP B 1 245 ? -13.969 25 26.469 1 98.75 245 ASP B C 1
ATOM 5402 O O . ASP B 1 245 ? -12.922 24.844 25.844 1 98.75 245 ASP B O 1
ATOM 5406 N N . LEU B 1 246 ? -14.68 26.078 26.391 1 98.81 246 LEU B N 1
ATOM 5407 C CA . LEU B 1 246 ? -14.492 27.031 25.297 1 98.81 246 LEU B CA 1
ATOM 5408 C C . LEU B 1 246 ? -13.148 27.734 25.422 1 98.81 246 LEU B C 1
ATOM 5410 O O . LEU B 1 246 ? -12.547 28.109 24.406 1 98.81 246 LEU B O 1
ATOM 5414 N N . GLU B 1 247 ? -12.742 27.953 26.656 1 98.81 247 GLU B N 1
ATOM 5415 C CA . GLU B 1 247 ? -11.43 28.562 26.844 1 98.81 247 GLU B CA 1
ATOM 5416 C C . GLU B 1 247 ? -10.32 27.672 26.297 1 98.81 247 GLU B C 1
ATOM 5418 O O . GLU B 1 247 ? -9.445 28.141 25.578 1 98.81 247 GLU B O 1
ATOM 5423 N N . LYS B 1 248 ? -10.383 26.438 26.625 1 98.69 248 LYS B N 1
ATOM 5424 C CA . LYS B 1 248 ? -9.391 25.484 26.125 1 98.69 248 LYS B CA 1
ATOM 5425 C C . LYS B 1 248 ? -9.516 25.328 24.609 1 98.69 248 LYS B C 1
ATOM 5427 O O . LYS B 1 248 ? -8.516 25.312 23.891 1 98.69 248 LYS B O 1
ATOM 5432 N N . ALA B 1 249 ? -10.75 25.156 24.156 1 98.88 249 ALA B N 1
ATOM 5433 C CA . ALA B 1 249 ? -11 24.969 22.734 1 98.88 249 ALA B CA 1
ATOM 5434 C C . ALA B 1 249 ? -10.422 26.125 21.922 1 98.88 249 ALA B C 1
ATOM 5436 O O . ALA B 1 249 ? -9.742 25.906 20.922 1 98.88 249 ALA B O 1
ATOM 5437 N N . SER B 1 250 ? -10.734 27.375 22.359 1 98.88 250 SER B N 1
ATOM 5438 C CA . SER B 1 250 ? -10.25 28.531 21.625 1 98.88 250 SER B CA 1
ATOM 5439 C C . SER B 1 250 ? -8.727 28.578 21.594 1 98.88 250 SER B C 1
ATOM 5441 O O . SER B 1 250 ? -8.133 28.906 20.578 1 98.88 250 SER B O 1
ATOM 5443 N N . SER B 1 251 ? -8.117 28.234 22.734 1 98.88 251 SER B N 1
ATOM 5444 C CA . SER B 1 251 ? -6.656 28.219 22.797 1 98.88 251 SER B CA 1
ATOM 5445 C C . SER B 1 251 ? -6.07 27.203 21.828 1 98.88 251 SER B C 1
ATOM 5447 O O . SER B 1 251 ? -5.148 27.516 21.078 1 98.88 251 SER B O 1
ATOM 5449 N N . GLU B 1 252 ? -6.602 25.969 21.844 1 98.81 252 GLU B N 1
ATOM 5450 C CA . GLU B 1 252 ? -6.129 24.906 20.969 1 98.81 252 GLU B CA 1
ATOM 5451 C C . GLU B 1 252 ? -6.391 25.25 19.5 1 98.81 252 GLU B C 1
ATOM 5453 O O . GLU B 1 252 ? -5.543 25 18.641 1 98.81 252 GLU B O 1
ATOM 5458 N N . ILE B 1 253 ? -7.512 25.78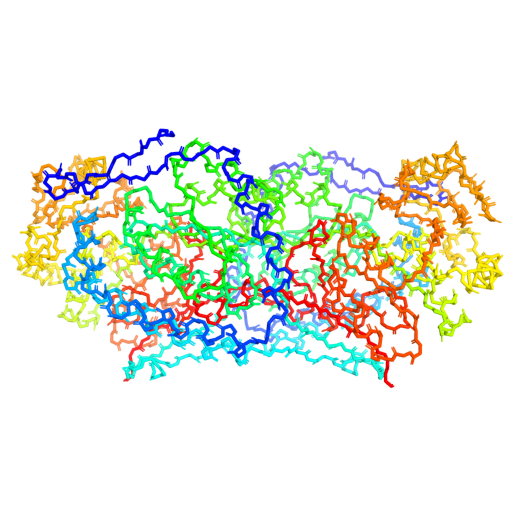1 19.219 1 98.94 253 ILE B N 1
ATOM 5459 C CA . ILE B 1 253 ? -7.898 26.109 17.859 1 98.94 253 ILE B CA 1
ATOM 5460 C C . ILE B 1 253 ? -6.957 27.172 17.297 1 98.94 253 ILE B C 1
ATOM 5462 O O . ILE B 1 253 ? -6.449 27.047 16.188 1 98.94 253 ILE B O 1
ATOM 5466 N N . VAL B 1 254 ? -6.715 28.234 18.109 1 98.94 254 VAL B N 1
ATOM 5467 C CA . VAL B 1 254 ? -5.883 29.344 17.641 1 98.94 254 VAL B CA 1
ATOM 5468 C C . VAL B 1 254 ? -4.445 28.859 17.438 1 98.94 254 VAL B C 1
ATOM 5470 O O . VAL B 1 254 ? -3.832 29.141 16.406 1 98.94 254 VAL B O 1
ATOM 5473 N N . LYS B 1 255 ? -3.943 28.141 18.391 1 98.56 255 LYS B N 1
ATOM 5474 C CA . LYS B 1 255 ? -2.604 27.578 18.25 1 98.56 255 LYS B CA 1
ATOM 5475 C C . LYS B 1 255 ? -2.529 26.641 17.047 1 98.56 255 LYS B C 1
ATOM 5477 O O . LYS B 1 255 ? -1.553 26.656 16.297 1 98.56 255 LYS B O 1
ATOM 5482 N N . GLY B 1 256 ? -3.518 25.812 16.891 1 98.69 256 GLY B N 1
ATOM 5483 C CA . GLY B 1 256 ? -3.564 24.828 15.82 1 98.69 256 GLY B CA 1
ATOM 5484 C C . GLY B 1 256 ? -3.699 25.453 14.445 1 98.69 256 GLY B C 1
ATOM 5485 O O . GLY B 1 256 ? -3.215 24.906 13.453 1 98.69 256 GLY B O 1
ATOM 5486 N N . ALA B 1 257 ? -4.328 26.547 14.328 1 98.81 257 ALA B N 1
ATOM 5487 C CA . ALA B 1 257 ? -4.637 27.156 13.039 1 98.81 257 ALA B CA 1
ATOM 5488 C C . ALA B 1 257 ? -3.488 28.031 12.562 1 98.81 257 ALA B C 1
ATOM 5490 O O . ALA B 1 257 ? -3.178 28.062 11.367 1 98.81 257 ALA B O 1
ATOM 5491 N N . PHE B 1 258 ? -2.793 28.719 13.508 1 98.81 258 PHE B N 1
ATOM 5492 C CA . PHE B 1 258 ? -2.014 29.859 13.047 1 98.81 258 PHE B CA 1
ATOM 5493 C C . PHE B 1 258 ? -0.522 29.609 13.242 1 98.81 258 PHE B C 1
ATOM 5495 O O . PHE B 1 258 ? 0.309 30.344 12.719 1 98.81 258 PHE B O 1
ATOM 5502 N N . SER B 1 259 ? -0.164 28.5 14.039 1 98.19 259 SER B N 1
ATOM 5503 C CA . SER B 1 259 ? 1.257 28.188 14.133 1 98.19 259 SER B CA 1
ATOM 5504 C C . SER B 1 259 ? 1.882 28.047 12.75 1 98.19 259 SER B C 1
ATOM 5506 O O . SER B 1 259 ? 1.284 27.438 11.859 1 98.19 259 SER B O 1
ATOM 5508 N N . TYR B 1 260 ? 3.09 28.719 12.594 1 98.5 260 TYR B N 1
ATOM 5509 C CA . TYR B 1 260 ? 3.818 28.75 11.328 1 98.5 260 TYR B CA 1
ATOM 5510 C C . TYR B 1 260 ? 2.928 29.266 10.203 1 98.5 260 TYR B C 1
ATOM 5512 O O . TYR B 1 260 ? 2.916 28.688 9.109 1 98.5 260 TYR B O 1
ATOM 5520 N N . SER B 1 261 ? 2.062 30.234 10.531 1 98.62 261 SER B N 1
ATOM 5521 C CA . SER B 1 261 ? 1.174 30.906 9.586 1 98.62 261 SER B CA 1
ATOM 5522 C C . SER B 1 261 ? 0.213 29.922 8.93 1 98.62 261 SER B C 1
ATOM 5524 O O . SER B 1 261 ? -0.147 30.078 7.766 1 98.62 261 SER B O 1
ATOM 5526 N N . GLY B 1 262 ? -0.065 28.797 9.594 1 98.44 262 GLY B N 1
ATOM 5527 C CA . GLY B 1 262 ? -0.993 27.797 9.062 1 98.44 262 GLY B CA 1
ATOM 5528 C C . GLY B 1 262 ? -0.39 26.953 7.965 1 98.44 262 GLY B C 1
ATOM 5529 O O . GLY B 1 262 ? -1.081 26.125 7.363 1 98.44 262 GLY B O 1
ATOM 5530 N N . GLN B 1 263 ? 0.934 27.047 7.703 1 98.38 263 GLN B N 1
ATOM 5531 C CA . GLN B 1 263 ? 1.588 26.281 6.648 1 98.38 263 GLN B CA 1
ATOM 5532 C C . GLN B 1 263 ? 1.95 24.875 7.137 1 98.38 263 GLN B C 1
ATOM 5534 O O . GLN B 1 263 ? 3.1 24.453 7.016 1 98.38 263 GLN B O 1
ATOM 5539 N N . ARG B 1 264 ? 0.968 24.203 7.609 1 97.94 264 ARG B N 1
ATOM 5540 C CA . ARG B 1 264 ? 1.059 22.844 8.125 1 97.94 264 ARG B CA 1
ATOM 5541 C C . ARG B 1 264 ? -0.088 21.984 7.602 1 97.94 264 ARG B C 1
ATOM 5543 O O . ARG B 1 264 ? -1.237 22.422 7.566 1 97.94 264 ARG B O 1
ATOM 5550 N N . CYS B 1 265 ? 0.215 20.812 7.234 1 97.44 265 CYS B N 1
ATOM 5551 C CA . CYS B 1 265 ? -0.845 19.922 6.773 1 97.44 265 CYS B CA 1
ATOM 5552 C C . CYS B 1 265 ? -1.839 19.625 7.891 1 97.44 265 CYS B C 1
ATOM 5554 O O . CYS B 1 265 ? -3.025 19.422 7.633 1 97.44 265 CYS B O 1
ATOM 5556 N N . THR B 1 266 ? -1.337 19.703 9.188 1 98.06 266 THR B N 1
ATOM 5557 C CA . THR B 1 266 ? -2.17 19.359 10.328 1 98.06 266 THR B CA 1
ATOM 5558 C C . THR B 1 266 ? -2.826 20.594 10.914 1 98.06 266 THR B C 1
ATOM 5560 O O . THR B 1 266 ? -3.469 20.531 11.969 1 98.06 266 THR B O 1
ATOM 5563 N N . ALA B 1 267 ? -2.676 21.734 10.352 1 98.69 267 ALA B N 1
ATOM 5564 C CA . ALA B 1 267 ? -3.307 22.938 10.883 1 98.69 267 ALA B CA 1
ATOM 5565 C C . ALA B 1 267 ? -4.824 22.797 10.906 1 98.69 267 ALA B C 1
ATOM 5567 O O . ALA B 1 267 ? -5.406 22.125 10.039 1 98.69 267 ALA B O 1
ATOM 5568 N N . ILE B 1 268 ? -5.457 23.359 11.93 1 98.81 268 ILE B N 1
ATOM 5569 C CA . ILE B 1 268 ? -6.91 23.5 11.906 1 98.81 268 ILE B CA 1
ATOM 5570 C C . ILE B 1 268 ? -7.312 24.469 10.805 1 98.81 268 ILE B C 1
ATOM 5572 O O . ILE B 1 268 ? -6.844 25.609 10.781 1 98.81 268 ILE B O 1
ATOM 5576 N N . LYS B 1 269 ? -8.156 24.062 9.93 1 98.75 269 LYS B N 1
ATOM 5577 C CA . LYS B 1 269 ? -8.43 24.859 8.734 1 98.75 269 LYS B CA 1
ATOM 5578 C C . LYS B 1 269 ? -9.883 25.328 8.711 1 98.75 269 LYS B C 1
ATOM 5580 O O . LYS B 1 269 ? -10.258 26.156 7.875 1 98.75 269 LYS B O 1
ATOM 5585 N N . ARG B 1 270 ? -10.664 24.859 9.602 1 98.81 270 ARG B N 1
ATOM 5586 C CA . ARG B 1 270 ? -12.039 25.312 9.773 1 98.81 270 ARG B CA 1
ATOM 5587 C C . ARG B 1 270 ? -12.578 24.922 11.148 1 98.81 270 ARG B C 1
ATOM 5589 O O . ARG B 1 270 ? -12.219 23.875 11.688 1 98.81 270 ARG B O 1
ATOM 5596 N N . VAL B 1 271 ? -13.43 25.781 11.656 1 98.94 271 VAL B N 1
ATOM 5597 C CA . VAL B 1 271 ? -14.125 25.516 12.914 1 98.94 271 VAL B CA 1
ATOM 5598 C C . VAL B 1 271 ? -15.609 25.266 12.648 1 98.94 271 VAL B C 1
ATOM 5600 O O . VAL B 1 271 ? -16.266 26.047 11.961 1 98.94 271 VAL B O 1
ATOM 5603 N N . LEU B 1 272 ? -16.094 24.156 13.062 1 98.94 272 LEU B N 1
ATOM 5604 C CA . LEU B 1 272 ? -17.516 23.828 13.078 1 98.94 272 LEU B CA 1
ATOM 5605 C C . LEU B 1 272 ? -18.078 23.922 14.492 1 98.94 272 LEU B C 1
ATOM 5607 O O . LEU B 1 272 ? -17.781 23.078 15.336 1 98.94 272 LEU B O 1
ATOM 5611 N N . VAL B 1 273 ? -18.875 24.922 14.758 1 98.88 273 VAL B N 1
ATOM 5612 C CA . VAL B 1 273 ? -19.266 25.188 16.141 1 98.88 273 VAL B CA 1
ATOM 5613 C C . VAL B 1 273 ? -20.781 25.25 16.234 1 98.88 273 VAL B C 1
ATOM 5615 O O . VAL B 1 273 ? -21.453 25.812 15.375 1 98.88 273 VAL B O 1
ATOM 5618 N N . VAL B 1 274 ? -21.312 24.609 17.219 1 98.5 274 VAL B N 1
ATOM 5619 C CA . VAL B 1 274 ? -22.75 24.656 17.453 1 98.5 274 VAL B CA 1
ATOM 5620 C C . VAL B 1 274 ? -23.172 26.094 17.766 1 98.5 274 VAL B C 1
ATOM 5622 O O . VAL B 1 274 ? -22.453 26.828 18.453 1 98.5 274 VAL B O 1
ATOM 5625 N N . GLU B 1 275 ? -24.328 26.438 17.375 1 97.94 275 GLU B N 1
ATOM 5626 C CA . GLU B 1 275 ? -24.828 27.797 17.375 1 97.94 275 GLU B CA 1
ATOM 5627 C C . GLU B 1 275 ? -24.875 28.375 18.797 1 97.94 275 GLU B C 1
ATOM 5629 O O . GLU B 1 275 ? -24.562 29.547 19 1 97.94 275 GLU B O 1
ATOM 5634 N N . SER B 1 276 ? -25.203 27.641 19.734 1 98.06 276 SER B N 1
ATOM 5635 C CA . SER B 1 276 ? -25.469 28.109 21.094 1 98.06 276 SER B CA 1
ATOM 5636 C C . SER B 1 276 ? -24.203 28.625 21.75 1 98.06 276 SER B C 1
ATOM 5638 O O . SER B 1 276 ? -24.281 29.406 22.703 1 98.06 276 SER B O 1
ATOM 5640 N N . VAL B 1 277 ? -23.016 28.219 21.281 1 98.44 277 VAL B N 1
ATOM 5641 C CA . VAL B 1 277 ? -21.797 28.641 21.953 1 98.44 277 VAL B CA 1
ATOM 5642 C C . VAL B 1 277 ? -20.906 29.406 20.984 1 98.44 277 VAL B C 1
ATOM 5644 O O . VAL B 1 277 ? -19.766 29.734 21.297 1 98.44 277 VAL B O 1
ATOM 5647 N N . LYS B 1 278 ? -21.359 29.688 19.812 1 98.56 278 LYS B N 1
ATOM 5648 C CA . LYS B 1 278 ? -20.562 30.281 18.734 1 98.56 278 LYS B CA 1
ATOM 5649 C C . LYS B 1 278 ? -20.047 31.656 19.141 1 98.56 278 LYS B C 1
ATOM 5651 O O . LYS B 1 278 ? -18.844 31.938 19.016 1 98.56 278 LYS B O 1
ATOM 5656 N N . GLU B 1 279 ? -20.938 32.5 19.625 1 98.56 279 GLU B N 1
ATOM 5657 C CA . GLU B 1 279 ? -20.547 33.875 19.938 1 98.56 279 GLU B CA 1
ATOM 5658 C C . GLU B 1 279 ? -19.438 33.938 20.969 1 98.56 279 GLU B C 1
ATOM 5660 O O . GLU B 1 279 ? -18.453 34.656 20.812 1 98.56 279 GLU B O 1
ATOM 5665 N N . GLU B 1 280 ? -19.656 33.156 22 1 98.75 280 GLU B N 1
ATOM 5666 C CA . GLU B 1 280 ? -18.656 33.125 23.062 1 98.75 280 GLU B CA 1
ATOM 5667 C C . GLU B 1 280 ? -17.328 32.562 22.547 1 98.75 280 GLU B C 1
ATOM 5669 O O . GLU B 1 280 ? -16.266 33.125 22.844 1 98.75 280 GLU B O 1
ATOM 5674 N N . LEU B 1 281 ? -17.344 31.5 21.781 1 98.88 281 LEU B N 1
ATOM 5675 C CA . LEU B 1 281 ? -16.125 30.922 21.219 1 98.88 281 LEU B CA 1
ATOM 5676 C C . LEU B 1 281 ? -15.414 31.906 20.312 1 98.88 281 LEU B C 1
ATOM 5678 O O . LEU B 1 281 ? -14.188 32.062 20.391 1 98.88 281 LEU B O 1
ATOM 5682 N N . VAL B 1 282 ? -16.125 32.562 19.469 1 98.75 282 VAL B N 1
ATOM 5683 C CA . VAL B 1 282 ? -15.57 33.469 18.484 1 98.75 282 VAL B CA 1
ATOM 5684 C C . VAL B 1 282 ? -14.859 34.625 19.219 1 98.75 282 VAL B C 1
ATOM 5686 O O . VAL B 1 282 ? -13.758 35.031 18.828 1 98.75 282 VAL B O 1
ATOM 5689 N N . GLN B 1 283 ? -15.531 35.125 20.25 1 98.81 283 GLN B N 1
ATOM 5690 C CA . GLN B 1 283 ? -14.914 36.188 21.016 1 98.81 283 GLN B CA 1
ATOM 5691 C C . GLN B 1 283 ? -13.586 35.75 21.609 1 98.81 283 GLN B C 1
ATOM 5693 O O . GLN B 1 283 ? -12.602 36.5 21.578 1 98.81 283 GLN B O 1
ATOM 5698 N N . LEU B 1 284 ? -13.625 34.562 22.219 1 98.88 284 LEU B N 1
ATOM 5699 C CA . LEU B 1 284 ? -12.398 34.031 22.797 1 98.88 284 LEU B CA 1
ATOM 5700 C C . LEU B 1 284 ? -11.32 33.875 21.734 1 98.88 284 LEU B C 1
ATOM 5702 O O . LEU B 1 284 ? -10.148 34.156 21.984 1 98.88 284 LEU B O 1
ATOM 5706 N N . ILE B 1 285 ? -11.68 33.375 20.531 1 98.88 285 ILE B N 1
ATOM 5707 C CA . ILE B 1 285 ? -10.75 33.188 19.422 1 98.88 285 ILE B CA 1
ATOM 5708 C C . ILE B 1 285 ? -10.172 34.531 19 1 98.88 285 ILE B C 1
ATOM 5710 O O . ILE B 1 285 ? -8.953 34.688 18.828 1 98.88 285 ILE B O 1
ATOM 5714 N N . LEU B 1 286 ? -11.047 35.562 18.875 1 98.88 286 LEU B N 1
ATOM 5715 C CA . LEU B 1 286 ? -10.617 36.875 18.422 1 98.88 286 LEU B CA 1
ATOM 5716 C C . LEU B 1 286 ? -9.641 37.5 19.406 1 98.88 286 LEU B C 1
ATOM 5718 O O . LEU B 1 286 ? -8.656 38.125 19.016 1 98.88 286 LEU B O 1
ATOM 5722 N N . ASP B 1 287 ? -9.938 37.312 20.688 1 98.75 287 ASP B N 1
ATOM 5723 C CA . ASP B 1 287 ? -9.047 37.812 21.719 1 98.75 287 ASP B CA 1
ATOM 5724 C C . ASP B 1 287 ? -7.648 37.219 21.594 1 98.75 287 ASP B C 1
ATOM 5726 O O . ASP B 1 287 ? -6.648 37.906 21.75 1 98.75 287 ASP B O 1
ATOM 5730 N N . LYS B 1 288 ? -7.621 36 21.359 1 98.75 288 LYS B N 1
ATOM 5731 C CA . LYS B 1 288 ? -6.344 35.281 21.266 1 98.75 288 LYS B CA 1
ATOM 5732 C C . LYS B 1 288 ? -5.652 35.594 19.938 1 98.75 288 LYS B C 1
ATOM 5734 O O . LYS B 1 288 ? -4.43 35.75 19.891 1 98.75 288 LYS B O 1
ATOM 5739 N N . VAL B 1 289 ? -6.398 35.688 18.844 1 98.81 289 VAL B N 1
ATOM 5740 C CA . VAL B 1 289 ? -5.84 36 17.531 1 98.81 289 VAL B CA 1
ATOM 5741 C C . VAL B 1 289 ? -5.227 37.406 17.547 1 98.81 289 VAL B C 1
ATOM 5743 O O . VAL B 1 289 ? -4.172 37.625 16.953 1 98.81 289 VAL B O 1
ATOM 5746 N N . GLY B 1 290 ? -5.887 38.281 18.219 1 98.31 290 GLY B N 1
ATOM 5747 C CA . GLY B 1 290 ? -5.406 39.656 18.312 1 98.31 290 GLY B CA 1
ATOM 5748 C C . GLY B 1 290 ? -4.051 39.781 18.984 1 98.31 290 GLY B C 1
ATOM 5749 O O . GLY B 1 290 ? -3.352 40.781 18.828 1 98.31 290 GLY B O 1
ATOM 5750 N N . LYS B 1 291 ? -3.65 38.75 19.703 1 98.19 291 LYS B N 1
ATOM 5751 C CA . LYS B 1 291 ? -2.41 38.75 20.469 1 98.19 291 LYS B CA 1
ATOM 5752 C C . LYS B 1 291 ? -1.288 38.031 19.719 1 98.19 291 LYS B C 1
ATOM 5754 O O . LYS B 1 291 ? -0.147 38 20.188 1 98.19 291 LYS B O 1
ATOM 5759 N N . ILE B 1 292 ? -1.577 37.5 18.609 1 98.56 292 ILE B N 1
ATOM 5760 C CA . ILE B 1 292 ? -0.59 36.75 17.844 1 98.56 292 ILE B CA 1
ATOM 5761 C C . ILE B 1 292 ? 0.496 37.688 17.328 1 98.56 292 ILE B C 1
ATOM 5763 O O . ILE B 1 292 ? 0.196 38.75 16.781 1 98.56 292 ILE B O 1
ATOM 5767 N N . LYS B 1 293 ? 1.737 37.344 17.516 1 98.38 293 LYS B N 1
ATOM 5768 C CA . LYS B 1 293 ? 2.863 38.094 16.984 1 98.38 293 LYS B CA 1
ATOM 5769 C C . LYS B 1 293 ? 3.027 37.812 15.484 1 98.38 293 LYS B C 1
ATOM 5771 O O . LYS B 1 293 ? 3.152 36.656 15.055 1 98.38 293 LYS B O 1
ATOM 5776 N N . VAL B 1 294 ? 3.006 38.906 14.648 1 98.5 294 VAL B N 1
ATOM 5777 C CA . VAL B 1 294 ? 3.137 38.812 13.203 1 98.5 294 VAL B CA 1
ATOM 5778 C C . VAL B 1 294 ? 4.418 39.531 12.758 1 98.5 294 VAL B C 1
ATOM 5780 O O . VAL B 1 294 ? 4.703 40.625 13.203 1 98.5 294 VAL B O 1
ATOM 5783 N N . GLY B 1 295 ? 5.191 38.844 12.016 1 97.88 295 GLY B N 1
ATOM 5784 C CA . GLY B 1 295 ? 6.344 39.562 11.516 1 97.88 295 GLY B CA 1
ATOM 5785 C C . GLY B 1 295 ? 7.535 38.688 11.211 1 97.88 295 GLY B C 1
ATOM 5786 O O . GLY B 1 295 ? 7.398 37.656 10.523 1 97.88 295 GLY B O 1
ATOM 5787 N N . ASP B 1 296 ? 8.656 39.031 11.695 1 97.56 296 ASP B N 1
ATOM 5788 C CA . ASP B 1 296 ? 9.938 38.438 11.352 1 97.56 296 ASP B CA 1
ATOM 5789 C C . ASP B 1 296 ? 10.117 37.094 12.055 1 97.56 296 ASP B C 1
ATOM 5791 O O . ASP B 1 296 ? 10.07 37 13.289 1 97.56 296 ASP B O 1
ATOM 5795 N N . PRO B 1 297 ? 10.344 36.031 11.289 1 98.44 297 PRO B N 1
ATOM 5796 C CA . PRO B 1 297 ? 10.531 34.719 11.914 1 98.44 297 PRO B CA 1
ATOM 5797 C C . PRO B 1 297 ? 11.734 34.656 12.852 1 98.44 297 PRO B C 1
ATOM 5799 O O . PRO B 1 297 ? 11.758 33.875 13.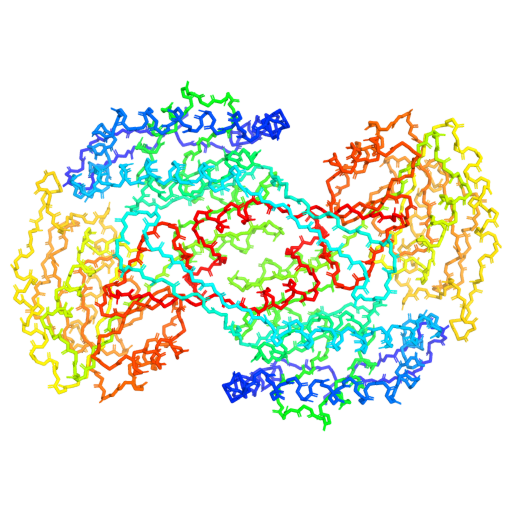805 1 98.44 297 PRO B O 1
ATOM 5802 N N . MET B 1 298 ? 12.719 35.469 12.656 1 97.5 298 MET B N 1
ATOM 5803 C CA . MET B 1 298 ? 13.891 35.5 13.523 1 97.5 298 MET B CA 1
ATOM 5804 C C . MET B 1 298 ? 13.539 36.031 14.906 1 97.5 298 MET B C 1
ATOM 5806 O O . MET B 1 298 ? 14.273 35.812 15.867 1 97.5 298 MET B O 1
ATOM 5810 N N . ASP B 1 299 ? 12.398 36.719 14.984 1 97.69 299 ASP B N 1
ATOM 5811 C CA . ASP B 1 299 ? 11.891 37.219 16.266 1 97.69 299 ASP B CA 1
ATOM 5812 C C . ASP B 1 299 ? 10.852 36.25 16.844 1 97.69 299 ASP B C 1
ATOM 5814 O O . ASP B 1 299 ? 10.07 36.656 17.719 1 97.69 299 ASP B O 1
ATOM 5818 N N . ASN B 1 300 ? 10.789 35.094 16.234 1 97.69 300 ASN B N 1
ATOM 5819 C CA . ASN B 1 300 ? 9.898 34.031 16.672 1 97.69 300 ASN B CA 1
ATOM 5820 C C . ASN B 1 300 ? 8.43 34.438 16.562 1 97.69 300 ASN B C 1
ATOM 5822 O O . ASN B 1 300 ? 7.629 34.125 17.438 1 97.69 300 ASN B O 1
ATOM 5826 N N . ALA B 1 301 ? 8.148 35.219 15.562 1 98.31 301 ALA B N 1
ATOM 5827 C CA . ALA B 1 301 ? 6.742 35.5 15.273 1 98.31 301 ALA B CA 1
ATOM 5828 C C . ALA B 1 301 ? 5.984 34.219 14.953 1 98.31 301 ALA B C 1
ATOM 5830 O O . ALA B 1 301 ? 6.543 33.281 14.359 1 98.31 301 ALA B O 1
ATOM 5831 N N . THR B 1 302 ? 4.746 34.125 15.414 1 97.88 302 THR B N 1
ATOM 5832 C CA . THR B 1 302 ? 3.881 33 15.133 1 97.88 302 THR B CA 1
ATOM 5833 C C . THR B 1 302 ? 3.43 33 13.68 1 97.88 302 THR B C 1
ATOM 5835 O O . THR B 1 302 ? 3.387 31.953 13.031 1 97.88 302 THR B O 1
ATOM 5838 N N . VAL B 1 303 ? 3.057 34.125 13.227 1 98.69 303 VAL B N 1
ATOM 5839 C CA . VAL B 1 303 ? 2.664 34.312 11.836 1 98.69 303 VAL B CA 1
ATOM 5840 C C . VAL B 1 303 ? 3.764 35.031 11.078 1 98.69 303 VAL B C 1
ATOM 5842 O O . VAL B 1 303 ? 4.129 36.156 11.438 1 98.69 303 VAL B O 1
ATOM 5845 N N . THR B 1 304 ? 4.332 34.375 10.164 1 98.75 304 THR B N 1
ATOM 5846 C CA . THR B 1 304 ? 5.453 34.844 9.359 1 98.75 304 THR B CA 1
ATOM 5847 C C . THR B 1 304 ? 5.09 34.875 7.879 1 98.75 304 THR B C 1
ATOM 5849 O O . THR B 1 304 ? 4.008 34.406 7.496 1 98.75 304 THR B O 1
ATOM 5852 N N . PRO B 1 305 ? 5.934 35.469 7.043 1 98.62 305 PRO B N 1
ATOM 5853 C CA . PRO B 1 305 ? 5.637 35.438 5.605 1 98.62 305 PRO B CA 1
ATOM 5854 C C . PRO B 1 305 ? 5.41 34.062 5.055 1 98.62 305 PRO B C 1
ATOM 5856 O O . PRO B 1 305 ? 6.098 33.094 5.457 1 98.62 305 PRO B O 1
ATOM 5859 N N . LEU B 1 306 ? 4.395 33.938 4.184 1 98.69 306 LEU B N 1
ATOM 5860 C CA . LEU B 1 306 ? 4.195 32.688 3.471 1 98.69 306 LEU B CA 1
ATOM 5861 C C . LEU B 1 306 ? 5.379 32.375 2.555 1 98.69 306 LEU B C 1
ATOM 5863 O O . LEU B 1 306 ? 6.215 33.25 2.309 1 98.69 306 LEU B O 1
ATOM 5867 N N . ILE B 1 307 ? 5.465 31.219 2.039 1 98.31 307 ILE B N 1
ATOM 5868 C CA . ILE B 1 307 ? 6.648 30.656 1.399 1 98.31 307 ILE B CA 1
ATOM 5869 C C . ILE B 1 307 ? 6.957 31.422 0.117 1 98.31 307 ILE B C 1
ATOM 5871 O O . ILE B 1 307 ? 8.109 31.484 -0.324 1 98.31 307 ILE B O 1
ATOM 5875 N N . ASP B 1 308 ? 5.965 32 -0.517 1 97.5 308 ASP B N 1
ATOM 5876 C CA . ASP B 1 308 ? 6.16 32.812 -1.712 1 97.5 308 ASP B CA 1
ATOM 5877 C C . ASP B 1 308 ? 4.922 33.656 -2.012 1 97.5 308 ASP B C 1
ATOM 5879 O O . ASP B 1 308 ? 3.91 33.562 -1.317 1 97.5 308 ASP B O 1
ATOM 5883 N N . ASP B 1 309 ? 5.031 34.469 -3.047 1 97.62 309 ASP B N 1
ATOM 5884 C CA . ASP B 1 309 ? 3.949 35.375 -3.434 1 97.62 309 ASP B CA 1
ATOM 5885 C C . ASP B 1 309 ? 2.756 34.594 -3.986 1 97.62 309 ASP B C 1
ATOM 5887 O O . ASP B 1 309 ? 1.604 34.969 -3.752 1 97.62 309 ASP B O 1
ATOM 5891 N N . LYS B 1 310 ? 3.029 33.594 -4.668 1 97.56 310 LYS B N 1
ATOM 5892 C CA . LYS B 1 310 ? 1.957 32.781 -5.25 1 97.56 310 LYS B CA 1
ATOM 5893 C C . LYS B 1 310 ? 1.062 32.188 -4.164 1 97.56 310 LYS B C 1
ATOM 5895 O O . LYS B 1 310 ? -0.163 32.188 -4.305 1 97.56 310 LYS B O 1
ATOM 5900 N N . SER B 1 311 ? 1.692 31.672 -3.115 1 98.19 311 SER B N 1
ATOM 5901 C CA . SER B 1 311 ? 0.938 31.141 -1.985 1 98.19 311 SER B CA 1
ATOM 5902 C C . SER B 1 311 ? 0.102 32.219 -1.32 1 98.19 311 SER B C 1
ATOM 5904 O O . SER B 1 311 ? -1.055 32 -0.96 1 98.19 311 SER B O 1
ATOM 5906 N N . ALA B 1 312 ? 0.716 33.375 -1.147 1 98.56 312 ALA B N 1
ATOM 5907 C CA . ALA B 1 312 ? -0.007 34.5 -0.55 1 98.56 312 ALA B CA 1
ATOM 5908 C C . ALA B 1 312 ? -1.186 34.906 -1.424 1 98.56 312 ALA B C 1
ATOM 5910 O O . ALA B 1 312 ? -2.271 35.219 -0.915 1 98.56 312 ALA B O 1
ATOM 5911 N N . ASP B 1 313 ? -0.944 34.969 -2.754 1 98.75 313 ASP B N 1
ATOM 5912 C CA . ASP B 1 313 ? -2.014 35.281 -3.695 1 98.75 313 ASP B CA 1
ATOM 5913 C C . ASP B 1 313 ? -3.17 34.281 -3.57 1 98.75 313 ASP B C 1
ATOM 5915 O O . ASP B 1 313 ? -4.336 34.688 -3.609 1 98.75 313 ASP B O 1
ATOM 5919 N N . TYR B 1 314 ? -2.822 33.094 -3.449 1 98.62 314 TYR B N 1
ATOM 5920 C CA . TYR B 1 314 ? -3.832 32.062 -3.336 1 98.62 314 TYR B CA 1
ATOM 5921 C C . TYR B 1 314 ? -4.668 32.25 -2.076 1 98.62 314 TYR B C 1
ATOM 5923 O O . TYR B 1 314 ? -5.898 32.219 -2.135 1 98.62 314 TYR B O 1
ATOM 5931 N N . VAL B 1 315 ? -4.027 32.406 -0.91 1 98.69 315 VAL B N 1
ATOM 5932 C CA . VAL B 1 315 ? -4.715 32.594 0.367 1 98.69 315 VAL B CA 1
ATOM 5933 C C . VAL B 1 315 ? -5.578 33.844 0.334 1 98.69 315 VAL B C 1
ATOM 5935 O O . VAL B 1 315 ? -6.734 33.812 0.758 1 98.69 315 VAL B O 1
ATOM 5938 N N . GLN B 1 316 ? -4.984 34.906 -0.164 1 98.75 316 GLN B N 1
ATOM 5939 C CA . GLN B 1 316 ? -5.754 36.125 -0.294 1 98.75 316 GLN B CA 1
ATOM 5940 C C . GLN B 1 316 ? -6.969 35.938 -1.193 1 98.75 316 GLN B C 1
ATOM 5942 O O . GLN B 1 316 ? -8.039 36.5 -0.942 1 98.75 316 GLN B O 1
ATOM 5947 N N . GLY B 1 317 ? -6.773 35.156 -2.258 1 98.81 317 GLY B N 1
ATOM 5948 C CA . GLY B 1 317 ? -7.879 34.844 -3.143 1 98.81 317 GLY B CA 1
ATOM 5949 C C . GLY B 1 317 ? -9.023 34.125 -2.438 1 98.81 317 GLY B C 1
ATOM 5950 O O . GLY B 1 317 ? -10.188 34.375 -2.748 1 98.81 317 GLY B O 1
ATOM 5951 N N . LEU B 1 318 ? -8.742 33.219 -1.528 1 98.81 318 LEU B N 1
ATOM 5952 C CA . LEU B 1 318 ? -9.766 32.531 -0.744 1 98.81 318 LEU B CA 1
ATOM 5953 C C . LEU B 1 318 ? -10.523 33.531 0.133 1 98.81 318 LEU B C 1
ATOM 5955 O O . LEU B 1 318 ? -11.75 33.438 0.239 1 98.81 318 LEU B O 1
ATOM 5959 N N . ILE B 1 319 ? -9.789 34.438 0.796 1 98.75 319 ILE B N 1
ATOM 5960 C CA . ILE B 1 319 ? -10.391 35.469 1.66 1 98.75 319 ILE B CA 1
ATOM 5961 C C . ILE B 1 319 ? -11.305 36.344 0.837 1 98.75 319 ILE B C 1
ATOM 5963 O O . ILE B 1 319 ? -12.461 36.594 1.215 1 98.75 319 ILE B O 1
ATOM 5967 N N . ASP B 1 320 ? -10.805 36.781 -0.323 1 98.81 320 ASP B N 1
ATOM 5968 C CA . ASP B 1 320 ? -11.555 37.688 -1.188 1 98.81 320 ASP B CA 1
ATOM 5969 C C . ASP B 1 320 ? -12.828 37 -1.708 1 98.81 320 ASP B C 1
ATOM 5971 O O . ASP B 1 320 ? -13.891 37.625 -1.767 1 98.81 320 ASP B O 1
ATOM 5975 N N . ASP B 1 321 ? -12.664 35.812 -2.119 1 98.81 321 ASP B N 1
ATOM 5976 C CA . ASP B 1 321 ? -13.828 35.062 -2.582 1 98.81 321 ASP B CA 1
ATOM 5977 C C . ASP B 1 321 ? -14.898 34.969 -1.493 1 98.81 321 ASP B C 1
ATOM 5979 O O . ASP B 1 321 ? -16.078 35.188 -1.758 1 98.81 321 ASP B O 1
ATOM 5983 N N . ALA B 1 322 ? -14.516 34.625 -0.267 1 98.75 322 ALA B N 1
ATOM 5984 C CA . ALA B 1 322 ? -15.445 34.5 0.852 1 98.75 322 ALA B CA 1
ATOM 5985 C C . ALA B 1 322 ? -16.141 35.844 1.131 1 98.75 322 ALA B C 1
ATOM 5987 O O . ALA B 1 322 ? -17.359 35.875 1.305 1 98.75 322 ALA B O 1
ATOM 5988 N N . LYS B 1 323 ? -15.391 36.906 1.127 1 98.19 323 LYS B N 1
ATOM 5989 C CA . LYS B 1 323 ? -15.938 38.25 1.357 1 98.19 323 LYS B CA 1
ATOM 5990 C C . LYS B 1 323 ? -16.969 38.625 0.29 1 98.19 323 LYS B C 1
ATOM 5992 O O . LYS B 1 323 ? -18.062 39.094 0.609 1 98.19 323 LYS B O 1
ATOM 5997 N N . SER B 1 324 ? -16.578 38.344 -0.896 1 98.5 324 SER B N 1
ATOM 5998 C CA . SER B 1 324 ? -17.453 38.719 -2.012 1 98.5 324 SER B CA 1
ATOM 5999 C C . SER B 1 324 ? -18.75 37.906 -1.967 1 98.5 324 SER B C 1
ATOM 6001 O O . SER B 1 324 ? -19.766 38.375 -2.506 1 98.5 324 SER B O 1
ATOM 6003 N N . LYS B 1 325 ? -18.719 36.875 -1.302 1 98.56 325 LYS B N 1
ATOM 6004 C CA . LYS B 1 325 ? -19.891 36 -1.263 1 98.56 325 LYS B CA 1
ATOM 6005 C C . LYS B 1 325 ? -20.609 36.094 0.083 1 98.56 325 LYS B C 1
ATOM 6007 O O . LYS B 1 325 ? -21.453 35.25 0.407 1 98.56 325 LYS B O 1
ATOM 6012 N N . GLY B 1 326 ? -20.188 37.031 0.923 1 98.19 326 GLY B N 1
ATOM 6013 C CA . GLY B 1 326 ? -21 37.406 2.057 1 98.19 326 GLY B CA 1
ATOM 6014 C C . GLY B 1 326 ? -20.391 37.062 3.395 1 98.19 326 GLY B C 1
ATOM 6015 O O . GLY B 1 326 ? -20.969 37.344 4.449 1 98.19 326 GLY B O 1
ATOM 6016 N N . ALA B 1 327 ? -19.219 36.469 3.436 1 98.56 327 ALA B N 1
ATOM 6017 C CA . ALA B 1 327 ? -18.547 36.188 4.707 1 98.56 327 ALA B CA 1
ATOM 6018 C C . ALA B 1 327 ? -18.094 37.5 5.367 1 98.56 327 ALA B C 1
ATOM 6020 O O . ALA B 1 327 ? -17.781 38.469 4.684 1 98.56 327 ALA B O 1
ATOM 6021 N N . LYS B 1 328 ? -18.062 37.469 6.625 1 98.56 328 LYS B N 1
ATOM 6022 C CA . LYS B 1 328 ? -17.625 38.625 7.395 1 98.56 328 LYS B CA 1
ATOM 6023 C C . LYS B 1 328 ? -16.203 38.438 7.914 1 98.56 328 LYS B C 1
ATOM 6025 O O . LYS B 1 328 ? -15.906 37.438 8.555 1 98.56 328 LYS B O 1
ATOM 6030 N N . VAL B 1 329 ? -15.359 39.375 7.613 1 98.69 329 VAL B N 1
ATOM 6031 C CA . VAL B 1 329 ?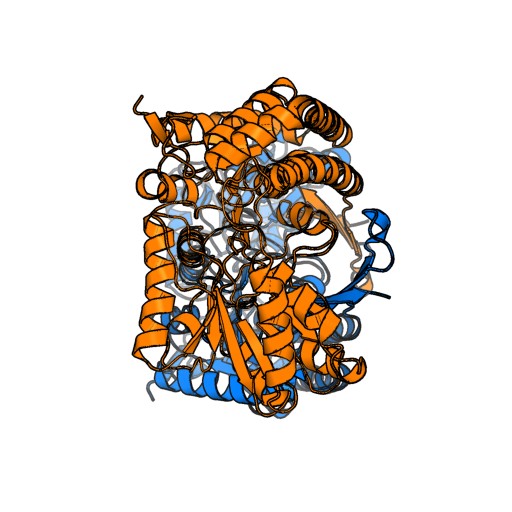 -14.023 39.406 8.203 1 98.69 329 VAL B CA 1
ATOM 6032 C C . VAL B 1 329 ? -14.102 39.906 9.641 1 98.69 329 VAL B C 1
ATOM 6034 O O . VAL B 1 329 ? -14.398 41.094 9.875 1 98.69 329 VAL B O 1
ATOM 6037 N N . LEU B 1 330 ? -13.836 39.094 10.594 1 98.75 330 LEU B N 1
ATOM 6038 C CA . LEU B 1 330 ? -13.898 39.5 11.992 1 98.75 330 LEU B CA 1
ATOM 6039 C C . LEU B 1 330 ? -12.578 40.125 12.438 1 98.75 330 LEU B C 1
ATOM 6041 O O . LEU B 1 330 ? -12.57 41 13.312 1 98.75 330 LEU B O 1
ATOM 6045 N N . ILE B 1 331 ? -11.531 39.656 11.93 1 98.5 331 ILE B N 1
ATOM 6046 C CA . ILE B 1 331 ? -10.195 40.219 12.141 1 98.5 331 ILE B CA 1
ATOM 6047 C C . ILE B 1 331 ? -9.297 39.812 10.969 1 98.5 331 ILE B C 1
ATOM 6049 O O . ILE B 1 331 ? -9.492 38.781 10.336 1 98.5 331 ILE B O 1
ATOM 6053 N N . GLY B 1 332 ? -8.32 40.688 10.703 1 97.44 332 GLY B N 1
ATOM 6054 C CA . GLY B 1 332 ? -7.352 40.375 9.664 1 97.44 332 GLY B CA 1
ATOM 6055 C C . GLY B 1 332 ? -7.699 41 8.32 1 97.44 332 GLY B C 1
ATOM 6056 O O . GLY B 1 332 ? -8.078 42.188 8.258 1 97.44 332 GLY B O 1
ATOM 6057 N N . ASP B 1 333 ? -7.48 40.25 7.242 1 96.56 333 ASP B N 1
ATOM 6058 C CA . ASP B 1 333 ? -7.594 40.719 5.867 1 96.56 333 ASP B CA 1
ATOM 6059 C C . ASP B 1 333 ? -6.59 41.844 5.59 1 96.56 333 ASP B C 1
ATOM 6061 O O . ASP B 1 333 ? -6.965 42.906 5.113 1 96.56 333 ASP B O 1
ATOM 6065 N N . LYS B 1 334 ? -5.465 41.656 6.059 1 98.12 334 LYS B N 1
ATOM 6066 C CA . LYS B 1 334 ? -4.301 42.5 5.867 1 98.12 334 LYS B CA 1
ATOM 6067 C C . LYS B 1 334 ? -3.125 41.719 5.301 1 98.12 334 LYS B C 1
ATOM 6069 O O . LYS B 1 334 ? -2.869 40.594 5.723 1 98.12 334 LYS B O 1
ATOM 6074 N N . ARG B 1 335 ? -2.553 42.281 4.332 1 97.94 335 ARG B N 1
ATOM 6075 C CA . ARG B 1 335 ? -1.457 41.594 3.652 1 97.94 335 ARG B CA 1
ATOM 6076 C C . ARG B 1 335 ? -0.327 42.562 3.326 1 97.94 335 ARG B C 1
ATOM 6078 O O . ARG B 1 335 ? -0.577 43.719 2.941 1 97.94 335 ARG B O 1
ATOM 6085 N N . GLU B 1 336 ? 0.845 42.25 3.545 1 98.12 336 GLU B N 1
ATOM 6086 C CA . GLU B 1 336 ? 2.072 42.875 3.082 1 98.12 336 GLU B CA 1
ATOM 6087 C C . GLU B 1 336 ? 2.943 41.906 2.299 1 98.12 336 GLU B C 1
ATOM 6089 O O . GLU B 1 336 ? 3.688 41.125 2.887 1 98.12 336 GLU B O 1
ATOM 6094 N N . LYS B 1 337 ? 2.859 42.031 0.973 1 97.19 337 LYS B N 1
ATOM 6095 C CA . LYS B 1 337 ? 3.555 41.062 0.112 1 97.19 337 LYS B CA 1
ATOM 6096 C C . LYS B 1 337 ? 3.143 39.656 0.432 1 97.19 337 LYS B C 1
ATOM 6098 O O . LYS B 1 337 ? 1.954 39.312 0.421 1 97.19 337 LYS B O 1
ATOM 6103 N N . ASN B 1 338 ? 4.113 38.844 0.86 1 98.44 338 ASN B N 1
ATOM 6104 C CA . ASN B 1 338 ? 3.758 37.469 1.146 1 98.44 338 ASN B CA 1
ATOM 6105 C C . ASN B 1 338 ? 3.461 37.25 2.629 1 98.44 338 ASN B C 1
ATOM 6107 O O . ASN B 1 338 ? 3.395 36.125 3.1 1 98.44 338 ASN B O 1
ATOM 6111 N N . LEU B 1 339 ? 3.295 38.312 3.367 1 98.69 339 LEU B N 1
ATOM 6112 C CA . LEU B 1 339 ? 2.854 38.25 4.754 1 98.69 339 LEU B CA 1
ATOM 6113 C C . LEU B 1 339 ? 1.354 38.5 4.863 1 98.69 339 LEU B C 1
ATOM 6115 O O . LEU B 1 339 ? 0.89 39.594 4.594 1 98.69 339 LEU B O 1
ATOM 6119 N N . ILE B 1 340 ? 0.65 37.5 5.199 1 98.75 340 ILE B N 1
ATOM 6120 C CA . ILE B 1 340 ? -0.786 37.594 5.434 1 98.75 340 ILE B CA 1
ATOM 6121 C C . ILE B 1 340 ? -1.069 37.562 6.934 1 98.75 340 ILE B C 1
ATOM 6123 O O . ILE B 1 340 ? -0.632 36.656 7.633 1 98.75 340 ILE B O 1
ATOM 6127 N N . TYR B 1 341 ? -1.718 38.531 7.434 1 98.69 341 TYR B N 1
ATOM 6128 C CA . TYR B 1 341 ? -2.066 38.594 8.852 1 98.69 341 TYR B CA 1
ATOM 6129 C C . TYR B 1 341 ? -3.172 37.594 9.18 1 98.69 341 TYR B C 1
ATOM 6131 O O . TYR B 1 341 ? -3.965 37.219 8.305 1 98.69 341 TYR B O 1
ATOM 6139 N N . PRO B 1 342 ? -3.193 37.125 10.469 1 98.81 342 PRO B N 1
ATOM 6140 C CA . PRO B 1 342 ? -4.238 36.156 10.844 1 98.81 342 PRO B CA 1
ATOM 6141 C C . PRO B 1 342 ? -5.645 36.656 10.539 1 98.81 342 PRO B C 1
ATOM 6143 O O . PRO B 1 342 ? -5.992 37.781 10.906 1 98.81 342 PRO B O 1
ATOM 6146 N N . CYS B 1 343 ? -6.363 35.844 9.875 1 98.88 343 CYS B N 1
ATOM 6147 C CA . CYS B 1 343 ? -7.695 36.219 9.438 1 98.88 343 CYS B CA 1
ATOM 6148 C C . CYS B 1 343 ? -8.75 35.25 9.938 1 98.88 343 CYS B C 1
ATOM 6150 O O . CYS B 1 343 ? -8.562 34.031 9.844 1 98.88 343 CYS B O 1
ATOM 6152 N N . VAL B 1 344 ? -9.789 35.75 10.57 1 98.88 344 VAL B N 1
ATOM 6153 C CA . VAL B 1 344 ? -10.922 34.938 10.984 1 98.88 344 VAL B CA 1
ATOM 6154 C C . VAL B 1 344 ? -12.172 35.344 10.203 1 98.88 344 VAL B C 1
ATOM 6156 O O . VAL B 1 344 ? -12.531 36.531 10.18 1 98.88 344 VAL B O 1
ATOM 6159 N N . LEU B 1 345 ? -12.758 34.375 9.555 1 98.88 345 LEU B N 1
ATOM 6160 C CA . LEU B 1 345 ? -13.938 34.625 8.734 1 98.88 345 LEU B CA 1
ATOM 6161 C C . LEU B 1 345 ? -15.18 34 9.367 1 98.88 345 LEU B C 1
ATOM 6163 O O . LEU B 1 345 ? -15.141 32.844 9.805 1 98.88 345 LEU B O 1
ATOM 6167 N N . ASP B 1 346 ? -16.203 34.75 9.445 1 98.5 346 ASP B N 1
ATOM 6168 C CA . ASP B 1 346 ? -17.5 34.25 9.914 1 98.5 346 ASP B CA 1
ATOM 6169 C C . ASP B 1 346 ? -18.5 34.188 8.773 1 98.5 346 ASP B C 1
ATOM 6171 O O . ASP B 1 346 ? -18.328 34.844 7.746 1 98.5 346 ASP B O 1
ATOM 6175 N N . GLY B 1 347 ? -19.484 33.344 8.922 1 96.88 347 GLY B N 1
ATOM 6176 C CA . GLY B 1 347 ? -20.531 33.219 7.922 1 96.88 347 GLY B CA 1
ATOM 6177 C C . GLY B 1 347 ? -20.094 32.5 6.668 1 96.88 347 GLY B C 1
ATOM 6178 O O . GLY B 1 347 ? -20.531 32.844 5.566 1 96.88 347 GLY B O 1
ATOM 6179 N N . VAL B 1 348 ? -19.156 31.656 6.773 1 98.31 348 VAL B N 1
ATOM 6180 C CA . VAL B 1 348 ? -18.656 30.891 5.641 1 98.31 348 VAL B CA 1
ATOM 6181 C C . VAL B 1 348 ? -19.672 29.828 5.238 1 98.31 348 VAL B C 1
ATOM 6183 O O . VAL B 1 348 ? -20.203 29.125 6.098 1 98.31 348 VAL B O 1
ATOM 6186 N N . LYS B 1 349 ? -19.891 29.719 3.922 1 97.5 349 LYS B N 1
ATOM 6187 C CA . LYS B 1 349 ? -20.891 28.812 3.375 1 97.5 349 LYS B CA 1
ATOM 6188 C C . LYS B 1 349 ? -20.297 27.953 2.262 1 97.5 349 LYS B C 1
ATOM 6190 O O . LYS B 1 349 ? -19.172 28.172 1.828 1 97.5 349 LYS B O 1
ATOM 6195 N N . GLU B 1 350 ? -21.078 27.031 1.812 1 97.12 350 GLU B N 1
ATOM 6196 C CA . GLU B 1 350 ? -20.609 26 0.897 1 97.12 350 GLU B CA 1
ATOM 6197 C C . GLU B 1 350 ? -20.234 26.578 -0.458 1 97.12 350 GLU B C 1
ATOM 6199 O O . GLU B 1 350 ? -19.422 26.016 -1.184 1 97.12 350 GLU B O 1
ATOM 6204 N N . ASN B 1 351 ? -20.828 27.672 -0.847 1 98 351 ASN B N 1
ATOM 6205 C CA . ASN B 1 351 ? -20.562 28.25 -2.158 1 98 351 ASN B CA 1
ATOM 6206 C C . ASN B 1 351 ? -19.234 29.016 -2.172 1 98 351 ASN B C 1
ATOM 6208 O O . ASN B 1 351 ? -18.828 29.547 -3.209 1 98 351 ASN B O 1
ATOM 6212 N N . MET B 1 352 ? -18.578 29.141 -1.047 1 98.75 352 MET B N 1
ATOM 6213 C CA . MET B 1 352 ? -17.281 29.812 -0.919 1 98.75 352 MET B CA 1
ATOM 6214 C C . MET B 1 352 ? -16.125 28.828 -1.066 1 98.75 352 MET B C 1
ATOM 6216 O O . MET B 1 352 ? -16.188 27.719 -0.549 1 98.75 352 MET B O 1
ATOM 6220 N N . ARG B 1 353 ? -15.008 29.188 -1.735 1 98.62 353 ARG B N 1
ATOM 6221 C CA . ARG B 1 353 ? -13.859 28.328 -1.985 1 98.62 353 ARG B CA 1
ATOM 6222 C C . ARG B 1 353 ? -13.234 27.844 -0.677 1 98.62 353 ARG B C 1
ATOM 6224 O O . ARG B 1 353 ? -12.867 26.688 -0.551 1 98.62 353 ARG B O 1
ATOM 6231 N N . ILE B 1 354 ? -13.188 28.719 0.327 1 98.69 354 ILE B N 1
ATOM 6232 C CA . ILE B 1 354 ? -12.5 28.453 1.583 1 98.69 354 ILE B CA 1
ATOM 6233 C C . ILE B 1 354 ? -13.234 27.359 2.355 1 98.69 354 ILE B C 1
ATOM 6235 O O . ILE B 1 354 ? -12.695 26.781 3.293 1 98.69 354 ILE B O 1
ATOM 6239 N N . TYR B 1 355 ? -14.508 27.078 1.968 1 98.56 355 TYR B N 1
ATOM 6240 C CA . TYR B 1 355 ? -15.289 26.016 2.592 1 98.56 355 TYR B CA 1
ATOM 6241 C C . TYR B 1 355 ? -14.688 24.641 2.311 1 98.56 355 TYR B C 1
ATOM 6243 O O . TYR B 1 355 ? -14.672 23.781 3.184 1 98.56 355 TYR B O 1
ATOM 6251 N N . PHE B 1 356 ? -14.031 24.469 1.114 1 98 356 PHE B N 1
ATOM 6252 C CA . PHE B 1 356 ? -13.594 23.141 0.68 1 98 356 PHE B CA 1
ATOM 6253 C C . PHE B 1 356 ? -12.078 23.109 0.513 1 98 356 PHE B C 1
ATOM 6255 O O . PHE B 1 356 ? -11.438 22.109 0.817 1 98 356 PHE B O 1
ATOM 6262 N N . GLU B 1 357 ? -11.492 24.156 0.002 1 98.25 357 GLU B N 1
ATOM 6263 C CA . GLU B 1 357 ? -10.086 24.156 -0.398 1 98.25 357 GLU B CA 1
ATOM 6264 C C . GLU B 1 357 ? -9.164 24.312 0.811 1 98.25 357 GLU B C 1
ATOM 6266 O O . GLU B 1 357 ? -9.523 24.969 1.79 1 98.25 357 GLU B O 1
ATOM 6271 N N . GLU B 1 358 ? -8.031 23.641 0.818 1 98.06 358 GLU B N 1
ATOM 6272 C CA . GLU B 1 358 ? -6.996 23.812 1.831 1 98.06 358 GLU B CA 1
ATOM 6273 C C . GLU B 1 358 ? -6.273 25.156 1.65 1 98.06 358 GLU B C 1
ATOM 6275 O O . GLU B 1 358 ? -5.637 25.375 0.62 1 98.06 358 GLU B O 1
ATOM 6280 N N . PRO B 1 359 ? -6.336 25.938 2.688 1 97.88 359 PRO B N 1
ATOM 6281 C CA . PRO B 1 359 ? -5.715 27.25 2.51 1 97.88 359 PRO B CA 1
ATOM 6282 C C . PRO B 1 359 ? -4.191 27.203 2.619 1 97.88 359 PRO B C 1
ATOM 6284 O O . PRO B 1 359 ? -3.494 27.906 1.881 1 97.88 359 PRO B O 1
ATOM 6287 N N . PHE B 1 360 ? -3.699 26.375 3.6 1 98.19 360 PHE B N 1
ATOM 6288 C CA . PHE B 1 360 ? -2.273 26.328 3.9 1 98.19 360 PHE B CA 1
ATOM 6289 C C . PHE B 1 360 ? -1.733 27.719 4.176 1 98.19 360 PHE B C 1
ATOM 6291 O O . PHE B 1 360 ? -0.693 28.109 3.639 1 98.19 360 PHE B O 1
ATOM 6298 N N . GLY B 1 361 ? -2.426 28.516 4.914 1 98.62 361 GLY B N 1
ATOM 6299 C CA . GLY B 1 361 ? -2.176 29.891 5.312 1 98.62 361 GLY B CA 1
ATOM 6300 C C . GLY B 1 361 ? -2.953 30.297 6.551 1 98.62 361 GLY B C 1
ATOM 6301 O O . GLY B 1 361 ? -3.74 29.516 7.086 1 98.62 361 GLY B O 1
ATOM 6302 N N . PRO B 1 362 ? -2.734 31.484 7.016 1 98.81 362 PRO B N 1
ATOM 6303 C CA . PRO B 1 362 ? -3.27 31.891 8.32 1 98.81 362 PRO B CA 1
ATOM 6304 C C . PRO B 1 362 ? -4.691 32.438 8.227 1 98.81 362 PRO B C 1
ATOM 6306 O O . PRO B 1 362 ? -4.945 33.594 8.633 1 98.81 362 PRO B O 1
ATOM 6309 N N . VAL B 1 363 ? -5.609 31.641 7.777 1 98.88 363 VAL B N 1
ATOM 6310 C CA . VAL B 1 363 ? -7.02 32 7.664 1 98.88 363 VAL B CA 1
ATOM 6311 C C . VAL B 1 363 ? -7.883 30.922 8.32 1 98.88 363 VAL B C 1
ATOM 6313 O O . VAL B 1 363 ? -7.68 29.734 8.086 1 98.88 363 VAL B O 1
ATOM 6316 N N . LEU B 1 364 ? -8.82 31.328 9.156 1 98.81 364 LEU B N 1
ATOM 6317 C CA . LEU B 1 364 ? -9.641 30.406 9.922 1 98.81 364 LEU B CA 1
ATOM 6318 C C . LEU B 1 364 ? -11.125 30.688 9.711 1 98.81 364 LEU B C 1
ATOM 6320 O O . LEU B 1 364 ? -11.664 31.641 10.297 1 98.81 364 LEU B O 1
ATOM 6324 N N . PRO B 1 365 ? -11.789 29.953 8.898 1 98.88 365 PRO B N 1
ATOM 6325 C CA . PRO B 1 365 ? -13.234 30.109 8.75 1 98.88 365 PRO B CA 1
ATOM 6326 C C . PRO B 1 365 ? -14.008 29.5 9.922 1 98.88 365 PRO B C 1
ATOM 6328 O O . PRO B 1 365 ? -13.648 28.422 10.414 1 98.88 365 PRO B O 1
ATOM 6331 N N . ILE B 1 366 ? -15.031 30.141 10.328 1 98.75 366 ILE B N 1
ATOM 6332 C CA . ILE B 1 366 ? -15.969 29.656 11.336 1 98.75 366 ILE B CA 1
ATOM 6333 C C . ILE B 1 366 ? -17.297 29.328 10.672 1 98.75 366 ILE B C 1
ATOM 6335 O O . ILE B 1 366 ? -17.891 30.156 9.984 1 98.75 366 ILE B O 1
ATOM 6339 N N . ILE B 1 367 ? -17.734 28.156 10.844 1 98.69 367 ILE B N 1
ATOM 6340 C CA . ILE B 1 367 ? -18.984 27.656 10.289 1 98.69 367 ILE B CA 1
ATOM 6341 C C . ILE B 1 367 ? -19.906 27.219 11.422 1 98.69 367 ILE B C 1
ATOM 6343 O O . ILE B 1 367 ? -19.531 26.406 12.266 1 98.69 367 ILE B O 1
ATOM 6347 N N . SER B 1 368 ? -21.078 27.797 11.422 1 98 368 SER B N 1
ATOM 6348 C CA . SER B 1 368 ? -22.078 27.422 12.422 1 98 368 SER B CA 1
ATOM 6349 C C . SER B 1 368 ? -22.75 26.094 12.047 1 98 368 SER B C 1
ATOM 6351 O O . SER B 1 368 ? -23.062 25.859 10.875 1 98 368 SER B O 1
ATOM 6353 N N . ILE B 1 369 ? -22.969 25.281 13.055 1 98.44 369 ILE B N 1
ATOM 6354 C CA . ILE B 1 369 ? -23.688 24.031 12.836 1 98.44 369 ILE B CA 1
ATOM 6355 C C . ILE B 1 369 ? -24.844 23.938 13.836 1 98.44 369 ILE B C 1
ATOM 6357 O O . ILE B 1 369 ? -24.781 24.484 14.93 1 98.44 369 ILE B O 1
ATOM 6361 N N . LYS B 1 370 ? -25.828 23.172 13.477 1 97.94 370 LYS B N 1
ATOM 6362 C CA . LYS B 1 370 ? -27 23 14.32 1 97.94 370 LYS B CA 1
ATOM 6363 C C . LYS B 1 370 ? -26.75 22 15.445 1 97.94 370 LYS B C 1
ATOM 6365 O O . LYS B 1 370 ? -27.266 22.156 16.547 1 97.94 370 LYS B O 1
ATOM 6370 N N . ASP B 1 371 ? -26.062 20.938 15.133 1 97.44 371 ASP B N 1
ATOM 6371 C CA . ASP B 1 371 ? -25.781 19.859 16.078 1 97.44 371 ASP B CA 1
ATOM 6372 C C . ASP B 1 371 ? -24.578 19.047 15.641 1 97.44 371 ASP B C 1
ATOM 6374 O O . ASP B 1 371 ? -23.922 19.375 14.641 1 97.44 371 ASP B O 1
ATOM 6378 N N . VAL B 1 372 ? -24.297 18.062 16.438 1 97.75 372 VAL B N 1
ATOM 6379 C CA . VAL B 1 372 ? -23.109 17.25 16.234 1 97.75 372 VAL B CA 1
ATOM 6380 C C . VAL B 1 372 ? -23.234 16.5 14.906 1 97.75 372 VAL B C 1
ATOM 6382 O O . VAL B 1 372 ? -22.234 16.297 14.203 1 97.75 372 VAL B O 1
ATOM 6385 N N . GLU B 1 373 ? -24.406 16.062 14.484 1 98.25 373 GLU B N 1
ATOM 6386 C CA . GLU B 1 373 ? -24.609 15.32 13.25 1 98.25 373 GLU B CA 1
ATOM 6387 C C . GLU B 1 373 ? -24.281 16.172 12.031 1 98.25 373 GLU B C 1
ATOM 6389 O O . GLU B 1 373 ? -23.672 15.68 11.078 1 98.25 373 GLU B O 1
ATOM 6394 N N . GLU B 1 374 ? -24.703 17.391 12.086 1 98.38 374 GLU B N 1
ATOM 6395 C CA . GLU B 1 374 ? -24.359 18.297 10.984 1 98.38 374 GLU B CA 1
ATOM 6396 C C . GLU B 1 374 ? -22.844 18.516 10.906 1 98.38 374 GLU B C 1
ATOM 6398 O O . GLU B 1 374 ? -22.297 18.625 9.82 1 98.38 374 GLU B O 1
ATOM 6403 N N . GLY B 1 375 ? -22.188 18.688 12.086 1 98.5 375 GLY B N 1
ATOM 6404 C CA . GLY B 1 375 ? -20.734 18.797 12.109 1 98.5 375 GLY B CA 1
ATOM 6405 C C . GLY B 1 375 ? -20.031 17.641 11.445 1 98.5 375 GLY B C 1
ATOM 6406 O O . GLY B 1 375 ? -19.109 17.828 10.648 1 98.5 375 GLY B O 1
ATOM 6407 N N . ILE B 1 376 ? -20.484 16.422 11.742 1 98.56 376 ILE B N 1
ATOM 6408 C CA . ILE B 1 376 ? -19.938 15.211 11.164 1 98.56 376 ILE B CA 1
ATOM 6409 C C . ILE B 1 376 ? -20.156 15.219 9.648 1 98.56 376 ILE B C 1
ATOM 6411 O O . ILE B 1 376 ? -19.234 14.922 8.883 1 98.56 376 ILE B O 1
ATOM 6415 N N . GLU B 1 377 ? -21.312 15.578 9.258 1 98.12 377 GLU B N 1
ATOM 6416 C CA . GLU B 1 377 ? -21.656 15.602 7.844 1 98.12 377 GLU B CA 1
ATOM 6417 C C . GLU B 1 377 ? -20.766 16.578 7.07 1 98.12 377 GLU B C 1
ATOM 6419 O O . GLU B 1 377 ? -20.234 16.219 6.012 1 98.12 377 GLU B O 1
ATOM 6424 N N . ILE B 1 378 ? -20.641 17.766 7.594 1 98.44 378 ILE B N 1
ATOM 6425 C CA . ILE B 1 378 ? -19.844 18.797 6.938 1 98.44 378 ILE B CA 1
ATOM 6426 C C . ILE B 1 378 ? -18.375 18.344 6.871 1 98.44 378 ILE B C 1
ATOM 6428 O O . ILE B 1 378 ? -17.734 18.453 5.824 1 98.44 378 ILE B O 1
ATOM 6432 N N . ALA B 1 379 ? -17.859 17.844 7.957 1 98.56 379 ALA B N 1
ATOM 6433 C CA . ALA B 1 379 ? -16.469 17.375 7.996 1 98.56 379 ALA B CA 1
ATOM 6434 C C . ALA B 1 379 ? -16.234 16.266 6.969 1 98.56 379 ALA B C 1
ATOM 6436 O O . ALA B 1 379 ? -15.227 16.281 6.25 1 98.56 379 ALA B O 1
ATOM 6437 N N . ASN B 1 380 ? -17.172 15.375 6.82 1 97.5 380 ASN B N 1
ATOM 6438 C CA . ASN B 1 380 ? -17.016 14.211 5.949 1 97.5 380 ASN B CA 1
ATOM 6439 C C . ASN B 1 380 ? -17.219 14.586 4.484 1 97.5 380 ASN B C 1
ATOM 6441 O O . ASN B 1 380 ? -16.828 13.836 3.59 1 97.5 380 ASN B O 1
ATOM 6445 N N . LYS B 1 381 ? -17.828 15.711 4.246 1 97.38 381 LYS B N 1
ATOM 6446 C CA . LYS B 1 381 ? -18.078 16.156 2.875 1 97.38 381 LYS B CA 1
ATOM 6447 C C . LYS B 1 381 ? -16.781 16.562 2.178 1 97.38 381 LYS B C 1
ATOM 6449 O O . LYS B 1 381 ? -16.734 16.609 0.947 1 97.38 381 LYS B O 1
ATOM 6454 N N . SER B 1 382 ? -15.781 16.781 2.967 1 97.44 382 SER B N 1
ATOM 6455 C CA . SER B 1 382 ? -14.477 17.156 2.432 1 97.44 382 SER B CA 1
ATOM 6456 C C . SER B 1 382 ? -13.852 16.016 1.63 1 97.44 382 SER B C 1
ATOM 6458 O O . SER B 1 382 ? -14.008 14.852 1.981 1 97.44 382 SER B O 1
ATOM 6460 N N . GLU B 1 383 ? -13.125 16.359 0.537 1 96.31 383 GLU B N 1
ATOM 6461 C CA . GLU B 1 383 ? -12.375 15.352 -0.204 1 96.31 383 GLU B CA 1
ATOM 6462 C C . GLU B 1 383 ? -11.148 14.891 0.574 1 96.31 383 GLU B C 1
ATOM 6464 O O . GLU B 1 383 ? -10.523 13.891 0.223 1 96.31 383 GLU B O 1
ATOM 6469 N N . TYR B 1 384 ? -10.836 15.617 1.579 1 97.75 384 TYR B N 1
ATOM 6470 C CA . TYR B 1 384 ? -9.688 15.305 2.418 1 97.75 384 TYR B CA 1
ATOM 6471 C C . TYR B 1 384 ? -10.109 14.531 3.658 1 97.75 384 TYR B C 1
ATOM 6473 O O . TYR B 1 384 ? -11.266 14.602 4.082 1 97.75 384 TYR B O 1
ATOM 6481 N N . GLY B 1 385 ? -9.203 13.758 4.219 1 98.25 385 GLY B N 1
ATOM 6482 C CA . GLY B 1 385 ? -9.414 13 5.441 1 98.25 385 GLY B CA 1
ATOM 6483 C C . GLY B 1 385 ? -8.156 12.812 6.258 1 98.25 385 GLY B C 1
ATOM 6484 O O . GLY B 1 385 ? -7.84 11.695 6.676 1 98.25 385 GLY B O 1
ATOM 6485 N N . LEU B 1 386 ? -7.434 13.93 6.551 1 98.31 386 LEU B N 1
ATOM 6486 C CA . LEU B 1 386 ? -6.207 13.82 7.332 1 98.31 386 LEU B CA 1
ATOM 6487 C C . LEU B 1 386 ? -6.52 13.742 8.82 1 98.31 386 LEU B C 1
ATOM 6489 O O . LEU B 1 386 ? -6.375 12.688 9.438 1 98.31 386 LEU B O 1
ATOM 6493 N N . GLN B 1 387 ? -7.031 14.906 9.398 1 98.62 387 GLN B N 1
ATOM 6494 C CA . GLN B 1 387 ? -7.332 14.906 10.828 1 98.62 387 GLN B CA 1
ATOM 6495 C C . GLN B 1 387 ? -8.578 15.734 11.125 1 98.62 387 GLN B C 1
ATOM 6497 O O . GLN B 1 387 ? -9.055 16.469 10.258 1 98.62 387 GLN B O 1
ATOM 6502 N N . SER B 1 388 ? -9.07 15.531 12.32 1 98.81 388 SER B N 1
ATOM 6503 C CA . SER B 1 388 ? -10.086 16.391 12.93 1 98.81 388 SER B CA 1
ATOM 6504 C C . SER B 1 388 ? -9.914 16.453 14.445 1 98.81 388 SER B C 1
ATOM 6506 O O . SER B 1 388 ? -9.219 15.617 15.031 1 98.81 388 SER B O 1
ATOM 6508 N N . SER B 1 389 ? -10.477 17.438 15.016 1 98.81 389 SER B N 1
ATOM 6509 C CA . SER B 1 389 ? -10.609 17.531 16.469 1 98.81 389 SER B CA 1
ATOM 6510 C C . SER B 1 389 ? -12.078 17.656 16.875 1 98.81 389 SER B C 1
ATOM 6512 O O . SER B 1 389 ? -12.891 18.188 16.125 1 98.81 389 SER B O 1
ATOM 6514 N N . VAL B 1 390 ? -12.359 17.172 18.031 1 98.94 390 VAL B N 1
ATOM 6515 C CA . VAL B 1 390 ? -13.672 17.375 18.625 1 98.94 390 VAL B CA 1
ATOM 6516 C C . VAL B 1 390 ? -13.508 17.859 20.062 1 98.94 390 VAL B C 1
ATOM 6518 O O . VAL B 1 390 ? -12.695 17.328 20.828 1 98.94 390 VAL B O 1
ATOM 6521 N N . PHE B 1 391 ? -14.203 18.922 20.406 1 98.94 391 PHE B N 1
ATOM 6522 C CA . PHE B 1 391 ? -14.172 19.516 21.734 1 98.94 391 PHE B CA 1
ATOM 6523 C C . PHE B 1 391 ? -15.5 19.297 22.453 1 98.94 391 PHE B C 1
ATOM 6525 O O . PHE B 1 391 ? -16.531 19.797 22 1 98.94 391 PHE B O 1
ATOM 6532 N N . THR B 1 392 ? -15.547 18.547 23.469 1 98.81 392 THR B N 1
ATOM 6533 C CA . THR B 1 392 ? -16.703 18.219 24.297 1 98.81 392 THR B CA 1
ATOM 6534 C C . THR B 1 392 ? -16.25 17.625 25.625 1 98.81 392 THR B C 1
ATOM 6536 O O . THR B 1 392 ? -15.188 17 25.719 1 98.81 392 THR B O 1
ATOM 6539 N N . LYS B 1 393 ? -16.984 17.812 26.672 1 98.19 393 LYS B N 1
ATOM 6540 C CA . LYS B 1 393 ? -16.703 17.219 27.969 1 98.19 393 LYS B CA 1
ATOM 6541 C C . LYS B 1 393 ? -17.281 15.812 28.078 1 98.19 393 LYS B C 1
ATOM 6543 O O . LYS B 1 393 ? -16.953 15.055 28.984 1 98.19 393 LYS B O 1
ATOM 6548 N N . ASP B 1 394 ? -18.094 15.484 27.125 1 97.94 394 ASP B N 1
ATOM 6549 C CA . ASP B 1 394 ? -18.734 14.172 27.078 1 97.94 394 ASP B CA 1
ATOM 6550 C C . ASP B 1 394 ? -17.891 13.18 26.281 1 97.94 394 ASP B C 1
ATOM 6552 O O . ASP B 1 394 ? -17.969 13.148 25.047 1 97.94 394 ASP B O 1
ATOM 6556 N N . MET B 1 395 ? -17.219 12.305 26.953 1 96.94 395 MET B N 1
ATOM 6557 C CA . MET B 1 395 ? -16.297 11.375 26.312 1 96.94 395 MET B CA 1
ATOM 6558 C C . MET B 1 395 ? -17.047 10.383 25.422 1 96.94 395 MET B C 1
ATOM 6560 O O . MET B 1 395 ? -16.547 9.969 24.391 1 96.94 395 MET B O 1
ATOM 6564 N N . LYS B 1 396 ? -18.219 9.977 25.891 1 97.31 396 LYS B N 1
ATOM 6565 C CA . LYS B 1 396 ? -19.031 9.078 25.062 1 97.31 396 LYS B CA 1
ATOM 6566 C C . LYS B 1 396 ? -19.344 9.727 23.719 1 97.31 396 LYS B C 1
ATOM 6568 O O . LYS B 1 396 ? -19.266 9.078 22.672 1 97.31 396 LYS B O 1
ATOM 6573 N N . LYS B 1 397 ? -19.703 10.992 23.797 1 97.31 397 LYS B N 1
ATOM 6574 C CA . LYS B 1 397 ? -20 11.742 22.578 1 97.31 397 LYS B CA 1
ATOM 6575 C C . LYS B 1 397 ? -18.75 11.93 21.719 1 97.31 397 LYS B C 1
ATOM 6577 O O . LYS B 1 397 ? -18.812 11.859 20.5 1 97.31 397 LYS B O 1
ATOM 6582 N N . ALA B 1 398 ? -17.656 12.266 22.375 1 98.38 398 ALA B N 1
ATOM 6583 C CA . ALA B 1 398 ? -16.391 12.43 21.672 1 98.38 398 ALA B CA 1
ATOM 6584 C C . ALA B 1 398 ? -16.047 11.18 20.859 1 98.38 398 ALA B C 1
ATOM 6586 O O . ALA B 1 398 ? -15.688 11.281 19.672 1 98.38 398 ALA B O 1
ATOM 6587 N N . PHE B 1 399 ? -16.188 10.008 21.438 1 97.88 399 PHE B N 1
ATOM 6588 C CA . PHE B 1 399 ? -15.875 8.75 20.766 1 97.88 399 PHE B CA 1
ATOM 6589 C C . PHE B 1 399 ? -16.859 8.469 19.641 1 97.88 399 PHE B C 1
ATOM 6591 O O . PHE B 1 399 ? -16.484 7.945 18.594 1 97.88 399 PHE B O 1
ATOM 6598 N N . TYR B 1 400 ? -18.109 8.828 19.938 1 97.62 400 TYR B N 1
ATOM 6599 C CA . TYR B 1 400 ? -19.125 8.695 18.891 1 97.62 400 TYR B CA 1
ATOM 6600 C C . TYR B 1 400 ? -18.734 9.5 17.656 1 97.62 400 TYR B C 1
ATOM 6602 O O . TYR B 1 400 ? -18.75 8.977 16.531 1 97.62 400 TYR B O 1
ATOM 6610 N N . VAL B 1 401 ? -18.375 10.742 17.844 1 98.5 401 VAL B N 1
ATOM 6611 C CA . VAL B 1 401 ? -17.984 11.625 16.766 1 98.5 401 VAL B CA 1
ATOM 6612 C C . VAL B 1 401 ? -16.75 11.062 16.062 1 98.5 401 VAL B C 1
ATOM 6614 O O . VAL B 1 401 ? -16.688 11 14.828 1 98.5 401 VAL B O 1
ATOM 6617 N N . ALA B 1 402 ? -15.758 10.641 16.828 1 98.44 402 ALA B N 1
ATOM 6618 C CA . ALA B 1 402 ? -14.5 10.125 16.297 1 98.44 402 ALA B CA 1
ATOM 6619 C C . ALA B 1 402 ? -14.734 8.938 15.367 1 98.44 402 ALA B C 1
ATOM 6621 O O . ALA B 1 402 ? -14.109 8.836 14.312 1 98.44 402 ALA B O 1
ATOM 6622 N N . ARG B 1 403 ? -15.648 8.094 15.688 1 95.94 403 ARG B N 1
ATOM 6623 C CA . ARG B 1 403 ? -15.922 6.887 14.922 1 95.94 403 ARG B CA 1
ATOM 6624 C C . ARG B 1 403 ? -16.656 7.215 13.625 1 95.94 403 ARG B C 1
ATOM 6626 O O . ARG B 1 403 ? -16.562 6.48 12.641 1 95.94 403 ARG B O 1
ATOM 6633 N N . LYS B 1 404 ? -17.328 8.328 13.664 1 96.88 404 LYS B N 1
ATOM 6634 C CA . LYS B 1 404 ? -18.172 8.672 12.516 1 96.88 404 LYS B CA 1
ATOM 6635 C C . LYS B 1 404 ? -17.391 9.531 11.516 1 96.88 404 LYS B C 1
ATOM 6637 O O . LYS B 1 404 ? -17.797 9.648 10.352 1 96.88 404 LYS B O 1
ATOM 6642 N N . LEU B 1 405 ? -16.328 10.148 11.953 1 98.31 405 LEU B N 1
ATOM 6643 C CA . LEU B 1 405 ? -15.539 11.016 11.07 1 98.31 405 LEU B CA 1
ATOM 6644 C C . LEU B 1 405 ? -14.695 10.188 10.109 1 98.31 405 LEU B C 1
ATOM 6646 O O . LEU B 1 405 ? -14.125 9.164 10.5 1 98.31 405 LEU B O 1
ATOM 6650 N N . GLU B 1 406 ? -14.625 10.57 8.836 1 97.12 406 GLU B N 1
ATOM 6651 C CA . GLU B 1 406 ? -13.844 9.898 7.805 1 97.12 406 GLU B CA 1
ATOM 6652 C C . GLU B 1 406 ? -12.469 10.539 7.641 1 97.12 406 GLU B C 1
ATOM 6654 O O . GLU B 1 406 ? -12.156 11.086 6.578 1 97.12 406 GLU B O 1
ATOM 6659 N N . VAL B 1 407 ? -11.656 10.453 8.68 1 98.5 407 VAL B N 1
ATOM 6660 C CA . VAL B 1 407 ? -10.305 11.008 8.727 1 98.5 407 VAL B CA 1
ATOM 6661 C C . VAL B 1 407 ? -9.352 9.984 9.336 1 98.5 407 VAL B C 1
ATOM 6663 O O . VAL B 1 407 ? -9.781 9 9.938 1 98.5 407 VAL B O 1
ATOM 6666 N N . GLY B 1 408 ? -8.086 10.203 9.156 1 98.19 408 GLY B N 1
ATOM 6667 C CA . GLY B 1 408 ? -7.078 9.312 9.703 1 98.19 408 GLY B CA 1
ATOM 6668 C C . GLY B 1 408 ? -6.953 9.398 11.211 1 98.19 408 GLY B C 1
ATOM 6669 O O . GLY B 1 408 ? -6.738 8.383 11.875 1 98.19 408 GLY B O 1
ATOM 6670 N N . SER B 1 409 ? -7.09 10.656 11.742 1 98.62 409 SER B N 1
ATOM 6671 C CA . SER B 1 409 ? -6.918 10.844 13.18 1 98.62 409 SER B CA 1
ATOM 6672 C C . SER B 1 409 ? -7.926 11.844 13.727 1 98.62 409 SER B C 1
ATOM 6674 O O . SER B 1 409 ? -8.242 12.836 13.07 1 98.62 409 SER B O 1
ATOM 6676 N N . VAL B 1 410 ? -8.383 11.562 14.898 1 98.88 410 VAL B N 1
ATOM 6677 C CA . VAL B 1 410 ? -9.242 12.492 15.617 1 98.88 410 VAL B CA 1
ATOM 6678 C C . VAL B 1 410 ? -8.633 12.828 16.984 1 98.88 410 VAL B C 1
ATOM 6680 O O . VAL B 1 410 ? -8.336 11.93 17.766 1 98.88 410 VAL B O 1
ATOM 6683 N N . HIS B 1 411 ? -8.422 14.055 17.234 1 98.88 411 HIS B N 1
ATOM 6684 C CA . HIS B 1 411 ? -7.941 14.547 18.516 1 98.88 411 HIS B CA 1
ATOM 6685 C C . HIS B 1 411 ? -9.102 14.992 19.406 1 98.88 411 HIS B C 1
ATOM 6687 O O . HIS B 1 411 ? -9.898 15.844 19 1 98.88 411 HIS B O 1
ATOM 6693 N N . ILE B 1 412 ? -9.18 14.461 20.594 1 98.75 412 ILE B N 1
ATOM 6694 C CA . ILE B 1 412 ? -10.234 14.852 21.516 1 98.75 412 ILE B CA 1
ATOM 6695 C C . ILE B 1 412 ? -9.727 15.953 22.438 1 98.75 412 ILE B C 1
ATOM 6697 O O . ILE B 1 412 ? -8.766 15.758 23.188 1 98.75 412 ILE B O 1
ATOM 6701 N N . ASN B 1 413 ? -10.297 17.109 22.312 1 98.69 413 ASN B N 1
ATOM 6702 C CA . ASN B 1 413 ? -10.047 18.297 23.141 1 98.69 413 ASN B CA 1
ATOM 6703 C C . ASN B 1 413 ? -8.625 18.812 22.953 1 98.69 413 ASN B C 1
ATOM 6705 O O . ASN B 1 413 ? -8.031 19.328 23.906 1 98.69 413 ASN B O 1
ATOM 6709 N N . ASN B 1 414 ? -8.094 18.547 21.828 1 98.25 414 ASN B N 1
ATOM 6710 C CA . ASN B 1 414 ? -6.777 19.047 21.422 1 98.25 414 ASN B CA 1
ATOM 6711 C C . ASN B 1 414 ? -6.754 19.438 19.953 1 98.25 414 ASN B C 1
ATOM 6713 O O . ASN B 1 414 ? -7.602 19 19.172 1 98.25 414 ASN B O 1
ATOM 6717 N N . LYS B 1 415 ? -5.812 20.234 19.641 1 98.5 415 LYS B N 1
ATOM 6718 C CA . LYS B 1 415 ? -5.645 20.625 18.25 1 98.5 415 LYS B CA 1
ATOM 6719 C C . LYS B 1 415 ? -5.184 19.422 17.406 1 98.5 415 LYS B C 1
ATOM 6721 O O . LYS B 1 415 ? -4.594 18.484 17.938 1 98.5 415 LYS B O 1
ATOM 6726 N N . THR B 1 416 ? -5.5 19.453 16.125 1 98.31 416 THR B N 1
ATOM 6727 C CA . THR B 1 416 ? -4.879 18.531 15.172 1 98.31 416 THR B CA 1
ATOM 6728 C C . THR B 1 416 ? -3.369 18.734 15.133 1 98.31 416 THR B C 1
ATOM 6730 O O . THR B 1 416 ? -2.885 19.875 15.211 1 98.31 416 THR B O 1
ATOM 6733 N N . GLN B 1 417 ? -2.67 17.703 15.102 1 96.75 417 GLN B N 1
ATOM 6734 C CA . GLN B 1 417 ? -1.21 17.703 15.125 1 96.75 417 GLN B CA 1
ATOM 6735 C C . GLN B 1 417 ? -0.651 16.312 14.844 1 96.75 417 GLN B C 1
ATOM 6737 O O . GLN B 1 417 ? -1.388 15.32 14.875 1 96.75 417 GLN B O 1
ATOM 6742 N N . ARG B 1 418 ? 0.564 16.234 14.555 1 92.38 418 ARG B N 1
ATOM 6743 C CA . ARG B 1 418 ? 1.24 14.953 14.391 1 92.38 418 ARG B CA 1
ATOM 6744 C C . ARG B 1 418 ? 1.307 14.188 15.711 1 92.38 418 ARG B C 1
ATOM 6746 O O . ARG B 1 418 ? 1.144 12.969 15.742 1 92.38 418 ARG B O 1
ATOM 6753 N N . GLY B 1 419 ? 1.493 14.875 16.875 1 89.25 419 GLY B N 1
ATOM 6754 C CA . GLY B 1 419 ? 1.717 14.234 18.156 1 89.25 419 GLY B CA 1
ATOM 6755 C C . GLY B 1 419 ? 3.078 13.57 18.25 1 89.25 419 GLY B C 1
ATOM 6756 O O . GLY B 1 419 ? 3.998 13.906 17.5 1 89.25 419 GLY B O 1
ATOM 6757 N N . PRO B 1 420 ? 3.223 12.766 19.297 1 92.62 420 PRO B N 1
ATOM 6758 C CA . PRO B 1 420 ? 4.473 12.008 19.391 1 92.62 420 PRO B CA 1
ATOM 6759 C C . PRO B 1 420 ? 4.766 11.18 18.141 1 92.62 420 PRO B C 1
ATOM 6761 O O . PRO B 1 420 ? 3.854 10.57 17.578 1 92.62 420 PRO B O 1
ATOM 6764 N N . ASP B 1 421 ? 5.973 11.125 17.781 1 92.62 421 ASP B N 1
ATOM 6765 C CA . ASP B 1 421 ? 6.34 10.555 16.484 1 92.62 421 ASP B CA 1
ATOM 6766 C C . ASP B 1 421 ? 6.148 9.039 16.484 1 92.62 421 ASP B C 1
ATOM 6768 O O . ASP B 1 421 ? 6.152 8.406 15.43 1 92.62 421 ASP B O 1
ATOM 6772 N N . ASN B 1 422 ? 5.996 8.445 17.672 1 93.44 422 ASN B N 1
ATOM 6773 C CA . ASN B 1 422 ? 5.766 7.004 17.719 1 93.44 422 ASN B CA 1
ATOM 6774 C C . ASN B 1 422 ? 4.316 6.66 17.391 1 93.44 422 ASN B C 1
ATOM 6776 O O . ASN B 1 422 ? 3.977 5.488 17.219 1 93.44 422 ASN B O 1
ATOM 6780 N N . PHE B 1 423 ? 3.424 7.699 17.391 1 96.19 423 PHE B N 1
ATOM 6781 C CA . PHE B 1 423 ? 2.047 7.453 16.984 1 96.19 423 PHE B CA 1
ATOM 6782 C C . PHE B 1 423 ? 1.963 7.23 15.477 1 96.19 423 PHE B C 1
ATOM 6784 O O . PHE B 1 423 ? 2.734 7.812 14.711 1 96.19 423 PHE B O 1
ATOM 6791 N N . PRO B 1 424 ? 1.002 6.371 15.078 1 96.25 424 PRO B N 1
ATOM 6792 C CA . PRO B 1 424 ? 0.749 6.285 13.641 1 96.25 424 PRO B CA 1
ATOM 6793 C C . PRO B 1 424 ? 0.169 7.574 13.062 1 96.25 424 PRO B C 1
ATOM 6795 O O . PRO B 1 424 ? -0.574 8.281 13.75 1 96.25 424 PRO B O 1
ATOM 6798 N N . PHE B 1 425 ? 0.567 7.922 11.938 1 97 425 PHE B N 1
ATOM 6799 C CA . PHE B 1 425 ? 0.112 9.094 11.203 1 97 425 PHE B CA 1
ATOM 6800 C C . PHE B 1 425 ? -0.368 8.719 9.805 1 97 425 PHE B C 1
ATOM 6802 O O . PHE B 1 425 ? 0.387 8.141 9.023 1 97 425 PHE B O 1
ATOM 6809 N N . LEU B 1 426 ? -1.66 9 9.508 1 96.62 426 LEU B N 1
ATOM 6810 C CA . LEU B 1 426 ? -2.176 8.625 8.195 1 96.62 426 LEU B CA 1
ATOM 6811 C C . LEU B 1 426 ? -3.324 9.539 7.781 1 96.62 426 LEU B C 1
ATOM 6813 O O . LEU B 1 426 ? -3.971 10.156 8.633 1 96.62 426 LEU B O 1
ATOM 6817 N N . GLY B 1 427 ? -3.482 9.688 6.504 1 96.62 427 GLY B N 1
ATOM 6818 C CA . GLY B 1 427 ? -4.66 10.289 5.898 1 96.62 427 GLY B CA 1
ATOM 6819 C C . GLY B 1 427 ? -5.469 9.305 5.066 1 96.62 427 GLY B C 1
ATOM 6820 O O . GLY B 1 427 ? -4.938 8.305 4.582 1 96.62 427 GLY B O 1
ATOM 6821 N N . VAL B 1 428 ? -6.734 9.633 4.992 1 96.25 428 VAL B N 1
ATOM 6822 C CA . VAL B 1 428 ? -7.621 8.836 4.145 1 96.25 428 VAL B CA 1
ATOM 6823 C C . VAL B 1 428 ? -8.172 9.711 3.018 1 96.25 428 VAL B C 1
ATOM 6825 O O . VAL B 1 428 ? -7.879 10.906 2.949 1 96.25 428 VAL B O 1
ATOM 6828 N N . LYS B 1 429 ? -8.922 9.109 2.09 1 95.69 429 LYS B N 1
ATOM 6829 C CA . LYS B 1 429 ? -9.391 9.836 0.911 1 95.69 429 LYS B CA 1
ATOM 6830 C C . LYS B 1 429 ? -8.219 10.477 0.167 1 95.69 429 LYS B C 1
ATOM 6832 O O . LYS B 1 429 ? -7.234 9.805 -0.153 1 95.69 429 LYS B O 1
ATOM 6837 N N . ASN B 1 430 ? -8.312 11.742 -0.144 1 96.56 430 ASN B N 1
ATOM 6838 C CA . ASN B 1 430 ? -7.285 12.43 -0.921 1 96.56 430 ASN B CA 1
ATOM 6839 C C . ASN B 1 430 ? -6.168 12.953 -0.029 1 96.56 430 ASN B C 1
ATOM 6841 O O . ASN B 1 430 ? -5.363 13.789 -0.458 1 96.56 430 ASN B O 1
ATOM 6845 N N . SER B 1 431 ? -6.078 12.43 1.239 1 97.88 431 SER B N 1
ATOM 6846 C CA . SER B 1 431 ? -5.082 12.938 2.178 1 97.88 431 SER B CA 1
ATOM 6847 C C . SER B 1 431 ? -3.914 11.969 2.318 1 97.88 431 SER B C 1
ATOM 6849 O O . SER B 1 431 ? -2.961 12.242 3.053 1 97.88 431 SER B O 1
ATOM 6851 N N . GLY B 1 432 ? -4.027 10.859 1.61 1 96.19 432 GLY B N 1
ATOM 6852 C CA . GLY B 1 432 ? -2.805 10.078 1.682 1 96.19 432 GLY B CA 1
ATOM 6853 C C . GLY B 1 432 ? -3.023 8.609 1.379 1 96.19 432 GLY B C 1
ATOM 6854 O O . GLY B 1 432 ? -4.137 8.195 1.046 1 96.19 432 GLY B O 1
ATOM 6855 N N . LEU B 1 433 ? -1.916 7.84 1.396 1 95.69 433 LEU B N 1
ATOM 6856 C CA . LEU B 1 433 ? -1.823 6.395 1.235 1 95.69 433 LEU B CA 1
ATOM 6857 C C . LEU B 1 433 ? -0.825 5.801 2.225 1 95.69 433 LEU B C 1
ATOM 6859 O O . LEU B 1 433 ? 0.278 6.328 2.391 1 95.69 433 LEU B O 1
ATOM 6863 N N . GLY B 1 434 ? -1.242 4.707 2.838 1 94.25 434 GLY B N 1
ATOM 6864 C CA . GLY B 1 434 ? -0.343 4.066 3.783 1 94.25 434 GLY B CA 1
ATOM 6865 C C . GLY B 1 434 ? -0.353 4.719 5.152 1 94.25 434 GLY B C 1
ATOM 6866 O O . GLY B 1 434 ? -1.131 5.645 5.398 1 94.25 434 GLY B O 1
ATOM 6867 N N . VAL B 1 435 ? 0.41 4.195 6.023 1 95.31 435 VAL B N 1
ATOM 6868 C CA . VAL B 1 435 ? 0.532 4.691 7.387 1 95.31 435 VAL B CA 1
ATOM 6869 C C . VAL B 1 435 ? 1.981 5.086 7.668 1 95.31 435 VAL B C 1
ATOM 6871 O O . VAL B 1 435 ? 2.898 4.293 7.449 1 95.31 435 VAL B O 1
ATOM 6874 N N . GLN B 1 436 ? 2.115 6.254 8.062 1 93.81 436 GLN B N 1
ATOM 6875 C CA . GLN B 1 436 ? 3.438 6.734 8.445 1 93.81 436 GLN B CA 1
ATOM 6876 C C . GLN B 1 436 ? 3.645 6.629 9.953 1 93.81 436 GLN B C 1
ATOM 6878 O O . GLN B 1 436 ? 2.762 6.164 10.68 1 93.81 436 GLN B O 1
ATOM 6883 N N . GLY B 1 437 ? 4.773 7.07 10.398 1 93.69 437 GLY B N 1
ATOM 6884 C CA . GLY B 1 437 ? 5.285 6.816 11.734 1 93.69 437 GLY B CA 1
ATOM 6885 C C . GLY B 1 437 ? 6.543 5.965 11.742 1 93.69 437 GLY B C 1
ATOM 6886 O O . GLY B 1 437 ? 6.844 5.285 10.758 1 93.69 437 GLY B O 1
ATOM 6887 N N . ILE B 1 438 ? 7.176 5.961 12.828 1 96.19 438 ILE B N 1
ATOM 6888 C CA . ILE B 1 438 ? 8.492 5.336 12.875 1 96.19 438 ILE B CA 1
ATOM 6889 C C . ILE B 1 438 ? 8.367 3.842 12.578 1 96.19 438 ILE B C 1
ATOM 6891 O O . ILE B 1 438 ? 8.898 3.354 11.586 1 96.19 438 ILE B O 1
ATOM 6895 N N . LYS B 1 439 ? 7.57 3.162 13.414 1 94.94 439 LYS B N 1
ATOM 6896 C CA . LYS B 1 439 ? 7.367 1.728 13.227 1 94.94 439 LYS B CA 1
ATOM 6897 C C . LYS B 1 439 ? 6.766 1.429 11.859 1 94.94 439 LYS B C 1
ATOM 6899 O O . LYS B 1 439 ? 7.238 0.542 11.148 1 94.94 439 LYS B O 1
ATOM 6904 N N . TYR B 1 440 ? 5.82 2.158 11.469 1 95 440 TYR B N 1
ATOM 6905 C CA . TYR B 1 440 ? 5.055 1.922 10.25 1 95 440 TYR B CA 1
ATOM 6906 C C . TYR B 1 440 ? 5.887 2.236 9.008 1 95 440 TYR B C 1
ATOM 6908 O O . TYR B 1 440 ? 5.777 1.55 7.992 1 95 440 TYR B O 1
ATOM 6916 N N . SER B 1 441 ? 6.703 3.273 9.109 1 96.81 441 SER B N 1
ATOM 6917 C CA . SER B 1 441 ? 7.594 3.607 8.008 1 96.81 441 SER B CA 1
ATOM 6918 C C . SER B 1 441 ? 8.625 2.506 7.773 1 96.81 441 SER B C 1
ATOM 6920 O O . SER B 1 441 ? 8.922 2.16 6.629 1 96.81 441 SER B O 1
ATOM 6922 N N . ILE B 1 442 ? 9.164 1.984 8.875 1 97.62 442 ILE B N 1
ATOM 6923 C CA . ILE B 1 442 ? 10.109 0.877 8.797 1 97.62 442 ILE B CA 1
ATOM 6924 C C . ILE B 1 442 ? 9.453 -0.317 8.109 1 97.62 442 ILE B C 1
ATOM 6926 O O . ILE B 1 442 ? 10.023 -0.905 7.188 1 97.62 442 ILE B O 1
ATOM 6930 N N . GLU B 1 443 ? 8.25 -0.592 8.508 1 95.5 443 GLU B N 1
ATOM 6931 C CA . GLU B 1 443 ? 7.52 -1.726 7.938 1 95.5 443 GLU B CA 1
ATOM 6932 C C . GLU B 1 443 ? 7.199 -1.496 6.465 1 95.5 443 GLU B C 1
ATOM 6934 O O . GLU B 1 443 ? 7.305 -2.416 5.652 1 95.5 443 GLU B O 1
ATOM 6939 N N . SER B 1 444 ? 6.828 -0.264 6.145 1 95.62 444 SER B N 1
ATOM 6940 C CA . SER B 1 444 ? 6.434 0.062 4.777 1 95.62 444 SER B CA 1
ATOM 6941 C C . SER B 1 444 ? 7.629 0.007 3.83 1 95.62 444 SER B C 1
ATOM 6943 O O . SER B 1 444 ? 7.469 -0.25 2.635 1 95.62 444 SER B O 1
ATOM 6945 N N . MET B 1 445 ? 8.789 0.227 4.355 1 97.38 445 MET B N 1
ATOM 6946 C CA . MET B 1 445 ? 9.961 0.279 3.482 1 97.38 445 MET B CA 1
ATOM 6947 C C . MET B 1 445 ? 10.781 -1.001 3.598 1 97.38 445 MET B C 1
ATOM 6949 O O . MET B 1 445 ? 12 -0.979 3.422 1 97.38 445 MET B O 1
ATOM 6953 N N . THR B 1 446 ? 10.148 -2.045 3.994 1 97 446 THR B N 1
ATOM 6954 C CA . THR B 1 446 ? 10.594 -3.43 3.898 1 97 446 THR B CA 1
ATOM 6955 C C . THR B 1 446 ? 9.5 -4.316 3.316 1 97 446 THR B C 1
ATOM 6957 O O . THR B 1 446 ? 8.352 -3.887 3.193 1 97 446 THR B O 1
ATOM 6960 N N . ARG B 1 447 ? 9.844 -5.449 2.912 1 96.19 447 ARG B N 1
ATOM 6961 C CA . ARG B 1 447 ? 8.883 -6.441 2.451 1 96.19 447 ARG B CA 1
ATOM 6962 C C . ARG B 1 447 ? 9.109 -7.785 3.135 1 96.19 447 ARG B C 1
ATOM 6964 O O . ARG B 1 447 ? 10.219 -8.078 3.582 1 96.19 447 ARG B O 1
ATOM 6971 N N . LEU B 1 448 ? 8.055 -8.586 3.119 1 96.31 448 LEU B N 1
ATOM 6972 C CA . LEU B 1 448 ? 8.188 -9.953 3.607 1 96.31 448 LEU B CA 1
ATOM 6973 C C . LEU B 1 448 ? 8.867 -10.836 2.568 1 96.31 448 LEU B C 1
ATOM 6975 O O . LEU B 1 448 ? 8.688 -10.641 1.364 1 96.31 448 LEU B O 1
ATOM 6979 N N . LYS B 1 449 ? 9.641 -11.695 2.996 1 97.5 449 LYS B N 1
ATOM 6980 C CA . LYS B 1 449 ? 10.156 -12.859 2.275 1 97.5 449 LYS B CA 1
ATOM 6981 C C . LYS B 1 449 ? 9.828 -14.148 3.01 1 97.5 449 LYS B C 1
ATOM 6983 O O . LYS B 1 449 ? 10.227 -14.344 4.16 1 97.5 449 LYS B O 1
ATOM 6988 N N . ASN B 1 450 ? 9.094 -14.977 2.328 1 98.19 450 ASN B N 1
ATOM 6989 C CA . ASN B 1 450 ? 8.695 -16.234 2.951 1 98.19 450 ASN B CA 1
ATOM 6990 C C . ASN B 1 450 ? 9.656 -17.359 2.596 1 98.19 450 ASN B C 1
ATOM 6992 O O . ASN B 1 450 ? 9.984 -17.562 1.426 1 98.19 450 ASN B O 1
ATOM 6996 N N . ILE B 1 451 ? 10.102 -18.047 3.549 1 98.5 451 ILE B N 1
ATOM 6997 C CA . ILE B 1 451 ? 10.859 -19.281 3.396 1 98.5 451 ILE B CA 1
ATOM 6998 C C . ILE B 1 451 ? 10.055 -20.453 3.971 1 98.5 451 ILE B C 1
ATOM 7000 O O . ILE B 1 451 ? 9.82 -20.516 5.18 1 98.5 451 ILE B O 1
ATOM 7004 N N . ILE B 1 452 ? 9.641 -21.297 3.162 1 98.31 452 ILE B N 1
ATOM 7005 C CA . ILE B 1 452 ? 8.711 -22.359 3.537 1 98.31 452 ILE B CA 1
ATOM 7006 C C . ILE B 1 452 ? 9.406 -23.703 3.445 1 98.31 452 ILE B C 1
ATOM 7008 O O . ILE B 1 452 ? 10.094 -24 2.461 1 98.31 452 ILE B O 1
ATOM 7012 N N . PHE B 1 453 ? 9.297 -24.531 4.422 1 97.06 453 PHE B N 1
ATOM 7013 C CA . PHE B 1 453 ? 9.93 -25.844 4.414 1 97.06 453 PHE B CA 1
ATOM 7014 C C . PHE B 1 453 ? 9.227 -26.781 5.383 1 97.06 453 PHE B C 1
ATOM 7016 O O . PHE B 1 453 ? 8.461 -26.344 6.246 1 97.06 453 PHE B O 1
ATOM 7023 N N . ASP B 1 454 ? 9.43 -28.062 5.184 1 95.19 454 ASP B N 1
ATOM 7024 C CA . ASP B 1 454 ? 8.906 -29.109 6.062 1 95.19 454 ASP B CA 1
ATOM 7025 C C . ASP B 1 454 ? 9.898 -29.438 7.168 1 95.19 454 ASP B C 1
ATOM 7027 O O . ASP B 1 454 ? 11.117 -29.406 6.945 1 95.19 454 ASP B O 1
ATOM 7031 N N . ILE B 1 455 ? 9.344 -29.719 8.359 1 91.5 455 ILE B N 1
ATOM 7032 C CA . ILE B 1 455 ? 10.203 -30.156 9.461 1 91.5 455 ILE B CA 1
ATOM 7033 C C . ILE B 1 455 ? 9.852 -31.578 9.867 1 91.5 455 ILE B C 1
ATOM 7035 O O . ILE B 1 455 ? 8.703 -32 9.734 1 91.5 455 ILE B O 1
#